Protein AF-A0A8H3E3T9-F1 (afdb_monomer)

pLDDT: mean 75.18, std 22.36, range [21.95, 98.88]

Foldseek 3Di:
DDFDDDPLPDPFDQPQPQVPDDDVVVCVVVVPDPPPPPDDDDDRVLNVLLVLLVVLLVLLLVLLCVLLLLLLQLPDPLQQSLLLNLLSCLLNLLSVLLSVCLVCVSCNLVSVLSNQLSLLSNLLSLVSNLQQLCLVLAPNSGNLRSQLPDAWAAADPPRRVDIDRSQAPLLVLLLNQLSLVSSVLRSVLSVVLVVCVVVSQADCPDCDPSGCNVVSVVSNVVSVVSNVSSVVVSCVSCVVSCPPLLSVLSVCLSVVLVVVLVVLLVVQVVCVVVCVQPADPNGRSVSVSSSVSSSVSSNVSSVSSVSSCVSDPSVVRRDPPDDRDRSVVSVVSSPPCVVSVVSNVVSVVLVVCVVVVPPSNGDGPDDPDPPPVVVPDDDDDDDDDDDDDDDDDDDDDDDDDDDDDDDDDDDDDDDDDDDDDDDDDDDDDDDQDDDPPWHWDDPDPVDIDTHRDDDDDDDDDDDDDDDDDDDDPAAQQVVVVVLVDDWAADEDWPVQCPPPVSVVCCLGHTQEYEYPQCLAACNQPVDQPDGDCVTVCNVLVSNVVSNHAYEYPALAEQPSHHPVLQPDQALVVNLVSSLVSLQVVLLVCAPSHQAYQQYEAQADLQLDGDDGSCCNRPNPCSQLSSQVSNCVNHVRHAYEHEYEPLQDCPRSVSNLVSLLVSLLVCVVVVRRHQEYEYQAAEEAPSLQRRLVSQLSRCNSVHDYYHDNDDYVVRDPVSVVSNSVSVSDDSPPDDDDDDDDDDPPADDDPDQAPAAEEQLDEPAEAEQEEAERYAHHYHAYDDPVRQVRHAARYEYEYYHYEYECYEDPPPDYDHYDYHYDNYHYYNYNDPPDD

Organism: NCBI:txid456999

Solvent-accessible surface area (backbone atoms only — not comparable to full-atom values): 47633 Å² total; per-residue (Å²): 130,76,73,39,87,61,91,71,70,71,93,69,85,56,86,66,61,43,75,72,67,84,50,76,78,57,52,73,71,55,71,84,56,91,71,80,74,82,79,73,79,92,73,43,47,60,58,49,52,50,51,52,20,42,52,31,16,51,50,9,35,52,50,27,51,53,47,44,51,51,40,22,67,40,41,73,52,62,79,44,52,29,25,51,47,46,44,53,44,49,35,34,49,48,12,52,42,24,41,48,29,51,76,42,55,82,45,30,80,68,47,50,49,59,47,51,42,46,53,30,48,30,55,40,26,50,51,51,31,52,46,44,53,39,6,70,73,22,99,82,61,32,44,65,66,51,33,54,77,44,70,77,45,65,42,63,86,91,53,47,90,45,68,52,53,55,34,30,62,58,46,58,42,50,38,52,42,34,34,49,48,31,55,52,49,53,44,49,46,50,52,51,47,54,52,31,46,78,66,30,41,41,37,86,90,42,82,47,89,90,29,57,39,46,58,44,53,50,54,46,55,52,40,53,50,42,18,52,51,27,50,50,56,52,45,71,76,39,54,75,71,44,60,92,66,49,55,67,52,50,49,45,54,57,51,49,51,61,47,52,60,51,52,49,51,55,47,38,53,49,37,31,77,71,60,72,43,65,56,53,102,62,41,53,29,63,64,51,34,53,36,52,49,22,40,48,48,5,54,50,20,37,57,50,28,53,50,44,46,66,43,63,49,55,76,86,45,71,58,92,90,56,85,74,45,58,40,68,57,42,53,55,53,41,70,52,62,62,64,58,54,50,54,53,51,52,30,53,50,47,52,54,42,42,75,70,63,41,69,88,54,72,45,67,69,70,78,83,69,81,58,85,64,73,84,69,74,79,77,86,83,88,81,89,87,88,86,83,90,85,82,90,89,88,88,82,88,86,89,84,90,84,88,89,88,88,86,92,90,88,86,89,80,91,81,92,84,92,87,86,86,85,91,80,85,80,90,80,85,76,80,79,76,50,67,87,82,30,42,66,40,76,79,53,101,88,44,72,45,66,39,74,84,75,85,86,86,82,90,86,86,85,88,82,91,84,79,77,81,78,87,68,95,54,34,59,13,52,58,39,37,75,70,77,43,94,59,29,64,48,74,38,44,59,75,48,59,69,34,66,69,52,38,50,49,47,66,56,30,36,34,29,42,29,43,72,51,38,44,24,43,34,53,28,40,58,43,92,94,48,67,42,55,69,49,37,50,50,45,53,53,51,29,56,77,68,74,24,44,27,40,44,39,33,71,40,50,79,64,66,53,28,68,79,61,61,68,48,77,49,48,70,59,50,51,51,49,52,39,49,55,34,33,56,53,33,47,73,43,47,92,63,38,52,30,32,31,43,39,38,56,60,55,38,69,79,31,45,76,39,92,33,51,56,38,77,46,48,44,79,51,47,56,51,51,45,35,49,28,37,46,74,26,24,77,83,40,40,33,23,42,32,34,65,66,45,40,38,72,78,80,24,34,47,23,40,50,37,52,31,53,48,48,38,55,38,46,75,70,70,30,65,65,46,27,42,30,31,26,51,76,35,59,68,86,51,37,84,35,34,38,67,21,51,31,56,50,31,72,39,77,39,49,72,43,82,70,58,71,47,48,48,88,65,48,68,67,40,54,51,41,42,52,49,34,70,68,48,73,53,73,82,58,87,84,74,80,79,71,93,74,64,93,89,50,60,82,59,97,52,92,14,75,43,70,50,46,86,31,54,58,76,46,75,52,62,66,46,77,48,68,36,31,54,39,41,33,35,37,37,70,54,88,89,42,38,91,54,18,56,80,47,23,34,39,38,39,36,50,26,36,40,35,45,30,41,38,40,82,81,42,73,73,34,54,52,75,48,78,44,78,60,47,79,38,76,48,76,62,90,80,80,134

Radius of gyration: 38.52 Å; Cα contacts (8 Å, |Δi|>4): 1156; chains: 1; bounding box: 95×94×107 Å

Sequence (833 aa):
MAHCESENTENIDQSSFWDEVSIPFIDSCVLADRRLFKNGIHWDAHRVGWAVSGAFALAAIIITVISVGRHARHYYVPGEQRQIIRILYMPLVYAIISWLSYRFFRAYTYYSFVVIIYEAITISAFMLLIIQYVAGTSSGKTAEGALARKDKEKLPIPFCCWRYRPTKAYFMYTIKWSVLQYVIIRPTVSIIGIICEALHILCQSSWSYKHPSVYLTAVDFVSISVALYGLILFYDLTKQELRGKRPLAKFLTIKLIVMCTFYQEFVFDALQNHGIIKATEFWTGSNIADGLNALAITIEMVLFAFFMMWAYPVSEYVRPERPKTPATRAIIDSLNFGDFVAEIWGSLKFFYDYALGKSHTRGVLEQEAPDFGEAFGVHNASGNLRTRGGSVANAADPEAMRPFFVNPPNAPGSFNTSGARHVRTPESEGSTVCDSPFVCTKINDYYYQCLTGTAAPTTTAGNPTTTTPAGSTGGLDALIKAKGKKYFGTCADSNLLNNAQNAAIIKADFGQLTPENSAKWDSIEPSQNNFNFGGFDTLVNWAVSNGKVVRGHTFVWHSQLPSWVSNINNSGTLTSVIQNHISVIGKRYAGKIYAWDVVNEIFNDDGTYRSSVFYNVLGSNFVSIAFKAARAADPNAKLYINDYNLDNLGWAAPKVNAVVNLVKSQVAAGTPIDGIGTQTHLSAGQSSTTQVTLERLATAGVDVAITELDIAGASANDYSTVVKACLADQLSGEYVEPDIIPPGWEVDRFDGLFDCEDGSDNVTFSHNIIKNHHKSLLLGGGTKEADRDLGKMRFTIFGNHFQNSASRNPLMRFGSYDIAANLFESTQYSNTI

Nearest PDB structures (foldseek):
  2bnj-assembly1_A  TM=9.758E-01  e=6.467E-29  Thermoascus aurantiacus
  1tux-assembly1_A  TM=9.759E-01  e=1.492E-28  Thermoascus aurantiacus
  8usf-assembly2_B  TM=9.843E-01  e=4.545E-28  Thermoascus aurantiacus
  4xv0-assembly1_A  TM=9.733E-01  e=2.103E-27  Trichoderma reesei QM6a
  1ta3-assembly1_B  TM=9.780E-01  e=4.631E-27  Aspergillus nidulans

InterPro domains:
  IPR000254 Cellulose-binding domain [PF00734] (430-447)
  IPR000254 Cellulose-binding domain [SM00236] (429-451)
  IPR001000 Glycoside hydrolase family 10 domain [PF00331] (476-729)
  IPR001000 Glycoside hydrolase family 10 domain [PR00134] (550-562)
  IPR001000 Glycoside hydrolase family 10 domain [PR00134] (593-604)
  IPR001000 Glycoside hydrolase family 10 domain [PR00134] (637-648)
  IPR001000 Glycoside hydrolase family 10 domain [PR00134] (669-681)
  IPR001000 Glycoside hydrolase family 10 domain [PS51760] (473-833)
  IPR001000 Glycoside hydrolase family 10 domain [SM00633] (519-744)
  IPR002022 Pectate lyase [PF00544] (749-830)
  IPR005178 Organic solute transporter subunit alpha/Transmembrane protein 184 [PF03619] (50-317)
  IPR005178 Organic solute transporter subunit alpha/Transmembrane protein 184 [PTHR23423] (42-336)
  IPR005178 Organic solute transporter subunit alpha/Transmembrane protein 184 [SM01417] (49-317)
  IPR011050 Pectin lyase fold/virulence factor [SSF51126] (739-827)
  IPR012334 Pectin lyase fold [G3DSA:2.160.20.10] (739-832)
  IPR017853 Glycoside hydrolase superfamily [SSF51445] (480-728)
  IPR031158 Glycosyl hydrolases family 10, active site [PS00591] (701-711)

Mean predicted aligned error: 22.17 Å

Secondary structure (DSSP, 8-state):
-PPPPPGGG-----SSGGGS---HHHHHHHTT-TTS-SSS----HHHHHHHHHHHHHHHHHHHHHHHHHHHHHT---HHHHHHHHHHHTHHHHHHHHHHHHHH-GGGHHHHHHHHHHHHHHHHHHHHHHHHHHHHTTSTTS-HHHHHTT---PBPPTTSTT-B--TTBHHHHHHHHHHHHTHHHHHHHHHHHHHHHHHTT---TT---TTSHHHHHHHHHHHHHHHHHHHHHHHHHHHTTTTTTS-HHHHHHHHHHHHHHHHHHHHHHHHHHHTTSS--BTTB-HHHHHHHHHHHHHHHHHHHHHHHHHHHS-GGGG--TTSPPPPHHHHHHHHH-THHHHHHHHHHHHHHHHHHTT-GGGTSB----PPPTTGGG----------------------------------------------------PPP--PPTTEEEEEEETTEEEEEE---PPPP--------PPP--SS-HHHHHHTTT-S--EEEE-HHHHHSHHHHHHHHHH-SEEEESSTTSHHHH-SBTTB---HHHHHHHHHHHHTT-EEEEE-SS-SSS--HHHHT---HHHHHHHHHHHHHHHHHHTTTTEEEEEEEE--B-TTSSBP--HHHHHHTTHHHHHHHHHHHHH-SSSEEEEEESS-S-TTTSHHHHHHHHHHHHHHHHTT----EEEE--EE-TT-GGGHHHHHHHHHTTSSEEEE-S-EETT--HHHHHHHHHHHHS-TTSS--PPPP-PPTT-B--SSSSSEEE-TT--SEEEES-EEESBSB-EEES--TTTHHHHTTT-EEEEES-EEES--B-TTEESSSEEEEES-EEES-S-----

Structure (mmCIF, N/CA/C/O backbone):
data_AF-A0A8H3E3T9-F1
#
_entry.id   AF-A0A8H3E3T9-F1
#
loop_
_atom_site.group_PDB
_atom_site.id
_atom_site.type_symbol
_atom_site.label_atom_id
_atom_site.label_alt_id
_atom_site.label_comp_id
_atom_site.label_asym_id
_atom_site.label_entity_id
_atom_site.label_seq_id
_atom_site.pdbx_PDB_ins_code
_atom_site.Cartn_x
_atom_site.Cartn_y
_atom_site.Cartn_z
_atom_site.occupancy
_atom_site.B_iso_or_equiv
_atom_site.auth_seq_id
_atom_site.auth_comp_id
_atom_site.auth_asym_id
_atom_site.auth_atom_id
_atom_site.pdbx_PDB_model_num
ATOM 1 N N . MET A 1 1 ? 29.679 12.481 5.667 1.00 47.16 1 MET A N 1
ATOM 2 C CA . MET A 1 1 ? 28.398 12.104 5.024 1.00 47.16 1 MET A CA 1
ATOM 3 C C . MET A 1 1 ? 28.621 12.166 3.523 1.00 47.16 1 MET A C 1
ATOM 5 O O . MET A 1 1 ? 29.496 12.921 3.119 1.00 47.16 1 MET A O 1
ATOM 9 N N . ALA A 1 2 ? 27.931 11.355 2.720 1.00 44.06 2 ALA A N 1
ATOM 10 C CA . ALA A 1 2 ? 28.007 11.510 1.267 1.00 44.06 2 ALA A CA 1
ATOM 11 C C . ALA A 1 2 ? 27.239 12.779 0.876 1.00 44.06 2 ALA A C 1
ATOM 13 O O . ALA A 1 2 ? 26.121 12.965 1.356 1.00 44.06 2 ALA A O 1
ATOM 14 N N . HIS A 1 3 ? 27.848 13.639 0.061 1.00 50.34 3 HIS A N 1
ATOM 15 C CA . HIS A 1 3 ? 27.135 14.755 -0.548 1.00 50.34 3 HIS A CA 1
ATOM 16 C C . HIS A 1 3 ? 26.249 14.228 -1.677 1.00 50.34 3 HIS A C 1
ATOM 18 O O . HIS A 1 3 ? 26.698 13.395 -2.464 1.00 50.34 3 HIS A O 1
ATOM 24 N N . CYS A 1 4 ? 25.015 14.719 -1.745 1.00 57.03 4 CYS A N 1
ATOM 25 C CA . CYS A 1 4 ? 24.179 14.605 -2.935 1.00 57.03 4 CYS A CA 1
ATOM 26 C C . CYS A 1 4 ? 24.171 15.967 -3.624 1.00 57.03 4 CYS A C 1
ATOM 28 O O . CYS A 1 4 ? 23.895 16.981 -2.981 1.00 57.03 4 CYS A O 1
ATOM 30 N N . GLU A 1 5 ? 24.476 15.994 -4.917 1.00 48.78 5 GLU A N 1
ATOM 31 C CA . GLU A 1 5 ? 24.228 17.171 -5.746 1.00 48.78 5 GLU A CA 1
ATOM 32 C C . GLU A 1 5 ? 22.710 17.355 -5.848 1.00 48.78 5 GLU A C 1
ATOM 34 O O . GLU A 1 5 ? 21.991 16.404 -6.159 1.00 48.78 5 GLU A O 1
ATOM 39 N N . SER A 1 6 ? 22.204 18.545 -5.520 1.00 48.19 6 SER A N 1
ATOM 40 C CA . SER A 1 6 ? 20.775 18.824 -5.641 1.00 48.19 6 SER A CA 1
ATOM 41 C C . SER A 1 6 ? 20.457 19.310 -7.054 1.00 48.19 6 SER A C 1
ATOM 43 O O . SER A 1 6 ? 21.080 20.249 -7.557 1.00 48.19 6 SER A O 1
ATOM 45 N N . GLU A 1 7 ? 19.447 18.696 -7.680 1.00 48.78 7 GLU A N 1
ATOM 46 C CA . GLU A 1 7 ? 19.012 18.968 -9.066 1.00 48.78 7 GLU A CA 1
ATOM 47 C C . GLU A 1 7 ? 18.662 20.453 -9.318 1.00 48.78 7 GLU A C 1
ATOM 49 O O . GLU A 1 7 ? 18.651 20.927 -10.451 1.00 48.78 7 GLU A O 1
ATOM 54 N N . ASN A 1 8 ? 18.430 21.221 -8.249 1.00 50.38 8 ASN A N 1
ATOM 55 C CA . ASN A 1 8 ? 18.101 22.646 -8.271 1.00 50.38 8 ASN A CA 1
ATOM 56 C C . ASN A 1 8 ? 19.301 23.603 -8.466 1.00 50.38 8 ASN A C 1
ATOM 58 O O . ASN A 1 8 ? 19.104 24.821 -8.464 1.00 50.38 8 ASN A O 1
ATOM 62 N N . THR A 1 9 ? 20.533 23.099 -8.616 1.00 44.28 9 THR A N 1
ATOM 63 C CA . THR A 1 9 ? 21.760 23.932 -8.609 1.00 44.28 9 THR A CA 1
ATOM 64 C C . THR A 1 9 ? 22.361 24.283 -9.978 1.00 44.28 9 THR A C 1
ATOM 66 O O . THR A 1 9 ? 23.306 25.073 -10.026 1.00 44.28 9 THR A O 1
ATOM 69 N N . GLU A 1 10 ? 21.828 23.790 -11.101 1.00 46.31 10 GLU A N 1
ATOM 70 C CA . GLU A 1 10 ? 22.436 24.064 -12.414 1.00 46.31 10 GLU A CA 1
ATOM 71 C C . GLU A 1 10 ? 22.264 25.518 -12.916 1.00 46.31 10 GLU A C 1
ATOM 73 O O . GLU A 1 10 ? 21.186 26.126 -12.899 1.00 46.31 10 GLU A O 1
ATOM 78 N N . ASN A 1 11 ? 23.363 26.080 -13.434 1.00 44.81 11 ASN A N 1
ATOM 79 C CA . ASN A 1 11 ? 23.471 27.449 -13.960 1.00 44.81 11 ASN A CA 1
ATOM 80 C C . ASN A 1 11 ? 23.001 27.582 -15.425 1.00 44.81 11 ASN A C 1
ATOM 82 O O . ASN A 1 11 ? 23.655 28.236 -16.237 1.00 44.81 11 ASN A O 1
ATOM 86 N N . ILE A 1 12 ? 21.871 26.971 -15.777 1.00 46.25 12 ILE A N 1
ATOM 87 C CA . ILE A 1 12 ? 21.259 27.110 -17.108 1.00 46.25 12 ILE A CA 1
ATOM 88 C C . ILE A 1 12 ? 20.263 28.288 -17.083 1.00 46.25 12 ILE A C 1
ATOM 90 O O . ILE A 1 12 ? 19.585 28.494 -16.073 1.00 46.25 12 ILE A O 1
ATOM 94 N N . ASP A 1 13 ? 20.168 29.075 -18.163 1.00 48.00 13 ASP A N 1
ATOM 95 C CA . ASP A 1 13 ? 19.071 30.038 -18.366 1.00 48.00 13 ASP A CA 1
ATOM 96 C C . ASP A 1 13 ? 17.879 29.292 -18.969 1.00 48.00 13 ASP A C 1
ATOM 98 O O . ASP A 1 13 ? 17.972 28.715 -20.048 1.00 48.00 13 ASP A O 1
ATOM 102 N N . GLN A 1 14 ? 16.774 29.250 -18.230 1.00 51.41 14 GLN A N 1
ATOM 103 C CA . GLN A 1 14 ? 15.656 28.335 -18.479 1.00 51.41 14 GLN A CA 1
ATOM 104 C C . GLN A 1 14 ? 14.387 29.082 -18.929 1.00 51.41 14 GLN A C 1
ATOM 106 O O . GLN A 1 14 ? 13.274 28.558 -18.851 1.00 51.41 14 GLN A O 1
ATOM 111 N N . SER A 1 15 ? 14.552 30.333 -19.374 1.00 48.25 15 SER A N 1
ATOM 112 C CA . SER A 1 15 ? 13.466 31.274 -19.669 1.00 48.25 15 SER A CA 1
ATOM 113 C C . SER A 1 15 ? 12.745 31.058 -21.011 1.00 48.25 15 SER A C 1
ATOM 115 O O . SER A 1 15 ? 11.633 31.559 -21.161 1.00 48.25 15 SER A O 1
ATOM 117 N N . SER A 1 16 ? 13.322 30.294 -21.945 1.00 46.75 16 SER A N 1
ATOM 118 C CA . SER A 1 16 ? 12.884 30.158 -23.352 1.00 46.75 16 SER A CA 1
ATOM 119 C C . SER A 1 16 ? 12.147 28.857 -23.710 1.00 46.75 16 SER A C 1
ATOM 121 O O . SER A 1 16 ? 11.625 28.729 -24.813 1.00 46.75 16 SER A O 1
ATOM 123 N N . PHE A 1 17 ? 12.076 27.877 -22.804 1.00 41.12 17 PHE A N 1
ATOM 124 C CA . PHE A 1 17 ? 11.633 26.506 -23.123 1.00 41.12 17 PHE A CA 1
ATOM 125 C C . PHE A 1 17 ? 10.259 26.403 -23.819 1.00 41.12 17 PHE A C 1
ATOM 127 O O . PHE A 1 17 ? 10.038 25.556 -24.684 1.00 41.12 17 PHE A O 1
ATOM 134 N N . TRP A 1 18 ? 9.317 27.267 -23.454 1.00 43.94 18 TRP A N 1
ATOM 135 C CA . TRP A 1 18 ? 7.926 27.146 -23.884 1.00 43.94 18 TRP A CA 1
ATOM 136 C C . TRP A 1 18 ? 7.628 27.688 -25.289 1.00 43.94 18 TRP A C 1
ATOM 138 O O . TRP A 1 18 ? 6.463 27.697 -25.691 1.00 43.94 18 TRP A O 1
ATOM 148 N N . ASP A 1 19 ? 8.653 28.102 -26.033 1.00 43.38 19 ASP A N 1
ATOM 149 C CA . ASP A 1 19 ? 8.542 28.397 -27.463 1.00 43.38 19 ASP A CA 1
ATOM 150 C C . ASP A 1 19 ? 8.520 27.116 -28.331 1.00 43.38 19 ASP A C 1
ATOM 152 O O . ASP A 1 19 ? 8.063 27.166 -29.474 1.00 43.38 19 ASP A O 1
ATOM 156 N N . GLU A 1 20 ? 8.934 25.955 -27.793 1.00 39.91 20 GLU A N 1
ATOM 157 C CA . GLU A 1 20 ? 9.046 24.690 -28.552 1.00 39.91 20 GLU A CA 1
ATOM 158 C C . GLU A 1 20 ? 8.117 23.546 -28.081 1.00 39.91 20 GLU A C 1
ATOM 160 O O . GLU A 1 20 ? 8.020 22.505 -28.739 1.00 39.91 20 GLU A O 1
ATOM 165 N N . VAL A 1 21 ? 7.372 23.713 -26.979 1.00 38.25 21 VAL A N 1
ATOM 166 C CA . VAL A 1 21 ? 6.508 22.645 -26.429 1.00 38.25 21 VAL A CA 1
ATOM 167 C C . VAL A 1 21 ? 5.128 22.612 -27.095 1.00 38.25 21 VAL A C 1
ATOM 169 O O . VAL A 1 21 ? 4.177 23.249 -26.641 1.00 38.25 21 VAL A O 1
ATOM 172 N N . SER A 1 22 ? 4.983 21.787 -28.131 1.00 36.25 22 SER A N 1
ATOM 173 C CA . SER A 1 22 ? 3.667 21.422 -28.678 1.00 36.25 22 SER A CA 1
ATOM 174 C C . SER A 1 22 ? 2.986 20.350 -27.813 1.00 36.25 22 SER A C 1
ATOM 176 O O . SER A 1 22 ? 3.351 19.174 -27.839 1.00 36.25 22 SER A O 1
ATOM 178 N N . ILE A 1 23 ? 1.978 20.752 -27.028 1.00 40.00 23 ILE A N 1
ATOM 179 C CA . ILE A 1 23 ? 1.103 19.834 -26.278 1.00 40.00 23 ILE A CA 1
ATOM 180 C C . ILE A 1 23 ? -0.195 19.643 -27.085 1.00 40.00 23 ILE A C 1
ATOM 182 O O . ILE A 1 23 ? -1.013 20.569 -27.114 1.00 40.00 23 ILE A O 1
ATOM 186 N N . PRO A 1 24 ? -0.469 18.452 -27.665 1.00 39.41 24 PRO A N 1
ATOM 187 C CA . PRO A 1 24 ? -1.598 18.251 -28.589 1.00 39.41 24 PRO A CA 1
ATOM 188 C C . PRO A 1 24 ? -2.982 18.605 -28.016 1.00 39.41 24 PRO A C 1
ATOM 190 O O . PRO A 1 24 ? -3.904 18.976 -28.748 1.00 39.41 24 PRO A O 1
ATOM 193 N N . PHE A 1 25 ? -3.134 18.508 -26.692 1.00 35.88 25 PHE A N 1
ATOM 194 C CA . PHE A 1 25 ? -4.367 18.855 -25.984 1.00 35.88 25 PHE A CA 1
ATOM 195 C C . PHE A 1 25 ? -4.588 20.375 -25.856 1.00 35.88 25 PHE A C 1
ATOM 197 O O . PHE A 1 25 ? -5.730 20.826 -25.866 1.00 35.88 25 PHE A O 1
ATOM 204 N N . ILE A 1 26 ? -3.517 21.177 -25.786 1.00 39.81 26 ILE A N 1
ATOM 205 C CA . ILE A 1 26 ? -3.606 22.647 -25.714 1.00 39.81 26 ILE A CA 1
ATOM 206 C C . ILE A 1 26 ? -3.787 23.241 -27.115 1.00 39.81 26 ILE A C 1
ATOM 208 O O . ILE A 1 26 ? -4.645 24.107 -27.299 1.00 39.81 26 ILE A O 1
ATOM 212 N N . ASP A 1 27 ? -3.064 22.730 -28.119 1.00 38.69 27 ASP A N 1
ATOM 213 C CA . ASP A 1 27 ? -3.203 23.170 -29.516 1.00 38.69 27 ASP A CA 1
ATOM 214 C C . ASP A 1 27 ? -4.659 23.078 -30.008 1.00 38.69 27 ASP A C 1
ATOM 216 O O . ASP A 1 27 ? -5.163 23.991 -30.666 1.00 38.69 27 ASP A O 1
ATOM 220 N N . SER A 1 28 ? -5.379 22.030 -29.596 1.00 39.44 28 SER A N 1
ATOM 221 C CA . SER A 1 28 ? -6.791 21.811 -29.942 1.00 39.44 28 SER A CA 1
ATOM 222 C C . SER A 1 28 ? -7.738 22.931 -29.470 1.00 39.44 28 SER A C 1
ATOM 224 O O . SER A 1 28 ? -8.763 23.165 -30.109 1.00 39.44 28 SER A O 1
ATOM 226 N N . CYS A 1 29 ? -7.398 23.660 -28.399 1.00 39.09 29 CYS A N 1
ATOM 227 C CA . CYS A 1 29 ? -8.178 24.802 -27.902 1.00 39.09 29 CYS A CA 1
ATOM 228 C C . CYS A 1 29 ? -7.692 26.160 -28.442 1.00 39.09 29 CYS A C 1
ATOM 230 O O . CYS A 1 29 ? -8.460 27.121 -28.456 1.00 39.09 29 CYS A O 1
ATOM 232 N N . VAL A 1 30 ? -6.434 26.262 -28.887 1.00 39.19 30 VAL A N 1
ATOM 233 C CA . VAL A 1 30 ? -5.802 27.530 -29.311 1.00 39.19 30 VAL A CA 1
ATOM 234 C C . VAL A 1 30 ? -5.882 27.757 -30.830 1.00 39.19 30 VAL A C 1
ATOM 236 O O . VAL A 1 30 ? -5.809 28.895 -31.299 1.00 39.19 30 VAL A O 1
ATOM 239 N N . LEU A 1 31 ? -6.122 26.709 -31.626 1.00 35.03 31 LEU A N 1
ATOM 240 C CA . LEU A 1 31 ? -6.228 26.796 -33.093 1.00 35.03 31 LEU A CA 1
ATOM 241 C C . LEU A 1 31 ? -7.424 27.614 -33.627 1.00 35.03 31 LEU A C 1
ATOM 243 O O . LEU A 1 31 ? -7.500 27.847 -34.834 1.00 35.03 31 LEU A O 1
ATOM 247 N N . ALA A 1 32 ? -8.323 28.098 -32.765 1.00 36.84 32 ALA A N 1
ATOM 248 C CA . ALA A 1 32 ? -9.448 28.937 -33.172 1.00 36.84 32 ALA A CA 1
ATOM 249 C C . ALA A 1 32 ? -9.048 30.362 -33.610 1.00 36.84 32 ALA A C 1
ATOM 251 O O . ALA A 1 32 ? -9.758 30.936 -34.436 1.00 36.84 32 ALA A O 1
ATOM 252 N N . ASP A 1 33 ? -7.943 30.945 -33.108 1.00 38.41 33 ASP A N 1
ATOM 253 C CA . ASP A 1 33 ? -7.637 32.358 -33.406 1.00 38.41 33 ASP A CA 1
ATOM 254 C C . ASP A 1 33 ? -6.147 32.762 -33.478 1.00 38.41 33 ASP A C 1
ATOM 256 O O . ASP A 1 33 ? -5.659 33.649 -32.776 1.00 38.41 33 ASP A O 1
ATOM 260 N N . ARG A 1 34 ? -5.418 32.202 -34.454 1.00 36.59 34 ARG A N 1
ATOM 261 C CA . ARG A 1 34 ? -4.144 32.789 -34.933 1.00 36.59 34 ARG A CA 1
ATOM 262 C C . ARG A 1 34 ? -4.334 34.059 -35.798 1.00 36.59 34 ARG A C 1
ATOM 264 O O . ARG A 1 34 ? -3.417 34.429 -36.532 1.00 36.59 34 ARG A O 1
ATOM 271 N N . ARG A 1 35 ? -5.502 34.724 -35.784 1.00 40.41 35 ARG A N 1
ATOM 272 C CA . ARG A 1 35 ? -5.773 35.923 -36.608 1.00 40.41 35 ARG A CA 1
ATOM 273 C C . ARG A 1 35 ? -5.886 37.220 -35.802 1.00 40.41 35 ARG A C 1
ATOM 275 O O . ARG A 1 35 ? -5.583 38.268 -36.373 1.00 40.41 35 ARG A O 1
ATOM 282 N N . LEU A 1 36 ? -6.237 37.173 -34.516 1.00 40.00 36 LEU A N 1
ATOM 283 C CA . LEU A 1 36 ? -6.376 38.370 -33.672 1.00 40.00 36 LEU A CA 1
ATOM 284 C C . LEU A 1 36 ? -5.050 39.024 -33.236 1.00 40.00 36 LEU A C 1
ATOM 286 O O . LEU A 1 36 ? -4.997 40.245 -33.103 1.00 40.00 36 LEU A O 1
ATOM 290 N N . PHE A 1 37 ? -3.961 38.270 -33.068 1.00 42.22 37 PHE A N 1
ATOM 291 C CA . PHE A 1 37 ? -2.692 38.793 -32.527 1.00 42.22 37 PHE A CA 1
ATOM 292 C C . PHE A 1 37 ? -1.668 39.142 -33.614 1.00 42.22 37 PHE A C 1
ATOM 294 O O . PHE A 1 37 ? -0.558 38.617 -33.646 1.00 42.22 37 PHE A O 1
ATOM 301 N N . LYS A 1 38 ? -2.040 40.037 -34.539 1.00 36.09 38 LYS A N 1
ATOM 302 C CA . LYS A 1 38 ? -1.168 40.416 -35.669 1.00 36.09 38 LYS A CA 1
ATOM 303 C C . LYS A 1 38 ? -0.191 41.570 -35.392 1.00 36.09 38 LYS A C 1
ATOM 305 O O . LYS A 1 38 ? 0.547 41.940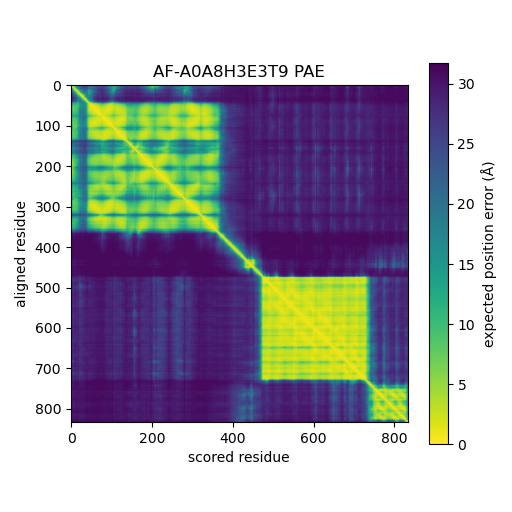 -36.296 1.00 36.09 38 LYS A O 1
ATOM 310 N N . ASN A 1 39 ? -0.194 42.126 -34.177 1.00 45.69 39 ASN A N 1
ATOM 311 C CA . ASN A 1 39 ? 0.780 43.099 -33.663 1.00 45.69 39 ASN A CA 1
ATOM 312 C C . ASN A 1 39 ? 0.762 43.083 -32.120 1.00 45.69 39 ASN A C 1
ATOM 314 O O . ASN A 1 39 ? -0.167 43.628 -31.527 1.00 45.69 39 ASN A O 1
ATOM 318 N N . GLY A 1 40 ? 1.791 42.523 -31.473 1.00 39.16 40 GLY A N 1
ATOM 319 C CA . GLY A 1 40 ? 2.051 42.735 -30.040 1.00 39.16 40 GLY A CA 1
ATOM 320 C C . GLY A 1 40 ? 2.325 41.477 -29.208 1.00 39.16 40 GLY A C 1
ATOM 321 O O . GLY A 1 40 ? 1.540 40.540 -29.230 1.00 39.16 40 GLY A O 1
ATOM 322 N N . ILE A 1 41 ? 3.408 41.552 -28.420 1.00 40.34 41 ILE A N 1
ATOM 323 C CA . ILE A 1 41 ? 3.812 40.679 -27.299 1.00 40.34 41 ILE A CA 1
ATOM 324 C C . ILE A 1 41 ? 3.883 39.175 -27.627 1.00 40.34 41 ILE A C 1
ATOM 326 O O . ILE A 1 41 ? 2.876 38.477 -27.684 1.00 40.34 41 ILE A O 1
ATOM 330 N N . HIS A 1 42 ? 5.109 38.653 -27.725 1.00 44.78 42 HIS A N 1
ATOM 331 C CA . HIS A 1 42 ? 5.356 37.212 -27.684 1.00 44.78 42 HIS A CA 1
ATOM 332 C C . HIS A 1 42 ? 5.032 36.676 -26.276 1.00 44.78 42 HIS A C 1
ATOM 334 O O . HIS A 1 42 ? 5.562 37.175 -25.277 1.00 44.78 42 HIS A O 1
ATOM 340 N N . TRP A 1 43 ? 4.118 35.704 -26.214 1.00 45.00 43 TRP A N 1
ATOM 341 C CA . TRP A 1 43 ? 3.687 35.017 -24.996 1.00 45.00 43 TRP A CA 1
ATOM 342 C C . TRP A 1 43 ? 4.118 33.550 -25.050 1.00 45.00 43 TRP A C 1
ATOM 344 O O . TRP A 1 43 ? 3.337 32.682 -25.434 1.00 45.00 43 TRP A O 1
ATOM 354 N N . ASP A 1 44 ? 5.351 33.282 -24.637 1.00 59.88 44 ASP A N 1
ATOM 355 C CA . ASP A 1 44 ? 5.864 31.939 -24.367 1.00 59.88 44 ASP A CA 1
ATOM 356 C C . ASP A 1 44 ? 4.931 31.236 -23.359 1.00 59.88 44 ASP A C 1
ATOM 358 O O . ASP A 1 44 ? 4.462 31.854 -22.393 1.00 59.88 44 ASP A O 1
ATOM 362 N N . ALA A 1 45 ? 4.636 29.945 -23.547 1.00 61.44 45 ALA A N 1
ATOM 363 C CA . ALA A 1 45 ? 3.599 29.269 -22.758 1.00 61.44 45 ALA A CA 1
ATOM 364 C C . ALA A 1 45 ? 3.898 29.150 -21.240 1.00 61.44 45 ALA A C 1
ATOM 366 O O . ALA A 1 45 ? 2.960 28.965 -20.465 1.00 61.44 45 ALA A O 1
ATOM 367 N N . HIS A 1 46 ? 5.126 29.431 -20.776 1.00 64.75 46 HIS A N 1
ATOM 368 C CA . HIS A 1 46 ? 5.418 29.691 -19.355 1.00 64.75 46 HIS A CA 1
ATOM 369 C C . HIS A 1 46 ? 4.628 30.892 -18.827 1.00 64.75 46 HIS A C 1
ATOM 371 O O . HIS A 1 46 ? 4.031 30.847 -17.754 1.00 64.75 46 HIS A O 1
ATOM 377 N N . ARG A 1 47 ? 4.615 31.987 -19.596 1.00 69.69 47 ARG A N 1
ATOM 378 C CA . ARG A 1 47 ? 3.923 33.236 -19.255 1.00 69.69 47 ARG A CA 1
ATOM 379 C C . ARG A 1 47 ? 2.417 33.046 -19.317 1.00 69.69 47 ARG A C 1
ATOM 381 O O . ARG A 1 47 ? 1.709 33.618 -18.496 1.00 69.69 47 ARG A O 1
ATOM 388 N N . VAL A 1 48 ? 1.943 32.212 -20.245 1.00 75.75 48 VAL A N 1
ATOM 389 C CA . VAL A 1 48 ? 0.537 31.792 -20.317 1.00 75.75 48 VAL A CA 1
ATOM 390 C C . VAL A 1 48 ? 0.165 30.979 -19.074 1.00 75.75 48 VAL A C 1
ATOM 392 O O . VAL A 1 48 ? -0.772 31.354 -18.378 1.00 75.75 48 VAL A O 1
ATOM 395 N N . GLY A 1 49 ? 0.924 29.936 -18.721 1.00 78.50 49 GLY A N 1
ATOM 396 C CA . GLY A 1 49 ? 0.688 29.127 -17.518 1.00 78.50 49 GLY A CA 1
ATOM 397 C C . GLY A 1 49 ? 0.787 29.923 -16.210 1.00 78.50 49 GLY A C 1
ATOM 398 O O . GLY A 1 49 ? -0.038 29.748 -15.310 1.00 78.50 49 GLY A O 1
ATOM 399 N N . TRP A 1 50 ? 1.717 30.876 -16.125 1.00 83.00 50 TRP A N 1
ATOM 400 C CA . TRP A 1 50 ? 1.854 31.794 -14.990 1.00 83.00 50 TRP A CA 1
ATOM 401 C C . TRP A 1 50 ? 0.709 32.819 -14.899 1.00 83.00 50 TRP A C 1
ATOM 403 O O . TRP A 1 50 ? 0.249 33.146 -13.803 1.00 83.00 50 TRP A O 1
ATOM 413 N N . ALA A 1 51 ? 0.205 33.307 -16.037 1.00 84.19 51 ALA A N 1
ATOM 414 C CA . ALA A 1 51 ? -0.965 34.183 -16.080 1.00 84.19 51 ALA A CA 1
ATOM 415 C C . ALA A 1 51 ? -2.260 33.424 -15.736 1.00 84.19 51 ALA A C 1
ATOM 417 O O . ALA A 1 51 ? -3.105 33.951 -15.015 1.00 84.19 51 ALA A O 1
ATOM 418 N N . VAL A 1 52 ? -2.399 32.178 -16.202 1.00 88.50 52 VAL A N 1
ATOM 419 C CA . VAL A 1 52 ? -3.536 31.296 -15.894 1.00 88.50 52 VAL A CA 1
ATOM 420 C C . VAL A 1 52 ? -3.549 30.928 -14.409 1.00 88.50 52 VAL A C 1
ATOM 422 O O . VAL A 1 52 ? -4.550 31.185 -13.739 1.00 88.50 52 VAL A O 1
ATOM 425 N N . SER A 1 53 ? -2.441 30.415 -13.862 1.00 90.75 53 SER A N 1
ATOM 426 C CA . SER A 1 53 ? -2.318 30.143 -12.419 1.00 90.75 53 SER A CA 1
ATOM 427 C C . SER A 1 53 ? -2.534 31.406 -11.582 1.00 90.75 53 SER A C 1
ATOM 429 O O . SER A 1 53 ? -3.249 31.359 -10.585 1.00 90.75 53 SER A O 1
ATOM 431 N N . GLY A 1 54 ? -2.024 32.561 -12.023 1.00 93.19 54 GLY A N 1
ATOM 432 C CA . GLY A 1 54 ? -2.269 33.854 -11.379 1.00 93.19 54 GLY A CA 1
ATOM 433 C C . GLY A 1 54 ? -3.740 34.278 -11.377 1.00 93.19 54 GLY A C 1
ATOM 434 O O . GLY A 1 54 ? -4.227 34.791 -10.369 1.00 93.19 54 GLY A O 1
ATOM 435 N N . ALA A 1 55 ? -4.480 34.025 -12.459 1.00 94.38 55 ALA A N 1
ATOM 436 C CA . ALA A 1 55 ? -5.912 34.310 -12.535 1.00 94.38 55 ALA A CA 1
ATOM 437 C C . ALA A 1 55 ? -6.734 33.411 -11.593 1.00 94.38 55 ALA A C 1
ATOM 439 O O . ALA A 1 55 ? -7.609 33.908 -10.878 1.00 94.38 55 ALA A O 1
ATOM 440 N N . PHE A 1 56 ? -6.429 32.109 -11.538 1.00 95.75 56 PHE A N 1
ATOM 441 C CA . PHE A 1 56 ? -7.075 31.181 -10.604 1.00 95.75 56 PHE A CA 1
ATOM 442 C C . PHE A 1 56 ? -6.697 31.472 -9.144 1.00 95.75 56 PHE A C 1
ATOM 444 O O . PHE A 1 56 ? -7.579 31.538 -8.284 1.00 95.75 56 PHE A O 1
ATOM 451 N N . ALA A 1 57 ? -5.426 31.769 -8.863 1.00 95.62 57 ALA A N 1
ATOM 452 C CA . ALA A 1 57 ? -4.974 32.185 -7.540 1.00 95.62 57 ALA A CA 1
ATOM 453 C C . ALA A 1 57 ? -5.674 33.475 -7.081 1.00 95.62 57 ALA A C 1
ATOM 455 O O . ALA A 1 57 ? -6.187 33.536 -5.963 1.00 95.62 57 ALA A O 1
ATOM 456 N N . LEU A 1 58 ? -5.791 34.481 -7.956 1.00 96.94 58 LEU A N 1
ATOM 457 C CA . LEU A 1 58 ? -6.538 35.709 -7.677 1.00 96.94 58 LEU A CA 1
ATOM 458 C C . LEU A 1 58 ? -8.020 35.424 -7.387 1.00 96.94 58 LEU A C 1
ATOM 460 O O . LEU A 1 58 ? -8.574 35.994 -6.445 1.00 96.94 58 LEU A O 1
ATOM 464 N N . ALA A 1 59 ? -8.660 34.519 -8.133 1.00 96.50 59 ALA A N 1
ATOM 465 C CA . ALA A 1 59 ? -10.035 34.104 -7.860 1.00 96.50 59 ALA A CA 1
ATOM 466 C C . ALA A 1 59 ? -10.171 33.442 -6.474 1.00 96.50 59 ALA A C 1
ATOM 468 O O . ALA A 1 59 ? -11.037 33.843 -5.691 1.00 96.50 59 ALA A O 1
ATOM 469 N N . ALA A 1 60 ? -9.286 32.501 -6.125 1.00 96.56 60 ALA A N 1
ATOM 470 C CA . ALA A 1 60 ? -9.266 31.843 -4.815 1.00 96.56 60 ALA A CA 1
ATOM 471 C C . ALA A 1 60 ? -9.043 32.844 -3.664 1.00 96.56 60 ALA A C 1
ATOM 473 O O . ALA A 1 60 ? -9.745 32.793 -2.646 1.00 96.56 60 ALA A O 1
ATOM 474 N N . ILE A 1 61 ? -8.134 33.811 -3.847 1.00 96.62 61 ILE A N 1
ATOM 475 C CA . ILE A 1 61 ? -7.892 34.920 -2.913 1.00 96.62 61 ILE A CA 1
ATOM 476 C C . ILE A 1 61 ? -9.162 35.761 -2.737 1.00 96.62 61 ILE A C 1
ATOM 478 O O . ILE A 1 61 ? -9.576 35.996 -1.603 1.00 96.62 61 ILE A O 1
ATOM 482 N N . ILE A 1 62 ? -9.826 36.178 -3.822 1.00 97.25 62 ILE A N 1
ATOM 483 C CA . ILE A 1 62 ? -11.053 36.993 -3.765 1.00 97.25 62 ILE A CA 1
ATOM 484 C C . ILE A 1 62 ? -12.173 36.254 -3.016 1.00 97.25 62 ILE A C 1
ATOM 486 O O . ILE A 1 62 ? -12.781 36.824 -2.106 1.00 97.25 62 ILE A O 1
ATOM 490 N N . ILE A 1 63 ? -12.426 34.983 -3.344 1.00 96.50 63 ILE A N 1
ATOM 491 C CA . ILE A 1 63 ? -13.452 34.153 -2.685 1.00 96.50 63 ILE A CA 1
ATOM 492 C C . ILE A 1 63 ? -13.149 34.024 -1.184 1.00 96.50 63 ILE A C 1
ATOM 494 O O . ILE A 1 63 ? -14.036 34.219 -0.344 1.00 96.50 63 ILE A O 1
ATOM 498 N N . THR A 1 64 ? -11.885 33.773 -0.839 1.00 96.19 64 THR A N 1
ATOM 499 C CA . THR A 1 64 ? -11.418 33.648 0.547 1.00 96.19 64 THR A CA 1
ATOM 500 C C . THR A 1 64 ? -11.567 34.958 1.322 1.00 96.19 64 THR A C 1
ATOM 502 O O . THR A 1 64 ? -12.149 34.970 2.408 1.00 96.19 64 THR A O 1
ATOM 505 N N . VAL A 1 65 ? -11.133 36.086 0.751 1.00 95.19 65 VAL A N 1
ATOM 506 C CA . VAL A 1 65 ? -11.257 37.426 1.350 1.00 95.19 65 VAL A CA 1
ATOM 507 C C . VAL A 1 65 ? -12.725 37.818 1.546 1.00 95.19 65 VAL A C 1
ATOM 509 O O . VAL A 1 65 ? -13.067 38.402 2.576 1.00 95.19 65 VAL A O 1
ATOM 512 N N . ILE A 1 66 ? -13.624 37.447 0.628 1.00 94.88 66 ILE A N 1
ATOM 513 C CA . ILE A 1 66 ? -15.074 37.630 0.805 1.00 94.88 66 ILE A CA 1
ATOM 514 C C . ILE A 1 66 ? -15.595 36.777 1.972 1.00 94.88 66 ILE A C 1
ATOM 516 O O . ILE A 1 66 ? -16.372 37.278 2.789 1.00 94.88 66 ILE A O 1
ATOM 520 N N . SER A 1 67 ? -15.169 35.514 2.082 1.00 94.56 67 SER A N 1
ATOM 521 C CA . SER A 1 67 ? -15.576 34.607 3.167 1.00 94.56 67 SER A CA 1
ATOM 522 C C . SER A 1 67 ? -15.117 35.118 4.540 1.00 94.56 67 SER A C 1
ATOM 524 O O . SER A 1 67 ? -15.936 35.358 5.433 1.00 94.56 67 SER A O 1
ATOM 526 N N . VAL A 1 68 ? -13.817 35.399 4.678 1.00 95.00 68 VAL A N 1
ATOM 527 C CA . VAL A 1 68 ? -13.202 35.954 5.893 1.00 95.00 68 VAL A CA 1
ATOM 528 C C . VAL A 1 68 ? -13.797 37.321 6.232 1.00 95.00 68 VAL A C 1
ATOM 530 O O . VAL A 1 68 ? -14.184 37.560 7.374 1.00 95.00 68 VAL A O 1
ATOM 533 N N . GLY A 1 69 ? -13.955 38.208 5.246 1.00 93.06 69 GLY A N 1
ATOM 534 C CA . GLY A 1 69 ? -14.546 39.532 5.434 1.00 93.06 69 GLY A CA 1
ATOM 535 C C . GLY A 1 69 ? -16.001 39.482 5.909 1.00 93.06 69 GLY A C 1
ATOM 536 O O . GLY A 1 69 ? -16.416 40.316 6.717 1.00 93.06 69 GLY A O 1
ATOM 537 N N . ARG A 1 70 ? -16.786 38.487 5.472 1.00 92.31 70 ARG A N 1
ATOM 538 C CA . ARG A 1 70 ? -18.148 38.260 5.980 1.00 92.31 70 ARG A CA 1
ATOM 539 C C . ARG A 1 70 ? -18.152 37.765 7.430 1.00 92.31 70 ARG A C 1
ATOM 541 O O . ARG A 1 70 ? -18.977 38.262 8.198 1.00 92.31 70 ARG A O 1
ATOM 548 N N . HIS A 1 71 ? -17.238 36.869 7.820 1.00 92.56 71 HIS A N 1
ATOM 549 C CA . HIS A 1 71 ? -17.068 36.439 9.221 1.00 92.56 71 HIS A CA 1
ATOM 550 C C . HIS A 1 71 ? -16.597 37.587 10.123 1.00 92.56 71 HIS A C 1
ATOM 552 O O . HIS A 1 71 ? -17.213 37.843 11.153 1.00 92.56 71 HIS A O 1
ATOM 558 N N . ALA A 1 72 ? -15.585 38.350 9.703 1.00 90.75 72 ALA A N 1
ATOM 559 C CA . ALA A 1 72 ? -15.058 39.496 10.448 1.00 90.75 72 ALA A CA 1
ATOM 560 C C . ALA A 1 72 ? -16.099 40.619 10.651 1.00 90.75 72 ALA A C 1
ATOM 562 O O . ALA A 1 72 ? -16.093 41.291 11.680 1.00 90.75 72 ALA A O 1
ATOM 563 N N . ARG A 1 73 ? -17.035 40.808 9.708 1.00 88.88 73 ARG A N 1
ATOM 564 C CA . ARG A 1 73 ? -18.172 41.748 9.846 1.00 88.88 73 ARG A CA 1
ATOM 565 C C . ARG A 1 73 ? -19.275 41.263 10.799 1.00 88.88 73 ARG A C 1
ATOM 567 O O . ARG A 1 73 ? -20.066 42.085 11.259 1.00 88.88 73 ARG A O 1
ATOM 574 N N . HIS A 1 74 ? -19.330 39.965 11.093 1.00 87.81 74 HIS A N 1
ATOM 575 C CA . HIS A 1 74 ? -20.301 39.335 11.996 1.00 87.81 74 HIS A CA 1
ATOM 576 C C . HIS A 1 74 ? -19.582 38.641 13.160 1.00 87.81 74 HIS A C 1
ATOM 578 O O . HIS A 1 74 ? -19.891 37.503 13.501 1.00 87.81 74 HIS A O 1
ATOM 584 N N . TYR A 1 75 ? -18.585 39.310 13.744 1.00 88.56 75 TYR A N 1
ATOM 585 C CA . TYR A 1 75 ? -17.730 38.740 14.783 1.00 88.56 75 TYR A CA 1
ATOM 586 C C . TYR A 1 75 ? -18.361 38.902 16.177 1.00 88.56 75 TYR A C 1
ATOM 588 O O . TYR A 1 75 ? -18.131 39.892 16.881 1.00 88.56 75 TYR A O 1
ATOM 596 N N . TYR A 1 76 ? -19.203 37.931 16.539 1.00 85.56 76 TYR A N 1
ATOM 597 C CA . TYR A 1 76 ? -20.009 37.898 17.767 1.00 85.56 76 TYR A CA 1
ATOM 598 C C . TYR A 1 76 ? -19.597 36.802 18.759 1.00 85.56 76 TYR A C 1
ATOM 600 O O . TYR A 1 76 ? -19.941 36.893 19.940 1.00 85.56 76 TYR A O 1
ATOM 608 N N . VAL A 1 77 ? -18.896 35.762 18.295 1.00 85.50 77 VAL A N 1
ATOM 609 C CA . VAL A 1 77 ? -18.410 34.637 19.110 1.00 85.50 77 VAL A CA 1
ATOM 610 C C . VAL A 1 77 ? -16.911 34.451 18.840 1.00 85.50 77 VAL A C 1
ATOM 612 O O . VAL A 1 77 ? -16.539 33.592 18.040 1.00 85.50 77 VAL A O 1
ATOM 615 N N . PRO A 1 78 ? -16.033 35.255 19.478 1.00 83.75 78 PRO A N 1
ATOM 616 C CA . PRO A 1 78 ? -14.605 35.270 19.158 1.00 83.75 78 PRO A CA 1
ATOM 617 C C . PRO A 1 78 ? -13.930 33.899 19.261 1.00 83.75 78 PRO A C 1
ATOM 619 O O . PRO A 1 78 ? -13.204 33.516 18.354 1.00 83.75 78 PRO A O 1
ATOM 622 N N . GLY A 1 79 ? -14.230 33.112 20.303 1.00 81.94 79 GLY A N 1
ATOM 623 C CA . GLY A 1 79 ? -13.605 31.798 20.517 1.00 81.94 79 GLY A CA 1
ATOM 624 C C . GLY A 1 79 ? -13.786 30.815 19.352 1.00 81.94 79 GLY A C 1
ATOM 625 O O . GLY A 1 79 ? -12.835 30.136 18.979 1.00 81.94 79 GLY A O 1
ATOM 626 N N . GLU A 1 80 ? -14.974 30.780 18.739 1.00 87.75 80 GLU A N 1
ATOM 627 C CA . GLU A 1 80 ? -15.254 29.948 17.559 1.00 87.75 80 GLU A CA 1
ATOM 628 C C . GLU A 1 80 ? -14.756 30.622 16.272 1.00 87.75 80 GLU A C 1
ATOM 630 O O . GLU A 1 80 ? -14.032 30.027 15.472 1.00 87.75 80 GLU A O 1
ATOM 635 N N . GLN A 1 81 ? -15.132 31.888 16.063 1.00 89.88 81 GLN A N 1
ATOM 636 C CA . GLN A 1 81 ? -14.909 32.574 14.791 1.00 89.88 81 GLN A CA 1
ATOM 637 C C . GLN A 1 81 ? -13.430 32.875 14.530 1.00 89.88 81 GLN A C 1
ATOM 639 O O . GLN A 1 81 ? -13.027 32.886 13.369 1.00 89.88 81 GLN A O 1
ATOM 644 N N . ARG A 1 82 ? -12.606 33.032 15.576 1.00 91.38 82 ARG A N 1
ATOM 645 C CA . ARG A 1 82 ? -11.145 33.123 15.457 1.00 91.38 82 ARG A CA 1
ATOM 646 C C . ARG A 1 82 ? -10.564 31.914 14.733 1.00 91.38 82 ARG A C 1
ATOM 648 O O . ARG A 1 82 ? -9.794 32.068 13.789 1.00 91.38 82 ARG A O 1
ATOM 655 N N . GLN A 1 83 ? -10.963 30.714 15.156 1.00 92.81 83 GLN A N 1
ATOM 656 C CA . GLN A 1 83 ? -10.465 29.466 14.579 1.00 92.81 83 GLN A CA 1
ATOM 657 C C . GLN A 1 83 ? -11.023 29.237 13.173 1.00 92.81 83 GLN A C 1
ATOM 659 O O . GLN A 1 83 ? -10.296 28.788 12.294 1.00 92.81 83 GLN A O 1
ATOM 664 N N . ILE A 1 84 ? -12.286 29.605 12.930 1.00 93.00 84 ILE A N 1
ATOM 665 C CA . ILE A 1 84 ? -12.886 29.551 11.589 1.00 93.00 84 ILE A CA 1
ATOM 666 C C . ILE A 1 84 ? -12.125 30.459 10.617 1.00 93.00 84 ILE A C 1
ATOM 668 O O . ILE A 1 84 ? -11.789 30.015 9.525 1.00 93.00 84 ILE A O 1
ATOM 672 N N . ILE A 1 85 ? -11.808 31.699 11.005 1.00 94.12 85 ILE A N 1
ATOM 673 C CA . ILE A 1 85 ? -11.041 32.622 10.156 1.00 94.12 85 ILE A CA 1
ATOM 674 C C . ILE A 1 85 ? -9.642 32.059 9.854 1.00 94.12 85 ILE A C 1
ATOM 676 O O . ILE A 1 85 ? -9.229 32.111 8.700 1.00 94.12 85 ILE A O 1
ATOM 680 N N . ARG A 1 86 ? -8.962 31.448 10.840 1.00 94.19 86 ARG A N 1
ATOM 681 C CA . ARG A 1 86 ? -7.684 30.741 10.620 1.00 94.19 86 ARG A CA 1
ATOM 682 C C . ARG A 1 86 ? -7.814 29.628 9.577 1.00 94.19 86 ARG A C 1
ATOM 684 O O . ARG A 1 86 ? -7.072 29.624 8.606 1.00 94.19 86 ARG A O 1
ATOM 691 N N . ILE A 1 87 ? -8.793 28.733 9.722 1.00 94.00 87 ILE A N 1
ATOM 692 C CA . ILE A 1 87 ? -9.017 27.644 8.754 1.00 94.00 87 ILE A CA 1
ATOM 693 C C . ILE A 1 87 ? -9.317 28.199 7.352 1.00 94.00 87 ILE A C 1
ATOM 695 O O . ILE A 1 87 ? -8.804 27.693 6.358 1.00 94.00 87 ILE A O 1
ATOM 699 N N . LEU A 1 88 ? -10.111 29.271 7.263 1.00 95.06 88 LEU A N 1
ATOM 700 C CA . LEU A 1 88 ? -10.473 29.896 5.990 1.00 95.06 88 LEU A CA 1
ATOM 701 C C . LEU A 1 88 ? -9.298 30.552 5.256 1.00 95.06 88 LEU A C 1
ATOM 703 O O . LEU A 1 88 ? -9.424 30.774 4.058 1.00 95.06 88 LEU A O 1
ATOM 707 N N . TYR A 1 89 ? -8.169 30.851 5.906 1.00 95.00 89 TYR A N 1
ATOM 708 C CA . TYR A 1 89 ? -6.981 31.346 5.203 1.00 95.00 89 TYR A CA 1
ATOM 709 C C . TYR A 1 89 ? -6.263 30.262 4.383 1.00 95.00 89 TYR A C 1
ATOM 711 O O . TYR A 1 89 ? -5.461 30.614 3.520 1.00 95.00 89 TYR A O 1
ATOM 719 N N . MET A 1 90 ? -6.553 28.972 4.601 1.00 92.38 90 MET A N 1
ATOM 720 C CA . MET A 1 90 ? -5.844 27.866 3.948 1.00 92.38 90 MET A CA 1
ATOM 721 C C . MET A 1 90 ? -5.836 27.983 2.406 1.00 92.38 90 MET A C 1
ATOM 723 O O . MET A 1 90 ? -4.739 28.033 1.852 1.00 92.38 90 MET A O 1
ATOM 727 N N . PRO A 1 91 ? -6.968 28.171 1.687 1.00 94.56 91 PRO A N 1
ATOM 728 C CA . PRO A 1 91 ? -6.937 28.279 0.225 1.00 94.56 91 PRO A CA 1
ATOM 729 C C . PRO A 1 91 ? -6.190 29.519 -0.283 1.00 94.56 91 PRO A C 1
ATOM 731 O O . PRO A 1 91 ? -5.625 29.488 -1.370 1.00 94.56 91 PRO A O 1
ATOM 734 N N . LEU A 1 92 ? -6.148 30.603 0.503 1.00 94.50 92 LEU A N 1
ATOM 735 C CA . LEU A 1 92 ? -5.381 31.808 0.176 1.00 94.50 92 LEU A CA 1
ATOM 736 C C . LEU A 1 92 ? -3.871 31.567 0.294 1.00 94.50 92 LEU A C 1
ATOM 738 O O . LEU A 1 92 ? -3.124 32.046 -0.555 1.00 94.50 92 LEU A O 1
ATOM 742 N N . VAL A 1 93 ? -3.420 30.814 1.303 1.00 94.00 93 VAL A N 1
ATOM 743 C CA . VAL A 1 93 ? -1.998 30.472 1.457 1.00 94.00 93 VAL A CA 1
ATOM 744 C C . VAL A 1 93 ? -1.539 29.562 0.320 1.00 94.00 93 VAL A C 1
ATOM 746 O O . VAL A 1 93 ? -0.566 29.904 -0.344 1.00 94.00 93 VAL A O 1
ATOM 749 N N . TYR A 1 94 ? -2.265 28.476 0.030 1.00 92.94 94 TYR A N 1
ATOM 750 C CA . TYR A 1 94 ? -1.932 27.589 -1.094 1.00 92.94 94 TYR A CA 1
ATOM 751 C C . TYR A 1 94 ? -1.973 28.341 -2.434 1.00 92.94 94 TYR A C 1
ATOM 753 O O . TYR A 1 94 ? -1.022 28.258 -3.198 1.00 92.94 94 TYR A O 1
ATOM 761 N N . ALA A 1 95 ? -3.010 29.144 -2.705 1.00 93.50 95 ALA A N 1
ATOM 762 C CA . ALA A 1 95 ? -3.109 29.904 -3.954 1.00 93.50 95 ALA A CA 1
ATOM 763 C C . ALA A 1 95 ? -1.923 30.861 -4.180 1.00 93.50 95 ALA A C 1
ATOM 765 O O . ALA A 1 95 ? -1.380 30.911 -5.283 1.00 93.50 95 ALA A O 1
ATOM 766 N N . ILE A 1 96 ? -1.506 31.608 -3.149 1.00 92.75 96 ILE A N 1
ATOM 767 C CA . ILE A 1 96 ? -0.358 32.524 -3.240 1.00 92.75 96 ILE A CA 1
ATOM 768 C C . ILE A 1 96 ? 0.946 31.740 -3.397 1.00 92.75 96 ILE A C 1
ATOM 770 O O . ILE A 1 96 ? 1.750 32.065 -4.269 1.00 92.75 96 ILE A O 1
ATOM 774 N N . ILE A 1 97 ? 1.158 30.721 -2.560 1.00 92.25 97 ILE A N 1
ATOM 775 C CA . ILE A 1 97 ? 2.402 29.953 -2.551 1.00 92.25 97 ILE A CA 1
ATOM 776 C C . ILE A 1 97 ? 2.571 29.180 -3.854 1.00 92.25 97 ILE A C 1
ATOM 778 O O . ILE A 1 97 ? 3.607 29.332 -4.485 1.00 92.25 97 ILE A O 1
ATOM 782 N N . SER A 1 98 ? 1.560 28.457 -4.333 1.00 90.75 98 SER A N 1
ATOM 783 C CA . SER A 1 98 ? 1.653 27.714 -5.593 1.00 90.75 98 SER A CA 1
ATOM 784 C C . SER A 1 98 ? 1.824 28.629 -6.810 1.00 90.75 98 SER A C 1
ATOM 786 O O . SER A 1 98 ? 2.599 28.304 -7.704 1.00 90.75 98 SER A O 1
ATOM 788 N N . TRP A 1 99 ? 1.205 29.815 -6.837 1.00 91.00 99 TRP A N 1
ATOM 789 C CA . TRP A 1 99 ? 1.448 30.791 -7.909 1.00 91.00 99 TRP A CA 1
ATOM 790 C C . TRP A 1 99 ? 2.886 31.345 -7.909 1.00 91.00 99 TRP A C 1
ATOM 792 O O . TRP A 1 99 ? 3.494 31.499 -8.971 1.00 91.00 99 TRP A O 1
ATOM 802 N N . LEU A 1 100 ? 3.457 31.613 -6.728 1.00 86.94 100 LEU A N 1
ATOM 803 C CA . LEU A 1 100 ? 4.866 31.999 -6.599 1.00 86.94 100 LEU A CA 1
ATOM 804 C C . LEU A 1 100 ? 5.797 30.836 -6.966 1.00 86.94 100 LEU A C 1
ATOM 806 O O . LEU A 1 100 ? 6.732 31.035 -7.737 1.00 86.94 100 LEU A O 1
ATOM 810 N N . SER A 1 101 ? 5.508 29.628 -6.487 1.00 84.19 101 SER A N 1
ATOM 811 C CA . SER A 1 101 ? 6.244 28.399 -6.787 1.00 84.19 101 SER A CA 1
ATOM 812 C C . SER A 1 101 ? 6.281 28.089 -8.284 1.00 84.19 101 SER A C 1
ATOM 814 O O . SER A 1 101 ? 7.349 27.772 -8.796 1.00 84.19 101 SER A O 1
ATOM 816 N N . TYR A 1 102 ? 5.175 28.286 -9.013 1.00 83.00 102 TYR A N 1
ATOM 817 C CA . TYR A 1 102 ? 5.142 28.154 -10.476 1.00 83.00 102 TYR A CA 1
ATOM 818 C C . TYR A 1 102 ? 6.171 29.073 -11.158 1.00 83.00 102 TYR A C 1
ATOM 820 O O . TYR A 1 102 ? 6.819 28.690 -12.126 1.00 83.00 102 TYR A O 1
ATOM 828 N N . ARG A 1 103 ? 6.359 30.297 -10.641 1.00 81.38 103 ARG A N 1
ATOM 829 C CA . ARG A 1 103 ? 7.305 31.277 -11.200 1.00 81.38 103 ARG A CA 1
ATOM 830 C C . ARG A 1 103 ? 8.743 31.102 -10.711 1.00 81.38 103 ARG A C 1
ATOM 832 O O . ARG A 1 103 ? 9.671 31.505 -11.419 1.00 81.38 103 ARG A O 1
ATOM 839 N N . PHE A 1 104 ? 8.921 30.575 -9.505 1.00 78.19 104 PHE A N 1
ATOM 840 C CA . PHE A 1 104 ? 10.182 30.524 -8.762 1.00 78.19 104 PHE A CA 1
ATOM 841 C C . PHE A 1 104 ? 10.509 29.092 -8.293 1.00 78.19 104 PHE A C 1
ATOM 843 O O . PHE A 1 104 ? 10.978 28.890 -7.176 1.00 78.19 104 PHE A O 1
ATOM 850 N N . PHE A 1 105 ? 10.284 28.110 -9.169 1.00 70.56 105 PHE A N 1
ATOM 851 C CA . PHE A 1 105 ? 10.498 26.668 -8.972 1.00 70.56 105 PHE A CA 1
ATOM 852 C C . PHE A 1 105 ? 11.819 26.289 -8.274 1.00 70.56 105 PHE A C 1
ATOM 854 O O . PHE A 1 105 ? 11.800 25.471 -7.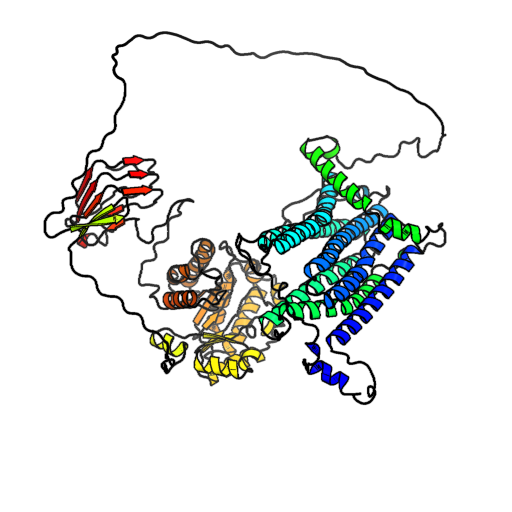365 1.00 70.56 105 PHE A O 1
ATOM 861 N N . ARG A 1 106 ? 12.955 26.941 -8.576 1.00 67.31 106 ARG A N 1
ATOM 862 C CA . ARG A 1 106 ? 14.239 26.669 -7.881 1.00 67.31 106 ARG A CA 1
ATOM 863 C C . ARG A 1 106 ? 14.197 26.903 -6.368 1.00 67.31 106 ARG A C 1
ATOM 865 O O . ARG A 1 106 ? 15.057 26.420 -5.642 1.00 67.31 106 ARG A O 1
ATOM 872 N N . ALA A 1 107 ? 13.224 27.680 -5.897 1.00 70.38 107 ALA A N 1
ATOM 873 C CA . ALA A 1 107 ? 12.970 27.922 -4.486 1.00 70.38 107 ALA A CA 1
ATOM 874 C C . ALA A 1 107 ? 11.670 27.256 -3.983 1.00 70.38 107 ALA A C 1
ATOM 876 O O . ALA A 1 107 ? 11.222 27.570 -2.880 1.00 70.38 107 ALA A O 1
ATOM 877 N N . TYR A 1 108 ? 11.089 26.313 -4.742 1.00 72.12 108 TYR A N 1
ATOM 878 C CA . TYR A 1 108 ? 9.882 25.551 -4.388 1.00 72.12 108 TYR A CA 1
ATOM 879 C C . TYR A 1 108 ? 9.952 25.002 -2.958 1.00 72.12 108 TYR A C 1
ATOM 881 O O . TYR A 1 108 ? 9.075 25.294 -2.147 1.00 72.12 108 TYR A O 1
ATOM 889 N N . THR A 1 109 ? 11.056 24.332 -2.611 1.00 66.62 109 THR A N 1
ATOM 890 C CA . THR A 1 109 ? 11.339 23.759 -1.280 1.00 66.62 109 THR A CA 1
ATOM 891 C C . THR A 1 109 ? 11.303 24.785 -0.138 1.00 66.62 109 THR A C 1
ATOM 893 O O . THR A 1 109 ? 10.985 24.443 0.999 1.00 66.62 109 THR A O 1
ATOM 896 N N . TYR A 1 110 ? 11.601 26.060 -0.414 1.00 73.81 110 TYR A N 1
ATOM 897 C CA . TYR A 1 110 ? 11.524 27.139 0.579 1.00 73.81 110 TYR A CA 1
ATOM 898 C C . TYR A 1 110 ? 10.115 27.741 0.679 1.00 73.81 110 TYR A C 1
ATOM 900 O O . TYR A 1 110 ? 9.724 28.210 1.749 1.00 73.81 110 TYR A O 1
ATOM 908 N N . TYR A 1 111 ? 9.339 27.730 -0.409 1.00 78.50 111 TYR A N 1
ATOM 909 C CA . TYR A 1 111 ? 7.961 28.224 -0.417 1.00 78.50 111 TYR A CA 1
ATOM 910 C C . TYR A 1 111 ? 6.964 27.197 0.142 1.00 78.50 111 TYR A C 1
ATOM 912 O O . TYR A 1 111 ? 6.074 27.576 0.908 1.00 78.50 111 TYR A O 1
ATOM 920 N N . SER A 1 112 ? 7.135 25.905 -0.159 1.00 76.88 112 SER A N 1
ATOM 921 C CA . SER A 1 112 ? 6.286 24.810 0.345 1.00 76.88 112 SER A CA 1
ATOM 922 C C . SER A 1 112 ? 6.271 24.734 1.878 1.00 76.88 112 SER A C 1
ATOM 924 O O . SER A 1 112 ? 5.239 24.438 2.480 1.00 76.88 112 SER A O 1
ATOM 926 N N . PHE A 1 113 ? 7.357 25.143 2.538 1.00 82.06 113 PHE A N 1
ATOM 927 C CA . PHE A 1 113 ? 7.426 25.302 3.993 1.00 82.06 113 PHE A CA 1
ATOM 928 C C . PHE A 1 113 ? 6.314 26.187 4.583 1.00 82.06 113 PHE A C 1
ATOM 930 O O . PHE A 1 113 ? 5.789 25.891 5.659 1.00 82.06 113 PHE A O 1
ATOM 937 N N . VAL A 1 114 ? 5.909 27.253 3.881 1.00 86.62 114 VAL A N 1
ATOM 938 C CA . VAL A 1 114 ? 4.837 28.153 4.341 1.00 86.62 114 VAL A CA 1
ATOM 939 C C . VAL A 1 114 ? 3.489 27.431 4.351 1.00 86.62 114 VAL A C 1
ATOM 941 O O . VAL A 1 114 ? 2.720 27.584 5.302 1.00 86.62 114 VAL A O 1
ATOM 944 N N . VAL A 1 115 ? 3.224 26.607 3.332 1.00 88.06 115 VAL A N 1
ATOM 945 C CA . VAL A 1 115 ? 2.043 25.734 3.269 1.00 88.06 115 VAL A CA 1
ATOM 946 C C . VAL A 1 115 ? 2.069 24.726 4.416 1.00 88.06 115 VAL A C 1
ATOM 948 O O . VAL A 1 115 ? 1.094 24.630 5.158 1.00 88.06 115 VAL A O 1
ATOM 951 N N . ILE A 1 116 ? 3.207 24.065 4.638 1.00 85.44 116 ILE A N 1
ATOM 952 C CA . ILE A 1 116 ? 3.384 23.049 5.683 1.00 85.44 116 ILE A CA 1
ATOM 953 C C . ILE A 1 116 ? 3.147 23.611 7.102 1.00 85.44 116 ILE A C 1
ATOM 955 O O . ILE A 1 116 ? 2.476 22.980 7.926 1.00 85.44 116 ILE A O 1
ATOM 959 N N . ILE A 1 117 ? 3.632 24.823 7.401 1.00 86.19 117 ILE A N 1
ATOM 960 C CA . ILE A 1 117 ? 3.283 25.521 8.653 1.00 86.19 117 ILE A CA 1
ATOM 961 C C . ILE A 1 117 ? 1.766 25.745 8.737 1.00 86.19 117 ILE A C 1
ATOM 963 O O . ILE A 1 117 ? 1.158 25.560 9.797 1.00 86.19 117 ILE A O 1
ATOM 967 N N . TYR A 1 118 ? 1.143 26.147 7.626 1.00 90.62 118 TYR A N 1
ATOM 968 C CA . TYR A 1 118 ? -0.271 26.495 7.598 1.00 90.62 118 TYR A CA 1
ATOM 969 C C . TYR A 1 118 ? -1.209 25.293 7.756 1.00 90.62 118 TYR A C 1
ATOM 971 O O . TYR A 1 118 ? -2.240 25.407 8.426 1.00 90.62 118 TYR A O 1
ATOM 979 N N . GLU A 1 119 ? -0.842 24.127 7.223 1.00 87.88 119 GLU A N 1
ATOM 980 C CA . GLU A 1 119 ? -1.515 22.847 7.481 1.00 87.88 119 GLU A CA 1
ATOM 981 C C . GLU A 1 119 ? -1.602 22.566 8.984 1.00 87.88 119 GLU A C 1
ATOM 983 O O . GLU A 1 119 ? -2.682 22.320 9.531 1.00 87.88 119 GLU A O 1
ATOM 988 N N . ALA A 1 120 ? -0.465 22.666 9.678 1.00 87.31 120 ALA A N 1
ATOM 989 C CA . ALA A 1 120 ? -0.378 22.351 11.096 1.00 87.31 120 ALA A CA 1
ATOM 990 C C . ALA A 1 120 ? -1.134 23.370 11.974 1.00 87.31 120 ALA A C 1
ATOM 992 O O . ALA A 1 120 ? -1.795 22.991 12.951 1.00 87.31 120 ALA A O 1
ATOM 993 N N . ILE A 1 121 ? -1.118 24.654 11.589 1.00 89.38 121 ILE A N 1
ATOM 994 C CA . ILE A 1 121 ? -1.968 25.706 12.175 1.00 89.38 121 ILE A CA 1
ATOM 995 C C . ILE A 1 121 ? -3.453 25.390 11.965 1.00 89.38 121 ILE A C 1
ATOM 997 O O . ILE A 1 121 ? -4.245 25.529 12.897 1.00 89.38 121 ILE A O 1
ATOM 1001 N N . THR A 1 122 ? -3.838 24.943 10.769 1.00 90.38 122 THR A N 1
ATOM 1002 C CA . THR A 1 122 ? -5.236 24.673 10.402 1.00 90.38 122 THR A CA 1
ATOM 1003 C C . THR A 1 122 ? -5.809 23.489 11.181 1.00 90.38 122 THR A C 1
ATOM 1005 O O . THR A 1 122 ? -6.907 23.590 11.732 1.00 90.38 122 THR A O 1
ATOM 1008 N N . ILE A 1 123 ? -5.050 22.396 11.312 1.00 86.38 123 ILE A N 1
ATOM 1009 C CA . ILE A 1 123 ? -5.426 21.230 12.129 1.00 86.38 123 ILE A CA 1
ATOM 1010 C C . ILE A 1 123 ? -5.570 21.627 13.610 1.00 86.38 123 ILE A C 1
ATOM 1012 O O . ILE A 1 123 ? -6.551 21.262 14.264 1.00 86.38 123 ILE A O 1
ATOM 1016 N N . SER A 1 124 ? -4.651 22.447 14.126 1.00 86.62 124 SER A N 1
ATOM 1017 C CA . SER A 1 124 ? -4.693 22.946 15.510 1.00 86.62 124 SER A CA 1
ATOM 1018 C C . SER A 1 124 ? -5.879 23.885 15.764 1.00 86.62 124 SER A C 1
ATOM 1020 O O . SER A 1 124 ? -6.569 23.763 16.779 1.00 86.62 124 SER A O 1
ATOM 1022 N N . ALA A 1 125 ? -6.176 24.785 14.821 1.00 89.69 125 ALA A N 1
ATOM 1023 C CA . ALA A 1 125 ? -7.351 25.653 14.865 1.00 89.69 125 ALA A CA 1
ATOM 1024 C C . ALA A 1 125 ? -8.649 24.832 14.840 1.00 89.69 125 ALA A C 1
ATOM 1026 O O . ALA A 1 125 ? -9.564 25.102 15.617 1.00 89.69 125 ALA A O 1
ATOM 1027 N N . PHE A 1 126 ? -8.722 23.792 14.005 1.00 89.00 126 PHE A N 1
ATOM 1028 C CA . PHE A 1 126 ? -9.873 22.892 13.947 1.00 89.00 126 PHE A CA 1
ATOM 1029 C C . PHE A 1 126 ? -10.090 22.130 15.260 1.00 89.00 126 PHE A C 1
ATOM 1031 O O . PHE A 1 126 ? -11.223 22.042 15.733 1.00 89.00 126 PHE A O 1
ATOM 1038 N N . MET A 1 127 ? -9.017 21.669 15.906 1.00 85.12 127 MET A N 1
ATOM 1039 C CA . MET A 1 127 ? -9.104 21.049 17.229 1.00 85.12 127 MET A CA 1
ATOM 1040 C C . MET A 1 127 ? -9.660 22.018 18.284 1.00 85.12 127 MET A C 1
ATOM 1042 O O . MET A 1 127 ? -10.616 21.683 18.989 1.00 85.12 127 MET A O 1
ATOM 1046 N N . LEU A 1 128 ? -9.130 23.247 18.351 1.00 84.50 128 LEU A N 1
ATOM 1047 C CA . LEU A 1 128 ? -9.666 24.275 19.248 1.00 84.50 128 LEU A CA 1
ATOM 1048 C C . LEU A 1 128 ? -11.124 24.634 18.915 1.00 84.50 128 LEU A C 1
ATOM 1050 O O . LEU A 1 128 ? -11.912 24.856 19.831 1.00 84.50 128 LEU A O 1
ATOM 1054 N N . LEU A 1 129 ? -11.516 24.645 17.637 1.00 87.38 129 LEU A N 1
ATOM 1055 C CA . LEU A 1 129 ? -12.897 24.898 17.221 1.00 87.38 129 LEU A CA 1
ATOM 1056 C C . LEU A 1 129 ? -13.862 23.828 17.751 1.00 87.38 129 LEU A C 1
ATOM 1058 O O . LEU A 1 129 ? -14.918 24.177 18.278 1.00 87.38 129 LEU A O 1
ATOM 1062 N N . ILE A 1 130 ? -13.503 22.541 17.662 1.00 82.31 130 ILE A N 1
ATOM 1063 C CA . ILE A 1 130 ? -14.323 21.461 18.233 1.00 82.31 130 ILE A CA 1
ATOM 1064 C C . ILE A 1 130 ? -14.391 21.601 19.761 1.00 82.31 130 ILE A C 1
ATOM 1066 O O . ILE A 1 130 ? -15.480 21.492 20.322 1.00 82.31 130 ILE A O 1
ATOM 1070 N N . ILE A 1 131 ? -13.276 21.909 20.438 1.00 79.69 131 ILE A N 1
ATOM 1071 C CA . ILE A 1 131 ? -13.268 22.149 21.893 1.00 79.69 131 ILE A CA 1
ATOM 1072 C C . ILE A 1 131 ? -14.242 23.278 22.265 1.00 79.69 131 ILE A C 1
ATOM 1074 O O . ILE A 1 131 ? -15.023 23.115 23.201 1.00 79.69 131 ILE A O 1
ATOM 1078 N N . GLN A 1 132 ? -14.258 24.387 21.517 1.00 82.19 132 GLN A N 1
ATOM 1079 C CA . GLN A 1 132 ? -15.186 25.502 21.749 1.00 82.19 132 GLN A CA 1
ATOM 1080 C C . GLN A 1 132 ? -16.651 25.114 21.478 1.00 82.19 132 GLN A C 1
ATOM 1082 O O . GLN A 1 132 ? -17.522 25.452 22.279 1.00 82.19 132 GLN A O 1
ATOM 1087 N N . TYR A 1 133 ? -16.935 24.350 20.416 1.00 79.94 133 TYR A N 1
ATOM 1088 C CA . TYR A 1 133 ? -18.284 23.825 20.158 1.00 79.94 133 TYR A CA 1
ATOM 1089 C C . TYR A 1 133 ? -18.782 22.920 21.298 1.00 79.94 133 TYR A C 1
ATOM 1091 O O . TYR A 1 133 ? -19.927 23.051 21.725 1.00 79.94 133 TYR A O 1
ATOM 1099 N N . VAL A 1 134 ? -17.926 22.044 21.830 1.00 72.31 134 VAL A N 1
ATOM 1100 C CA . VAL A 1 134 ? -18.263 21.139 22.943 1.00 72.31 134 VAL A CA 1
ATOM 1101 C C . VAL A 1 134 ? -18.422 21.910 24.254 1.00 72.31 134 VAL A C 1
ATOM 1103 O O . VAL A 1 134 ? -19.390 21.690 24.980 1.00 72.31 134 VAL A O 1
ATOM 1106 N N . ALA A 1 135 ? -17.546 22.879 24.528 1.00 70.38 135 ALA A N 1
ATOM 1107 C CA . ALA A 1 135 ? -17.687 23.789 25.661 1.00 70.38 135 ALA A CA 1
ATOM 1108 C C . ALA A 1 135 ? -19.023 24.555 25.618 1.00 70.38 135 ALA A C 1
ATOM 1110 O O . ALA A 1 135 ? -19.696 24.668 26.639 1.00 70.38 135 ALA A O 1
ATOM 1111 N N . GLY A 1 136 ? -19.460 25.002 24.435 1.00 64.88 136 GLY A N 1
ATOM 1112 C CA . GLY A 1 136 ? -20.726 25.715 24.238 1.00 64.88 136 GLY A CA 1
ATOM 1113 C C . GLY A 1 136 ? -22.001 24.918 24.557 1.00 64.88 136 GLY A C 1
ATOM 1114 O O . GLY A 1 136 ? -23.051 25.530 24.746 1.00 64.88 136 GLY A O 1
ATOM 1115 N N . THR A 1 137 ? -21.924 23.585 24.646 1.00 61.19 137 THR A N 1
ATOM 1116 C CA . THR A 1 137 ? -23.061 22.706 25.006 1.00 61.19 137 THR A CA 1
ATOM 1117 C C . THR A 1 137 ? -23.140 22.371 26.500 1.00 61.19 137 THR A C 1
ATOM 1119 O O . THR A 1 137 ? -24.157 21.851 26.963 1.00 61.19 137 THR A O 1
ATOM 1122 N N . SER A 1 138 ? -22.098 22.669 27.286 1.00 53.69 138 SER A N 1
ATOM 1123 C CA . SER A 1 138 ? -22.060 22.333 28.711 1.00 53.69 138 SER A CA 1
ATOM 1124 C C . SER A 1 138 ? -22.585 23.474 29.590 1.00 53.69 138 SER A C 1
ATOM 1126 O O . SER A 1 138 ? -22.349 24.656 29.332 1.00 53.69 138 SER A O 1
ATOM 1128 N N . SER A 1 139 ? -23.267 23.122 30.684 1.00 47.38 139 SER A N 1
ATOM 1129 C CA . SER A 1 139 ? -23.872 24.081 31.622 1.00 47.38 139 SER A CA 1
ATOM 1130 C C . SER A 1 139 ? -22.860 25.037 32.275 1.00 47.38 139 SER A C 1
ATOM 1132 O O . SER A 1 139 ? -23.258 26.084 32.774 1.00 47.38 139 SER A O 1
ATOM 1134 N N . GLY A 1 140 ? -21.567 24.687 32.264 1.00 52.41 140 GLY A N 1
ATOM 1135 C CA . GLY A 1 140 ? -20.462 25.495 32.792 1.00 52.41 140 GLY A CA 1
ATOM 1136 C C . GLY A 1 140 ? -19.586 26.171 31.729 1.00 52.41 140 GLY A C 1
ATOM 1137 O O . GLY A 1 140 ? -18.583 26.777 32.086 1.00 52.41 140 GLY A O 1
ATOM 1138 N N . LYS A 1 141 ? -19.920 26.069 30.431 1.00 56.44 141 LYS A N 1
ATOM 1139 C CA . LYS A 1 141 ? -19.108 26.575 29.300 1.00 56.44 141 LYS A CA 1
ATOM 1140 C C . LYS A 1 141 ? -17.669 26.031 29.227 1.00 56.44 141 LYS A C 1
ATOM 1142 O O . LYS A 1 141 ? -16.797 26.669 28.641 1.00 56.44 141 LYS A O 1
ATOM 1147 N N . THR A 1 142 ? -17.415 24.853 29.791 1.00 58.81 142 THR A N 1
ATOM 1148 C CA . THR A 1 142 ? -16.124 24.144 29.727 1.00 58.81 142 THR A CA 1
ATOM 1149 C C . THR A 1 142 ? -16.292 22.804 29.016 1.00 58.81 142 THR A C 1
ATOM 1151 O O . THR A 1 142 ? -17.319 22.133 29.167 1.00 58.81 142 THR A O 1
ATOM 1154 N N . ALA A 1 143 ? -15.307 22.395 28.214 1.00 55.47 143 ALA A N 1
ATOM 1155 C CA . ALA A 1 143 ? -15.369 21.120 27.492 1.00 55.47 143 ALA A CA 1
ATOM 1156 C C . ALA A 1 143 ? -15.207 19.930 28.458 1.00 55.47 143 ALA A C 1
ATOM 1158 O O . ALA A 1 143 ? -15.809 18.872 28.280 1.00 55.47 143 ALA A O 1
ATOM 1159 N N . GLU A 1 144 ? -14.464 20.142 29.540 1.00 60.47 144 GLU A N 1
ATOM 1160 C CA . GLU A 1 144 ? -14.263 19.236 30.664 1.00 60.47 144 GLU A CA 1
ATOM 1161 C C . GLU A 1 144 ? -15.606 18.842 31.311 1.00 60.47 144 GLU A C 1
ATOM 1163 O O . GLU A 1 144 ? -15.841 17.662 31.570 1.00 60.47 144 GLU A O 1
ATOM 1168 N N . GLY A 1 145 ? -16.537 19.794 31.469 1.00 55.94 145 GLY A N 1
ATOM 1169 C CA . GLY A 1 145 ? -17.880 19.540 32.006 1.00 55.94 145 GLY A CA 1
ATOM 1170 C C . GLY A 1 145 ? -18.790 18.703 31.093 1.00 55.94 145 GLY A C 1
ATOM 1171 O O . GLY A 1 145 ? -19.706 18.041 31.581 1.00 55.94 145 GLY A O 1
ATOM 1172 N N . ALA A 1 146 ? -18.536 18.680 29.779 1.00 56.81 146 ALA A N 1
ATOM 1173 C CA . ALA A 1 146 ? -19.228 17.776 28.855 1.00 56.81 146 ALA A CA 1
ATOM 1174 C C . ALA A 1 146 ? -18.665 16.342 28.929 1.00 56.81 146 ALA A C 1
ATOM 1176 O O . ALA A 1 146 ? -19.422 15.374 28.838 1.00 56.81 146 ALA A O 1
ATOM 1177 N N . LEU A 1 147 ? -17.350 16.197 29.139 1.00 61.09 147 LEU A N 1
ATOM 1178 C CA . LEU A 1 147 ? -16.675 14.895 29.229 1.00 61.09 147 LEU A CA 1
ATOM 1179 C C . LEU A 1 147 ? -16.819 14.213 30.597 1.00 61.09 147 LEU A C 1
ATOM 1181 O O . LEU A 1 147 ? -16.820 12.984 30.659 1.00 61.09 147 LEU A O 1
ATOM 1185 N N . ALA A 1 148 ? -17.006 14.974 31.678 1.00 58.81 148 ALA A N 1
ATOM 1186 C CA . ALA A 1 148 ? -17.218 14.441 33.028 1.00 58.81 148 ALA A CA 1
ATOM 1187 C C . ALA A 1 148 ? -18.449 13.514 33.151 1.00 58.81 148 ALA A C 1
ATOM 1189 O O . ALA A 1 148 ? -18.517 12.707 34.074 1.00 58.81 148 ALA A O 1
ATOM 1190 N N . ARG A 1 149 ? -19.399 13.596 32.207 1.00 57.72 149 ARG A N 1
ATOM 1191 C CA . ARG A 1 149 ? -20.625 12.777 32.156 1.00 57.72 149 ARG A CA 1
ATOM 1192 C C . ARG A 1 149 ? -20.512 11.511 31.290 1.00 57.72 149 ARG A C 1
ATOM 1194 O O . ARG A 1 149 ? -21.525 10.853 31.076 1.00 57.72 149 ARG A O 1
ATOM 1201 N N . LYS A 1 150 ? -19.333 11.192 30.739 1.00 65.88 150 LYS A N 1
ATOM 1202 C CA . LYS A 1 150 ? -19.143 10.070 29.798 1.00 65.88 150 LYS A CA 1
ATOM 1203 C C . LYS A 1 150 ? -18.432 8.878 30.434 1.00 65.88 150 LYS A C 1
ATOM 1205 O O . LYS A 1 150 ? -17.412 9.029 31.103 1.00 65.88 150 LYS A O 1
ATOM 1210 N N . ASP A 1 151 ? -18.968 7.689 30.177 1.00 65.50 151 ASP A N 1
ATOM 1211 C CA . ASP A 1 151 ? -18.485 6.419 30.720 1.00 65.50 151 ASP A CA 1
ATOM 1212 C C . ASP A 1 151 ? -17.148 5.939 30.118 1.00 65.50 151 ASP A C 1
ATOM 1214 O O . ASP A 1 151 ? -16.535 6.563 29.252 1.00 65.50 151 ASP A O 1
ATOM 1218 N N . LYS A 1 152 ? -16.654 4.800 30.620 1.00 70.06 152 LYS A N 1
ATOM 1219 C CA . LYS A 1 152 ? -15.386 4.178 30.205 1.00 70.06 152 LYS A CA 1
ATOM 1220 C C . LYS A 1 152 ? -15.481 3.549 28.803 1.00 70.06 152 LYS A C 1
ATOM 1222 O O . LYS A 1 152 ? -15.812 2.367 28.675 1.00 70.06 152 LYS A O 1
ATOM 1227 N N . GLU A 1 153 ? -15.117 4.305 27.774 1.00 70.19 153 GLU A N 1
ATOM 1228 C CA . GLU A 1 153 ? -15.112 3.852 26.375 1.00 70.19 153 GLU A CA 1
ATOM 1229 C C . GLU A 1 153 ? -13.859 3.021 25.991 1.00 70.19 153 GLU A C 1
ATOM 1231 O O . GLU A 1 153 ? -12.832 3.000 26.684 1.00 70.19 153 GLU A O 1
ATOM 1236 N N . LYS A 1 154 ? -13.968 2.264 24.888 1.00 76.88 154 LYS A N 1
ATOM 1237 C CA . LYS A 1 154 ? -12.838 1.583 24.229 1.00 76.88 154 LYS A CA 1
ATOM 1238 C C . LYS A 1 154 ? -12.152 2.562 23.275 1.00 76.88 154 LYS A C 1
ATOM 1240 O O . LYS A 1 154 ? -12.820 3.405 22.689 1.00 76.88 154 LYS A O 1
ATOM 1245 N N . LEU A 1 155 ? -10.845 2.416 23.084 1.00 76.06 155 LEU A N 1
ATOM 1246 C CA . LEU A 1 155 ? -10.145 3.112 22.005 1.00 76.06 155 LEU A CA 1
ATOM 1247 C C . LEU A 1 155 ? -10.613 2.612 20.611 1.00 76.06 155 LEU A C 1
ATOM 1249 O O . LEU A 1 155 ? -11.037 1.457 20.496 1.00 76.06 155 LEU A O 1
ATOM 1253 N N . PRO A 1 156 ? -10.526 3.432 19.547 1.00 73.94 156 PRO A N 1
ATOM 1254 C CA . PRO A 1 156 ? -10.642 2.975 18.164 1.00 73.94 156 PRO A CA 1
ATOM 1255 C C . PRO A 1 156 ? -9.528 1.993 17.762 1.00 73.94 156 PRO A C 1
ATOM 1257 O O . PRO A 1 156 ? -8.520 1.828 18.452 1.00 73.94 156 PRO A O 1
ATOM 1260 N N . ILE A 1 157 ? -9.709 1.338 16.614 1.00 69.06 157 ILE A N 1
ATOM 1261 C CA . ILE A 1 157 ? -8.678 0.518 15.954 1.00 69.06 157 ILE A CA 1
ATOM 1262 C C . ILE A 1 157 ? -7.472 1.429 15.618 1.00 69.06 157 ILE A C 1
ATOM 1264 O O . ILE A 1 157 ? -7.701 2.558 15.179 1.00 69.06 157 ILE A O 1
ATOM 1268 N N . PRO A 1 158 ? -6.207 1.000 15.827 1.00 69.56 158 PRO A N 1
ATOM 1269 C CA . PRO A 1 158 ? -5.758 -0.354 16.185 1.00 69.56 158 PRO A CA 1
ATOM 1270 C C . PRO A 1 158 ? -5.774 -0.684 17.688 1.00 69.56 158 PRO A C 1
ATOM 1272 O O . PRO A 1 158 ? -5.662 -1.848 18.059 1.00 69.56 158 PRO A O 1
ATOM 1275 N N . PHE A 1 159 ? -5.949 0.293 18.579 1.00 76.75 159 PHE A N 1
ATOM 1276 C CA . PHE A 1 159 ? -5.748 0.107 20.023 1.00 76.75 159 PHE A CA 1
ATOM 1277 C C . PHE A 1 159 ? -7.000 -0.347 20.799 1.00 76.75 159 PHE A C 1
ATOM 1279 O O . PHE A 1 159 ? -7.079 -0.178 22.017 1.00 76.75 159 PHE A O 1
ATOM 1286 N N . CYS A 1 160 ? -7.981 -0.963 20.131 1.00 72.75 160 CYS A N 1
ATOM 1287 C CA . CYS A 1 160 ? -9.315 -1.248 20.679 1.00 72.75 160 CYS A CA 1
ATOM 1288 C C . CYS A 1 160 ? -9.376 -2.228 21.867 1.00 72.75 160 CYS A C 1
ATOM 1290 O O . CYS A 1 160 ? -10.419 -2.361 22.518 1.00 72.75 160 CYS A O 1
ATOM 1292 N N . CYS A 1 161 ? -8.262 -2.892 22.179 1.00 72.88 161 CYS A N 1
ATOM 1293 C CA . CYS A 1 161 ? -8.084 -3.696 23.388 1.00 72.88 161 CYS A CA 1
ATOM 1294 C C . CYS A 1 161 ? -7.921 -2.836 24.657 1.00 72.88 161 CYS A C 1
ATOM 1296 O O . CYS A 1 161 ? -8.233 -3.292 25.759 1.00 72.88 161 CYS A O 1
ATOM 1298 N N . TRP A 1 162 ? -7.478 -1.582 24.526 1.00 68.75 162 TRP A N 1
ATOM 1299 C CA . TRP A 1 162 ? -7.326 -0.652 25.642 1.00 68.75 162 TRP A CA 1
ATOM 1300 C C . TRP A 1 162 ? -8.590 0.199 25.844 1.00 68.75 162 TRP A C 1
ATOM 1302 O O . TRP A 1 162 ? -9.317 0.547 24.911 1.00 68.75 162 TRP A O 1
ATOM 1312 N N . ARG A 1 163 ? -8.870 0.540 27.108 1.00 69.75 163 ARG A N 1
ATOM 1313 C CA . ARG A 1 163 ? -10.017 1.369 27.512 1.00 69.75 163 ARG A CA 1
ATOM 1314 C C . ARG A 1 163 ? -9.545 2.579 28.300 1.00 69.75 163 ARG A C 1
ATOM 1316 O O . ARG A 1 163 ? -8.805 2.413 29.270 1.00 69.75 163 ARG A O 1
ATOM 1323 N N . TYR A 1 164 ? -10.048 3.758 27.959 1.00 70.69 164 TYR A N 1
ATOM 1324 C CA . TYR A 1 164 ? -9.712 5.016 28.626 1.00 70.69 164 TYR A CA 1
ATOM 1325 C C . TYR A 1 164 ? -10.873 5.511 29.502 1.00 70.69 164 TYR A C 1
ATOM 1327 O O . TYR A 1 164 ? -11.972 4.960 29.475 1.00 70.69 164 TYR A O 1
ATOM 1335 N N . ARG A 1 165 ? -10.622 6.525 30.339 1.00 67.94 165 ARG A N 1
ATOM 1336 C CA . ARG A 1 165 ? -11.649 7.186 31.158 1.00 67.94 165 ARG A CA 1
ATOM 1337 C C . ARG A 1 165 ? -11.718 8.673 30.781 1.00 67.94 165 ARG A C 1
ATOM 1339 O O . ARG A 1 165 ? -10.818 9.405 31.189 1.00 67.94 165 ARG A O 1
ATOM 1346 N N . PRO A 1 166 ? -12.767 9.127 30.063 1.00 64.12 166 PRO A N 1
ATOM 1347 C CA . PRO A 1 166 ? -12.990 10.548 29.764 1.00 64.12 166 PRO A CA 1
ATOM 1348 C C . PRO A 1 166 ? -13.030 11.451 31.007 1.00 64.12 166 PRO A C 1
ATOM 1350 O O . PRO A 1 166 ? -12.662 12.617 30.947 1.00 64.12 166 PRO A O 1
ATOM 1353 N N . THR A 1 167 ? -13.451 10.895 32.148 1.00 60.16 167 THR A N 1
ATOM 1354 C CA . THR A 1 167 ? -13.710 11.598 33.418 1.00 60.16 167 THR A CA 1
ATOM 1355 C C . THR A 1 167 ? -12.469 12.022 34.212 1.00 60.16 167 THR A C 1
ATOM 1357 O O . THR A 1 167 ? -12.594 12.580 35.306 1.00 60.16 167 THR A O 1
ATOM 1360 N N . LYS A 1 168 ? -11.259 11.736 33.716 1.00 66.25 168 LYS A N 1
ATOM 1361 C CA . LYS A 1 168 ? -9.995 12.067 34.389 1.00 66.25 168 LYS A CA 1
ATOM 1362 C C . LYS A 1 168 ? -9.276 13.211 33.681 1.00 66.25 168 LYS A C 1
ATOM 1364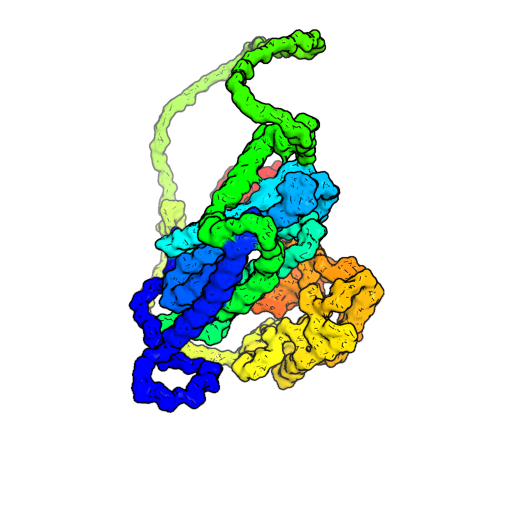 O O . LYS A 1 168 ? -9.096 13.168 32.470 1.00 66.25 168 LYS A O 1
ATOM 1369 N N . ALA A 1 169 ? -8.785 14.181 34.457 1.00 62.94 169 ALA A N 1
ATOM 1370 C CA . ALA A 1 169 ? -8.151 15.400 33.943 1.00 62.94 169 ALA A CA 1
ATOM 1371 C C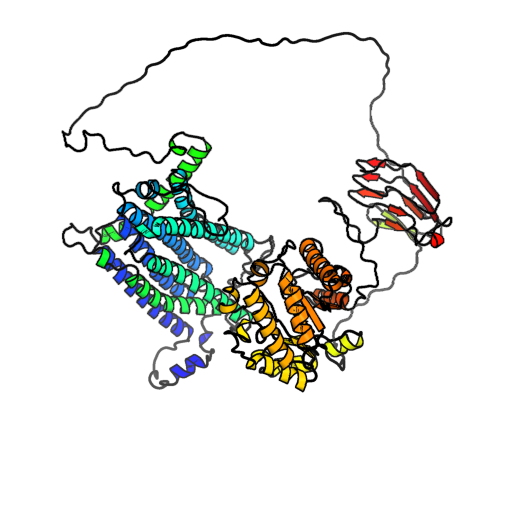 . ALA A 1 169 ? -7.033 15.138 32.913 1.00 62.94 169 ALA A C 1
ATOM 1373 O O . ALA A 1 169 ? -6.965 15.830 31.899 1.00 62.94 169 ALA A O 1
ATOM 1374 N N . TYR A 1 170 ? -6.215 14.092 33.111 1.00 68.88 170 TYR A N 1
ATOM 1375 C CA . TYR A 1 170 ? -5.128 13.744 32.185 1.00 68.88 170 TYR A CA 1
ATOM 1376 C C . TYR A 1 170 ? -5.597 13.493 30.746 1.00 68.88 170 TYR A C 1
ATOM 1378 O O . TYR A 1 170 ? -4.839 13.733 29.807 1.00 68.88 170 TYR A O 1
ATOM 1386 N N . PHE A 1 171 ? -6.832 13.021 30.552 1.00 74.44 171 PHE A N 1
ATOM 1387 C CA . PHE A 1 171 ? -7.347 12.654 29.238 1.00 74.44 171 PHE A CA 1
ATOM 1388 C C . PHE A 1 171 ? -7.477 13.868 28.309 1.00 74.44 171 PHE A C 1
ATOM 1390 O O . PHE A 1 171 ? -7.027 13.807 27.165 1.00 74.44 171 PHE A O 1
ATOM 1397 N N . MET A 1 172 ? -8.008 14.989 28.812 1.00 72.44 172 MET A N 1
ATOM 1398 C CA . MET A 1 172 ? -8.157 16.215 28.021 1.00 72.44 172 MET A CA 1
ATOM 1399 C C . MET A 1 172 ? -6.793 16.786 27.614 1.00 72.44 172 MET A C 1
ATOM 1401 O O . MET A 1 172 ? -6.593 17.106 26.445 1.00 72.44 172 MET A O 1
ATOM 1405 N N . TYR A 1 173 ? -5.830 16.853 28.542 1.00 75.81 173 TYR A N 1
ATOM 1406 C CA . TYR A 1 173 ? -4.468 17.310 28.232 1.00 75.81 173 TYR A CA 1
ATOM 1407 C C . TYR A 1 173 ? -3.742 16.370 27.260 1.00 75.81 173 TYR A C 1
ATOM 1409 O O . TYR A 1 173 ? -3.041 16.843 26.370 1.00 75.81 173 TYR A O 1
ATOM 1417 N N . THR A 1 174 ? -3.965 15.054 27.355 1.00 79.56 174 THR A N 1
ATOM 1418 C CA . THR A 1 174 ? -3.412 14.074 26.402 1.00 79.56 174 THR A CA 1
ATOM 1419 C C . THR A 1 174 ? -3.976 14.264 25.000 1.00 79.56 174 THR A C 1
ATOM 1421 O O . THR A 1 174 ? -3.208 14.321 24.042 1.00 79.56 174 THR A O 1
ATOM 1424 N N . ILE A 1 175 ? -5.293 14.435 24.865 1.00 79.56 175 ILE A N 1
ATOM 1425 C CA . ILE A 1 175 ? -5.920 14.696 23.567 1.00 79.56 175 ILE A CA 1
ATOM 1426 C C . ILE A 1 175 ? -5.470 16.046 22.991 1.00 79.56 175 ILE A C 1
ATOM 1428 O O . ILE A 1 175 ? -5.025 16.089 21.844 1.00 79.56 175 ILE A O 1
ATOM 1432 N N . LYS A 1 176 ? -5.497 17.128 23.781 1.00 80.50 176 LYS A N 1
ATOM 1433 C CA . LYS A 1 176 ? -5.006 18.450 23.357 1.00 80.50 176 LYS A CA 1
ATOM 1434 C C . LYS A 1 176 ? -3.562 18.369 22.858 1.00 80.50 176 LYS A C 1
ATOM 1436 O O . LYS A 1 176 ? -3.283 18.789 21.739 1.00 80.50 176 LYS A O 1
ATOM 1441 N N . TRP A 1 177 ? -2.667 17.772 23.645 1.00 82.81 177 TRP A N 1
ATOM 1442 C CA . TRP A 1 177 ? -1.256 17.634 23.287 1.00 82.81 177 TRP A CA 1
ATOM 1443 C C . TRP A 1 177 ? -1.037 16.759 22.050 1.00 82.81 177 TRP A C 1
ATOM 1445 O O . TRP A 1 177 ? -0.241 17.137 21.198 1.00 82.81 177 TRP A O 1
ATOM 1455 N N . SER A 1 178 ? -1.774 15.650 21.899 1.00 85.50 178 SER A N 1
ATOM 1456 C CA . SER A 1 178 ? -1.625 14.740 20.751 1.00 85.50 178 SER A CA 1
ATOM 1457 C C . SER A 1 178 ? -1.846 15.421 19.397 1.00 85.50 178 SER A C 1
ATOM 1459 O O . SER A 1 178 ? -1.161 15.081 18.436 1.00 85.50 178 SER A O 1
ATOM 1461 N N . VAL A 1 179 ? -2.730 16.425 19.331 1.00 84.12 179 VAL A N 1
ATOM 1462 C CA . VAL A 1 179 ? -2.944 17.236 18.123 1.00 84.12 179 VAL A CA 1
ATOM 1463 C C . VAL A 1 179 ? -2.009 18.448 18.090 1.00 84.12 179 VAL A C 1
ATOM 1465 O O . VAL A 1 179 ? -1.374 18.701 17.071 1.00 84.12 179 VAL A O 1
ATOM 1468 N N . LEU A 1 180 ? -1.874 19.181 19.203 1.00 85.62 180 LEU A N 1
ATOM 1469 C CA . LEU A 1 180 ? -1.077 20.414 19.257 1.00 85.62 180 LEU A CA 1
ATOM 1470 C C . LEU A 1 180 ? 0.431 20.186 19.067 1.00 85.62 180 LEU A C 1
ATOM 1472 O O . LEU A 1 180 ? 1.113 21.099 18.617 1.00 85.62 180 LEU A O 1
ATOM 1476 N N . GLN A 1 181 ? 0.968 18.994 19.344 1.00 89.75 181 GLN A N 1
ATOM 1477 C CA . GLN A 1 181 ? 2.371 18.675 19.036 1.00 89.75 181 GLN A CA 1
ATOM 1478 C C . GLN A 1 181 ? 2.694 18.810 17.537 1.00 89.75 181 GLN A C 1
ATOM 1480 O O . GLN A 1 181 ? 3.799 19.228 17.191 1.00 89.75 181 GLN A O 1
ATOM 1485 N N . TYR A 1 182 ? 1.719 18.572 16.649 1.00 87.75 182 TYR A N 1
ATOM 1486 C CA . TYR A 1 182 ? 1.919 18.652 15.200 1.00 87.75 182 TYR A CA 1
ATOM 1487 C C . TYR A 1 182 ? 2.303 20.071 14.744 1.00 87.75 182 TYR A C 1
ATOM 1489 O O . TYR A 1 182 ? 3.157 20.219 13.876 1.00 87.75 182 TYR A O 1
ATOM 1497 N N . VAL A 1 183 ? 1.781 21.125 15.396 1.00 87.75 183 VAL A N 1
ATOM 1498 C CA . VAL A 1 183 ? 2.143 22.531 15.094 1.00 87.75 183 VAL A CA 1
ATOM 1499 C C . VAL A 1 183 ? 3.589 22.889 15.447 1.00 87.75 183 VAL A C 1
ATOM 1501 O O . VAL A 1 183 ? 4.086 23.916 14.997 1.00 87.75 183 VAL A O 1
ATOM 1504 N N . ILE A 1 184 ? 4.270 22.048 16.230 1.00 88.56 184 ILE A N 1
ATOM 1505 C CA . ILE A 1 184 ? 5.690 22.197 16.566 1.00 88.56 184 ILE A CA 1
ATOM 1506 C C . ILE A 1 184 ? 6.532 21.261 15.701 1.00 88.56 184 ILE A C 1
ATOM 1508 O O . ILE A 1 184 ? 7.504 21.703 15.089 1.00 88.56 184 ILE A O 1
ATOM 1512 N N . ILE A 1 185 ? 6.180 19.971 15.652 1.00 89.44 185 ILE A N 1
ATOM 1513 C CA . ILE A 1 185 ? 7.001 18.955 14.984 1.00 89.44 185 ILE A CA 1
ATOM 1514 C C . ILE A 1 185 ? 7.041 19.191 13.474 1.00 89.44 185 ILE A C 1
ATOM 1516 O O . ILE A 1 185 ? 8.134 19.245 12.921 1.00 89.44 185 ILE A O 1
ATOM 1520 N N . ARG A 1 186 ? 5.898 19.409 12.813 1.00 87.31 186 ARG A N 1
ATOM 1521 C CA . ARG A 1 186 ? 5.826 19.538 11.347 1.00 87.31 186 ARG A CA 1
ATOM 1522 C C . ARG A 1 186 ? 6.671 20.718 10.809 1.00 87.31 186 ARG A C 1
ATOM 1524 O O . ARG A 1 186 ? 7.498 20.486 9.920 1.00 87.31 186 ARG A O 1
ATOM 1531 N N . PRO A 1 187 ? 6.609 21.944 11.379 1.00 88.38 187 PRO A N 1
ATOM 1532 C CA . PRO A 1 187 ? 7.562 23.004 11.038 1.00 88.38 187 PRO A CA 1
ATOM 1533 C C . PRO A 1 187 ? 9.016 22.670 11.384 1.00 88.38 187 PRO A C 1
ATOM 1535 O O . PRO A 1 187 ? 9.908 22.994 10.610 1.00 88.38 187 PRO A O 1
ATOM 1538 N N . THR A 1 188 ? 9.275 22.009 12.517 1.00 89.25 188 THR A N 1
ATOM 1539 C CA . THR A 1 188 ? 10.642 21.682 12.961 1.00 89.25 188 THR A CA 1
ATOM 1540 C C . THR A 1 188 ? 11.314 20.672 12.026 1.00 89.25 188 THR A C 1
ATOM 1542 O O . THR A 1 188 ? 12.446 20.896 11.606 1.00 89.25 188 THR A O 1
ATOM 1545 N N . VAL A 1 189 ? 10.606 19.607 11.638 1.00 88.44 189 VAL A N 1
ATOM 1546 C CA . VAL A 1 189 ? 11.036 18.630 10.621 1.00 88.44 189 VAL A CA 1
ATOM 1547 C C . VAL A 1 189 ? 11.356 19.342 9.306 1.00 88.44 189 VAL A C 1
ATOM 1549 O O . VAL A 1 189 ? 12.407 19.100 8.720 1.00 88.44 189 VAL A O 1
ATOM 1552 N N . SER A 1 190 ? 10.507 20.281 8.887 1.00 84.62 190 SER A N 1
ATOM 1553 C CA . SER A 1 190 ? 10.701 21.029 7.639 1.00 84.62 190 SER A CA 1
ATOM 1554 C C . SER A 1 190 ? 11.900 21.987 7.693 1.00 84.62 190 SER A C 1
ATOM 1556 O O . SER A 1 190 ? 12.670 22.052 6.740 1.00 84.62 190 SER A O 1
ATOM 1558 N N . ILE A 1 191 ? 12.121 22.682 8.818 1.00 87.88 191 ILE A N 1
ATOM 1559 C CA . ILE A 1 191 ? 13.313 23.525 9.035 1.00 87.88 191 ILE A CA 1
ATOM 1560 C C . ILE A 1 191 ? 14.585 22.672 8.993 1.00 87.88 191 ILE A C 1
ATOM 1562 O O . ILE A 1 191 ? 15.555 23.057 8.344 1.00 87.88 191 ILE A O 1
ATOM 1566 N N . ILE A 1 192 ? 14.587 21.509 9.655 1.00 87.75 192 ILE A N 1
ATOM 1567 C CA . ILE A 1 192 ? 15.728 20.586 9.615 1.00 87.75 192 ILE A CA 1
ATOM 1568 C C . ILE A 1 192 ? 15.943 20.082 8.182 1.00 87.75 192 ILE A C 1
ATOM 1570 O O . ILE A 1 192 ? 17.081 20.069 7.726 1.00 87.75 192 ILE A O 1
ATOM 1574 N N . GLY A 1 193 ? 14.875 19.763 7.444 1.00 83.44 193 GLY A N 1
ATOM 1575 C CA . GLY A 1 193 ? 14.930 19.434 6.018 1.00 83.44 193 GLY A CA 1
ATOM 1576 C C . GLY A 1 193 ? 15.618 20.521 5.189 1.00 83.44 193 GLY A C 1
ATOM 1577 O O . GLY A 1 193 ? 16.600 20.231 4.514 1.00 83.44 193 GLY A O 1
ATOM 1578 N N . ILE A 1 194 ? 15.190 21.780 5.315 1.00 83.50 194 ILE A N 1
ATOM 1579 C CA . ILE A 1 194 ? 15.799 22.929 4.619 1.00 83.50 194 ILE A CA 1
ATOM 1580 C C . ILE A 1 194 ? 17.280 23.106 4.991 1.00 83.50 194 ILE A C 1
ATOM 1582 O O . ILE A 1 194 ? 18.100 23.405 4.125 1.00 83.50 194 ILE A O 1
ATOM 1586 N N . ILE A 1 195 ? 17.651 22.904 6.259 1.00 85.62 195 ILE A N 1
ATOM 1587 C CA . ILE A 1 195 ? 19.055 22.960 6.698 1.00 85.62 195 ILE A CA 1
ATOM 1588 C C . ILE A 1 195 ? 19.860 21.803 6.086 1.00 85.62 195 ILE A C 1
ATOM 1590 O O . ILE A 1 195 ? 20.980 22.012 5.629 1.00 85.62 195 ILE A O 1
ATOM 1594 N N . CYS A 1 196 ? 19.306 20.591 6.036 1.00 83.00 196 CYS A N 1
ATOM 1595 C CA . CYS A 1 196 ? 19.947 19.436 5.408 1.00 83.00 196 CYS A CA 1
ATOM 1596 C C . CYS A 1 196 ? 20.084 19.588 3.880 1.00 83.00 196 CYS A C 1
ATOM 1598 O O . CYS A 1 196 ? 21.085 19.141 3.319 1.00 83.00 196 CYS A O 1
ATOM 1600 N N . GLU A 1 197 ? 19.121 20.233 3.219 1.00 77.69 197 GLU A N 1
ATOM 1601 C CA . GLU A 1 197 ? 19.172 20.597 1.796 1.00 77.69 197 GLU A CA 1
ATOM 1602 C C . GLU A 1 197 ? 20.282 21.630 1.546 1.00 77.69 197 GLU A C 1
ATOM 1604 O O . GLU A 1 197 ? 21.170 21.403 0.730 1.00 77.69 197 GLU A O 1
ATOM 1609 N N . ALA A 1 198 ? 20.321 22.710 2.336 1.00 78.56 198 ALA A N 1
ATOM 1610 C CA . ALA A 1 198 ? 21.346 23.757 2.248 1.00 78.56 198 ALA A CA 1
ATOM 1611 C C . ALA A 1 198 ? 22.775 23.276 2.589 1.00 78.56 198 ALA A C 1
ATOM 1613 O O . ALA A 1 198 ? 23.749 23.957 2.274 1.00 78.56 198 ALA A O 1
ATOM 1614 N N . LEU A 1 199 ? 22.909 22.117 3.240 1.00 81.81 199 LEU A N 1
ATOM 1615 C CA . LEU A 1 199 ? 24.182 21.446 3.520 1.00 81.81 199 LEU A CA 1
ATOM 1616 C C . LEU A 1 199 ? 24.514 20.330 2.507 1.00 81.81 199 LEU A C 1
ATOM 1618 O O . LEU A 1 199 ? 25.520 19.638 2.679 1.00 81.81 199 LEU A O 1
ATOM 1622 N N . HIS A 1 200 ? 23.691 20.136 1.468 1.00 75.25 200 HIS A N 1
ATOM 1623 C CA . HIS A 1 200 ? 23.832 19.088 0.446 1.00 75.25 200 HIS A CA 1
ATOM 1624 C C . HIS A 1 200 ? 23.939 17.663 1.032 1.00 75.25 200 HIS A C 1
ATOM 1626 O O . HIS A 1 200 ? 24.709 16.829 0.548 1.00 75.25 200 HIS A O 1
ATOM 1632 N N . ILE A 1 201 ? 23.194 17.395 2.113 1.00 80.12 201 ILE A N 1
ATOM 1633 C CA . ILE A 1 201 ? 23.103 1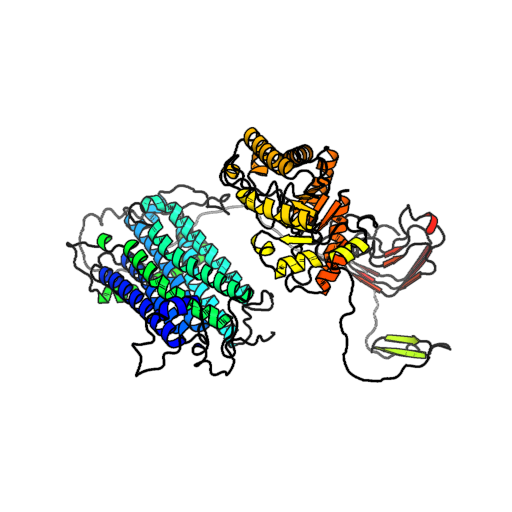6.076 2.773 1.00 80.12 201 ILE A CA 1
ATOM 1634 C C . ILE A 1 201 ? 21.695 15.468 2.725 1.00 80.12 201 ILE A C 1
ATOM 1636 O O . ILE A 1 201 ? 21.543 14.273 2.995 1.00 80.12 201 ILE A O 1
ATOM 1640 N N . LEU A 1 202 ? 20.666 16.264 2.406 1.00 71.75 202 LEU A N 1
ATOM 1641 C CA . LEU A 1 202 ? 19.323 15.759 2.137 1.00 71.75 202 LEU A CA 1
ATOM 1642 C C . LEU A 1 202 ? 19.300 15.126 0.742 1.00 71.75 202 LEU A C 1
ATOM 1644 O O . LEU A 1 202 ? 19.611 15.776 -0.246 1.00 71.75 202 LEU A O 1
ATOM 1648 N N . CYS A 1 203 ? 18.926 13.852 0.669 1.00 69.38 203 CYS A N 1
ATOM 1649 C CA . CYS A 1 203 ? 18.778 13.133 -0.592 1.00 69.38 203 CYS A CA 1
ATOM 1650 C C . CYS A 1 203 ? 17.351 12.584 -0.614 1.00 69.38 203 CYS A C 1
ATOM 1652 O O . CYS A 1 203 ? 17.083 11.529 -0.036 1.00 69.38 203 CYS A O 1
ATOM 1654 N N . GLN A 1 204 ? 16.421 13.354 -1.185 1.00 62.34 204 GLN A N 1
ATOM 1655 C CA . GLN A 1 204 ? 14.976 13.123 -1.044 1.00 62.34 204 GLN A CA 1
ATOM 1656 C C . GLN A 1 204 ? 14.527 11.772 -1.628 1.00 62.34 204 GLN A C 1
ATOM 1658 O O . GLN A 1 204 ? 13.679 11.103 -1.046 1.00 62.34 204 GLN A O 1
ATOM 1663 N N . SER A 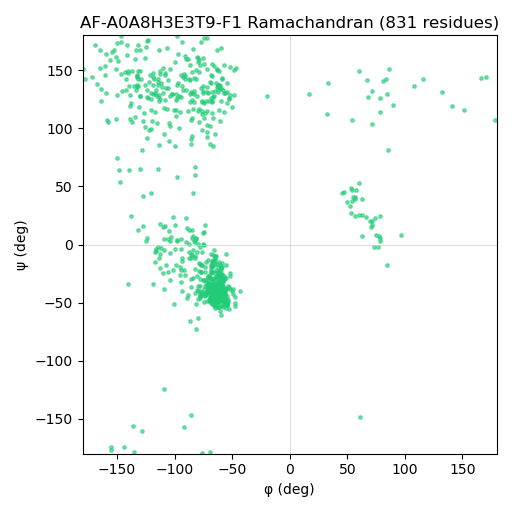1 205 ? 15.175 11.317 -2.704 1.00 56.78 205 SER A N 1
ATOM 1664 C CA . SER A 1 205 ? 14.949 10.016 -3.351 1.00 56.78 205 SER A CA 1
ATOM 1665 C C . SER A 1 205 ? 15.649 8.825 -2.671 1.00 56.78 205 SER A C 1
ATOM 1667 O O . SER A 1 205 ? 15.426 7.677 -3.055 1.00 56.78 205 SER A O 1
ATOM 1669 N N . SER A 1 206 ? 16.499 9.056 -1.661 1.00 64.62 206 SER A N 1
ATOM 1670 C CA . SER A 1 206 ? 17.291 8.003 -1.012 1.00 64.62 206 SER A CA 1
ATOM 1671 C C . SER A 1 206 ? 16.654 7.523 0.293 1.00 64.62 206 SER A C 1
ATOM 1673 O O . SER A 1 206 ? 16.617 8.248 1.290 1.00 64.62 206 SER A O 1
ATOM 1675 N N . TRP A 1 207 ? 16.245 6.252 0.310 1.00 66.50 207 TRP A N 1
ATOM 1676 C CA . TRP A 1 207 ? 15.734 5.539 1.491 1.00 66.50 207 TRP A CA 1
ATOM 1677 C C . TRP A 1 207 ? 16.834 4.917 2.373 1.00 66.50 207 TRP A C 1
ATOM 1679 O O . TRP A 1 207 ? 16.561 4.110 3.261 1.00 66.50 207 TRP A O 1
ATOM 1689 N N . SER A 1 208 ? 18.101 5.275 2.152 1.00 73.88 208 SER A N 1
ATOM 1690 C CA . SER A 1 208 ? 19.212 4.789 2.974 1.00 73.88 208 SER A CA 1
ATOM 1691 C C . SER A 1 208 ? 19.250 5.494 4.335 1.00 73.88 208 SER A C 1
ATOM 1693 O O . SER A 1 208 ? 19.272 6.721 4.420 1.00 73.88 208 SER A O 1
ATOM 1695 N N . TYR A 1 209 ? 19.381 4.704 5.406 1.00 78.06 209 TYR A N 1
ATOM 1696 C CA . TYR A 1 209 ? 19.522 5.148 6.805 1.00 78.06 209 TYR A CA 1
ATOM 1697 C C . TYR A 1 209 ? 20.694 6.120 7.064 1.00 78.06 209 TYR A C 1
ATOM 1699 O O . TYR A 1 209 ? 20.837 6.643 8.169 1.00 78.06 209 TYR A O 1
ATOM 1707 N N . LYS A 1 210 ? 21.570 6.341 6.076 1.00 75.81 210 LYS A N 1
ATOM 1708 C CA . LYS A 1 210 ? 22.676 7.305 6.141 1.00 75.81 210 LYS A CA 1
ATOM 1709 C C . LYS A 1 210 ? 22.241 8.744 5.830 1.00 75.81 210 LYS A C 1
ATOM 1711 O O . LYS A 1 210 ? 23.035 9.651 6.072 1.00 75.81 210 LYS A O 1
ATOM 1716 N N . HIS A 1 211 ? 21.028 8.957 5.312 1.00 77.31 211 HIS A N 1
ATOM 1717 C CA . HIS A 1 211 ? 20.514 10.277 4.937 1.00 77.31 211 HIS A CA 1
ATOM 1718 C C . HIS A 1 211 ? 19.427 10.774 5.906 1.00 77.31 211 HIS A C 1
ATOM 1720 O O . HIS A 1 211 ? 18.652 9.966 6.421 1.00 77.31 211 HIS A O 1
ATOM 1726 N N . PRO A 1 212 ? 19.322 12.098 6.147 1.00 80.94 212 PRO A N 1
ATOM 1727 C CA . PRO A 1 212 ? 18.305 12.670 7.033 1.00 80.94 212 PRO A CA 1
ATOM 1728 C C . PRO A 1 212 ? 16.858 12.413 6.588 1.00 80.94 212 PRO A C 1
ATOM 1730 O O . PRO A 1 212 ? 15.976 12.355 7.441 1.00 80.94 212 PRO A O 1
ATOM 1733 N N . SER A 1 213 ? 16.619 12.233 5.282 1.00 78.19 213 SER A N 1
ATOM 1734 C CA . SER A 1 213 ? 15.299 12.026 4.663 1.00 78.19 213 SER A CA 1
ATOM 1735 C C . SER A 1 213 ? 14.459 10.974 5.393 1.00 78.19 213 SER A C 1
ATOM 1737 O O . SER A 1 213 ? 13.354 11.273 5.838 1.00 78.19 213 SER A O 1
ATOM 1739 N N . VAL A 1 214 ? 15.011 9.776 5.608 1.00 80.12 214 VAL A N 1
ATOM 1740 C CA . VAL A 1 214 ? 14.308 8.655 6.258 1.00 80.12 214 VAL A CA 1
ATOM 1741 C C . VAL A 1 214 ? 13.848 9.011 7.676 1.00 80.12 214 VAL A C 1
ATOM 1743 O O . VAL A 1 214 ? 12.720 8.704 8.057 1.00 80.12 214 VAL A O 1
ATOM 1746 N N . TYR A 1 215 ? 14.691 9.691 8.458 1.00 87.12 215 TYR A N 1
ATOM 1747 C CA . TYR A 1 215 ? 14.361 10.081 9.833 1.00 87.12 215 TYR A CA 1
ATOM 1748 C C . TYR A 1 215 ? 13.318 11.197 9.878 1.00 87.12 215 TYR A C 1
ATOM 1750 O O . TYR A 1 215 ? 12.414 11.149 10.709 1.00 87.12 215 TYR A O 1
ATOM 1758 N N . LEU A 1 216 ? 13.424 12.183 8.983 1.00 85.94 216 LEU A N 1
ATOM 1759 C CA . LEU A 1 216 ? 12.466 13.282 8.877 1.00 85.94 216 LEU A CA 1
ATOM 1760 C C . LEU A 1 216 ? 11.075 12.752 8.501 1.00 85.94 216 LEU A C 1
ATOM 1762 O O . LEU A 1 216 ? 10.108 13.045 9.204 1.00 85.94 216 LEU A O 1
ATOM 1766 N N . THR A 1 217 ? 10.991 11.883 7.490 1.00 82.12 217 THR A N 1
ATOM 1767 C CA . THR A 1 217 ? 9.746 11.211 7.085 1.00 82.12 217 THR A CA 1
ATOM 1768 C C . THR A 1 217 ? 9.187 10.309 8.191 1.00 82.12 217 THR A C 1
ATOM 1770 O O . THR A 1 217 ? 7.983 10.321 8.438 1.00 82.12 217 THR A O 1
ATOM 1773 N N . ALA A 1 218 ? 10.028 9.563 8.918 1.00 84.56 218 ALA A N 1
ATOM 1774 C CA . ALA A 1 218 ? 9.570 8.709 10.017 1.00 84.56 218 ALA A CA 1
ATOM 1775 C C . ALA A 1 218 ? 9.016 9.511 11.212 1.00 84.56 218 ALA A C 1
ATOM 1777 O O . ALA A 1 218 ? 7.968 9.161 11.760 1.00 84.56 218 ALA A O 1
ATOM 1778 N N . VAL A 1 219 ? 9.687 10.600 11.611 1.00 89.12 219 VAL A N 1
ATOM 1779 C CA . VAL A 1 219 ? 9.216 11.496 12.685 1.00 89.12 219 VAL A CA 1
ATOM 1780 C C . VAL A 1 219 ? 7.893 12.157 12.300 1.00 89.12 219 VAL A C 1
ATOM 1782 O O . VAL A 1 219 ? 6.976 12.218 13.122 1.00 89.12 219 VAL A O 1
ATOM 1785 N N . ASP A 1 220 ? 7.774 12.604 11.051 1.00 84.25 220 ASP A N 1
ATOM 1786 C CA . ASP A 1 220 ? 6.551 13.191 10.513 1.00 84.25 220 ASP A CA 1
ATOM 1787 C C . ASP A 1 220 ? 5.388 12.189 10.493 1.00 84.25 220 ASP A C 1
ATOM 1789 O O . ASP A 1 220 ? 4.327 12.471 11.051 1.00 84.25 220 ASP A O 1
ATOM 1793 N N . PHE A 1 221 ? 5.616 10.977 9.973 1.00 83.38 221 PHE A N 1
ATOM 1794 C CA . PHE A 1 221 ? 4.629 9.894 9.935 1.00 83.38 221 PHE A CA 1
ATOM 1795 C C . PHE A 1 221 ? 4.096 9.526 11.330 1.00 83.38 221 PHE A C 1
ATOM 1797 O O . PHE A 1 221 ? 2.890 9.332 11.516 1.00 83.38 221 PHE A O 1
ATOM 1804 N N . VAL A 1 222 ? 4.970 9.470 12.341 1.00 88.06 222 VAL A N 1
ATOM 1805 C CA . VAL A 1 222 ? 4.556 9.243 13.734 1.00 88.06 222 VAL A CA 1
ATOM 1806 C C . VAL A 1 222 ? 3.759 10.440 14.266 1.00 88.06 222 VAL A C 1
ATOM 1808 O O . VAL A 1 222 ? 2.698 10.251 14.867 1.00 88.06 222 VAL A O 1
ATOM 1811 N N . SER A 1 223 ? 4.220 11.669 14.020 1.00 89.44 223 SER A N 1
ATOM 1812 C CA . SER A 1 223 ? 3.567 12.896 14.493 1.00 89.44 223 SER A CA 1
ATOM 1813 C C . SER A 1 223 ? 2.162 13.084 13.904 1.00 89.44 223 SER A C 1
ATOM 1815 O O . SER A 1 223 ? 1.217 13.330 14.662 1.00 89.44 223 SER A O 1
ATOM 1817 N N . ILE A 1 224 ? 1.986 12.903 12.590 1.00 84.19 224 ILE A N 1
ATOM 1818 C CA . ILE A 1 224 ? 0.677 13.008 11.930 1.00 84.19 224 ILE A CA 1
ATOM 1819 C C . ILE A 1 224 ? -0.266 11.881 12.369 1.00 84.19 224 ILE A C 1
ATOM 1821 O O . ILE A 1 224 ? -1.443 12.138 12.630 1.00 84.19 224 ILE A O 1
ATOM 1825 N N . SER A 1 225 ? 0.244 10.658 12.558 1.00 84.06 225 SER A N 1
ATOM 1826 C CA . SER A 1 225 ? -0.547 9.526 13.060 1.00 84.06 225 SER A CA 1
ATOM 1827 C C . SER A 1 225 ? -1.094 9.792 14.465 1.00 84.06 225 SER A C 1
ATOM 1829 O O . SER A 1 225 ? -2.284 9.587 14.713 1.00 84.06 225 SER A O 1
ATOM 1831 N N . VAL A 1 226 ? -0.263 10.313 15.377 1.00 87.62 226 VAL A N 1
ATOM 1832 C CA . VAL A 1 226 ? -0.682 10.687 16.740 1.00 87.62 226 VAL A CA 1
ATOM 1833 C C . VAL A 1 226 ? -1.722 11.814 16.718 1.00 87.62 226 VAL A C 1
ATOM 1835 O O . VAL A 1 226 ? -2.722 11.732 17.437 1.00 87.62 226 VAL A O 1
ATOM 1838 N N . ALA A 1 227 ? -1.542 12.828 15.865 1.00 83.94 227 ALA A N 1
ATOM 1839 C CA . ALA A 1 227 ? -2.475 13.949 15.745 1.00 83.94 227 ALA A CA 1
ATOM 1840 C C . ALA A 1 227 ? -3.837 13.537 15.170 1.00 83.94 227 ALA A C 1
ATOM 1842 O O . ALA A 1 227 ? -4.879 13.869 15.740 1.00 83.94 227 ALA A O 1
ATOM 1843 N N . LEU A 1 228 ? -3.853 12.773 14.075 1.00 80.25 228 LEU A N 1
ATOM 1844 C CA . LEU A 1 228 ? -5.093 12.277 13.477 1.00 80.25 228 LEU A CA 1
ATOM 1845 C C . LEU A 1 228 ? -5.833 11.331 14.427 1.00 80.25 228 LEU A C 1
ATOM 1847 O O . LEU A 1 228 ? -7.052 11.433 14.560 1.00 80.25 228 LEU A O 1
ATOM 1851 N N . TYR A 1 229 ? -5.114 10.462 15.138 1.00 83.19 229 TYR A N 1
ATOM 1852 C CA . TYR A 1 229 ? -5.712 9.550 16.109 1.00 83.19 229 TYR A CA 1
ATOM 1853 C C . TYR A 1 229 ? -6.338 10.291 17.304 1.00 83.19 229 TYR A C 1
ATOM 1855 O O . TYR A 1 229 ? -7.469 9.992 17.692 1.00 83.19 229 TYR A O 1
ATOM 1863 N N . GLY A 1 230 ? -5.656 11.310 17.840 1.00 81.81 230 GLY A N 1
ATOM 1864 C CA . GLY A 1 230 ? -6.193 12.185 18.888 1.00 81.81 230 GLY A CA 1
ATOM 1865 C C . GLY A 1 230 ? -7.444 12.957 18.458 1.00 81.81 230 GLY A C 1
ATOM 1866 O O . GLY A 1 230 ? -8.409 13.063 19.221 1.00 81.81 230 GLY A O 1
ATOM 1867 N N . LEU A 1 231 ? -7.467 13.440 17.213 1.00 78.25 231 LEU A N 1
ATOM 1868 C CA . LEU A 1 231 ? -8.611 14.142 16.633 1.00 78.25 231 LEU A CA 1
ATOM 1869 C C . LEU A 1 231 ? -9.812 13.207 16.396 1.00 78.25 231 LEU A C 1
ATOM 1871 O O . LEU A 1 231 ? -10.943 13.584 16.707 1.00 78.25 231 LEU A O 1
ATOM 1875 N N . ILE A 1 232 ? -9.579 11.983 15.904 1.00 78.94 232 ILE A N 1
ATOM 1876 C CA . ILE A 1 232 ? -10.617 10.949 15.736 1.00 78.94 232 ILE A CA 1
ATOM 1877 C C . ILE A 1 232 ? -11.212 10.566 17.095 1.00 78.94 232 ILE A C 1
ATOM 1879 O O . ILE A 1 232 ? -12.431 10.589 17.247 1.00 78.94 232 ILE A O 1
ATOM 1883 N N . LEU A 1 233 ? -10.367 10.301 18.100 1.00 80.69 233 LEU A N 1
ATOM 1884 C CA . LEU A 1 233 ? -10.793 10.030 19.477 1.00 80.69 233 LEU A CA 1
ATOM 1885 C C . LEU A 1 233 ? -11.701 11.128 20.033 1.00 80.69 233 LEU A C 1
ATOM 1887 O O . LEU A 1 233 ? -12.752 10.847 20.612 1.00 80.69 233 LEU A O 1
ATOM 1891 N N . PHE A 1 234 ? -11.297 12.388 19.861 1.00 77.25 234 PHE A N 1
ATOM 1892 C CA . PHE A 1 234 ? -12.074 13.517 20.348 1.00 77.25 234 PHE A CA 1
ATOM 1893 C C . PHE A 1 234 ? -13.399 13.667 19.595 1.00 77.25 234 PHE A C 1
ATOM 1895 O O . PHE A 1 234 ? -14.434 13.905 20.221 1.00 77.25 234 PHE A O 1
ATOM 1902 N N . TYR A 1 235 ? -13.394 13.476 18.273 1.00 76.31 235 TYR A N 1
ATOM 1903 C CA . TYR A 1 235 ? -14.600 13.513 17.452 1.00 76.31 235 TYR A CA 1
ATOM 1904 C C . TYR A 1 235 ? -15.595 12.411 17.839 1.00 76.31 235 TYR A C 1
ATOM 1906 O O . TYR A 1 235 ? -16.765 12.710 18.078 1.00 76.31 235 TYR A O 1
ATOM 1914 N N . ASP A 1 236 ? -15.153 11.157 17.961 1.00 75.31 236 ASP A N 1
ATOM 1915 C CA . ASP A 1 236 ? -16.035 10.034 18.296 1.00 75.31 236 ASP A CA 1
ATOM 1916 C C . ASP A 1 236 ? -16.711 10.215 19.657 1.00 75.31 236 ASP A C 1
ATOM 1918 O O . ASP A 1 236 ? -17.915 9.977 19.795 1.00 75.31 236 ASP A O 1
ATOM 1922 N N . LEU A 1 237 ? -15.957 10.727 20.631 1.00 72.44 237 LEU A N 1
ATOM 1923 C CA . LEU A 1 237 ? -16.445 11.027 21.971 1.00 72.44 237 LEU A CA 1
ATOM 1924 C C . LEU A 1 237 ? -17.455 12.190 21.985 1.00 72.44 237 LEU A C 1
ATOM 1926 O O . LEU A 1 237 ? -18.354 12.216 22.829 1.00 72.44 237 LEU A O 1
ATOM 1930 N N . THR A 1 238 ? -17.346 13.150 21.058 1.00 71.12 238 THR A N 1
ATOM 1931 C CA . THR A 1 238 ? -18.114 14.415 21.073 1.00 71.12 238 THR A CA 1
ATOM 1932 C C . THR A 1 238 ? -19.153 14.556 19.953 1.00 71.12 238 THR A C 1
ATOM 1934 O O . THR A 1 238 ? -19.950 15.493 19.970 1.00 71.12 238 THR A O 1
ATOM 1937 N N . LYS A 1 239 ? -19.254 13.591 19.028 1.00 76.00 239 LYS A N 1
ATOM 1938 C CA . LYS A 1 239 ? -20.164 13.599 17.859 1.00 76.00 239 LYS A CA 1
ATOM 1939 C C . LYS A 1 239 ? -21.644 13.878 18.150 1.00 76.00 239 LYS A C 1
ATOM 1941 O O . LYS A 1 239 ? -22.359 14.326 17.256 1.00 76.00 239 LYS A O 1
ATOM 1946 N N . GLN A 1 240 ? -22.119 13.604 19.367 1.00 72.94 240 GLN A N 1
ATOM 1947 C CA . GLN A 1 240 ? -23.488 13.924 19.791 1.00 72.94 240 GLN A CA 1
ATOM 1948 C C . GLN A 1 240 ? -23.671 15.425 20.075 1.00 72.94 240 GLN A C 1
ATOM 1950 O O . GLN A 1 240 ? -24.644 16.001 19.593 1.00 72.94 240 GLN A O 1
ATOM 1955 N N . GLU A 1 241 ? -22.711 16.058 20.754 1.00 70.25 241 GLU A N 1
ATOM 1956 C CA . GLU A 1 241 ? -22.698 17.502 21.051 1.00 70.25 241 GLU A CA 1
ATOM 1957 C C . GLU A 1 241 ? -22.502 18.342 19.774 1.00 70.25 241 GLU A C 1
ATOM 1959 O O . GLU A 1 241 ? -23.010 19.451 19.647 1.00 70.25 241 GLU A O 1
ATOM 1964 N N . LEU A 1 242 ? -21.805 17.786 18.776 1.00 73.62 242 LEU A N 1
ATOM 1965 C CA . LEU A 1 242 ? -21.527 18.438 17.488 1.00 73.62 242 LEU A CA 1
ATOM 1966 C C . LEU A 1 242 ? -22.689 18.359 16.473 1.00 73.62 242 LEU A C 1
ATOM 1968 O O . LEU A 1 242 ? -22.538 18.773 15.315 1.00 73.62 242 LEU A O 1
ATOM 1972 N N . ARG A 1 243 ? -23.852 17.815 16.859 1.00 72.88 243 ARG A N 1
ATOM 1973 C CA . ARG A 1 243 ? -25.029 17.721 15.979 1.00 72.88 243 ARG A CA 1
ATOM 1974 C C . ARG A 1 243 ? -25.508 19.115 15.556 1.00 72.88 243 ARG A C 1
ATOM 1976 O O . ARG A 1 243 ? -25.554 20.051 16.341 1.00 72.88 243 ARG A O 1
ATOM 1983 N N . GLY A 1 244 ? -25.840 19.263 14.272 1.00 73.00 244 GLY A N 1
ATOM 1984 C CA . GLY A 1 244 ? -26.251 20.542 13.672 1.00 73.00 244 GLY A CA 1
ATOM 1985 C C . GLY A 1 244 ? -25.103 21.459 13.220 1.00 73.00 244 GLY A C 1
ATOM 1986 O O . GLY A 1 244 ? -25.321 22.301 12.355 1.00 73.00 244 GLY A O 1
ATOM 1987 N N . LYS A 1 245 ? -23.862 21.258 13.690 1.00 77.38 245 LYS A N 1
ATOM 1988 C CA . LYS A 1 245 ? -22.702 22.119 13.366 1.00 77.38 245 LYS A CA 1
ATOM 1989 C C . LYS A 1 245 ? -21.905 21.715 12.114 1.00 77.38 245 LYS A C 1
ATOM 1991 O O . LYS A 1 245 ? -20.796 22.210 11.917 1.00 77.38 245 LYS A O 1
ATOM 1996 N N . ARG A 1 246 ? -22.450 20.832 11.263 1.00 83.50 246 ARG A N 1
ATOM 1997 C CA . ARG A 1 246 ? -21.800 20.260 10.054 1.00 83.50 246 ARG A CA 1
ATOM 1998 C C . ARG A 1 246 ? -20.336 19.790 10.274 1.00 83.50 246 ARG A C 1
ATOM 2000 O O . ARG A 1 246 ? -19.488 20.057 9.421 1.00 83.50 246 ARG A O 1
ATOM 2007 N N . PRO A 1 247 ? -19.999 19.087 11.376 1.00 76.31 247 PRO A N 1
ATOM 2008 C CA . PRO A 1 247 ? -18.603 18.815 11.736 1.00 76.31 247 PRO A CA 1
ATOM 2009 C C . PRO A 1 247 ? -17.865 17.962 10.694 1.00 76.31 247 PRO A C 1
ATOM 2011 O O . PRO A 1 247 ? -16.698 18.220 10.423 1.00 76.31 247 PRO A O 1
ATOM 2014 N N . LEU A 1 248 ? -18.551 17.006 10.052 1.00 77.88 248 LEU A N 1
ATOM 2015 C CA . LEU A 1 248 ? -17.966 16.172 8.996 1.00 77.88 248 LEU A CA 1
ATOM 2016 C C . LEU A 1 248 ? -17.582 16.982 7.754 1.00 77.88 248 LEU A C 1
ATOM 2018 O O . LEU A 1 248 ? -16.514 16.751 7.210 1.00 77.88 248 LEU A O 1
ATOM 2022 N N . ALA A 1 249 ? -18.396 17.957 7.335 1.00 84.31 249 ALA A N 1
ATOM 2023 C CA . ALA A 1 249 ? -18.057 18.821 6.202 1.00 84.31 249 ALA A CA 1
ATOM 2024 C C . ALA A 1 249 ? -16.842 19.706 6.516 1.00 84.31 249 ALA A C 1
ATOM 2026 O O . ALA A 1 249 ? -15.938 19.811 5.696 1.00 84.31 249 ALA A O 1
ATOM 2027 N N . LYS A 1 250 ? -16.803 20.279 7.728 1.00 87.56 250 LYS A N 1
ATOM 2028 C CA . LYS A 1 250 ? -15.694 21.105 8.234 1.00 87.56 250 LYS A CA 1
ATOM 2029 C C . LYS A 1 250 ? -14.385 20.297 8.363 1.00 87.56 250 LYS A C 1
ATOM 2031 O O . LYS A 1 250 ? -13.314 20.787 8.024 1.00 87.56 250 LYS A O 1
ATOM 2036 N N . PHE A 1 251 ? -14.460 19.029 8.775 1.00 82.31 251 PHE A N 1
ATOM 2037 C CA . PHE A 1 251 ? -13.306 18.123 8.752 1.00 82.31 251 PHE A CA 1
ATOM 2038 C C . PHE A 1 251 ? -12.880 17.764 7.319 1.00 82.31 251 PHE A C 1
ATOM 2040 O O . PHE A 1 251 ? -11.700 17.842 6.977 1.00 82.31 251 PHE A O 1
ATOM 2047 N N . LEU A 1 252 ? -13.847 17.411 6.467 1.00 83.12 252 LEU A N 1
ATOM 2048 C CA . LEU A 1 252 ? -13.612 16.982 5.091 1.00 83.12 252 LEU A CA 1
ATOM 2049 C C . LEU A 1 252 ? -12.988 18.095 4.235 1.00 83.12 252 LEU A C 1
ATOM 2051 O O . LEU A 1 252 ? -12.124 17.789 3.425 1.00 83.12 252 LEU A O 1
ATOM 2055 N N . THR A 1 253 ? -13.334 19.371 4.451 1.00 85.81 253 THR A N 1
ATOM 2056 C CA . THR A 1 253 ? -12.666 20.502 3.777 1.00 85.81 253 THR A CA 1
ATOM 2057 C C . THR A 1 253 ? -11.164 20.555 4.033 1.00 85.81 253 THR A C 1
ATOM 2059 O O . THR A 1 253 ? -10.416 20.855 3.114 1.00 85.81 253 THR A O 1
ATOM 2062 N N . ILE A 1 254 ? -10.715 20.260 5.257 1.00 83.56 254 ILE A N 1
ATOM 2063 C CA . ILE A 1 254 ? -9.286 20.287 5.606 1.00 83.56 254 ILE A CA 1
ATOM 2064 C C . ILE A 1 254 ? -8.608 19.025 5.068 1.00 83.56 254 ILE A C 1
ATOM 2066 O O . ILE A 1 254 ? -7.560 19.104 4.433 1.00 83.56 254 ILE A O 1
ATOM 2070 N N . LYS A 1 255 ? -9.230 17.855 5.280 1.00 81.06 255 LYS A N 1
ATOM 2071 C CA . LYS A 1 255 ? -8.659 16.574 4.856 1.00 81.06 255 LYS A CA 1
ATOM 2072 C C . LYS A 1 255 ? -8.548 16.455 3.335 1.00 81.06 255 LYS A C 1
ATOM 2074 O O . LYS A 1 255 ? -7.535 15.955 2.871 1.00 81.06 255 LYS A O 1
ATOM 2079 N N . LEU A 1 256 ? -9.552 16.892 2.566 1.00 83.31 256 LEU A N 1
ATOM 2080 C CA . LEU A 1 256 ? -9.509 16.785 1.104 1.00 83.31 256 LEU A CA 1
ATOM 2081 C C . LEU A 1 256 ? -8.447 17.685 0.475 1.00 83.31 256 LEU A C 1
ATOM 2083 O O . LEU A 1 256 ? -7.850 17.242 -0.492 1.00 83.31 256 LEU A O 1
ATOM 2087 N N . ILE A 1 257 ? -8.168 18.875 1.023 1.00 86.06 257 ILE A N 1
ATOM 2088 C CA . ILE A 1 257 ? -7.070 19.719 0.521 1.00 86.06 257 ILE A CA 1
ATOM 2089 C C . ILE A 1 257 ? -5.749 18.952 0.637 1.00 86.06 257 ILE A C 1
ATOM 2091 O O . ILE A 1 257 ? -5.157 18.623 -0.382 1.00 86.06 257 ILE A O 1
ATOM 2095 N N . VAL A 1 258 ? -5.358 18.567 1.858 1.00 79.88 258 VAL A N 1
ATOM 2096 C CA . VAL A 1 258 ? -4.083 17.866 2.118 1.00 79.88 258 VAL A CA 1
ATOM 2097 C C . VAL A 1 258 ? -3.998 16.527 1.368 1.00 79.88 258 VAL A C 1
ATOM 2099 O O . VAL A 1 258 ? -2.934 16.125 0.908 1.00 79.88 258 VAL A O 1
ATOM 2102 N N . MET A 1 259 ? -5.123 15.820 1.228 1.00 79.06 259 MET A N 1
ATOM 2103 C CA . MET A 1 259 ? -5.182 14.530 0.539 1.00 79.06 259 MET A CA 1
ATOM 2104 C C . MET A 1 259 ? -5.071 14.671 -0.986 1.00 79.06 259 MET A C 1
ATOM 2106 O O . MET A 1 259 ? -4.340 13.897 -1.598 1.00 79.06 259 MET A O 1
ATOM 2110 N N . CYS A 1 260 ? -5.768 15.631 -1.605 1.00 79.00 260 CYS A N 1
ATOM 2111 C CA . CYS A 1 260 ? -5.637 15.892 -3.041 1.00 79.00 260 CYS A CA 1
ATOM 2112 C C . CYS A 1 260 ? -4.224 16.376 -3.377 1.00 79.00 260 CYS A C 1
ATOM 2114 O O . CYS A 1 260 ? -3.627 15.851 -4.315 1.00 79.00 260 CYS A O 1
ATOM 2116 N N . THR A 1 261 ? -3.648 17.274 -2.565 1.00 80.56 261 THR A N 1
ATOM 2117 C CA . THR A 1 261 ? -2.283 17.763 -2.803 1.00 80.56 261 THR A CA 1
ATOM 2118 C C . THR A 1 261 ? -1.221 16.676 -2.650 1.00 80.56 261 THR A C 1
ATOM 2120 O O . THR A 1 261 ? -0.279 16.646 -3.430 1.00 80.56 261 THR A O 1
ATOM 2123 N N . PHE A 1 262 ? -1.409 15.722 -1.735 1.00 77.25 262 PHE A N 1
ATOM 2124 C CA . PHE A 1 262 ? -0.530 14.555 -1.618 1.00 77.25 262 PHE A CA 1
ATOM 2125 C C . PHE A 1 262 ? -0.666 13.574 -2.799 1.00 77.25 262 PHE A C 1
ATOM 2127 O O . PHE A 1 262 ? 0.331 13.099 -3.339 1.00 77.25 262 PHE A O 1
ATOM 2134 N N . TYR A 1 263 ? -1.894 13.246 -3.225 1.00 75.94 263 TYR A N 1
ATOM 2135 C CA . TYR A 1 263 ? -2.078 12.287 -4.321 1.00 75.94 263 TYR A CA 1
ATOM 2136 C C . TYR A 1 263 ? -1.660 12.845 -5.683 1.00 75.94 263 TYR A C 1
ATOM 2138 O O . TYR A 1 263 ? -1.176 12.074 -6.507 1.00 75.94 263 TYR A O 1
ATOM 2146 N N . GLN A 1 264 ? -1.819 14.148 -5.940 1.00 78.81 264 GLN A N 1
ATOM 2147 C CA . GLN A 1 264 ? -1.342 14.732 -7.196 1.00 78.81 264 GLN A CA 1
ATOM 2148 C C . GLN A 1 264 ? 0.194 14.765 -7.266 1.00 78.81 264 GLN A C 1
ATOM 2150 O O . GLN A 1 264 ? 0.724 14.489 -8.334 1.00 78.81 264 GLN A O 1
ATOM 2155 N N . GLU A 1 265 ? 0.897 15.019 -6.150 1.00 75.00 265 GLU A N 1
ATOM 2156 C CA . GLU A 1 265 ? 2.365 14.914 -6.063 1.00 75.00 265 GLU A CA 1
ATOM 2157 C C . GLU A 1 265 ? 2.814 13.514 -6.489 1.00 75.00 265 GLU A C 1
ATOM 2159 O O . GLU A 1 265 ? 3.509 13.364 -7.491 1.00 75.00 265 GLU A O 1
ATOM 2164 N N . PHE A 1 266 ? 2.266 12.476 -5.849 1.00 75.94 266 PHE A N 1
ATOM 2165 C CA . PHE A 1 266 ? 2.526 11.084 -6.224 1.00 75.94 266 PHE A CA 1
ATOM 2166 C C . PHE A 1 266 ? 2.204 10.771 -7.699 1.00 75.94 266 PHE A C 1
ATOM 2168 O O . PHE A 1 266 ? 2.933 10.021 -8.348 1.00 75.94 266 PHE A O 1
ATOM 2175 N N . VAL A 1 267 ? 1.117 11.323 -8.252 1.00 77.38 267 VAL A N 1
ATOM 2176 C CA . VAL A 1 267 ? 0.751 11.114 -9.663 1.00 77.38 267 VAL A CA 1
ATOM 2177 C C . VAL A 1 267 ? 1.744 11.793 -10.607 1.00 77.38 267 VAL A C 1
ATOM 2179 O O . VAL A 1 267 ? 2.152 11.164 -11.581 1.00 77.38 267 VAL A O 1
ATOM 2182 N N . PHE A 1 268 ? 2.155 13.037 -10.353 1.00 78.75 268 PHE A N 1
ATOM 2183 C CA . PHE A 1 268 ? 3.123 13.723 -11.212 1.00 78.75 268 PHE A CA 1
ATOM 2184 C C . PHE A 1 268 ? 4.520 13.085 -11.117 1.00 78.75 268 PHE A C 1
ATOM 2186 O O . PHE A 1 268 ? 5.129 12.845 -12.163 1.00 78.75 268 PHE A O 1
ATOM 2193 N N . ASP A 1 269 ? 4.953 12.670 -9.923 1.00 70.25 269 ASP A N 1
ATOM 2194 C CA . ASP A 1 269 ? 6.174 11.878 -9.717 1.00 70.25 269 ASP A CA 1
ATOM 2195 C C . ASP A 1 269 ? 6.121 10.547 -10.484 1.00 70.25 269 ASP A C 1
ATOM 2197 O O . ASP A 1 269 ? 7.076 10.158 -11.161 1.00 70.25 269 ASP A O 1
ATOM 2201 N N . ALA A 1 270 ? 4.995 9.828 -10.433 1.00 71.44 270 ALA A N 1
ATOM 2202 C CA . ALA A 1 270 ? 4.817 8.589 -11.188 1.00 71.44 270 ALA A CA 1
ATOM 2203 C C . ALA A 1 270 ? 4.851 8.835 -12.709 1.00 71.44 270 ALA A C 1
ATOM 2205 O O . ALA A 1 270 ? 5.502 8.089 -13.443 1.00 71.44 270 ALA A O 1
ATOM 2206 N N . LEU A 1 271 ? 4.207 9.900 -13.201 1.00 73.06 271 LEU A N 1
ATOM 2207 C CA . LEU A 1 271 ? 4.225 10.277 -14.622 1.00 73.06 271 LEU A CA 1
ATOM 2208 C C . LEU A 1 271 ? 5.632 10.673 -15.110 1.00 73.06 271 LEU A C 1
ATOM 2210 O O . LEU A 1 271 ? 5.975 10.396 -16.264 1.00 73.06 271 LEU A O 1
ATOM 2214 N N . GLN A 1 272 ? 6.460 11.275 -14.253 1.00 71.19 272 GLN A N 1
ATOM 2215 C CA . GLN A 1 272 ? 7.884 11.493 -14.515 1.00 71.19 272 GLN A CA 1
ATOM 2216 C C . GLN A 1 272 ? 8.656 10.168 -14.555 1.00 71.19 272 GLN A C 1
ATOM 2218 O O . GLN A 1 272 ? 9.349 9.897 -15.535 1.00 71.19 272 GLN A O 1
ATOM 2223 N N . ASN A 1 273 ? 8.513 9.320 -13.533 1.00 71.69 273 ASN A N 1
ATOM 2224 C CA . ASN A 1 273 ? 9.234 8.046 -13.430 1.00 71.69 273 ASN A CA 1
ATOM 2225 C C . ASN A 1 273 ? 8.887 7.064 -14.568 1.00 71.69 273 ASN A C 1
ATOM 2227 O O . ASN A 1 273 ? 9.740 6.293 -15.004 1.00 71.69 273 ASN A O 1
ATOM 2231 N N . HIS A 1 274 ? 7.670 7.134 -15.115 1.00 73.19 274 HIS A N 1
ATOM 2232 C CA . HIS A 1 274 ? 7.257 6.390 -16.311 1.00 73.19 274 HIS A CA 1
ATOM 2233 C C . HIS A 1 274 ? 7.624 7.074 -17.648 1.00 73.19 274 HIS A C 1
ATOM 2235 O O . HIS A 1 274 ? 7.235 6.590 -18.712 1.00 73.19 274 HIS A O 1
ATOM 2241 N N . GLY A 1 275 ? 8.369 8.187 -17.632 1.00 68.94 275 GLY A N 1
ATOM 2242 C CA . GLY A 1 275 ? 8.872 8.866 -18.835 1.00 68.94 275 GLY A CA 1
ATOM 2243 C C . GLY A 1 275 ? 7.809 9.589 -19.672 1.00 68.94 275 GLY A C 1
ATOM 2244 O O . GLY A 1 275 ? 8.057 9.912 -20.839 1.00 68.94 275 GLY A O 1
ATOM 2245 N N . ILE A 1 276 ? 6.625 9.839 -19.101 1.00 72.75 276 ILE A N 1
ATOM 2246 C CA . ILE A 1 276 ? 5.536 10.588 -19.746 1.00 72.75 276 ILE A CA 1
ATOM 2247 C C . ILE A 1 276 ? 5.840 12.089 -19.672 1.00 72.75 276 ILE A C 1
ATOM 2249 O O . ILE A 1 276 ? 5.732 12.788 -20.682 1.00 72.75 276 ILE A O 1
ATOM 2253 N N . ILE A 1 277 ? 6.290 12.570 -18.508 1.00 70.94 277 ILE A N 1
ATOM 2254 C CA . ILE A 1 277 ? 6.882 13.905 -18.357 1.00 70.94 277 ILE A CA 1
ATOM 2255 C C . ILE A 1 277 ? 8.364 13.795 -18.721 1.00 70.94 277 ILE A C 1
ATOM 2257 O O . ILE A 1 277 ? 9.152 13.183 -18.002 1.00 70.94 277 ILE A O 1
ATOM 2261 N N . LYS A 1 278 ? 8.743 14.361 -19.868 1.00 70.19 278 LYS A N 1
ATOM 2262 C CA . LYS A 1 278 ? 10.118 14.308 -20.379 1.00 70.19 278 LYS A CA 1
ATOM 2263 C C . LYS A 1 278 ? 10.905 15.530 -19.926 1.00 70.19 278 LYS A C 1
ATOM 2265 O O . LYS A 1 278 ? 10.430 16.651 -20.086 1.00 70.19 278 LYS A O 1
ATOM 2270 N N . ALA A 1 279 ? 12.119 15.300 -19.431 1.00 62.53 279 ALA A N 1
ATOM 2271 C CA . ALA A 1 279 ? 13.113 16.357 -19.290 1.00 62.53 279 ALA A CA 1
ATOM 2272 C C . ALA A 1 279 ? 13.451 16.950 -20.668 1.00 62.53 279 ALA A C 1
ATOM 2274 O O . ALA A 1 279 ? 13.389 16.256 -21.688 1.00 62.53 279 ALA A O 1
ATOM 2275 N N . THR A 1 280 ? 13.804 18.228 -20.691 1.00 63.38 280 THR A N 1
ATOM 2276 C CA . THR A 1 280 ? 14.107 18.995 -21.902 1.00 63.38 280 THR A CA 1
ATOM 2277 C C . THR A 1 280 ? 15.418 19.754 -21.733 1.00 63.38 280 THR A C 1
ATOM 2279 O O . THR A 1 280 ? 15.972 19.784 -20.638 1.00 63.38 280 THR A O 1
ATOM 2282 N N . GLU A 1 281 ? 15.928 20.367 -22.806 1.00 51.41 281 GLU A N 1
ATOM 2283 C CA . GLU A 1 281 ? 17.237 21.052 -22.822 1.00 51.41 281 GLU A CA 1
ATOM 2284 C C . GLU A 1 281 ? 17.415 22.075 -21.686 1.00 51.41 281 GLU A C 1
ATOM 2286 O O . GLU A 1 281 ? 18.528 22.312 -21.223 1.00 51.41 281 GLU A O 1
ATOM 2291 N N . PHE A 1 282 ? 16.308 22.634 -21.192 1.00 55.06 282 PHE A N 1
ATOM 2292 C CA . PHE A 1 282 ? 16.304 23.652 -20.150 1.00 55.06 282 PHE A CA 1
ATOM 2293 C C . PHE A 1 282 ? 15.671 23.202 -18.824 1.00 55.06 282 PHE A C 1
ATOM 2295 O O . PHE A 1 282 ? 15.800 23.929 -17.849 1.00 55.06 282 PHE A O 1
ATOM 2302 N N . TRP A 1 283 ? 14.968 22.068 -18.732 1.00 58.50 283 TRP A N 1
ATOM 2303 C CA . TRP A 1 283 ? 14.222 21.698 -17.515 1.00 58.50 283 TRP A CA 1
ATOM 2304 C C . TRP A 1 283 ? 14.294 20.196 -17.217 1.00 58.50 283 TRP A C 1
ATOM 2306 O O . TRP A 1 283 ? 14.038 19.363 -18.086 1.00 58.50 283 TRP A O 1
ATOM 2316 N N . THR A 1 284 ? 14.571 19.836 -15.959 1.00 67.44 284 THR A N 1
ATOM 2317 C CA . THR A 1 284 ? 14.436 18.450 -15.484 1.00 67.44 284 THR A CA 1
ATOM 2318 C C . THR A 1 284 ? 12.962 18.031 -15.472 1.00 67.44 284 THR A C 1
ATOM 2320 O O . THR A 1 284 ? 12.064 18.868 -15.361 1.00 67.44 284 THR A O 1
ATOM 2323 N N . GLY A 1 285 ? 12.695 16.721 -15.556 1.00 67.19 285 GLY A N 1
ATOM 2324 C CA . GLY A 1 285 ? 11.326 16.196 -15.446 1.00 67.19 285 GLY A CA 1
ATOM 2325 C C . GLY A 1 285 ? 10.656 16.581 -14.119 1.00 67.19 285 GLY A C 1
ATOM 2326 O O . GLY A 1 285 ? 9.478 16.925 -14.121 1.00 67.19 285 GLY A O 1
ATOM 2327 N N . SER A 1 286 ? 11.449 16.625 -13.041 1.00 69.19 286 SER A N 1
ATOM 2328 C CA . SER A 1 286 ? 11.060 17.059 -11.691 1.00 69.19 286 SER A CA 1
ATOM 2329 C C . SER A 1 286 ? 10.519 18.489 -11.681 1.00 69.19 286 SER A C 1
ATOM 2331 O O . SER A 1 286 ? 9.363 18.726 -11.341 1.00 69.19 286 SER A O 1
ATOM 2333 N N . ASN A 1 287 ? 11.283 19.446 -12.217 1.00 72.25 287 ASN A N 1
ATOM 2334 C CA . ASN A 1 287 ? 10.869 20.850 -12.235 1.00 72.25 287 ASN A CA 1
ATOM 2335 C C . ASN A 1 287 ? 9.603 21.087 -13.093 1.00 72.25 287 ASN A C 1
ATOM 2337 O O . ASN A 1 287 ? 8.854 22.037 -12.853 1.00 72.25 287 ASN A O 1
ATOM 2341 N N . ILE A 1 288 ? 9.351 20.239 -14.102 1.00 73.56 288 ILE A N 1
ATOM 2342 C CA . ILE A 1 288 ? 8.118 20.272 -14.908 1.00 73.56 288 ILE A CA 1
ATOM 2343 C C . ILE A 1 288 ? 6.938 19.674 -14.122 1.00 73.56 288 ILE A C 1
ATOM 2345 O O . ILE A 1 288 ? 5.846 20.246 -14.152 1.00 73.56 288 ILE A O 1
ATOM 2349 N N . ALA A 1 289 ? 7.147 18.565 -13.405 1.00 76.31 289 ALA A N 1
ATOM 2350 C CA . ALA A 1 289 ? 6.157 17.961 -12.513 1.00 76.31 289 ALA A CA 1
ATOM 2351 C C . ALA A 1 289 ? 5.723 18.941 -11.404 1.00 76.31 289 ALA A C 1
ATOM 2353 O O . ALA A 1 289 ? 4.525 19.200 -11.261 1.00 76.31 289 ALA A O 1
ATOM 2354 N N . ASP A 1 290 ? 6.676 19.590 -10.728 1.00 76.81 290 ASP A N 1
ATOM 2355 C CA . ASP A 1 290 ? 6.433 20.642 -9.728 1.00 76.81 290 ASP A CA 1
ATOM 2356 C C . ASP A 1 290 ? 5.631 21.822 -10.297 1.00 76.81 290 ASP A C 1
ATOM 2358 O O . ASP A 1 290 ? 4.695 22.321 -9.666 1.00 76.81 290 ASP A O 1
ATOM 2362 N N . GLY A 1 291 ? 5.955 22.265 -11.516 1.00 79.50 291 GLY A N 1
ATOM 2363 C CA . GLY A 1 291 ? 5.214 23.325 -12.203 1.00 79.50 291 GLY A CA 1
ATOM 2364 C C . GLY A 1 291 ? 3.764 22.932 -12.515 1.00 79.50 291 GLY A C 1
ATOM 2365 O O . GLY A 1 291 ? 2.842 23.724 -12.306 1.00 79.50 291 GLY A O 1
ATOM 2366 N N . LEU A 1 292 ? 3.531 21.702 -12.983 1.00 82.88 292 LEU A N 1
ATOM 2367 C CA . LEU A 1 292 ? 2.185 21.187 -13.259 1.00 82.88 292 LEU A CA 1
ATOM 2368 C C . LEU A 1 292 ? 1.363 21.005 -11.973 1.00 82.88 292 LEU A C 1
ATOM 2370 O O . LEU A 1 292 ? 0.197 21.404 -11.941 1.00 82.88 292 LEU A O 1
ATOM 2374 N N . ASN A 1 293 ? 1.985 20.497 -10.908 1.00 85.62 293 ASN A N 1
ATOM 2375 C CA . ASN A 1 293 ? 1.418 20.407 -9.563 1.00 85.62 293 ASN A CA 1
ATOM 2376 C C . ASN A 1 293 ? 1.011 21.798 -9.039 1.00 85.62 293 ASN A C 1
ATOM 2378 O O . ASN A 1 293 ? -0.150 22.035 -8.702 1.00 85.62 293 ASN A O 1
ATOM 2382 N N . ALA A 1 294 ? 1.923 22.773 -9.078 1.00 86.25 294 ALA A N 1
ATOM 2383 C CA . ALA A 1 294 ? 1.649 24.145 -8.660 1.00 86.25 294 ALA A CA 1
ATOM 2384 C C . ALA A 1 294 ? 0.483 24.790 -9.441 1.00 86.25 294 ALA A C 1
ATOM 2386 O O . ALA A 1 294 ? -0.364 25.465 -8.847 1.00 86.25 294 ALA A O 1
ATOM 2387 N N . LEU A 1 295 ? 0.387 24.549 -10.755 1.00 88.06 295 LEU A N 1
ATOM 2388 C CA . LEU A 1 295 ? -0.750 24.989 -11.569 1.00 88.06 295 LEU A CA 1
ATOM 2389 C C . LEU A 1 295 ? -2.060 24.317 -11.127 1.00 88.06 295 LEU A C 1
ATOM 2391 O O . LEU A 1 295 ? -3.050 25.023 -10.915 1.00 88.06 295 LEU A O 1
ATOM 2395 N N . ALA A 1 296 ? -2.062 22.993 -10.939 1.00 89.44 296 ALA A N 1
ATOM 2396 C CA . ALA A 1 296 ? -3.228 22.240 -10.475 1.00 89.44 296 ALA A CA 1
ATOM 2397 C C . ALA A 1 296 ? -3.753 22.784 -9.134 1.00 89.44 296 ALA A C 1
ATOM 2399 O O . ALA A 1 296 ? -4.934 23.128 -9.043 1.00 89.44 296 ALA A O 1
ATOM 2400 N N . ILE A 1 297 ? -2.870 23.014 -8.150 1.00 91.19 297 ILE A N 1
ATOM 2401 C CA . ILE A 1 297 ? -3.239 23.602 -6.850 1.00 91.19 297 ILE A CA 1
ATOM 2402 C C . ILE A 1 297 ? -3.977 24.933 -7.028 1.00 91.19 297 ILE A C 1
ATOM 2404 O O . ILE A 1 297 ? -5.021 25.138 -6.409 1.00 91.19 297 ILE A O 1
ATOM 2408 N N . THR A 1 298 ? -3.483 25.848 -7.873 1.00 92.81 298 THR A N 1
ATOM 2409 C CA . THR A 1 298 ? -4.148 27.157 -8.040 1.00 92.81 298 THR A CA 1
ATOM 2410 C C . THR A 1 298 ? -5.581 27.034 -8.565 1.00 92.81 298 THR A C 1
ATOM 2412 O O . THR A 1 298 ? -6.447 27.797 -8.132 1.00 92.81 298 THR A O 1
ATOM 2415 N N . ILE A 1 299 ? -5.854 26.048 -9.427 1.00 92.00 299 ILE A N 1
ATOM 2416 C CA . ILE A 1 299 ? -7.193 25.746 -9.951 1.00 92.00 299 ILE A CA 1
ATOM 2417 C C . ILE A 1 299 ? -8.063 25.115 -8.853 1.00 92.00 299 ILE A C 1
ATOM 2419 O O . ILE A 1 299 ? -9.183 25.572 -8.604 1.00 92.00 299 ILE A O 1
ATOM 2423 N N . GLU A 1 300 ? -7.547 24.104 -8.151 1.00 93.06 300 GLU A N 1
ATOM 2424 C CA . GLU A 1 300 ? -8.269 23.407 -7.082 1.00 93.06 300 GLU A CA 1
ATOM 2425 C C . GLU A 1 300 ? -8.636 24.327 -5.912 1.00 93.06 300 GLU A C 1
ATOM 2427 O O . GLU A 1 300 ? -9.741 24.231 -5.370 1.00 93.06 300 GLU A O 1
ATOM 2432 N N . MET A 1 301 ? -7.767 25.276 -5.549 1.00 94.88 301 MET A N 1
ATOM 2433 C CA . MET A 1 301 ? -8.036 26.216 -4.455 1.00 94.88 301 MET A CA 1
ATOM 2434 C C . MET A 1 301 ? -9.260 27.104 -4.704 1.00 94.88 301 MET A C 1
ATOM 2436 O O . MET A 1 301 ? -9.884 27.546 -3.739 1.00 94.88 301 MET A O 1
ATOM 2440 N N . VAL A 1 302 ? -9.684 27.315 -5.956 1.00 95.94 302 VAL A N 1
ATOM 2441 C CA . VAL A 1 302 ? -10.965 27.981 -6.257 1.00 95.94 302 VAL A CA 1
ATOM 2442 C C . VAL A 1 302 ? -12.148 27.113 -5.819 1.00 95.94 302 VAL A C 1
ATOM 2444 O O . VAL A 1 302 ? -13.063 27.603 -5.150 1.00 95.94 302 VAL A O 1
ATOM 2447 N N . LEU A 1 303 ? -12.118 25.816 -6.141 1.00 94.31 303 LEU A N 1
ATOM 2448 C CA . LEU A 1 303 ? -13.153 24.854 -5.749 1.00 94.31 303 LEU A CA 1
ATOM 2449 C C . LEU A 1 303 ? -13.196 24.693 -4.224 1.00 94.31 303 LEU A C 1
ATOM 2451 O O . LEU A 1 303 ? -14.269 24.768 -3.616 1.00 94.31 303 LEU A O 1
ATOM 2455 N N . PHE A 1 304 ? -12.030 24.557 -3.587 1.00 94.38 304 PHE A N 1
ATOM 2456 C CA . PHE A 1 304 ? -11.926 24.443 -2.135 1.00 94.38 304 PHE A CA 1
ATOM 2457 C C . PHE A 1 304 ? -12.325 25.727 -1.397 1.00 94.38 304 PHE A C 1
ATOM 2459 O O . PHE A 1 304 ? -12.983 25.631 -0.360 1.00 94.38 304 PHE A O 1
ATOM 2466 N N . ALA A 1 305 ? -12.046 26.921 -1.932 1.00 95.19 305 ALA A N 1
ATOM 2467 C CA . ALA A 1 305 ? -12.518 28.179 -1.346 1.00 95.19 305 ALA A CA 1
ATOM 2468 C C . ALA A 1 305 ? -14.058 28.278 -1.343 1.00 95.19 305 ALA A C 1
ATOM 2470 O O . ALA A 1 305 ? -14.650 28.695 -0.341 1.00 95.19 305 ALA A O 1
ATOM 2471 N N . PHE A 1 306 ? -14.731 27.834 -2.414 1.00 95.12 306 PHE A N 1
ATOM 2472 C CA . PHE A 1 306 ? -16.196 27.721 -2.429 1.00 95.12 306 PHE A CA 1
ATOM 2473 C C . PHE A 1 306 ? -16.710 26.646 -1.460 1.00 95.12 306 PHE A C 1
ATOM 2475 O O . PHE A 1 306 ? -17.658 26.900 -0.709 1.00 95.12 306 PHE A O 1
ATOM 2482 N N . PHE A 1 307 ? -16.077 25.470 -1.423 1.00 94.44 307 PHE A N 1
ATOM 2483 C CA . PHE A 1 307 ? -16.474 24.383 -0.524 1.00 94.44 307 PHE A CA 1
ATOM 2484 C C . PHE A 1 307 ? -16.326 24.783 0.954 1.00 94.44 307 PHE A C 1
ATOM 2486 O O . PHE A 1 307 ? -17.246 24.576 1.747 1.00 94.44 307 PHE A O 1
ATOM 2493 N N . MET A 1 308 ? -15.237 25.468 1.315 1.00 93.94 308 MET A N 1
ATOM 2494 C CA . MET A 1 308 ? -15.039 26.054 2.642 1.00 93.94 308 MET A CA 1
ATOM 2495 C C . MET A 1 308 ? -16.055 27.156 2.967 1.00 93.94 308 MET A C 1
ATOM 2497 O O . MET A 1 308 ? -16.572 27.185 4.085 1.00 93.94 308 MET A O 1
ATOM 2501 N N . MET A 1 309 ? -16.420 28.019 2.013 1.00 93.12 309 MET A N 1
ATOM 2502 C CA . MET A 1 309 ? -17.479 29.019 2.226 1.00 93.12 309 MET A CA 1
ATOM 2503 C C . MET A 1 309 ? -18.839 28.368 2.555 1.00 93.12 309 MET A C 1
ATOM 2505 O O . MET A 1 309 ? -19.604 28.910 3.356 1.00 93.12 309 MET A O 1
ATOM 2509 N N . TRP A 1 310 ? -19.133 27.193 1.987 1.00 93.12 310 TRP A N 1
ATOM 2510 C CA . TRP A 1 310 ? -20.334 26.408 2.301 1.00 93.12 310 TRP A CA 1
ATOM 2511 C C . TRP A 1 310 ? -20.223 25.601 3.609 1.00 93.12 310 TRP A C 1
ATOM 2513 O O . TRP A 1 310 ? -21.215 25.459 4.336 1.00 93.12 310 TRP A O 1
ATOM 2523 N N . ALA A 1 311 ? -19.036 25.075 3.926 1.00 90.62 311 ALA A N 1
ATOM 2524 C CA . ALA A 1 311 ? -18.783 24.297 5.139 1.00 90.62 311 ALA A CA 1
ATOM 2525 C C . ALA A 1 311 ? -18.756 25.169 6.407 1.00 90.62 311 ALA A C 1
ATOM 2527 O O . ALA A 1 311 ? -19.220 24.722 7.457 1.00 90.62 311 ALA A O 1
ATOM 2528 N N . TYR A 1 312 ? -18.293 26.421 6.303 1.00 92.12 312 TYR A N 1
ATOM 2529 C CA . TYR A 1 312 ? -18.212 27.402 7.394 1.00 92.12 312 TYR A CA 1
ATOM 2530 C C . TYR A 1 312 ? -19.151 28.606 7.165 1.00 92.12 312 TYR A C 1
ATOM 2532 O O . TYR A 1 312 ? -18.685 29.741 7.003 1.00 92.12 312 TYR A O 1
ATOM 2540 N N . PRO A 1 313 ? -20.482 28.405 7.150 1.00 91.69 313 PRO A N 1
ATOM 2541 C CA . PRO A 1 313 ? -21.426 29.449 6.780 1.00 91.69 313 PRO A CA 1
ATOM 2542 C C . PRO A 1 313 ? -21.529 30.544 7.852 1.00 91.69 313 PRO A C 1
ATOM 2544 O O . PRO A 1 313 ? -21.776 30.294 9.032 1.00 91.69 313 PRO A O 1
ATOM 2547 N N . VAL A 1 314 ? -21.422 31.798 7.413 1.00 89.62 314 VAL A N 1
ATOM 2548 C CA . VAL A 1 314 ? -21.521 33.002 8.264 1.00 89.62 314 VAL A CA 1
ATOM 2549 C C . VAL A 1 314 ? -22.902 33.132 8.923 1.00 89.62 314 VAL A C 1
ATOM 2551 O O . VAL A 1 314 ? -23.026 33.739 9.983 1.00 89.62 314 VAL A O 1
ATOM 2554 N N . SER A 1 315 ? -23.942 32.527 8.338 1.00 86.44 315 SER A N 1
ATOM 2555 C CA . SER A 1 315 ? -25.314 32.537 8.864 1.00 86.44 315 SER A CA 1
ATOM 2556 C C . SER A 1 315 ? -25.445 31.933 10.266 1.00 86.44 315 SER A C 1
ATOM 2558 O O . SER A 1 315 ? -26.342 32.335 10.996 1.00 86.44 315 SER A O 1
ATOM 2560 N N . GLU A 1 316 ? -24.541 31.032 10.681 1.00 85.69 316 GLU A N 1
ATOM 2561 C CA . GLU A 1 316 ? -24.486 30.525 12.065 1.00 85.69 316 GLU A CA 1
ATOM 2562 C C . GLU A 1 316 ? -24.184 31.629 13.105 1.00 85.69 316 GLU A C 1
ATOM 2564 O O . GLU A 1 316 ? -24.451 31.450 14.295 1.00 85.69 316 GLU A O 1
ATOM 2569 N N . TYR A 1 317 ? -23.629 32.764 12.665 1.00 85.69 317 TYR A N 1
ATOM 2570 C CA . TYR A 1 317 ? -23.098 33.828 13.518 1.00 85.69 317 TYR A CA 1
ATOM 2571 C C . TYR A 1 317 ? -23.848 35.160 13.397 1.00 85.69 317 TYR A C 1
ATOM 2573 O O . TYR A 1 317 ? -23.560 36.083 14.154 1.00 85.69 317 TYR A O 1
ATOM 2581 N N . VAL A 1 318 ? -24.834 35.292 12.505 1.00 83.00 318 VAL A N 1
ATOM 2582 C CA . VAL A 1 318 ? -25.598 36.542 12.351 1.00 83.00 318 VAL A CA 1
ATOM 2583 C C . VAL A 1 318 ? -26.523 36.749 13.558 1.00 83.00 318 VAL A C 1
ATOM 2585 O O . VAL A 1 318 ? -27.574 36.122 13.660 1.00 83.00 318 VAL A O 1
ATOM 2588 N N . ARG A 1 319 ? -26.144 37.647 14.480 1.00 78.12 319 ARG A N 1
ATOM 2589 C CA . ARG A 1 319 ? -26.952 38.026 15.654 1.00 78.12 319 ARG A CA 1
ATOM 2590 C C . ARG A 1 319 ? -27.224 39.538 15.671 1.00 78.12 319 ARG A C 1
ATOM 2592 O O . ARG A 1 319 ? -26.357 40.288 16.117 1.00 78.12 319 ARG A O 1
ATOM 2599 N N . PRO A 1 320 ? -28.399 40.014 15.215 1.00 65.81 320 PRO A N 1
ATOM 2600 C CA . PRO A 1 320 ? -28.672 41.452 15.107 1.00 65.81 320 PRO A CA 1
ATOM 2601 C C . PRO A 1 320 ? -28.688 42.196 16.456 1.00 65.81 320 PRO A C 1
ATOM 2603 O O . PRO A 1 320 ? -28.450 43.397 16.480 1.00 65.81 320 PRO A O 1
ATOM 2606 N N . GLU A 1 321 ? -28.910 41.492 17.569 1.00 67.12 321 GLU A N 1
ATOM 2607 C CA . GLU A 1 321 ? -29.154 42.067 18.904 1.00 67.12 321 GLU A CA 1
ATOM 2608 C C . GLU A 1 321 ? -27.893 42.354 19.743 1.00 67.12 321 GLU A C 1
ATOM 2610 O O . GLU A 1 321 ? -27.996 42.915 20.832 1.00 67.12 321 GLU A O 1
ATOM 2615 N N . ARG A 1 322 ? -26.693 41.958 19.294 1.00 70.88 322 ARG A N 1
ATOM 2616 C CA . ARG A 1 322 ? -25.440 42.187 20.044 1.00 70.88 322 ARG A CA 1
ATOM 2617 C C . ARG A 1 322 ? -24.600 43.329 19.455 1.00 70.88 322 ARG A C 1
ATOM 2619 O O . ARG A 1 322 ? -24.630 43.536 18.240 1.00 70.88 322 ARG A O 1
ATOM 2626 N N . PRO A 1 323 ? -23.797 44.038 20.275 1.00 69.50 323 PRO A N 1
ATOM 2627 C CA . PRO A 1 323 ? -22.813 44.989 19.764 1.00 69.50 323 PRO A CA 1
ATOM 2628 C C . PRO A 1 323 ? -21.765 44.260 18.910 1.00 69.50 323 PRO A C 1
ATOM 2630 O O . PRO A 1 323 ? -21.305 43.172 19.260 1.00 69.50 323 PRO A O 1
ATOM 2633 N N . LYS A 1 324 ? -21.401 44.855 17.769 1.00 68.38 324 LYS A N 1
ATOM 2634 C CA . LYS A 1 324 ? -20.456 44.273 16.806 1.00 68.38 324 LYS A CA 1
ATOM 2635 C C . LYS A 1 324 ? -19.015 44.553 17.222 1.00 68.38 324 LYS A C 1
ATOM 2637 O O . LYS A 1 324 ? -18.654 45.704 17.461 1.00 68.38 324 LYS A O 1
ATOM 2642 N N . THR A 1 325 ? -18.167 43.528 17.213 1.00 79.25 325 THR A N 1
ATOM 2643 C CA . THR A 1 325 ? -16.711 43.726 17.258 1.00 79.25 325 THR A CA 1
ATOM 2644 C C . THR A 1 325 ? -16.241 44.373 15.944 1.00 79.25 325 THR A C 1
ATOM 2646 O O . THR A 1 325 ? -16.718 43.968 14.881 1.00 79.25 325 THR A O 1
ATOM 2649 N N . PRO A 1 326 ? -15.305 45.343 15.955 1.00 84.25 326 PRO A N 1
ATOM 2650 C CA . PRO A 1 326 ? -14.730 45.881 14.724 1.00 84.25 326 PRO A CA 1
ATOM 2651 C C . PRO A 1 326 ? -14.042 44.791 13.895 1.00 84.25 326 PRO A C 1
ATOM 2653 O O . PRO A 1 326 ? -13.256 44.008 14.431 1.00 84.25 326 PRO A O 1
ATOM 2656 N N . ALA A 1 327 ? -14.279 44.773 12.581 1.00 85.06 327 ALA A N 1
ATOM 2657 C CA . ALA A 1 327 ? -13.727 43.747 11.690 1.00 85.06 327 ALA A CA 1
ATOM 2658 C C . ALA A 1 327 ? -12.185 43.715 11.691 1.00 85.06 327 ALA A C 1
ATOM 2660 O O . ALA A 1 327 ? -11.593 42.643 11.627 1.00 85.06 327 ALA A O 1
ATOM 2661 N N . THR A 1 328 ? -11.524 44.865 11.850 1.00 85.38 328 THR A N 1
ATOM 2662 C CA . THR A 1 328 ? -10.063 44.952 12.024 1.00 85.38 328 THR A CA 1
ATOM 2663 C C . THR A 1 328 ? -9.584 44.198 13.264 1.00 85.38 328 THR A C 1
ATOM 2665 O O . THR A 1 328 ? -8.605 43.460 13.200 1.00 85.38 328 THR A O 1
ATOM 2668 N N . ARG A 1 329 ? -10.312 44.311 14.382 1.00 87.25 329 ARG A N 1
ATOM 2669 C CA . ARG A 1 329 ? -10.013 43.594 15.628 1.00 87.25 329 ARG A CA 1
ATOM 2670 C C . ARG A 1 329 ? -10.245 42.087 15.490 1.00 87.25 329 ARG A C 1
ATOM 2672 O O . ARG A 1 329 ? -9.485 41.329 16.076 1.00 87.25 329 ARG A O 1
ATOM 2679 N N . ALA A 1 330 ? -11.224 41.660 14.690 1.00 87.25 330 ALA A N 1
ATOM 2680 C CA . ALA A 1 330 ? -11.439 40.246 14.368 1.00 87.25 330 ALA A CA 1
ATOM 2681 C C . ALA A 1 330 ? -10.265 39.637 13.573 1.00 87.25 330 ALA A C 1
ATOM 2683 O O . ALA A 1 330 ? -9.820 38.535 13.884 1.00 87.25 330 ALA A O 1
ATOM 2684 N N . ILE A 1 331 ? -9.717 40.370 12.593 1.00 89.56 331 ILE A N 1
ATOM 2685 C CA . ILE A 1 331 ? -8.521 39.934 11.851 1.00 89.56 331 ILE A CA 1
ATOM 2686 C C . ILE A 1 331 ? -7.295 39.874 12.776 1.00 89.56 331 ILE A C 1
ATOM 2688 O O . ILE A 1 331 ? -6.604 38.859 12.796 1.00 89.56 331 ILE A O 1
ATOM 2692 N N . ILE A 1 332 ? -7.058 40.899 13.602 1.00 88.62 332 ILE A N 1
ATOM 2693 C CA . ILE A 1 332 ? -5.933 40.911 14.557 1.00 88.62 332 ILE A CA 1
ATOM 2694 C C . ILE A 1 332 ? -6.037 39.752 15.569 1.00 88.62 332 ILE A C 1
ATOM 2696 O O . ILE A 1 332 ? -5.039 39.091 15.841 1.00 88.62 332 ILE A O 1
ATOM 2700 N N . ASP A 1 333 ? -7.234 39.459 16.086 1.00 87.50 333 ASP A N 1
ATOM 2701 C CA . ASP A 1 333 ? -7.479 38.309 16.972 1.00 87.50 333 ASP A CA 1
ATOM 2702 C C . ASP A 1 333 ? -7.199 36.976 16.246 1.00 87.50 333 ASP A C 1
ATOM 2704 O O . ASP A 1 333 ? -6.533 36.104 16.798 1.00 87.50 333 ASP A O 1
ATOM 2708 N N . SER A 1 334 ? -7.580 36.836 14.967 1.00 90.50 334 SER A N 1
ATOM 2709 C CA . SER A 1 334 ? -7.253 35.642 14.162 1.00 90.50 334 SER A CA 1
ATOM 2710 C C . SER A 1 334 ? -5.753 35.381 13.994 1.00 90.50 334 SER A C 1
ATOM 2712 O O . SER A 1 334 ? -5.345 34.218 14.003 1.00 90.50 334 SER A O 1
ATOM 2714 N N . LEU A 1 335 ? -4.930 36.433 13.945 1.00 89.75 335 LEU A N 1
ATOM 2715 C CA . LEU A 1 335 ? -3.470 36.345 13.822 1.00 89.75 335 LEU A CA 1
ATOM 2716 C C . LEU A 1 335 ? -2.745 36.162 15.173 1.00 89.75 335 LEU A C 1
ATOM 2718 O O . LEU A 1 335 ? -1.546 35.898 15.196 1.00 89.75 335 LEU A O 1
ATOM 2722 N N . ASN A 1 336 ? -3.442 36.282 16.308 1.00 89.81 336 ASN A N 1
ATOM 2723 C CA . ASN A 1 336 ? -2.844 36.131 17.635 1.00 89.81 336 ASN A CA 1
ATOM 2724 C C . ASN A 1 336 ? -2.806 34.659 18.082 1.00 89.81 336 ASN A C 1
ATOM 2726 O O . ASN A 1 336 ? -3.731 34.181 18.734 1.00 89.81 336 ASN A O 1
ATOM 2730 N N . PHE A 1 337 ? -1.719 33.949 17.776 1.00 87.38 337 PHE A N 1
ATOM 2731 C CA . PHE A 1 337 ? -1.520 32.530 18.121 1.00 87.38 337 PHE A CA 1
ATOM 2732 C C . PHE A 1 337 ? -1.196 32.241 19.604 1.00 87.38 337 PHE A C 1
ATOM 2734 O O . PHE A 1 337 ? -0.834 31.114 19.949 1.00 87.38 337 PHE A O 1
ATOM 2741 N N . GLY A 1 338 ? -1.335 33.221 20.506 1.00 82.44 338 GLY A N 1
ATOM 2742 C CA . GLY A 1 338 ? -1.070 33.035 21.938 1.00 82.44 338 GLY A CA 1
ATOM 2743 C C . GLY A 1 338 ? -1.940 31.960 22.608 1.00 82.44 338 GLY A C 1
ATOM 2744 O O . GLY A 1 338 ? -1.536 31.395 23.622 1.00 82.44 338 GLY A O 1
ATOM 2745 N N . ASP A 1 339 ? -3.097 31.623 22.026 1.00 82.19 339 ASP A N 1
ATOM 2746 C CA . ASP A 1 339 ? -3.953 30.530 22.496 1.00 82.19 339 ASP A CA 1
ATOM 2747 C C . ASP A 1 339 ? -3.347 29.139 22.253 1.00 82.19 339 ASP A C 1
ATOM 2749 O O . ASP A 1 339 ? -3.442 28.284 23.132 1.00 82.19 339 ASP A O 1
ATOM 2753 N N . PHE A 1 340 ? -2.650 28.921 21.132 1.00 83.56 340 PHE A N 1
ATOM 2754 C CA . PHE A 1 340 ? -1.890 27.683 20.921 1.00 83.56 340 PHE A CA 1
ATOM 2755 C C . PHE A 1 340 ? -0.756 27.549 21.943 1.00 83.56 340 PHE A C 1
ATOM 2757 O O . PHE A 1 340 ? -0.621 26.503 22.575 1.00 83.56 340 PHE A O 1
ATOM 2764 N N . VAL A 1 341 ? 0.022 28.617 22.160 1.00 83.75 341 VAL A N 1
ATOM 2765 C CA . VAL A 1 341 ? 1.146 28.618 23.115 1.00 83.75 341 VAL A CA 1
ATOM 2766 C C . VAL A 1 341 ? 0.665 28.326 24.540 1.00 83.75 341 VAL A C 1
ATOM 2768 O O . VAL A 1 341 ? 1.275 27.517 25.239 1.00 83.75 341 VAL A O 1
ATOM 2771 N N . ALA A 1 342 ? -0.451 28.930 24.960 1.00 80.38 342 ALA A N 1
ATOM 2772 C CA . ALA A 1 342 ? -1.043 28.696 26.275 1.00 80.38 342 ALA A CA 1
ATOM 2773 C C . ALA A 1 342 ? -1.499 27.237 26.477 1.00 80.38 342 ALA A C 1
ATOM 2775 O O . ALA A 1 342 ? -1.204 26.649 27.518 1.00 80.38 342 ALA A O 1
ATOM 2776 N N . GLU A 1 343 ? -2.168 26.631 25.492 1.00 82.69 343 GLU A N 1
ATOM 2777 C CA . GLU A 1 343 ? -2.637 25.237 25.571 1.00 82.69 343 GLU A CA 1
ATOM 2778 C C . GLU A 1 343 ? -1.478 24.222 25.500 1.00 82.69 343 GLU A C 1
ATOM 2780 O O . GLU A 1 343 ? -1.472 23.229 26.236 1.00 82.69 343 GLU A O 1
ATOM 2785 N N . ILE A 1 344 ? -0.451 24.494 24.685 1.00 81.25 344 ILE A N 1
ATOM 2786 C CA . ILE A 1 344 ? 0.794 23.709 24.625 1.00 81.25 344 ILE A CA 1
ATOM 2787 C C . ILE A 1 344 ? 1.507 23.746 25.982 1.00 81.25 344 ILE A C 1
ATOM 2789 O O . ILE A 1 344 ? 1.793 22.696 26.560 1.00 81.25 344 ILE A O 1
ATOM 2793 N N . TRP A 1 345 ? 1.758 24.943 26.522 1.00 80.75 345 TRP A N 1
ATOM 2794 C CA . TRP A 1 345 ? 2.456 25.112 27.798 1.00 80.75 345 TRP A CA 1
ATOM 2795 C C . TRP A 1 345 ? 1.661 24.537 28.973 1.00 80.75 345 TRP A C 1
ATOM 2797 O O . TRP A 1 345 ? 2.231 23.871 29.836 1.00 80.75 345 TRP A O 1
ATOM 2807 N N . GLY A 1 346 ? 0.337 24.727 28.985 1.00 77.06 346 GLY A N 1
ATOM 2808 C CA . GLY A 1 346 ? -0.560 24.124 29.970 1.00 77.06 346 GLY A CA 1
ATOM 2809 C C . GLY A 1 346 ? -0.493 22.596 29.959 1.00 77.06 346 GLY A C 1
ATOM 2810 O O . GLY A 1 346 ? -0.390 21.982 31.020 1.00 77.06 346 GLY A O 1
ATOM 2811 N N . SER A 1 347 ? -0.461 21.986 28.771 1.00 80.19 347 SER A N 1
ATOM 2812 C CA . SER A 1 347 ? -0.336 20.532 28.615 1.00 80.19 347 SER A CA 1
ATOM 2813 C C . SER A 1 347 ? 1.038 20.014 29.058 1.00 80.19 347 SER A C 1
ATOM 2815 O O . SER A 1 347 ? 1.111 19.058 29.827 1.00 80.19 347 SER A O 1
ATOM 2817 N N . LEU A 1 348 ? 2.132 20.671 28.652 1.00 82.19 348 LEU A N 1
ATOM 2818 C CA . LEU A 1 348 ? 3.493 20.313 29.081 1.00 82.19 348 LEU A CA 1
ATOM 2819 C C . LEU A 1 348 ? 3.663 20.430 30.604 1.00 82.19 348 LEU A C 1
ATOM 2821 O O . LEU A 1 348 ? 4.185 19.514 31.244 1.00 82.19 348 LEU A O 1
ATOM 2825 N N . LYS A 1 349 ? 3.163 21.519 31.201 1.00 82.44 349 LYS A N 1
ATOM 2826 C CA . LYS A 1 349 ? 3.158 21.717 32.655 1.00 82.44 349 LYS A CA 1
ATOM 2827 C C . LYS A 1 349 ? 2.341 20.637 33.369 1.00 82.44 349 LYS A C 1
ATOM 2829 O O . LYS A 1 349 ? 2.795 20.130 34.390 1.00 82.44 349 LYS A O 1
ATOM 2834 N N . PHE A 1 350 ? 1.180 20.254 32.831 1.00 80.50 350 PHE A N 1
ATOM 2835 C CA . PHE A 1 350 ? 0.375 19.168 33.390 1.00 80.50 350 PHE A CA 1
ATOM 2836 C C . PHE A 1 350 ? 1.144 17.837 33.401 1.00 80.50 350 PHE A C 1
ATOM 2838 O O . PHE A 1 350 ? 1.159 17.156 34.424 1.00 80.50 350 PHE A O 1
ATOM 2845 N N . PHE A 1 351 ? 1.826 17.474 32.309 1.00 81.31 351 PHE A N 1
ATOM 2846 C CA . PHE A 1 351 ? 2.626 16.243 32.267 1.00 81.31 351 PHE A CA 1
ATOM 2847 C C . PHE A 1 351 ? 3.808 16.266 33.237 1.00 81.31 351 PHE A C 1
ATOM 2849 O O . PHE A 1 351 ? 4.064 15.264 33.905 1.00 81.31 351 PHE A O 1
ATOM 2856 N N . TYR A 1 352 ? 4.484 17.408 33.370 1.00 84.81 352 TYR A N 1
ATOM 2857 C CA . TYR A 1 352 ? 5.537 17.603 34.366 1.00 84.81 352 TYR A CA 1
ATOM 2858 C C . TYR A 1 352 ? 4.999 17.439 35.800 1.00 84.81 352 TYR A C 1
ATOM 2860 O O . TYR A 1 352 ? 5.547 16.677 36.597 1.00 84.81 352 TYR A O 1
ATOM 2868 N N . ASP A 1 353 ? 3.869 18.074 36.115 1.00 81.38 353 ASP A N 1
ATOM 2869 C CA . ASP A 1 353 ? 3.211 17.972 37.420 1.00 81.38 353 ASP A CA 1
ATOM 2870 C C . ASP A 1 353 ? 2.676 16.551 37.709 1.00 81.38 353 ASP A C 1
ATOM 2872 O O . ASP A 1 353 ? 2.686 16.112 38.864 1.00 81.38 353 ASP A O 1
ATOM 2876 N N . TYR A 1 354 ? 2.270 15.807 36.673 1.00 77.38 354 TYR A N 1
ATOM 2877 C CA . TYR A 1 354 ? 1.821 14.412 36.756 1.00 77.38 354 TYR A CA 1
ATOM 2878 C C . TYR A 1 354 ? 2.985 13.438 36.990 1.00 77.38 354 TYR A C 1
ATOM 2880 O O . TYR A 1 354 ? 2.870 12.536 37.828 1.00 77.38 354 TYR A O 1
ATOM 2888 N N . ALA A 1 355 ? 4.120 13.649 36.312 1.00 83.81 355 ALA A N 1
ATOM 2889 C CA . ALA A 1 355 ? 5.362 12.908 36.535 1.00 83.81 355 ALA A CA 1
ATOM 2890 C C . ALA A 1 355 ? 5.910 13.134 37.956 1.00 83.81 355 ALA A C 1
ATOM 2892 O O . ALA A 1 355 ? 6.334 12.185 38.612 1.00 83.81 355 ALA A O 1
ATOM 2893 N N . LEU A 1 356 ? 5.794 14.361 38.479 1.00 85.19 356 LEU A N 1
ATOM 2894 C CA . LEU A 1 356 ? 6.075 14.698 39.881 1.00 85.19 356 LEU A CA 1
ATOM 2895 C C . LEU A 1 356 ? 4.993 14.226 40.876 1.00 85.19 356 LEU A C 1
ATOM 2897 O O . LEU A 1 356 ? 5.117 14.458 42.077 1.00 85.19 356 LEU A O 1
ATOM 2901 N N . GLY A 1 357 ? 3.919 13.584 40.407 1.00 75.88 357 GLY A N 1
ATOM 2902 C CA . GLY A 1 357 ? 2.887 12.982 41.252 1.00 75.88 357 GLY A CA 1
ATOM 2903 C C . GLY A 1 357 ? 1.987 13.960 42.013 1.00 75.88 357 GLY A C 1
ATOM 2904 O O . GLY A 1 357 ? 1.362 13.553 42.994 1.00 75.88 357 GLY A O 1
ATOM 2905 N N . LYS A 1 358 ? 1.885 15.227 41.587 1.00 76.62 358 LYS A N 1
ATOM 2906 C CA . LYS A 1 358 ? 1.096 16.254 42.290 1.00 76.62 358 LYS A CA 1
ATOM 2907 C C . LYS A 1 358 ? -0.401 15.916 42.310 1.00 76.62 358 LYS A C 1
ATOM 2909 O O . LYS A 1 358 ? -0.972 15.496 41.302 1.00 76.62 358 LYS A O 1
ATOM 2914 N N . SER A 1 359 ? -1.054 16.158 43.449 1.00 62.28 359 SER A N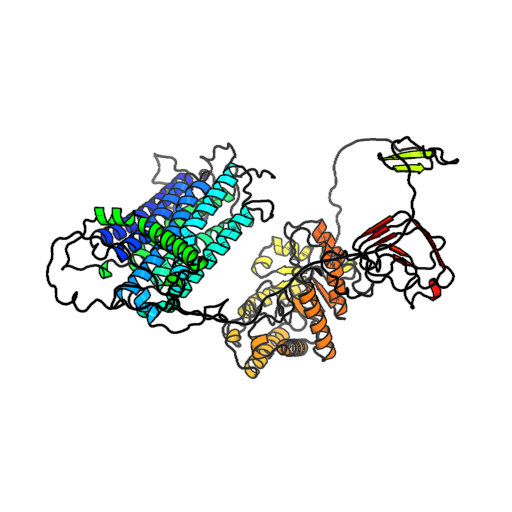 1
ATOM 2915 C CA . SER A 1 359 ? -2.432 15.725 43.754 1.00 62.28 359 SER A CA 1
ATOM 2916 C C . SER A 1 359 ? -3.483 16.150 42.720 1.00 62.28 359 SER A C 1
ATOM 2918 O O . SER A 1 359 ? -4.284 15.319 42.287 1.00 62.28 359 SER A O 1
ATOM 2920 N N . HIS A 1 360 ? -3.434 17.402 42.255 1.00 70.44 360 HIS A N 1
ATOM 2921 C CA . HIS A 1 360 ? -4.375 17.956 41.272 1.00 70.44 360 HIS A CA 1
ATOM 2922 C C . HIS A 1 360 ? -4.382 17.217 39.917 1.00 70.44 360 HIS A C 1
ATOM 2924 O O . HIS A 1 360 ? -5.344 17.320 39.162 1.00 70.44 360 HIS A O 1
ATOM 2930 N N . THR A 1 361 ? -3.350 16.424 39.608 1.00 65.38 361 THR A N 1
ATOM 2931 C CA . THR A 1 361 ? -3.254 15.671 38.343 1.00 65.38 361 THR A CA 1
ATOM 2932 C C . THR A 1 361 ? -3.926 14.291 38.383 1.00 65.38 361 THR A C 1
ATOM 2934 O O . THR A 1 361 ? -4.119 13.665 37.339 1.00 65.38 361 THR A O 1
ATOM 2937 N N . ARG A 1 362 ? -4.305 13.801 39.577 1.00 62.69 362 ARG A N 1
ATOM 2938 C CA . ARG A 1 362 ? -4.848 12.441 39.799 1.00 62.69 362 ARG A CA 1
ATOM 2939 C C . ARG A 1 362 ? -6.325 12.418 40.232 1.00 62.69 362 ARG A C 1
ATOM 2941 O O . ARG A 1 362 ? -6.939 11.343 40.246 1.00 62.69 362 ARG A O 1
ATOM 2948 N N . GLY A 1 363 ? -6.909 13.582 40.528 1.00 54.12 363 GLY A N 1
ATOM 2949 C CA . GLY A 1 363 ? -8.313 13.765 40.920 1.00 54.12 363 GLY A CA 1
ATOM 2950 C C . GLY A 1 363 ? -9.341 13.302 39.877 1.00 54.12 363 GLY A C 1
ATOM 2951 O O . GLY A 1 363 ? -9.008 12.922 38.752 1.00 54.12 363 GLY A O 1
ATOM 2952 N N . VAL A 1 364 ? -10.612 13.235 40.272 1.00 50.75 364 VAL A N 1
ATOM 2953 C CA . VAL A 1 364 ? -11.745 13.259 39.322 1.00 50.75 364 VAL A CA 1
ATOM 2954 C C . VAL A 1 364 ? -11.962 14.723 38.905 1.00 50.75 364 VAL A C 1
ATOM 2956 O O . VAL A 1 364 ? -11.497 15.616 39.607 1.00 50.75 364 VAL A O 1
ATOM 2959 N N . LEU A 1 365 ? -12.608 14.980 37.764 1.00 51.84 365 LEU A N 1
ATOM 2960 C CA . LEU A 1 365 ? -13.088 16.325 37.417 1.00 51.84 365 LEU A CA 1
ATOM 2961 C C . LEU A 1 365 ? -14.200 16.735 38.400 1.00 51.84 365 LEU A C 1
ATOM 2963 O O . LEU A 1 365 ? -15.379 16.496 38.150 1.00 51.84 365 LEU A O 1
ATOM 2967 N N . GLU A 1 366 ? -13.805 17.268 39.552 1.00 38.34 366 GLU A N 1
ATOM 2968 C CA . GLU A 1 366 ? -14.706 17.708 40.615 1.00 38.34 366 GLU A CA 1
ATOM 2969 C C . GLU A 1 366 ? -15.330 19.059 40.242 1.00 38.34 366 GLU A C 1
ATOM 2971 O O . GLU A 1 366 ? -14.651 19.951 39.729 1.00 38.34 366 GLU A O 1
ATOM 2976 N N . GLN A 1 367 ? -16.643 19.198 40.444 1.00 37.72 367 GLN A N 1
ATOM 2977 C CA . GLN A 1 367 ? -17.314 20.481 40.264 1.00 37.72 367 GLN A CA 1
ATOM 2978 C C . GLN A 1 367 ? -16.907 21.415 41.403 1.00 37.72 367 GLN A C 1
ATOM 2980 O O . GLN A 1 367 ? -17.336 21.215 42.538 1.00 37.72 367 GLN A O 1
ATOM 2985 N N . GLU A 1 368 ? -16.209 22.503 41.083 1.00 33.12 368 GLU A N 1
ATOM 2986 C CA . GLU A 1 368 ? -16.423 23.741 41.830 1.00 33.12 368 GLU A CA 1
ATOM 2987 C C . GLU A 1 368 ? -17.866 24.183 41.551 1.00 33.12 368 GLU A C 1
ATOM 2989 O O . GLU A 1 368 ? -18.185 24.771 40.515 1.00 33.12 368 GLU A O 1
ATOM 2994 N N . ALA A 1 369 ? -18.775 23.801 42.449 1.00 30.06 369 ALA A N 1
ATOM 2995 C CA . ALA A 1 369 ? -20.080 24.429 42.528 1.00 30.06 369 ALA A CA 1
ATOM 2996 C C . ALA A 1 369 ? -19.861 25.895 42.944 1.00 30.06 369 ALA A C 1
ATOM 2998 O O . ALA A 1 369 ? -19.108 26.127 43.893 1.00 30.06 369 ALA A O 1
ATOM 2999 N N . PRO A 1 370 ? -20.478 26.882 42.267 1.00 32.66 370 PRO A N 1
ATOM 3000 C CA . PRO A 1 370 ? -20.368 28.269 42.695 1.00 32.66 370 PRO A CA 1
ATOM 3001 C C . PRO A 1 370 ? -20.939 28.408 44.108 1.00 32.66 370 PRO A C 1
ATOM 3003 O O . PRO A 1 370 ? -22.016 27.880 44.404 1.00 32.66 370 PRO A O 1
ATOM 3006 N N . ASP A 1 371 ? -20.201 29.104 44.970 1.00 32.44 371 ASP A N 1
ATOM 3007 C CA . ASP A 1 371 ? -20.608 29.352 46.349 1.00 32.44 371 ASP A CA 1
ATOM 3008 C C . ASP A 1 371 ? -21.952 30.101 46.385 1.00 32.44 371 ASP A C 1
ATOM 3010 O O . ASP A 1 371 ? -22.229 30.985 45.567 1.00 32.44 371 ASP A O 1
ATOM 3014 N N . PHE A 1 372 ? -22.799 29.752 47.354 1.00 31.27 372 PHE A N 1
ATOM 3015 C CA . PHE A 1 372 ? -24.183 30.223 47.465 1.00 31.27 372 PHE A CA 1
ATOM 3016 C C . PHE A 1 372 ? -24.298 31.753 47.627 1.00 31.27 372 PHE A C 1
ATOM 3018 O O . PHE A 1 372 ? -25.381 32.307 47.431 1.00 31.27 372 PHE A O 1
ATOM 3025 N N . GLY A 1 373 ? -23.196 32.444 47.949 1.00 36.84 373 GLY A N 1
ATOM 3026 C CA . GLY A 1 373 ? -23.110 33.905 47.989 1.00 36.84 373 GLY A CA 1
ATOM 3027 C C . GLY A 1 373 ? -22.971 34.596 46.623 1.00 36.84 373 GLY A C 1
ATOM 3028 O O . GLY A 1 373 ? -23.458 35.716 46.463 1.00 36.84 373 GLY A O 1
ATOM 3029 N N . GLU A 1 374 ? -22.365 33.959 45.613 1.00 39.88 374 GLU A N 1
ATOM 3030 C CA . GLU A 1 374 ? -22.088 34.625 44.324 1.00 39.88 374 GLU A CA 1
ATOM 3031 C C . GLU A 1 374 ? -23.347 34.736 43.440 1.00 39.88 374 GLU A C 1
ATOM 3033 O O . GLU A 1 374 ? -23.486 35.663 42.641 1.00 39.88 374 GLU A O 1
ATOM 3038 N N . ALA A 1 375 ? -24.334 33.859 43.657 1.00 35.22 375 ALA A N 1
ATOM 3039 C CA . ALA A 1 375 ? -25.618 33.872 42.953 1.00 35.22 375 ALA A CA 1
ATOM 3040 C C . ALA A 1 375 ? -26.556 35.042 43.336 1.00 35.22 375 ALA A C 1
ATOM 3042 O O . ALA A 1 375 ? -27.533 35.281 42.625 1.00 35.22 375 ALA A O 1
ATOM 3043 N N . PHE A 1 376 ? -26.281 35.770 44.431 1.00 30.95 376 PHE A N 1
ATOM 3044 C CA . PHE A 1 376 ? -27.176 36.810 44.974 1.00 30.95 376 PHE A CA 1
ATOM 3045 C C . PHE A 1 376 ? -26.527 38.190 45.217 1.00 30.95 376 PHE A C 1
ATOM 3047 O O . PHE A 1 376 ? -27.129 39.050 45.855 1.00 30.95 376 PHE A O 1
ATOM 3054 N N . GLY A 1 377 ? -25.351 38.452 44.635 1.00 38.16 377 GLY A N 1
ATOM 3055 C CA . GLY A 1 377 ? -24.927 39.810 44.258 1.00 38.16 377 GLY A CA 1
ATOM 3056 C C . GLY A 1 377 ? -24.811 40.863 45.372 1.00 38.16 377 GLY A C 1
ATOM 3057 O O . GLY A 1 377 ? -25.351 41.960 45.224 1.00 38.16 377 GLY A O 1
ATOM 3058 N N . VAL A 1 378 ? -24.065 40.586 46.450 1.00 29.55 378 VAL A N 1
ATOM 3059 C CA . VAL A 1 378 ? -23.809 41.563 47.530 1.00 29.55 378 VAL A CA 1
ATOM 3060 C C . VAL A 1 378 ? -22.386 42.148 47.457 1.00 29.55 378 VAL A C 1
ATOM 3062 O O . VAL A 1 378 ? -21.414 41.520 47.850 1.00 29.55 378 VAL A O 1
ATOM 3065 N N . HIS A 1 379 ? -22.312 43.380 46.941 1.00 32.44 379 HIS A N 1
ATOM 3066 C CA . HIS A 1 379 ? -21.264 44.417 47.042 1.00 32.44 379 HIS A CA 1
ATOM 3067 C C . HIS A 1 379 ? -19.753 44.083 47.156 1.00 32.44 379 HIS A C 1
ATOM 3069 O O . HIS A 1 379 ? -19.225 43.750 48.206 1.00 32.44 379 HIS A O 1
ATOM 3075 N N . ASN A 1 380 ? -19.035 44.432 46.081 1.00 29.28 380 ASN A N 1
ATOM 3076 C CA . ASN A 1 380 ? -18.102 45.575 45.964 1.00 29.28 380 ASN A CA 1
ATOM 3077 C C . ASN A 1 380 ? -17.255 46.070 47.176 1.00 29.28 380 ASN A C 1
ATOM 3079 O O . ASN A 1 380 ? -17.788 46.414 48.225 1.00 29.28 380 ASN A O 1
ATOM 3083 N N . ALA A 1 381 ? -15.990 46.394 46.849 1.00 26.28 381 ALA A N 1
ATOM 3084 C CA . ALA A 1 381 ? -15.051 47.338 47.492 1.00 26.28 381 ALA A CA 1
ATOM 3085 C C . ALA A 1 381 ? -14.093 46.865 48.622 1.00 26.28 381 ALA A C 1
ATOM 3087 O O . ALA A 1 381 ? -14.495 46.579 49.740 1.00 26.28 381 ALA A O 1
ATOM 3088 N N . SER A 1 382 ? -12.790 47.029 48.325 1.00 26.92 382 SER A N 1
ATOM 3089 C CA . SER A 1 382 ? -11.676 47.363 49.243 1.00 26.92 382 SER A CA 1
ATOM 3090 C C . SER A 1 382 ? -11.205 46.351 50.304 1.00 26.92 382 SER A C 1
ATOM 3092 O O . SER A 1 382 ? -11.939 45.997 51.215 1.00 26.92 382 SER A O 1
ATOM 3094 N N . GLY A 1 383 ? -9.892 46.062 50.321 1.00 23.52 383 GLY A N 1
ATOM 3095 C CA . GLY A 1 383 ? -9.204 45.608 51.544 1.00 23.52 383 GLY A CA 1
ATOM 3096 C C . GLY A 1 383 ? -7.991 44.692 51.347 1.00 23.52 383 GLY A C 1
ATOM 3097 O O . GLY A 1 383 ? -8.126 43.550 50.926 1.00 23.52 383 GLY A O 1
ATOM 3098 N N . ASN A 1 384 ? -6.802 45.161 51.743 1.00 33.69 384 ASN A N 1
ATOM 3099 C CA . ASN A 1 384 ? -5.675 44.280 52.087 1.00 33.69 384 ASN A CA 1
ATOM 3100 C C . ASN A 1 384 ? -6.034 43.404 53.298 1.00 33.69 384 ASN A C 1
ATOM 3102 O O . ASN A 1 384 ? -6.653 43.932 54.218 1.00 33.69 384 ASN A O 1
ATOM 3106 N N . LEU A 1 385 ? -5.471 42.190 53.408 1.00 24.23 385 LEU A N 1
ATOM 3107 C CA . LEU A 1 385 ? -4.897 41.699 54.677 1.00 24.23 385 LEU A CA 1
ATOM 3108 C C . LEU A 1 385 ? -3.986 40.466 54.506 1.00 24.23 385 LEU A C 1
ATOM 3110 O O . LEU A 1 385 ? -4.115 39.683 53.571 1.00 24.23 385 LEU A O 1
ATOM 3114 N N . ARG A 1 386 ? -3.023 40.339 55.429 1.00 30.73 386 ARG A N 1
ATOM 3115 C CA . ARG A 1 386 ? -2.011 39.271 55.539 1.00 30.73 386 ARG A CA 1
ATOM 3116 C C . ARG A 1 386 ? -2.321 38.364 56.737 1.00 30.73 386 ARG A C 1
ATOM 3118 O O . ARG A 1 386 ? -2.587 38.912 57.799 1.00 30.73 386 ARG A O 1
ATOM 3125 N N . THR A 1 387 ? -2.030 37.067 56.627 1.00 25.31 387 THR A N 1
ATOM 3126 C CA . THR A 1 387 ? -1.550 36.129 57.685 1.00 25.31 387 THR A CA 1
ATOM 3127 C C . THR A 1 387 ? -1.069 34.857 56.954 1.00 25.31 387 THR A C 1
ATOM 3129 O O . THR A 1 387 ? -1.654 34.503 55.939 1.00 25.31 387 THR A O 1
ATOM 3132 N N . ARG A 1 388 ? 0.038 34.144 57.223 1.00 25.80 388 ARG A N 1
ATOM 3133 C CA . ARG A 1 388 ? 1.035 33.989 58.312 1.00 25.80 388 ARG A CA 1
ATOM 3134 C C . ARG A 1 388 ? 0.697 33.019 59.464 1.00 25.80 388 ARG A C 1
ATOM 3136 O O . ARG A 1 388 ? 0.454 33.470 60.571 1.00 25.80 388 ARG A O 1
ATOM 3143 N N . GLY A 1 389 ? 0.924 31.722 59.207 1.00 25.69 389 GLY A N 1
ATOM 3144 C CA . GLY A 1 389 ? 1.629 30.783 60.108 1.00 25.69 389 GLY A CA 1
ATOM 3145 C C . GLY A 1 389 ? 0.850 30.097 61.246 1.00 25.69 389 GLY A C 1
ATOM 3146 O O . GLY A 1 389 ? 0.041 30.718 61.919 1.00 25.69 389 GLY A O 1
ATOM 3147 N N . GLY A 1 390 ? 1.172 28.822 61.503 1.00 23.22 390 GLY A N 1
ATOM 3148 C CA . GLY A 1 390 ? 0.692 28.019 62.643 1.00 23.22 390 GLY A CA 1
ATOM 3149 C C . GLY A 1 390 ? 1.073 26.537 62.486 1.00 23.22 390 GLY A C 1
ATOM 3150 O O . GLY A 1 390 ? 1.140 26.056 61.356 1.00 23.22 390 GLY A O 1
ATOM 3151 N N . SER A 1 391 ? 1.398 25.827 63.574 1.00 23.61 391 SER A N 1
ATOM 3152 C CA . SER A 1 391 ? 2.091 24.524 63.524 1.00 23.61 391 SER A CA 1
ATOM 3153 C C . SER A 1 391 ? 1.797 23.587 64.716 1.00 23.61 391 SER A C 1
ATOM 3155 O O . SER A 1 391 ? 1.332 24.039 65.755 1.00 23.61 391 SER A O 1
ATOM 3157 N N . VAL A 1 392 ? 2.205 22.312 64.562 1.00 25.73 392 VAL A N 1
ATOM 3158 C CA . VAL A 1 392 ? 2.443 21.263 65.595 1.00 25.73 392 VAL A CA 1
ATOM 3159 C C . VAL A 1 392 ? 1.234 20.526 66.206 1.00 25.73 392 VAL A C 1
ATOM 3161 O O . VAL A 1 392 ? 0.390 21.133 66.850 1.00 25.73 392 VAL A O 1
ATOM 3164 N N . ALA A 1 393 ? 1.269 19.182 66.138 1.00 25.97 393 ALA A N 1
ATOM 3165 C CA . ALA A 1 393 ? 0.984 18.258 67.256 1.00 25.97 393 ALA A CA 1
ATOM 3166 C C . ALA A 1 393 ? 1.497 16.827 66.942 1.00 25.97 393 ALA A C 1
ATOM 3168 O O . ALA A 1 393 ? 1.263 16.320 65.849 1.00 25.97 393 ALA A O 1
ATOM 3169 N N . ASN A 1 394 ? 2.181 16.185 67.902 1.00 24.92 394 ASN A N 1
ATOM 3170 C CA . ASN A 1 394 ? 2.690 14.799 67.849 1.00 24.92 394 ASN A CA 1
ATOM 3171 C C . ASN A 1 394 ? 1.949 13.902 68.861 1.00 24.92 394 ASN A C 1
ATOM 3173 O O . ASN A 1 394 ? 1.643 14.385 69.949 1.00 24.92 394 ASN A O 1
ATOM 3177 N N . ALA A 1 395 ? 1.802 12.604 68.558 1.00 25.69 395 ALA A N 1
ATOM 3178 C CA . ALA A 1 395 ? 1.709 11.454 69.487 1.00 25.69 395 ALA A CA 1
ATOM 3179 C C . ALA A 1 395 ? 1.560 10.148 68.664 1.00 25.69 395 ALA A C 1
ATOM 3181 O O . ALA A 1 395 ? 0.956 10.207 67.598 1.00 25.69 395 ALA A O 1
ATOM 3182 N N . ALA A 1 396 ? 1.993 8.946 69.065 1.00 25.97 396 ALA A N 1
ATOM 3183 C CA . ALA A 1 396 ? 3.070 8.488 69.956 1.00 25.97 396 ALA A CA 1
ATOM 3184 C C . ALA A 1 396 ? 3.371 6.995 69.609 1.00 25.97 396 ALA A C 1
ATOM 3186 O O . ALA A 1 396 ? 2.493 6.311 69.090 1.00 25.97 396 ALA A O 1
ATOM 3187 N N . ASP A 1 397 ? 4.598 6.527 69.863 1.00 26.41 397 ASP A N 1
ATOM 3188 C CA . ASP A 1 397 ? 5.128 5.150 69.627 1.00 26.41 397 ASP A CA 1
ATOM 3189 C C . ASP A 1 397 ? 4.606 4.141 70.718 1.00 26.41 397 ASP A C 1
ATOM 3191 O O . ASP A 1 397 ? 3.876 4.632 71.589 1.00 26.41 397 ASP A O 1
ATOM 3195 N N . PRO A 1 398 ? 4.927 2.807 70.789 1.00 38.22 398 PRO A N 1
ATOM 3196 C CA . PRO A 1 398 ? 6.197 2.173 70.374 1.00 38.22 398 PRO A CA 1
ATOM 3197 C C . PRO A 1 398 ? 6.232 0.699 69.846 1.00 38.22 398 PRO A C 1
ATOM 3199 O O . PRO A 1 398 ? 5.303 -0.091 69.984 1.00 38.22 398 PRO A O 1
ATOM 3202 N N . GLU A 1 399 ? 7.442 0.340 69.384 1.00 26.08 399 GLU A N 1
ATOM 3203 C CA . GLU A 1 399 ? 8.172 -0.946 69.552 1.00 26.08 399 GLU A CA 1
ATOM 3204 C C . GLU A 1 399 ? 7.859 -2.220 68.728 1.00 26.08 399 GLU A C 1
ATOM 3206 O O . GLU A 1 399 ? 6.912 -2.955 68.988 1.00 26.08 399 GLU A O 1
ATOM 3211 N N . ALA A 1 400 ? 8.848 -2.614 67.898 1.00 24.36 400 ALA A N 1
ATOM 3212 C CA . ALA A 1 400 ? 9.626 -3.850 68.125 1.00 24.36 400 ALA A CA 1
ATOM 3213 C C . ALA A 1 400 ? 11.014 -3.859 67.414 1.00 24.36 400 ALA A C 1
ATOM 3215 O O . ALA A 1 400 ? 11.110 -4.102 66.217 1.00 24.36 400 ALA A O 1
ATOM 3216 N N . MET A 1 401 ? 12.079 -3.673 68.211 1.00 23.36 401 MET A N 1
ATOM 3217 C CA . MET A 1 401 ? 13.489 -4.119 68.048 1.00 23.36 401 MET A CA 1
ATOM 3218 C C . MET A 1 401 ? 14.383 -3.702 66.845 1.00 23.36 401 MET A C 1
ATOM 3220 O O . MET A 1 401 ? 13.964 -3.436 65.724 1.00 23.36 401 MET A O 1
ATOM 3224 N N . ARG A 1 402 ? 15.693 -3.619 67.145 1.00 23.95 402 ARG A N 1
ATOM 3225 C CA . ARG A 1 402 ? 16.803 -3.068 66.332 1.00 23.95 402 ARG A CA 1
ATOM 3226 C C . ARG A 1 402 ? 18.096 -3.927 66.484 1.00 23.95 402 ARG A C 1
ATOM 3228 O O . ARG A 1 402 ? 18.090 -4.843 67.302 1.00 23.95 402 ARG A O 1
ATOM 3235 N N . PRO A 1 403 ? 19.171 -3.690 65.692 1.00 35.91 403 PRO A N 1
ATOM 3236 C CA . PRO A 1 403 ? 20.233 -4.677 65.405 1.00 35.91 403 PRO A CA 1
ATOM 3237 C C . PRO A 1 403 ? 21.510 -4.538 66.264 1.00 35.91 403 PRO A C 1
ATOM 3239 O O . PRO A 1 403 ? 21.634 -3.580 67.023 1.00 35.91 403 PRO A O 1
ATOM 3242 N N . PHE A 1 404 ? 22.504 -5.421 66.056 1.00 22.05 404 PHE A N 1
ATOM 3243 C CA . PHE A 1 404 ? 23.891 -5.254 66.538 1.00 22.05 404 PHE A CA 1
ATOM 3244 C C . PHE A 1 404 ? 24.974 -5.731 65.536 1.00 22.05 404 PHE A C 1
ATOM 3246 O O . PHE A 1 404 ? 24.679 -6.438 64.576 1.00 22.05 404 PHE A O 1
ATOM 3253 N N . PHE A 1 405 ? 26.218 -5.283 65.758 1.00 23.03 405 PHE A N 1
ATOM 3254 C CA . PHE A 1 405 ? 27.395 -5.308 64.861 1.00 23.03 405 PHE A CA 1
ATOM 3255 C C . PHE A 1 405 ? 28.620 -6.034 65.501 1.00 23.03 405 PHE A C 1
ATOM 3257 O O . PHE A 1 405 ? 28.621 -6.261 66.708 1.00 23.03 405 PHE A O 1
ATOM 3264 N N . VAL A 1 406 ? 29.708 -6.186 64.711 1.00 23.95 406 VAL A N 1
ATOM 3265 C CA . VAL A 1 406 ? 31.166 -6.263 65.073 1.00 23.95 406 VAL A CA 1
ATOM 3266 C C . VAL A 1 406 ? 31.898 -7.641 64.969 1.00 23.95 406 VAL A C 1
ATOM 3268 O O . VAL A 1 406 ? 31.385 -8.677 65.371 1.00 23.95 406 VAL A O 1
ATOM 3271 N N . ASN A 1 407 ? 33.125 -7.602 64.399 1.00 22.94 407 ASN A N 1
ATOM 3272 C CA . ASN A 1 407 ? 34.143 -8.666 64.141 1.00 22.94 407 ASN A CA 1
ATOM 3273 C C . ASN A 1 407 ? 35.174 -8.813 65.318 1.00 22.94 407 ASN A C 1
ATOM 3275 O O . ASN A 1 407 ? 34.973 -8.160 66.337 1.00 22.94 407 ASN A O 1
ATOM 3279 N N . PRO A 1 408 ? 36.414 -9.356 65.148 1.00 38.75 408 PRO A N 1
ATOM 3280 C CA . PRO A 1 408 ? 36.945 -10.664 64.681 1.00 38.75 408 PRO A CA 1
ATOM 3281 C C . PRO A 1 408 ? 37.554 -11.420 65.922 1.00 38.75 408 PRO A C 1
ATOM 3283 O O . PRO A 1 408 ? 36.832 -11.462 66.915 1.00 38.75 408 PRO A O 1
ATOM 3286 N N . PRO A 1 409 ? 38.827 -11.911 66.043 1.00 35.03 409 PRO A N 1
ATOM 3287 C CA . PRO A 1 409 ? 39.812 -12.551 65.129 1.00 35.03 409 PRO A CA 1
ATOM 3288 C C . PRO A 1 409 ? 40.462 -13.881 65.641 1.00 35.03 409 PRO A C 1
ATOM 3290 O O . PRO A 1 409 ? 40.436 -14.162 66.835 1.00 35.03 409 PRO A O 1
ATOM 3293 N N . ASN A 1 410 ? 41.150 -14.640 64.759 1.00 25.42 410 ASN A N 1
ATOM 3294 C CA . ASN A 1 410 ? 42.561 -15.112 64.904 1.00 25.42 410 ASN A CA 1
ATOM 3295 C C . ASN A 1 410 ? 42.964 -16.239 63.915 1.00 25.42 410 ASN A C 1
ATOM 3297 O O . ASN A 1 410 ? 42.195 -17.157 63.652 1.00 25.42 410 ASN A O 1
ATOM 3301 N N . ALA A 1 411 ? 44.215 -16.185 63.437 1.00 26.69 411 ALA A N 1
ATOM 3302 C CA . ALA A 1 411 ? 44.949 -17.257 62.736 1.00 26.69 411 ALA A CA 1
ATOM 3303 C C . ALA A 1 411 ? 46.145 -17.728 63.602 1.00 26.69 411 ALA A C 1
ATOM 3305 O O . ALA A 1 411 ? 46.450 -17.063 64.596 1.00 26.69 411 ALA A O 1
ATOM 3306 N N . PRO A 1 412 ? 46.811 -18.859 63.285 1.00 31.89 412 PRO A N 1
ATOM 3307 C CA . PRO A 1 412 ? 48.066 -18.821 62.489 1.00 31.89 412 PRO A CA 1
ATOM 3308 C C . PRO A 1 412 ? 48.232 -20.058 61.560 1.00 31.89 412 PRO A C 1
ATOM 3310 O O . PRO A 1 412 ? 47.433 -20.981 61.644 1.00 31.89 412 PRO A O 1
ATOM 3313 N N . GLY A 1 413 ? 49.220 -20.215 60.663 1.00 24.88 413 GLY A N 1
ATOM 3314 C CA . GLY A 1 413 ? 50.362 -19.418 60.161 1.00 24.88 413 GLY A CA 1
ATOM 3315 C C . GLY A 1 413 ? 50.975 -20.171 58.940 1.00 24.88 413 GLY A C 1
ATOM 3316 O O . GLY A 1 413 ? 50.780 -21.377 58.846 1.00 24.88 413 GLY A O 1
ATOM 3317 N N . SER A 1 414 ? 51.472 -19.509 57.878 1.00 25.00 414 SER A N 1
ATOM 3318 C CA . SER A 1 414 ? 52.861 -18.994 57.675 1.00 25.00 414 SER A CA 1
ATOM 3319 C C . SER A 1 414 ? 53.827 -20.060 57.072 1.00 25.00 414 SER A C 1
ATOM 3321 O O . SER A 1 414 ? 53.561 -21.241 57.236 1.00 25.00 414 SER A O 1
ATOM 3323 N N . PHE A 1 415 ? 54.906 -19.818 56.296 1.00 23.12 415 PHE A N 1
ATOM 3324 C CA . PHE A 1 415 ? 55.712 -18.659 55.813 1.00 23.12 415 PHE A CA 1
ATOM 3325 C C . PHE A 1 415 ? 55.953 -18.801 54.265 1.00 23.12 415 PHE A C 1
ATOM 3327 O O . PHE A 1 415 ? 55.920 -19.922 53.775 1.00 23.12 415 PHE A O 1
ATOM 3334 N N . ASN A 1 416 ? 56.000 -17.743 53.422 1.00 24.86 416 ASN A N 1
ATOM 3335 C CA . ASN A 1 416 ? 57.146 -16.852 53.043 1.00 24.86 416 ASN A CA 1
ATOM 3336 C C . ASN A 1 416 ? 58.256 -17.581 52.214 1.00 24.86 416 ASN A C 1
ATOM 3338 O O . ASN A 1 416 ? 58.497 -18.744 52.492 1.00 24.86 416 ASN A O 1
ATOM 3342 N N . THR A 1 417 ? 58.962 -17.071 51.182 1.00 23.86 417 THR A N 1
ATOM 3343 C CA . THR A 1 417 ? 59.561 -15.748 50.820 1.00 23.86 417 THR A CA 1
ATOM 3344 C C . THR A 1 417 ? 59.807 -15.667 49.283 1.00 23.86 417 THR A C 1
ATOM 3346 O O . THR A 1 417 ? 60.276 -16.646 48.720 1.00 23.86 417 THR A O 1
ATOM 3349 N N . SER A 1 418 ? 59.412 -14.632 48.519 1.00 23.30 418 SER A N 1
ATOM 3350 C CA . SER A 1 418 ? 60.055 -13.311 48.245 1.00 23.30 418 SER A CA 1
ATOM 3351 C C . SER A 1 418 ? 61.119 -13.235 47.114 1.00 23.30 418 SER A C 1
ATOM 3353 O O . SER A 1 418 ? 62.129 -13.927 47.185 1.00 23.30 418 SER A O 1
ATOM 3355 N N . GLY A 1 419 ? 60.973 -12.268 46.186 1.00 22.62 419 GLY A N 1
ATOM 3356 C CA . GLY A 1 419 ? 61.994 -11.817 45.204 1.00 22.62 419 GLY A CA 1
ATOM 3357 C C . GLY A 1 419 ? 61.615 -12.066 43.726 1.00 22.62 419 GLY A C 1
ATOM 3358 O O . GLY A 1 419 ? 61.018 -13.089 43.433 1.00 22.62 419 GLY A O 1
ATOM 3359 N N . ALA A 1 420 ? 61.907 -11.202 42.740 1.00 24.58 420 ALA A N 1
ATOM 3360 C CA . ALA A 1 420 ? 62.497 -9.856 42.764 1.00 24.58 420 ALA A CA 1
ATOM 3361 C C . ALA A 1 420 ? 62.099 -9.023 41.507 1.00 24.58 420 ALA A C 1
ATOM 3363 O O . ALA A 1 420 ? 61.249 -9.414 40.715 1.00 24.58 420 ALA A O 1
ATOM 3364 N N . ARG A 1 421 ? 62.680 -7.824 41.374 1.00 22.64 421 ARG A N 1
ATOM 3365 C CA . ARG A 1 421 ? 62.242 -6.679 40.549 1.00 22.64 421 ARG A CA 1
ATOM 3366 C C . ARG A 1 421 ? 62.844 -6.656 39.114 1.00 22.64 421 ARG A C 1
ATOM 3368 O O . ARG A 1 421 ? 64.036 -6.876 38.973 1.00 22.64 421 ARG A O 1
ATOM 3375 N N . HIS A 1 422 ? 62.054 -6.185 38.135 1.00 22.25 422 HIS A N 1
ATOM 3376 C CA . HIS A 1 422 ? 62.431 -5.404 36.921 1.00 22.25 422 HIS A CA 1
ATOM 3377 C C . HIS A 1 422 ? 63.204 -5.982 35.692 1.00 22.25 422 HIS A C 1
ATOM 3379 O O . HIS A 1 422 ? 64.336 -6.432 35.786 1.00 22.25 422 HIS A O 1
ATOM 3385 N N . VAL A 1 423 ? 62.634 -5.654 34.511 1.00 23.39 423 VAL A N 1
ATOM 3386 C CA . VAL A 1 423 ? 63.267 -5.170 33.248 1.00 23.39 423 VAL A CA 1
ATOM 3387 C C . VAL A 1 423 ? 64.113 -6.135 32.388 1.00 23.39 423 VAL A C 1
ATOM 3389 O O . VAL A 1 423 ? 65.316 -6.272 32.609 1.00 23.39 423 VAL A O 1
ATOM 3392 N N . ARG A 1 424 ? 63.524 -6.599 31.263 1.00 21.95 424 ARG A N 1
ATOM 3393 C CA . ARG A 1 424 ? 64.012 -6.351 29.876 1.00 21.95 424 ARG A CA 1
ATOM 3394 C C . ARG A 1 424 ? 63.117 -6.964 28.780 1.00 21.95 424 ARG A C 1
ATOM 3396 O O . ARG A 1 424 ? 62.666 -8.091 28.926 1.00 21.95 424 ARG A O 1
ATOM 3403 N N . THR A 1 425 ? 62.961 -6.258 27.657 1.00 32.66 425 THR A N 1
ATOM 3404 C CA . THR A 1 425 ? 63.017 -6.874 26.313 1.00 32.66 425 THR A CA 1
ATOM 3405 C C . THR A 1 425 ? 64.497 -7.090 25.958 1.00 32.66 425 THR A C 1
ATOM 3407 O O . THR A 1 425 ? 65.348 -6.339 26.448 1.00 32.66 425 THR A O 1
ATOM 3410 N N . PRO A 1 426 ? 64.849 -8.124 25.181 1.00 29.94 426 PRO A N 1
ATOM 3411 C CA . PRO A 1 426 ? 65.035 -7.880 23.747 1.00 29.94 426 PRO A CA 1
ATOM 3412 C C . PRO A 1 426 ? 64.583 -9.057 22.864 1.00 29.94 426 PRO A C 1
ATOM 3414 O O . PRO A 1 426 ? 63.985 -10.018 23.344 1.00 29.94 426 PRO A O 1
ATOM 3417 N N . GLU A 1 427 ? 64.852 -8.928 21.567 1.00 32.66 427 GLU A N 1
ATOM 3418 C CA . GLU A 1 427 ? 64.552 -9.893 20.514 1.00 32.66 427 GLU A CA 1
ATOM 3419 C C . GLU A 1 427 ? 64.976 -11.342 20.817 1.00 32.66 427 GLU A C 1
ATOM 3421 O O . GLU A 1 427 ? 66.016 -11.607 21.420 1.00 32.66 427 GLU A O 1
ATOM 3426 N N . SER A 1 428 ? 64.226 -12.291 20.252 1.00 29.56 428 SER A N 1
ATOM 3427 C CA . SER A 1 428 ? 64.832 -13.507 19.706 1.00 29.56 428 SER A CA 1
ATOM 3428 C C . SER A 1 428 ? 64.274 -13.726 18.304 1.00 29.56 428 SER A C 1
ATOM 3430 O O . SER A 1 428 ? 63.062 -13.823 18.112 1.00 29.56 428 SER A O 1
ATOM 3432 N N . GLU A 1 429 ? 65.168 -13.708 17.321 1.00 36.78 429 GLU A N 1
ATOM 3433 C CA . GLU A 1 429 ? 64.851 -13.898 15.911 1.00 36.78 429 GLU A CA 1
ATOM 3434 C C . GLU A 1 429 ? 64.441 -15.357 15.669 1.00 36.78 429 GLU A C 1
ATOM 3436 O O . GLU A 1 429 ? 65.207 -16.285 15.934 1.00 36.78 429 GLU A O 1
ATOM 3441 N N . GLY A 1 430 ? 63.243 -15.572 15.122 1.00 32.56 430 GLY A N 1
ATOM 3442 C CA . GLY A 1 430 ? 62.930 -16.826 14.444 1.00 32.56 430 GLY A CA 1
ATOM 3443 C C . GLY A 1 430 ? 63.662 -16.854 13.102 1.00 32.56 430 GLY A C 1
ATOM 3444 O O . GLY A 1 430 ? 63.491 -15.936 12.302 1.00 32.56 430 GLY A O 1
ATOM 3445 N N . SER A 1 431 ? 64.484 -17.882 12.870 1.00 41.22 431 SER A N 1
ATOM 3446 C CA . SER A 1 431 ? 65.297 -18.035 11.653 1.00 41.22 431 SER A CA 1
ATOM 3447 C C . SER A 1 431 ? 64.491 -17.809 10.367 1.00 41.22 431 SER A C 1
ATOM 3449 O O . SER A 1 431 ? 63.466 -18.449 10.147 1.00 41.22 431 SER A O 1
ATOM 3451 N N . THR A 1 432 ? 64.992 -16.946 9.481 1.00 46.22 432 THR A N 1
ATOM 3452 C CA . THR A 1 432 ? 64.404 -16.649 8.160 1.00 46.22 432 THR A CA 1
ATOM 3453 C C . THR A 1 432 ? 64.885 -17.592 7.049 1.00 46.22 432 THR A C 1
ATOM 3455 O O . THR A 1 432 ? 64.663 -17.326 5.865 1.00 46.22 432 THR A O 1
ATOM 3458 N N . VAL A 1 433 ? 65.552 -18.693 7.409 1.00 48.03 433 VAL A N 1
ATOM 3459 C CA . VAL A 1 433 ? 66.124 -19.661 6.466 1.00 48.03 433 VAL A CA 1
ATOM 3460 C C . VAL A 1 433 ? 65.090 -20.729 6.104 1.00 48.03 433 VAL A C 1
ATOM 3462 O O . VAL A 1 433 ? 64.688 -21.524 6.949 1.00 48.03 433 VAL A O 1
ATOM 3465 N N . CYS A 1 434 ? 64.691 -20.758 4.833 1.00 62.38 434 CYS A N 1
ATOM 3466 C CA . CYS A 1 434 ? 63.933 -21.859 4.239 1.00 62.38 434 CYS A CA 1
ATOM 3467 C C . CYS A 1 434 ? 64.893 -22.930 3.705 1.00 62.38 434 CYS A C 1
ATOM 3469 O O . CYS A 1 434 ? 65.919 -22.591 3.110 1.00 62.38 434 CYS A O 1
ATOM 3471 N N . ASP A 1 435 ? 64.534 -24.206 3.841 1.00 50.06 435 ASP A N 1
ATOM 3472 C CA . ASP A 1 435 ? 65.260 -25.289 3.177 1.00 50.06 435 ASP A CA 1
ATOM 3473 C C . ASP A 1 435 ? 65.067 -25.242 1.651 1.00 50.06 435 ASP A C 1
ATOM 3475 O O . ASP A 1 435 ? 64.008 -24.879 1.131 1.00 50.06 435 ASP A O 1
ATOM 3479 N N . SER A 1 436 ? 66.105 -25.631 0.908 1.00 41.97 436 SER A N 1
ATOM 3480 C CA . SER A 1 436 ? 66.058 -25.715 -0.558 1.00 41.97 436 SER A CA 1
ATOM 3481 C C . SER A 1 436 ? 65.011 -26.752 -1.005 1.00 41.97 436 SER A C 1
ATOM 3483 O O . SER A 1 436 ? 65.005 -27.853 -0.451 1.00 41.97 436 SER A O 1
ATOM 3485 N N . PRO A 1 437 ? 64.143 -26.468 -2.002 1.00 45.44 437 PRO A N 1
ATOM 3486 C CA . PRO A 1 437 ? 64.230 -25.392 -3.000 1.00 45.44 437 PRO A CA 1
ATOM 3487 C C . PRO A 1 437 ? 63.346 -24.154 -2.722 1.00 45.44 437 PRO A C 1
ATOM 3489 O O . PRO A 1 437 ? 62.970 -23.448 -3.661 1.00 45.44 437 PRO A O 1
ATOM 3492 N N . PHE A 1 438 ? 62.960 -23.890 -1.471 1.00 60.38 438 PHE A N 1
ATOM 3493 C CA . PHE A 1 438 ? 62.014 -22.818 -1.144 1.00 60.38 438 PHE A CA 1
ATOM 3494 C C . PHE A 1 438 ? 62.715 -21.500 -0.767 1.00 60.38 438 PHE A C 1
ATOM 3496 O O . PHE A 1 438 ? 63.771 -21.492 -0.141 1.00 60.38 438 PHE A O 1
ATOM 3503 N N . VAL A 1 439 ? 62.106 -20.364 -1.120 1.00 65.81 439 VAL A N 1
ATOM 3504 C CA . VAL A 1 439 ? 62.618 -19.007 -0.860 1.00 65.81 439 VAL A CA 1
ATOM 3505 C C . VAL A 1 439 ? 61.655 -18.250 0.054 1.00 65.81 439 VAL A C 1
ATOM 3507 O O . VAL A 1 439 ? 60.452 -18.191 -0.211 1.00 65.81 439 VAL A O 1
ATOM 3510 N N . CYS A 1 440 ? 62.181 -17.647 1.123 1.00 58.38 440 CYS A N 1
ATOM 3511 C CA . CYS A 1 440 ? 61.388 -16.877 2.081 1.00 58.38 440 CYS A CA 1
ATOM 3512 C C . CYS A 1 440 ? 60.836 -15.602 1.427 1.00 58.38 440 CYS A C 1
ATOM 3514 O O . CYS A 1 440 ? 61.588 -14.698 1.064 1.00 58.38 440 CYS A O 1
ATOM 3516 N N . THR A 1 441 ? 59.515 -15.532 1.277 1.00 59.44 441 THR A N 1
ATOM 3517 C CA . THR A 1 441 ? 58.797 -14.417 0.656 1.00 59.44 441 THR A CA 1
ATOM 3518 C C . THR A 1 441 ? 57.941 -13.721 1.709 1.00 59.44 441 THR A C 1
ATOM 3520 O O . THR A 1 441 ? 57.100 -14.349 2.355 1.00 59.44 441 THR A O 1
ATOM 3523 N N . LYS A 1 442 ? 58.142 -12.412 1.896 1.00 57.84 442 LYS A N 1
ATOM 3524 C CA . LYS A 1 442 ? 57.303 -11.589 2.777 1.00 57.84 442 LYS A CA 1
ATOM 3525 C C . LYS A 1 442 ? 55.957 -11.330 2.097 1.00 57.84 442 LYS A C 1
ATOM 3527 O O . LYS A 1 442 ? 55.934 -10.758 1.011 1.00 57.84 442 LYS A O 1
ATOM 3532 N N . ILE A 1 443 ? 54.857 -11.717 2.740 1.00 50.34 443 ILE A N 1
ATOM 3533 C CA . ILE A 1 443 ? 53.494 -11.493 2.228 1.00 50.34 443 ILE A CA 1
ATOM 3534 C C . ILE A 1 443 ? 52.915 -10.190 2.791 1.00 50.34 443 ILE A C 1
ATOM 3536 O O . ILE A 1 443 ? 52.269 -9.433 2.072 1.00 50.34 443 ILE A O 1
ATOM 3540 N N . ASN A 1 444 ? 53.163 -9.905 4.072 1.00 47.53 444 ASN A N 1
ATOM 3541 C CA . ASN A 1 444 ? 52.819 -8.640 4.725 1.00 47.53 444 ASN A CA 1
ATOM 3542 C C . ASN A 1 444 ? 53.736 -8.400 5.941 1.00 47.53 444 ASN A C 1
ATOM 3544 O O . ASN A 1 444 ? 54.661 -9.172 6.189 1.00 47.53 444 ASN A O 1
ATOM 3548 N N . ASP A 1 445 ? 53.514 -7.320 6.693 1.00 42.81 445 ASP A N 1
ATOM 3549 C CA . ASP A 1 445 ? 54.365 -6.925 7.828 1.00 42.81 445 ASP A CA 1
ATOM 3550 C C . ASP A 1 445 ? 54.373 -7.899 9.019 1.00 42.81 445 ASP A C 1
ATOM 3552 O O . ASP A 1 445 ? 55.231 -7.773 9.889 1.00 42.81 445 ASP A O 1
ATOM 3556 N N . TYR A 1 446 ? 53.485 -8.897 9.027 1.00 33.22 446 TYR A N 1
ATOM 3557 C CA . TYR A 1 446 ? 53.352 -9.890 10.094 1.00 33.22 446 TYR A CA 1
ATOM 3558 C C . TYR A 1 446 ? 53.446 -11.347 9.597 1.00 33.22 446 TYR A C 1
ATOM 3560 O O . TYR A 1 446 ? 53.280 -12.265 10.398 1.00 33.22 446 TYR A O 1
ATOM 3568 N N . TYR A 1 447 ? 53.703 -11.589 8.301 1.00 35.38 447 TYR A N 1
ATOM 3569 C CA . TYR A 1 447 ? 53.700 -12.940 7.721 1.00 35.38 447 TYR A CA 1
ATOM 3570 C C . TYR A 1 447 ? 54.728 -13.141 6.595 1.00 35.38 447 TYR A C 1
ATOM 3572 O O . TYR A 1 447 ? 54.802 -12.370 5.630 1.00 35.38 447 TYR A O 1
ATOM 3580 N N . TYR A 1 448 ? 55.471 -14.245 6.700 1.00 55.84 448 TYR A N 1
ATOM 3581 C CA . TYR A 1 448 ? 56.497 -14.705 5.763 1.00 55.84 448 TYR A CA 1
ATOM 3582 C C . TYR A 1 448 ? 56.228 -16.169 5.398 1.00 55.84 448 TYR A C 1
ATOM 3584 O O . TYR A 1 448 ? 55.836 -16.952 6.261 1.00 55.84 448 TYR A O 1
ATOM 3592 N N . GLN A 1 449 ? 56.460 -16.551 4.140 1.00 58.81 449 GLN A N 1
ATOM 3593 C CA . GLN A 1 449 ? 56.218 -17.912 3.655 1.00 58.81 449 GLN A CA 1
ATOM 3594 C C . GLN A 1 449 ? 57.327 -18.384 2.708 1.00 58.81 449 GLN A C 1
ATOM 3596 O O . GLN A 1 449 ? 57.754 -17.654 1.816 1.00 58.81 449 GLN A O 1
ATOM 3601 N N . CYS A 1 450 ? 57.772 -19.627 2.879 1.00 59.56 450 CYS A N 1
ATOM 3602 C CA . CYS A 1 450 ? 58.710 -20.292 1.978 1.00 59.56 450 CYS A CA 1
ATOM 3603 C C . CYS A 1 450 ? 57.985 -20.741 0.693 1.00 59.56 450 CYS A C 1
ATOM 3605 O O . CYS A 1 450 ? 57.135 -21.627 0.749 1.00 59.56 450 CYS A O 1
ATOM 3607 N N . LEU A 1 451 ? 58.306 -20.143 -0.460 1.00 58.16 451 LEU A N 1
ATOM 3608 C CA . LEU A 1 451 ? 57.668 -20.427 -1.757 1.00 58.16 451 LEU A CA 1
ATOM 3609 C C . LEU A 1 451 ? 58.678 -20.954 -2.788 1.00 58.16 451 LEU A C 1
ATOM 3611 O O . LEU A 1 451 ? 59.843 -20.562 -2.790 1.00 58.16 451 LEU A O 1
ATOM 3615 N N . THR A 1 452 ? 58.241 -21.827 -3.698 1.00 49.31 452 THR A N 1
ATOM 3616 C CA . THR A 1 452 ? 59.066 -22.309 -4.821 1.00 49.31 452 THR A CA 1
ATOM 3617 C C . THR A 1 452 ? 59.219 -21.215 -5.878 1.00 49.31 452 THR A C 1
ATOM 3619 O O . THR A 1 452 ? 58.243 -20.841 -6.529 1.00 49.31 452 THR A O 1
ATOM 3622 N N . GLY A 1 453 ? 60.429 -20.695 -6.077 1.00 43.84 453 GLY A N 1
ATOM 3623 C CA . GLY A 1 453 ? 60.651 -19.575 -6.995 1.00 43.84 453 GLY A CA 1
ATOM 3624 C C . GLY A 1 453 ? 60.638 -19.974 -8.474 1.00 43.84 453 GLY A C 1
ATOM 3625 O O . GLY A 1 453 ? 61.557 -20.647 -8.929 1.00 43.84 453 GLY A O 1
ATOM 3626 N N . THR A 1 454 ? 59.662 -19.497 -9.258 1.00 37.31 454 THR A N 1
ATOM 3627 C CA . THR A 1 454 ? 59.777 -19.391 -10.730 1.00 37.31 454 THR A CA 1
ATOM 3628 C C . THR A 1 454 ? 58.959 -18.225 -11.314 1.00 37.31 454 THR A C 1
ATOM 3630 O O . THR A 1 454 ? 57.778 -18.079 -11.034 1.00 37.31 454 THR A O 1
ATOM 3633 N N . ALA A 1 455 ? 59.654 -17.411 -12.120 1.00 30.64 455 ALA A N 1
ATOM 3634 C CA . ALA A 1 455 ? 59.242 -16.426 -13.138 1.00 30.64 455 ALA A CA 1
ATOM 3635 C C . ALA A 1 455 ? 57.794 -15.864 -13.210 1.00 30.64 455 ALA A C 1
ATOM 3637 O O . ALA A 1 455 ? 56.812 -16.577 -13.395 1.00 30.64 455 ALA A O 1
ATOM 3638 N N . ALA A 1 456 ? 57.714 -14.528 -13.264 1.00 35.25 456 ALA A N 1
ATOM 3639 C CA . ALA A 1 456 ? 56.515 -13.746 -13.584 1.00 35.25 456 ALA A CA 1
ATOM 3640 C C . ALA A 1 456 ? 56.205 -13.665 -15.100 1.00 35.25 456 ALA A C 1
ATOM 3642 O O . ALA A 1 456 ? 57.124 -13.789 -15.915 1.00 35.25 456 ALA A O 1
ATOM 3643 N N . PRO A 1 457 ? 54.959 -13.329 -15.494 1.00 34.41 457 PRO A N 1
ATOM 3644 C CA . PRO A 1 457 ? 54.631 -12.816 -16.823 1.00 34.41 457 PRO A CA 1
ATOM 3645 C C . PRO A 1 457 ? 54.481 -11.280 -16.862 1.00 34.41 457 PRO A C 1
ATOM 3647 O O . PRO A 1 457 ? 54.246 -10.611 -15.857 1.00 34.41 457 PRO A O 1
ATOM 3650 N N . THR A 1 458 ? 54.661 -10.728 -18.061 1.00 28.42 458 THR A N 1
ATOM 3651 C CA . THR A 1 458 ? 54.910 -9.305 -18.347 1.00 28.42 458 THR A CA 1
ATOM 3652 C C . THR A 1 458 ? 53.635 -8.485 -18.592 1.00 28.42 458 THR A C 1
ATOM 3654 O O . THR A 1 458 ? 52.579 -9.018 -18.922 1.00 28.42 458 THR A O 1
ATOM 3657 N N . THR A 1 459 ? 53.749 -7.160 -18.488 1.00 28.52 459 THR A N 1
ATOM 3658 C CA . THR A 1 459 ? 52.707 -6.187 -18.848 1.00 28.52 459 THR A CA 1
ATOM 3659 C C . THR A 1 459 ? 52.488 -6.065 -20.362 1.00 28.52 459 THR A C 1
ATOM 3661 O O . THR A 1 459 ? 53.420 -6.179 -21.156 1.00 28.52 459 THR A O 1
ATOM 3664 N N . THR A 1 460 ? 51.265 -5.723 -20.777 1.00 27.88 460 THR A N 1
ATOM 3665 C CA . THR A 1 460 ? 50.997 -4.957 -22.013 1.00 27.88 460 THR A CA 1
ATOM 3666 C C . THR A 1 460 ? 49.605 -4.322 -21.949 1.00 27.88 460 THR A C 1
ATOM 3668 O O . THR A 1 460 ? 48.689 -4.890 -21.363 1.00 27.88 460 THR A O 1
ATOM 3671 N N . ALA A 1 461 ? 49.449 -3.130 -22.530 1.00 31.11 461 ALA A N 1
ATOM 3672 C CA . ALA A 1 461 ? 48.192 -2.379 -22.574 1.00 31.11 461 ALA A CA 1
ATOM 3673 C C . ALA A 1 461 ? 47.778 -2.107 -24.031 1.00 31.11 461 ALA A C 1
ATOM 3675 O O . ALA A 1 461 ? 48.644 -1.873 -24.873 1.00 31.11 461 ALA A O 1
ATOM 3676 N N . GLY A 1 462 ? 46.471 -2.102 -24.323 1.00 29.09 462 GLY A N 1
ATOM 3677 C CA . GLY A 1 462 ? 45.945 -1.822 -25.667 1.00 29.09 462 GLY A CA 1
ATOM 3678 C C . GLY A 1 462 ? 44.415 -1.919 -25.771 1.00 29.09 462 GLY A C 1
ATOM 3679 O O . GLY A 1 462 ? 43.855 -3.007 -25.744 1.00 29.09 462 GLY A O 1
ATOM 3680 N N . ASN A 1 463 ? 43.760 -0.762 -25.896 1.00 27.64 463 ASN A N 1
ATOM 3681 C CA . ASN A 1 463 ? 42.326 -0.552 -26.183 1.00 27.64 463 ASN A CA 1
ATOM 3682 C C . ASN A 1 463 ? 41.972 -0.841 -27.672 1.00 27.64 463 ASN A C 1
ATOM 3684 O O . ASN A 1 463 ? 42.905 -0.950 -28.470 1.00 27.64 463 ASN A O 1
ATOM 3688 N N . PRO A 1 464 ? 40.695 -0.760 -28.130 1.00 40.75 464 PRO A N 1
ATOM 3689 C CA . PRO A 1 464 ? 39.404 -0.900 -27.432 1.00 40.75 464 PRO A CA 1
ATOM 3690 C C . PRO A 1 464 ? 38.360 -1.790 -28.183 1.00 40.75 464 PRO A C 1
ATOM 3692 O O . PRO A 1 464 ? 38.586 -2.307 -29.273 1.00 40.75 464 PRO A O 1
ATOM 3695 N N . THR A 1 465 ? 37.174 -1.910 -27.578 1.00 31.61 465 THR A N 1
ATOM 3696 C CA . THR A 1 465 ? 35.881 -2.444 -28.070 1.00 31.61 465 THR A CA 1
ATOM 3697 C C . THR A 1 465 ? 35.610 -2.566 -29.585 1.00 31.61 465 THR A C 1
ATOM 3699 O O . THR A 1 465 ? 35.530 -1.575 -30.303 1.00 31.61 465 THR A O 1
ATOM 3702 N N . THR A 1 466 ? 35.202 -3.772 -30.008 1.00 32.44 466 THR A N 1
ATOM 3703 C CA . THR A 1 466 ? 34.159 -4.010 -31.041 1.00 32.44 466 THR A CA 1
ATOM 3704 C C . THR A 1 466 ? 33.428 -5.338 -30.770 1.00 32.44 466 THR A C 1
ATOM 3706 O O . THR A 1 466 ? 33.630 -6.340 -31.448 1.00 32.44 466 THR A O 1
ATOM 3709 N N . THR A 1 467 ? 32.556 -5.370 -29.757 1.00 30.38 467 THR A N 1
ATOM 3710 C CA . THR A 1 467 ? 31.656 -6.513 -29.507 1.00 30.38 467 THR A CA 1
ATOM 3711 C C . THR A 1 467 ? 30.256 -6.232 -30.036 1.00 30.38 467 THR A C 1
ATOM 3713 O O . THR A 1 467 ? 29.357 -5.834 -29.296 1.00 30.38 467 THR A O 1
ATOM 3716 N N . THR A 1 468 ? 30.063 -6.498 -31.328 1.00 31.44 468 THR A N 1
ATOM 3717 C CA . THR A 1 468 ? 28.743 -6.843 -31.870 1.00 31.44 468 THR A CA 1
ATOM 3718 C C . THR A 1 468 ? 28.175 -7.996 -31.032 1.00 31.44 468 THR A C 1
ATOM 3720 O O . THR A 1 468 ? 28.871 -9.007 -30.892 1.00 31.44 468 THR A O 1
ATOM 3723 N N . PRO A 1 469 ? 26.959 -7.903 -30.460 1.00 40.31 469 PRO A N 1
ATOM 3724 C CA . PRO A 1 469 ? 26.380 -9.020 -29.726 1.00 40.31 469 PRO A CA 1
ATOM 3725 C C . PRO A 1 469 ? 26.229 -10.233 -30.646 1.00 40.31 469 PRO A C 1
ATOM 3727 O O . PRO A 1 469 ? 25.604 -10.148 -31.705 1.00 40.31 469 PRO A O 1
ATOM 3730 N N . ALA A 1 470 ? 26.822 -11.360 -30.252 1.00 34.62 470 ALA A N 1
ATOM 3731 C CA . ALA A 1 470 ? 26.648 -12.616 -30.963 1.00 34.62 470 ALA A CA 1
ATOM 3732 C C . ALA A 1 470 ? 25.167 -13.023 -30.924 1.00 34.62 470 ALA A C 1
ATOM 3734 O O . ALA A 1 470 ? 24.546 -13.022 -29.862 1.00 34.62 470 ALA A O 1
ATOM 3735 N N . GLY A 1 471 ? 24.601 -13.378 -32.078 1.00 40.19 471 GLY A N 1
ATOM 3736 C CA . GLY A 1 471 ? 23.207 -13.803 -32.158 1.00 40.19 471 GLY A CA 1
ATOM 3737 C C . GLY A 1 471 ? 22.981 -15.132 -31.436 1.00 40.19 471 GLY A C 1
ATOM 3738 O O . GLY A 1 471 ? 23.372 -16.180 -31.944 1.00 40.19 471 GLY A O 1
ATOM 3739 N N . SER A 1 472 ? 22.301 -15.106 -30.289 1.00 38.41 472 SER A N 1
ATOM 3740 C CA . SER A 1 472 ? 21.697 -16.300 -29.696 1.00 38.41 472 SER A CA 1
ATOM 3741 C C . SER A 1 472 ? 20.307 -16.510 -30.296 1.00 38.41 472 SER A C 1
ATOM 3743 O O . SER A 1 472 ? 19.365 -15.775 -30.000 1.00 38.41 472 SER A O 1
ATOM 3745 N N . THR A 1 473 ? 20.164 -17.518 -31.153 1.00 47.78 473 THR A N 1
ATOM 3746 C CA . THR A 1 473 ? 18.874 -17.934 -31.722 1.00 47.78 473 THR A CA 1
ATOM 3747 C C . THR A 1 473 ? 17.984 -18.573 -30.651 1.00 47.78 473 THR A C 1
ATOM 3749 O O . THR A 1 473 ? 17.986 -19.791 -30.479 1.00 47.78 473 THR A O 1
ATOM 3752 N N . GLY A 1 474 ? 17.229 -17.736 -29.937 1.00 60.06 474 GLY A N 1
ATOM 3753 C CA . GLY A 1 474 ? 16.247 -18.116 -28.918 1.00 60.06 474 GLY A CA 1
ATOM 3754 C C . GLY A 1 474 ? 16.273 -17.148 -27.735 1.00 60.06 474 GLY A C 1
ATOM 3755 O O . GLY A 1 474 ? 17.308 -17.017 -27.087 1.00 60.06 474 GLY A O 1
ATOM 3756 N N . GLY A 1 475 ? 15.147 -16.479 -27.466 1.00 85.38 475 GLY A N 1
ATOM 3757 C CA . GLY A 1 475 ? 14.994 -15.578 -26.317 1.00 85.38 475 GLY A CA 1
ATOM 3758 C C . GLY A 1 475 ? 14.981 -16.307 -24.966 1.00 85.38 475 GLY A C 1
ATOM 3759 O O . GLY A 1 475 ? 15.121 -17.533 -24.907 1.00 85.38 475 GLY A O 1
ATOM 3760 N N . LEU A 1 476 ? 14.809 -15.557 -23.872 1.00 93.69 476 LEU A N 1
ATOM 3761 C CA . LEU A 1 476 ? 15.024 -16.034 -22.488 1.00 93.69 476 LEU A CA 1
ATOM 3762 C C . LEU A 1 476 ? 14.361 -17.391 -22.163 1.00 93.69 476 LEU A C 1
ATOM 3764 O O . LEU A 1 476 ? 15.000 -18.285 -21.603 1.00 93.69 476 LEU A O 1
ATOM 3768 N N . ASP A 1 477 ? 13.107 -17.587 -22.563 1.00 95.19 477 ASP A N 1
ATOM 3769 C CA . ASP A 1 477 ? 12.348 -18.828 -22.375 1.00 95.19 477 ASP A CA 1
ATOM 3770 C C . ASP A 1 477 ? 12.963 -20.044 -23.083 1.00 95.19 477 ASP A C 1
ATOM 3772 O O . ASP A 1 477 ? 12.989 -21.138 -22.516 1.00 95.19 477 ASP A O 1
ATOM 3776 N N . ALA A 1 478 ? 13.512 -19.868 -24.288 1.00 93.75 478 ALA A N 1
ATOM 3777 C CA . ALA A 1 478 ? 14.178 -20.949 -25.011 1.00 93.75 478 ALA A CA 1
ATOM 3778 C C . ALA A 1 478 ? 15.464 -21.389 -24.290 1.00 93.75 478 ALA A C 1
ATOM 3780 O O . ALA A 1 478 ? 15.730 -22.587 -24.172 1.00 93.75 478 ALA A O 1
ATOM 3781 N N . LEU A 1 479 ? 16.224 -20.431 -23.747 1.00 93.94 479 LEU A N 1
ATOM 3782 C CA . LEU A 1 479 ? 17.442 -20.696 -22.973 1.00 93.94 479 LEU A CA 1
ATOM 3783 C C . LEU A 1 479 ? 17.136 -21.440 -21.663 1.00 93.94 479 LEU A C 1
ATOM 3785 O O . LEU A 1 479 ? 17.839 -22.387 -21.310 1.00 93.94 479 LEU A O 1
ATOM 3789 N N . ILE A 1 480 ? 16.064 -21.056 -20.968 1.00 93.19 480 ILE A N 1
ATOM 3790 C CA . ILE A 1 480 ? 15.624 -21.687 -19.714 1.00 93.19 480 ILE A CA 1
ATOM 3791 C C . ILE A 1 480 ? 15.044 -23.091 -19.957 1.00 93.19 480 ILE A C 1
ATOM 3793 O O . ILE A 1 480 ? 15.367 -24.028 -19.221 1.00 93.19 480 ILE A O 1
ATOM 3797 N N . LYS A 1 481 ? 14.285 -23.290 -21.043 1.00 93.12 481 LYS A N 1
ATOM 3798 C CA . LYS A 1 481 ? 13.816 -24.620 -21.476 1.00 93.12 481 LYS A CA 1
ATOM 3799 C C . LYS A 1 481 ? 14.958 -25.549 -21.884 1.00 93.12 481 LYS A C 1
ATOM 3801 O O . LYS A 1 481 ? 14.929 -26.728 -21.540 1.00 93.12 481 LYS A O 1
ATOM 3806 N N . ALA A 1 482 ? 16.009 -25.029 -22.521 1.00 93.12 482 ALA A N 1
ATOM 3807 C CA . ALA A 1 482 ? 17.224 -25.793 -22.822 1.00 93.12 482 ALA A CA 1
ATOM 3808 C C . ALA A 1 482 ? 17.997 -26.248 -21.562 1.00 93.12 482 ALA A C 1
ATOM 3810 O O . ALA A 1 482 ? 18.864 -27.117 -21.652 1.00 93.12 482 ALA A O 1
ATOM 3811 N N . LYS A 1 483 ? 17.674 -25.702 -20.380 1.00 91.31 483 LYS A N 1
ATOM 3812 C CA . LYS A 1 483 ? 18.155 -26.159 -19.063 1.00 91.31 483 LYS A CA 1
ATOM 3813 C C . LYS A 1 483 ? 17.141 -27.037 -18.310 1.00 91.31 483 LYS A C 1
ATOM 3815 O O . LYS A 1 483 ? 17.274 -27.229 -17.106 1.00 91.31 483 LYS A O 1
ATOM 3820 N N . GLY A 1 484 ? 16.129 -27.568 -19.000 1.00 90.31 484 GLY A N 1
ATOM 3821 C CA . GLY A 1 484 ? 15.156 -28.514 -18.442 1.00 90.31 484 GLY A CA 1
ATOM 3822 C C . GLY A 1 484 ? 14.051 -27.893 -17.579 1.00 90.31 484 GLY A C 1
ATOM 3823 O O . GLY A 1 484 ? 13.257 -28.629 -16.999 1.00 90.31 484 GLY A O 1
ATOM 3824 N N . LYS A 1 485 ? 13.964 -26.560 -17.485 1.00 92.00 485 LYS A N 1
ATOM 3825 C CA . LYS A 1 485 ? 12.893 -25.868 -16.746 1.00 92.00 485 LYS A CA 1
ATOM 3826 C C . LYS A 1 485 ? 11.677 -25.619 -17.653 1.00 92.00 485 LYS A C 1
ATOM 3828 O O . LYS A 1 485 ? 11.777 -25.652 -18.877 1.00 92.00 485 LYS A O 1
ATOM 3833 N N . LYS A 1 486 ? 10.497 -25.394 -17.061 1.00 94.00 486 LYS A N 1
ATOM 3834 C CA . LYS A 1 486 ? 9.219 -25.402 -17.801 1.00 94.00 486 LYS A CA 1
ATOM 3835 C C . LYS A 1 486 ? 8.991 -24.172 -18.691 1.00 94.00 486 LYS A C 1
ATOM 3837 O O . LYS A 1 486 ? 8.486 -24.331 -19.805 1.00 94.00 486 LYS A O 1
ATOM 3842 N N . TYR A 1 487 ? 9.301 -22.976 -18.195 1.00 95.88 487 TYR A N 1
ATOM 3843 C CA . TYR A 1 487 ? 9.145 -21.700 -18.900 1.00 95.88 487 TYR A CA 1
ATOM 3844 C C . TYR A 1 487 ? 10.033 -20.612 -18.280 1.00 95.88 487 TYR A C 1
ATOM 3846 O O . TYR A 1 487 ? 10.446 -20.735 -17.128 1.00 95.88 487 TYR A O 1
ATOM 3854 N N . PHE A 1 488 ? 10.244 -19.520 -19.016 1.00 96.25 488 PHE A N 1
ATOM 3855 C CA . PHE A 1 488 ? 10.506 -18.192 -18.447 1.00 96.25 488 PHE A CA 1
ATOM 3856 C C . PHE A 1 488 ? 9.317 -17.281 -18.790 1.00 96.25 488 PHE A C 1
ATOM 3858 O O . PHE A 1 488 ? 8.866 -17.262 -19.938 1.00 96.25 488 PHE A O 1
ATOM 3865 N N . GLY A 1 489 ? 8.737 -16.610 -17.795 1.00 96.62 489 GLY A N 1
ATOM 3866 C CA . GLY A 1 489 ? 7.414 -15.981 -17.893 1.00 96.62 489 GLY A CA 1
ATOM 3867 C C . GLY A 1 489 ? 7.409 -14.495 -17.554 1.00 96.62 489 GLY A C 1
ATOM 3868 O O . GLY A 1 489 ? 8.406 -13.961 -17.079 1.00 96.62 489 GLY A O 1
ATOM 3869 N N . THR A 1 490 ? 6.286 -13.832 -17.821 1.00 97.19 490 THR A N 1
ATOM 3870 C CA . THR A 1 490 ? 6.061 -12.425 -17.461 1.00 97.19 490 THR A CA 1
ATOM 3871 C C . THR A 1 490 ? 4.579 -12.165 -17.173 1.00 97.19 490 THR A C 1
ATOM 3873 O O . THR A 1 490 ? 3.710 -12.934 -17.602 1.00 97.19 490 THR A O 1
ATOM 3876 N N . CYS A 1 491 ? 4.273 -11.104 -16.428 1.00 96.25 491 CYS A N 1
ATOM 3877 C CA . CYS A 1 491 ? 2.903 -10.641 -16.240 1.00 96.25 491 CYS A CA 1
ATOM 3878 C C . CYS A 1 491 ? 2.456 -9.785 -17.436 1.00 96.25 491 CYS A C 1
ATOM 3880 O O . CYS A 1 491 ? 3.256 -9.133 -18.110 1.00 96.25 491 CYS A O 1
ATOM 3882 N N . ALA A 1 492 ? 1.162 -9.809 -17.733 1.00 93.12 492 ALA A N 1
ATOM 3883 C CA . ALA A 1 492 ? 0.564 -8.929 -18.722 1.00 93.12 492 ALA A CA 1
ATOM 3884 C C . ALA A 1 492 ? -0.919 -8.715 -18.421 1.00 93.12 492 ALA A C 1
ATOM 3886 O O . ALA A 1 492 ? -1.555 -9.484 -17.705 1.00 93.12 492 ALA A O 1
ATOM 3887 N N . ASP A 1 493 ? -1.497 -7.710 -19.062 1.00 92.88 493 ASP A N 1
ATOM 3888 C CA . ASP A 1 493 ? -2.940 -7.598 -19.209 1.00 92.88 493 ASP A CA 1
ATOM 3889 C C . ASP A 1 493 ? -3.267 -6.934 -20.554 1.00 92.88 493 ASP A C 1
ATOM 3891 O O . ASP A 1 493 ? -2.360 -6.582 -21.318 1.00 92.88 493 ASP A O 1
ATOM 3895 N N . SER A 1 494 ? -4.552 -6.766 -20.870 1.00 88.69 494 SER A N 1
ATOM 3896 C CA . SER A 1 494 ? -5.006 -6.281 -22.191 1.00 88.69 494 SER A CA 1
ATOM 3897 C C . SER A 1 494 ? -4.277 -5.011 -22.675 1.00 88.69 494 SER A C 1
ATOM 3899 O O . SER A 1 494 ? -3.915 -4.915 -23.845 1.00 88.69 494 SER A O 1
ATOM 3901 N N . ASN A 1 495 ? -3.982 -4.065 -21.777 1.00 85.62 495 ASN A N 1
ATOM 3902 C CA . ASN A 1 495 ? -3.268 -2.823 -22.105 1.00 85.62 495 ASN A CA 1
ATOM 3903 C C . ASN A 1 495 ? -1.823 -3.067 -22.576 1.00 85.62 495 ASN A C 1
ATOM 3905 O O . ASN A 1 495 ? -1.367 -2.434 -23.528 1.00 85.62 495 ASN A O 1
ATOM 3909 N N . LEU A 1 496 ? -1.116 -4.010 -21.945 1.00 84.69 496 LEU A N 1
ATOM 3910 C CA . LEU A 1 496 ? 0.255 -4.376 -22.306 1.00 84.69 496 LEU A CA 1
ATOM 3911 C C . LEU A 1 496 ? 0.287 -5.200 -23.599 1.00 84.69 496 LEU A C 1
ATOM 3913 O O . LEU A 1 496 ? 1.155 -4.975 -24.436 1.00 84.69 496 LEU A O 1
ATOM 3917 N N . LEU A 1 497 ? -0.684 -6.098 -23.803 1.00 89.38 497 LEU A N 1
ATOM 3918 C CA . LEU A 1 497 ? -0.787 -6.923 -25.015 1.00 89.38 497 LEU A CA 1
ATOM 3919 C C . LEU A 1 497 ? -1.205 -6.125 -26.263 1.00 89.38 497 LEU A C 1
ATOM 3921 O O . LEU A 1 497 ? -0.841 -6.501 -27.377 1.00 89.38 497 LEU A O 1
ATOM 3925 N N . ASN A 1 498 ? -1.933 -5.018 -26.082 1.00 87.50 498 ASN A N 1
ATOM 3926 C CA . ASN A 1 498 ? -2.305 -4.095 -27.158 1.00 87.50 498 ASN A CA 1
ATOM 3927 C C . ASN A 1 498 ? -1.150 -3.168 -27.586 1.00 87.50 498 ASN A C 1
ATOM 3929 O O . ASN A 1 498 ? -1.193 -2.602 -28.679 1.00 87.50 498 ASN A O 1
ATOM 3933 N N . ASN A 1 499 ? -0.105 -3.015 -26.765 1.00 91.62 499 ASN A N 1
ATOM 3934 C CA . ASN A 1 499 ? 1.105 -2.303 -27.164 1.00 91.62 499 ASN A CA 1
ATOM 3935 C C . ASN A 1 499 ? 1.976 -3.214 -28.049 1.00 91.62 499 ASN A C 1
ATOM 3937 O O . ASN A 1 499 ? 2.489 -4.238 -27.600 1.00 91.62 499 ASN A O 1
ATOM 3941 N N . ALA A 1 500 ? 2.175 -2.820 -29.310 1.00 88.38 500 ALA A N 1
ATOM 3942 C CA . ALA A 1 500 ? 2.900 -3.619 -30.299 1.00 88.38 500 ALA A CA 1
ATOM 3943 C C . ALA A 1 500 ? 4.361 -3.930 -29.912 1.00 88.38 500 ALA A C 1
ATOM 3945 O O . ALA A 1 500 ? 4.854 -5.009 -30.240 1.00 88.38 500 ALA A O 1
ATOM 3946 N N . GLN A 1 501 ? 5.044 -3.027 -29.198 1.00 89.88 501 GLN A N 1
ATOM 3947 C CA . GLN A 1 501 ? 6.420 -3.235 -28.737 1.00 89.88 501 GLN A CA 1
ATOM 3948 C C . GLN A 1 501 ? 6.470 -4.294 -27.629 1.00 89.88 501 GLN A C 1
ATOM 3950 O O . GLN A 1 501 ? 7.244 -5.246 -27.720 1.00 89.88 501 GLN A O 1
ATOM 3955 N N . ASN A 1 502 ? 5.588 -4.185 -26.633 1.00 86.75 502 ASN A N 1
ATOM 3956 C CA . ASN A 1 502 ? 5.481 -5.169 -25.554 1.00 86.75 502 ASN A CA 1
ATOM 3957 C C . ASN A 1 502 ? 5.071 -6.540 -26.108 1.00 86.75 502 ASN A C 1
ATOM 3959 O O . ASN A 1 502 ? 5.700 -7.549 -25.801 1.00 86.75 502 ASN A O 1
ATOM 3963 N N . ALA A 1 503 ? 4.077 -6.580 -26.999 1.00 87.75 503 ALA A N 1
ATOM 3964 C CA . ALA A 1 503 ? 3.650 -7.801 -27.673 1.00 87.75 503 ALA A CA 1
ATOM 3965 C C . ALA A 1 503 ? 4.783 -8.466 -28.479 1.00 87.75 503 ALA A C 1
ATOM 3967 O O . ALA A 1 503 ? 4.840 -9.695 -28.535 1.00 87.75 503 ALA A O 1
ATOM 3968 N N . ALA A 1 504 ? 5.691 -7.695 -29.088 1.00 90.12 504 ALA A N 1
ATOM 3969 C CA . ALA A 1 504 ? 6.862 -8.234 -29.779 1.00 90.12 504 ALA A CA 1
ATOM 3970 C C . ALA A 1 504 ? 7.878 -8.854 -28.801 1.00 90.12 504 ALA A C 1
ATOM 3972 O O . ALA A 1 504 ? 8.304 -9.989 -29.018 1.00 90.12 504 ALA A O 1
ATOM 3973 N N . ILE A 1 505 ? 8.196 -8.164 -27.699 1.00 92.00 505 ILE A N 1
ATOM 3974 C CA . ILE A 1 505 ? 9.105 -8.656 -26.646 1.00 92.00 505 ILE A CA 1
ATOM 3975 C C . ILE A 1 505 ? 8.550 -9.938 -26.004 1.00 92.00 505 ILE A C 1
ATOM 3977 O O . ILE A 1 505 ? 9.242 -10.951 -25.933 1.00 92.00 505 ILE A O 1
ATOM 3981 N N . ILE A 1 506 ? 7.266 -9.953 -25.627 1.00 92.75 506 ILE A N 1
ATOM 3982 C CA . ILE A 1 506 ? 6.595 -11.134 -25.052 1.00 92.75 506 ILE A CA 1
ATOM 3983 C C . ILE A 1 506 ? 6.645 -12.329 -26.018 1.00 92.75 506 ILE A C 1
ATOM 3985 O O . ILE A 1 506 ? 6.829 -13.472 -25.594 1.00 92.75 506 ILE A O 1
ATOM 3989 N N . LYS A 1 507 ? 6.508 -12.100 -27.331 1.00 93.12 507 LYS A N 1
ATOM 3990 C CA . LYS A 1 507 ? 6.631 -13.176 -28.327 1.00 93.12 507 LYS A CA 1
ATOM 3991 C C . LYS A 1 507 ? 8.055 -13.714 -28.434 1.00 93.12 507 LYS A C 1
ATOM 3993 O O . LYS A 1 507 ? 8.185 -14.933 -28.561 1.00 93.12 507 LYS A O 1
ATOM 3998 N N . ALA A 1 508 ? 9.064 -12.846 -28.383 1.00 91.12 508 ALA A N 1
ATOM 3999 C CA . ALA A 1 508 ? 10.471 -13.201 -28.541 1.00 91.12 508 ALA A CA 1
ATOM 4000 C C . ALA A 1 508 ? 11.060 -13.915 -27.312 1.00 91.12 508 ALA A C 1
ATOM 4002 O O . ALA A 1 508 ? 11.669 -14.975 -27.462 1.00 91.12 508 ALA A O 1
ATOM 4003 N N . ASP A 1 509 ? 10.851 -13.363 -26.114 1.00 92.69 509 ASP A N 1
ATOM 4004 C CA . ASP A 1 509 ? 11.621 -13.737 -24.921 1.00 92.69 509 ASP A CA 1
ATOM 4005 C C . ASP A 1 509 ? 10.876 -14.600 -23.905 1.00 92.69 509 ASP A C 1
ATOM 4007 O O . ASP A 1 509 ? 11.516 -15.342 -23.165 1.00 92.69 509 ASP A O 1
ATOM 4011 N N . PHE A 1 510 ? 9.545 -14.562 -23.871 1.00 96.44 510 PHE A N 1
ATOM 4012 C CA . PHE A 1 510 ? 8.764 -15.188 -22.801 1.00 96.44 510 PHE A CA 1
ATOM 4013 C C . PHE A 1 510 ? 7.905 -16.347 -23.311 1.00 96.44 510 PHE A C 1
ATOM 4015 O O . PHE A 1 510 ? 7.353 -16.293 -24.407 1.00 96.44 510 PHE A O 1
ATOM 4022 N N . GLY A 1 511 ? 7.773 -17.416 -22.526 1.00 95.69 511 GLY A N 1
ATOM 4023 C CA . GLY A 1 511 ? 6.988 -18.614 -22.856 1.00 95.69 511 GLY A CA 1
ATOM 4024 C C . GLY A 1 511 ? 5.706 -18.778 -22.049 1.00 95.69 511 GLY A C 1
ATOM 4025 O O . GLY A 1 511 ? 4.945 -19.713 -22.309 1.00 95.69 511 GLY A O 1
ATOM 4026 N N . GLN A 1 512 ? 5.474 -17.901 -21.072 1.00 98.12 512 GLN A N 1
ATOM 4027 C CA . GLN A 1 512 ? 4.358 -17.972 -20.137 1.00 98.12 512 GLN A CA 1
ATOM 4028 C C . GLN A 1 512 ? 3.816 -16.574 -19.816 1.00 98.12 512 GLN A C 1
ATOM 4030 O O . GLN A 1 512 ? 4.598 -15.631 -19.703 1.00 98.12 512 GLN A O 1
ATOM 4035 N N . LEU A 1 513 ? 2.491 -16.460 -19.666 1.00 97.94 513 LEU A N 1
ATOM 4036 C CA . LEU A 1 513 ? 1.804 -15.232 -19.245 1.00 97.94 513 LEU A CA 1
ATOM 4037 C C . LEU A 1 513 ? 0.961 -15.428 -17.981 1.00 97.94 513 LEU A C 1
ATOM 4039 O O . LEU A 1 513 ? 0.299 -16.460 -17.826 1.00 97.94 513 LEU A O 1
ATOM 4043 N N . THR A 1 514 ? 1.000 -14.436 -17.092 1.00 98.44 514 THR A N 1
ATOM 4044 C CA . THR A 1 514 ? 0.153 -14.315 -15.891 1.00 98.44 514 THR A CA 1
ATOM 4045 C C . THR A 1 514 ? -0.718 -13.058 -16.039 1.00 98.44 514 THR A C 1
ATOM 4047 O O . THR A 1 514 ? -0.165 -12.023 -16.415 1.00 98.44 514 THR A O 1
ATOM 4050 N N . PRO A 1 515 ? -2.039 -13.096 -15.776 1.00 97.00 515 PRO A N 1
ATOM 4051 C CA . PRO A 1 515 ? -2.866 -11.893 -15.734 1.00 97.00 515 PRO A CA 1
ATOM 4052 C C . PRO A 1 515 ? -2.493 -11.032 -14.526 1.00 97.00 515 PRO A C 1
ATOM 4054 O O . PRO A 1 515 ? -2.510 -11.511 -13.396 1.00 97.00 515 PRO A O 1
ATOM 4057 N N . GLU A 1 516 ? -2.177 -9.763 -14.765 1.00 92.88 516 GLU A N 1
ATOM 4058 C CA . GLU A 1 516 ? -1.828 -8.810 -13.705 1.00 92.88 516 GLU A CA 1
ATOM 4059 C C . GLU A 1 516 ? -3.037 -8.493 -12.805 1.00 92.88 516 GLU A C 1
ATOM 4061 O O . GLU A 1 516 ? -2.918 -8.413 -11.581 1.00 92.88 516 GLU A O 1
ATOM 4066 N N . ASN A 1 517 ? -4.223 -8.322 -13.402 1.00 95.38 517 ASN A N 1
ATOM 4067 C CA . ASN A 1 517 ? -5.440 -7.964 -12.674 1.00 95.38 517 ASN A CA 1
ATOM 4068 C C . ASN A 1 517 ? -6.706 -8.675 -13.166 1.00 95.38 517 ASN A C 1
ATOM 4070 O O . ASN A 1 517 ? -7.573 -8.998 -12.356 1.00 95.38 517 ASN A O 1
ATOM 4074 N N . SER A 1 518 ? -6.834 -8.957 -14.465 1.00 96.12 518 SER A N 1
ATOM 4075 C CA . SER A 1 518 ? -8.116 -9.353 -15.072 1.00 96.12 518 SER A CA 1
ATOM 4076 C C . SER A 1 518 ? -8.706 -10.701 -14.630 1.00 96.12 518 SER A C 1
ATOM 4078 O O . SER A 1 518 ? -9.860 -10.981 -14.959 1.00 96.12 518 SER A O 1
ATOM 4080 N N . ALA A 1 519 ? -7.966 -11.517 -13.872 1.00 96.38 519 ALA A N 1
ATOM 4081 C CA . ALA A 1 519 ? -8.446 -12.770 -13.282 1.00 96.38 519 ALA A CA 1
ATOM 4082 C C . ALA A 1 519 ? -8.617 -12.731 -11.747 1.00 96.38 519 ALA A C 1
ATOM 4084 O O . ALA A 1 519 ? -8.948 -13.757 -11.155 1.00 96.38 519 ALA A O 1
ATOM 4085 N N . LYS A 1 520 ? -8.427 -11.571 -11.101 1.00 98.19 520 LYS A N 1
ATOM 4086 C CA . LYS A 1 520 ? -8.708 -11.368 -9.668 1.00 98.19 520 LYS A CA 1
ATOM 4087 C C . LYS A 1 520 ? -10.219 -11.273 -9.413 1.00 98.19 520 LYS A C 1
ATOM 4089 O O . LYS A 1 520 ? -10.984 -10.917 -10.314 1.00 98.19 520 LYS A O 1
ATOM 4094 N N . TRP A 1 521 ? -10.660 -11.594 -8.191 1.00 98.38 521 TRP A N 1
ATOM 4095 C CA . TRP A 1 521 ? -12.082 -11.823 -7.880 1.00 98.38 521 TRP A CA 1
ATOM 4096 C C . TRP A 1 521 ? -12.971 -10.611 -8.208 1.00 98.38 521 TRP A C 1
ATOM 4098 O O . TRP A 1 521 ? -14.001 -10.781 -8.860 1.00 98.38 521 TRP A O 1
ATOM 4108 N N . ASP A 1 522 ? -12.582 -9.388 -7.830 1.00 96.50 522 ASP A N 1
ATOM 4109 C CA . ASP A 1 522 ? -13.354 -8.169 -8.132 1.00 96.50 522 ASP A CA 1
ATOM 4110 C C . ASP A 1 522 ? -13.550 -7.902 -9.628 1.00 96.50 522 ASP A C 1
ATOM 4112 O O . ASP A 1 522 ? -14.588 -7.383 -10.041 1.00 96.50 522 ASP A O 1
ATOM 4116 N N . SER A 1 523 ? -12.581 -8.312 -10.435 1.00 96.88 523 SER A N 1
ATOM 4117 C CA . SER A 1 523 ? -12.525 -8.064 -11.867 1.00 96.88 523 SER A CA 1
ATOM 4118 C C . SER A 1 523 ? -13.301 -9.125 -12.647 1.00 96.88 523 SER A C 1
ATOM 4120 O O . SER A 1 523 ? -13.971 -8.789 -13.628 1.00 96.88 523 SER A O 1
ATOM 4122 N N . ILE A 1 524 ? -13.261 -10.383 -12.187 1.00 97.62 524 ILE A N 1
ATOM 4123 C CA . ILE A 1 524 ? -13.894 -11.530 -12.852 1.00 97.62 524 ILE A CA 1
ATOM 4124 C C . ILE A 1 524 ? -15.298 -11.867 -12.325 1.00 97.62 524 ILE A C 1
ATOM 4126 O O . ILE A 1 524 ? -16.097 -12.395 -13.091 1.00 97.62 524 ILE A O 1
ATOM 4130 N N . GLU A 1 525 ? -15.642 -11.545 -11.071 1.00 98.31 525 GLU A N 1
ATOM 4131 C CA . GLU A 1 525 ? -16.989 -11.706 -10.482 1.00 98.31 525 GLU A CA 1
ATOM 4132 C C . GLU A 1 525 ? -17.372 -10.494 -9.585 1.00 98.31 525 GLU A C 1
ATOM 4134 O O . GLU A 1 525 ? -17.568 -10.626 -8.368 1.00 98.31 525 GLU A O 1
ATOM 4139 N N . PRO A 1 526 ? -17.509 -9.280 -10.162 1.00 96.94 526 PRO A N 1
ATOM 4140 C CA . PRO A 1 526 ? -17.794 -8.043 -9.416 1.00 96.94 526 PRO A CA 1
ATOM 4141 C C . PRO A 1 526 ? -19.103 -8.080 -8.610 1.00 96.94 526 PRO A C 1
ATOM 4143 O O . PRO A 1 526 ? -19.254 -7.375 -7.612 1.00 96.94 526 PRO A O 1
ATOM 4146 N N . SER A 1 527 ? -20.064 -8.908 -9.026 1.00 96.69 527 SER A N 1
ATOM 4147 C CA . SER A 1 527 ? -21.314 -9.180 -8.306 1.00 96.69 527 SER A CA 1
ATOM 4148 C C . SER A 1 527 ? -21.661 -10.665 -8.425 1.00 96.69 527 SER A C 1
ATOM 4150 O O . SER A 1 527 ? -21.331 -11.288 -9.430 1.00 96.69 527 SER A O 1
ATOM 4152 N N . GLN A 1 528 ? -22.297 -11.235 -7.399 1.00 97.31 528 GLN A N 1
ATOM 4153 C CA . GLN A 1 528 ? -22.506 -12.682 -7.280 1.00 97.31 528 GLN A CA 1
ATOM 4154 C C . GLN A 1 528 ? -23.161 -13.297 -8.532 1.00 97.31 528 GLN A C 1
ATOM 4156 O O . GLN A 1 528 ? -24.247 -12.882 -8.937 1.00 97.31 528 GLN A O 1
ATOM 4161 N N . ASN A 1 529 ? -22.516 -14.315 -9.109 1.00 97.38 529 ASN A N 1
ATOM 4162 C CA . ASN A 1 529 ? -22.872 -14.996 -10.363 1.00 97.38 529 ASN A CA 1
ATOM 4163 C C . ASN A 1 529 ? -22.847 -14.136 -11.646 1.00 97.38 529 ASN A C 1
ATOM 4165 O O . ASN A 1 529 ? -23.236 -14.623 -12.709 1.00 97.38 529 ASN A O 1
ATOM 4169 N N . ASN A 1 530 ? -22.381 -12.889 -11.589 1.00 97.25 530 ASN A N 1
ATOM 4170 C CA . ASN A 1 530 ? -22.242 -12.006 -12.744 1.00 97.25 530 ASN A CA 1
ATOM 4171 C C . ASN A 1 530 ? -20.761 -11.899 -13.129 1.00 97.25 530 ASN A C 1
ATOM 4173 O O . ASN A 1 530 ? -20.027 -11.049 -12.619 1.00 97.25 530 ASN A O 1
ATOM 4177 N N . PHE A 1 531 ? -20.327 -12.811 -14.001 1.00 98.19 531 PHE A N 1
ATOM 4178 C CA . PHE A 1 531 ? -18.923 -12.963 -14.365 1.00 98.19 531 PHE A CA 1
ATOM 4179 C C . PHE A 1 531 ? -18.518 -12.097 -15.564 1.00 98.19 531 PHE A C 1
ATOM 4181 O O . PHE A 1 531 ? -19.161 -12.128 -16.615 1.00 98.19 531 PHE A O 1
ATOM 4188 N N . ASN A 1 532 ? -17.393 -11.395 -15.439 1.00 97.38 532 ASN A N 1
ATOM 4189 C CA . ASN A 1 532 ? -16.776 -10.608 -16.501 1.00 97.38 532 ASN A CA 1
ATOM 4190 C C . ASN A 1 532 ? -15.481 -11.279 -16.982 1.00 97.38 532 ASN A C 1
ATOM 4192 O O . ASN A 1 532 ? -14.407 -11.081 -16.423 1.00 97.38 532 ASN A O 1
ATOM 4196 N N . PHE A 1 533 ? -15.574 -12.065 -18.053 1.00 97.75 533 PHE A N 1
ATOM 4197 C CA . PHE A 1 533 ? -14.421 -12.787 -18.597 1.00 97.75 533 PHE A CA 1
ATOM 4198 C C . PHE A 1 533 ? -13.571 -11.980 -19.588 1.00 97.75 533 PHE A C 1
ATOM 4200 O O . PHE A 1 533 ? -12.508 -12.456 -19.969 1.00 97.75 533 PHE A O 1
ATOM 4207 N N . GLY A 1 534 ? -13.991 -10.781 -20.012 1.00 95.31 534 GLY A N 1
ATOM 4208 C CA . GLY A 1 534 ? -13.428 -10.115 -21.198 1.00 95.31 534 GLY A CA 1
ATOM 4209 C C . GLY A 1 534 ? -11.914 -9.866 -21.151 1.00 95.31 534 GLY A C 1
ATOM 4210 O O . GLY A 1 534 ? -11.214 -10.134 -22.129 1.00 95.31 534 GLY A O 1
ATOM 4211 N N . GLY A 1 535 ? -11.392 -9.401 -20.011 1.00 94.38 535 GLY A N 1
ATOM 4212 C CA . GLY A 1 535 ? -9.953 -9.159 -19.843 1.00 94.38 535 GLY A CA 1
ATOM 4213 C C . GLY A 1 535 ? -9.136 -10.455 -19.839 1.00 94.38 535 GLY A C 1
ATOM 4214 O O . GLY A 1 535 ? -8.179 -10.590 -20.602 1.00 94.38 535 GLY A O 1
ATOM 4215 N N . PHE A 1 536 ? -9.558 -11.446 -19.050 1.00 97.44 536 PHE A N 1
ATOM 4216 C CA . PHE A 1 536 ? -8.817 -12.701 -18.925 1.00 97.44 536 PHE A CA 1
ATOM 4217 C C . PHE A 1 536 ? -8.949 -13.595 -20.172 1.00 97.44 536 PHE A C 1
ATOM 4219 O O . PHE A 1 536 ? -7.958 -14.184 -20.600 1.00 97.44 536 PHE A O 1
ATOM 4226 N N . ASP A 1 537 ? -10.110 -13.614 -20.839 1.00 97.88 537 ASP A N 1
ATOM 4227 C CA . ASP A 1 537 ? -10.279 -14.224 -22.165 1.00 97.88 537 ASP A CA 1
ATOM 4228 C C . ASP A 1 537 ? -9.295 -13.614 -23.178 1.00 97.88 537 ASP A C 1
ATOM 4230 O O . ASP A 1 537 ? -8.703 -14.346 -23.972 1.00 97.88 537 ASP A O 1
ATOM 4234 N N . THR A 1 538 ? -9.096 -12.289 -23.156 1.00 96.88 538 THR A N 1
ATOM 4235 C CA . THR A 1 538 ? -8.157 -11.601 -24.059 1.00 96.88 538 THR A CA 1
ATOM 4236 C C . THR A 1 538 ? -6.732 -12.114 -23.852 1.00 96.88 538 THR A C 1
ATOM 4238 O O . THR A 1 538 ? -6.081 -12.513 -24.821 1.00 96.88 538 THR A O 1
ATOM 4241 N N . LEU A 1 539 ? -6.270 -12.202 -22.599 1.00 97.88 539 LEU A N 1
ATOM 4242 C CA . LEU A 1 539 ? -4.946 -12.737 -22.277 1.00 97.88 539 LEU A CA 1
ATOM 4243 C C . LEU A 1 539 ? -4.811 -14.225 -22.622 1.00 97.88 539 LEU A C 1
ATOM 4245 O O . LEU A 1 539 ? -3.832 -14.609 -23.260 1.00 97.88 539 LEU A O 1
ATOM 4249 N N . VAL A 1 540 ? -5.781 -15.065 -22.251 1.00 98.06 540 VAL A N 1
ATOM 4250 C CA . VAL A 1 540 ? -5.723 -16.516 -22.505 1.00 98.06 540 VAL A CA 1
ATOM 4251 C C . VAL A 1 540 ? -5.737 -16.812 -24.004 1.00 98.06 540 VAL A C 1
ATOM 4253 O O . VAL A 1 540 ? -4.941 -17.622 -24.479 1.00 98.06 540 VAL A O 1
ATOM 4256 N N . ASN A 1 541 ? -6.592 -16.139 -24.778 1.00 97.62 541 ASN A N 1
ATOM 4257 C CA . ASN A 1 541 ? -6.648 -16.327 -26.228 1.00 97.62 541 ASN A CA 1
ATOM 4258 C C . ASN A 1 541 ? -5.370 -15.811 -26.914 1.00 97.62 541 ASN A C 1
ATOM 4260 O O . ASN A 1 541 ? -4.865 -16.461 -27.833 1.00 97.62 541 ASN A O 1
ATOM 4264 N N . TRP A 1 542 ? -4.797 -14.692 -26.452 1.00 97.62 542 TRP A N 1
ATOM 4265 C CA . TRP A 1 542 ? -3.501 -14.210 -26.942 1.00 97.62 542 TRP A CA 1
ATOM 4266 C C . TRP A 1 542 ? -2.376 -15.202 -26.616 1.00 97.62 542 TRP A C 1
ATOM 4268 O O . TRP A 1 542 ? -1.601 -15.559 -27.502 1.00 97.62 542 TRP A O 1
ATOM 4278 N N . ALA A 1 543 ? -2.308 -15.708 -25.382 1.00 97.50 543 ALA A N 1
ATOM 4279 C CA . ALA A 1 543 ? -1.292 -16.667 -24.957 1.00 97.50 543 ALA A CA 1
ATOM 4280 C C . ALA A 1 543 ? -1.348 -17.954 -25.793 1.00 97.50 543 ALA A C 1
ATOM 4282 O O . ALA A 1 543 ? -0.357 -18.319 -26.429 1.00 97.50 543 ALA A O 1
ATOM 4283 N N . VAL A 1 544 ? -2.529 -18.578 -25.887 1.00 96.31 544 VAL A N 1
ATOM 4284 C CA . VAL A 1 544 ? -2.745 -19.809 -26.663 1.00 96.31 544 VAL A CA 1
ATOM 4285 C C . VAL A 1 544 ? -2.418 -19.603 -28.146 1.00 96.31 544 VAL A C 1
ATOM 4287 O O . VAL A 1 544 ? -1.704 -20.418 -28.727 1.00 96.31 544 VAL A O 1
ATOM 4290 N N . SER A 1 545 ? -2.860 -18.498 -28.760 1.00 96.88 545 SER A N 1
ATOM 4291 C CA . SER A 1 545 ? -2.573 -18.211 -30.180 1.00 96.88 545 SER A CA 1
ATOM 4292 C C . SER A 1 545 ? -1.096 -17.929 -30.482 1.00 96.88 545 SER A C 1
ATOM 4294 O O . SER A 1 545 ? -0.680 -18.064 -31.630 1.00 96.88 545 SER A O 1
ATOM 4296 N N . ASN A 1 546 ? -0.288 -17.587 -29.472 1.00 95.62 546 ASN A N 1
ATOM 4297 C CA . ASN A 1 546 ? 1.158 -17.370 -29.598 1.00 95.62 546 ASN A CA 1
ATOM 4298 C C . ASN A 1 546 ? 1.993 -18.494 -28.946 1.00 95.62 546 ASN A C 1
ATOM 4300 O O . ASN A 1 546 ? 3.188 -18.309 -28.708 1.00 95.62 546 ASN A O 1
ATOM 4304 N N . GLY A 1 547 ? 1.386 -19.653 -28.653 1.00 95.38 547 GLY A N 1
ATOM 4305 C CA . GLY A 1 547 ? 2.080 -20.829 -28.113 1.00 95.38 547 GLY A CA 1
ATOM 4306 C C . GLY A 1 547 ? 2.644 -20.645 -26.698 1.00 95.38 547 GLY A C 1
ATOM 4307 O O . GLY A 1 547 ? 3.609 -21.315 -26.330 1.00 95.38 547 GLY A O 1
ATOM 4308 N N . LYS A 1 548 ? 2.079 -19.719 -25.916 1.00 95.44 548 LYS A N 1
ATOM 4309 C CA . LYS A 1 548 ? 2.488 -19.409 -24.541 1.00 95.44 548 LYS A CA 1
ATOM 4310 C C . LYS A 1 548 ? 1.581 -20.146 -23.555 1.00 95.44 548 LYS A C 1
ATOM 4312 O O . LYS A 1 548 ? 0.369 -20.205 -23.757 1.00 95.44 548 LYS A O 1
ATOM 4317 N N . VAL A 1 549 ? 2.147 -20.692 -22.479 1.00 97.44 549 VAL A N 1
ATOM 4318 C CA . VAL A 1 549 ? 1.342 -21.279 -21.390 1.00 97.44 549 VAL A CA 1
ATOM 4319 C C . VAL A 1 549 ? 0.805 -20.180 -20.467 1.00 97.44 549 VAL A C 1
ATOM 4321 O O . VAL A 1 549 ? 1.368 -19.090 -20.404 1.00 97.44 549 VAL A O 1
ATOM 4324 N N . VAL A 1 550 ? -0.280 -20.444 -19.740 1.00 98.56 550 VAL A N 1
ATOM 4325 C CA . VAL A 1 550 ? -0.884 -19.458 -18.826 1.00 98.56 550 VAL A CA 1
ATOM 4326 C C . VAL A 1 550 ? -0.771 -19.927 -17.380 1.00 98.56 550 VAL A C 1
ATOM 4328 O O . VAL A 1 550 ? -1.035 -21.097 -17.092 1.00 98.56 550 VAL A O 1
ATOM 4331 N N . ARG A 1 551 ? -0.420 -19.010 -16.473 1.00 98.62 551 ARG A N 1
ATOM 4332 C CA . ARG A 1 551 ? -0.699 -19.153 -15.039 1.00 98.62 551 ARG A CA 1
ATOM 4333 C C . ARG A 1 551 ? -1.945 -18.334 -14.721 1.00 98.62 551 ARG A C 1
ATOM 4335 O O . ARG A 1 551 ? -1.985 -17.154 -15.048 1.00 98.62 551 ARG A O 1
ATOM 4342 N N . GLY A 1 552 ? -2.968 -18.950 -14.145 1.00 98.31 552 GLY A N 1
ATOM 4343 C CA . GLY A 1 552 ? -4.153 -18.246 -13.672 1.00 98.31 552 GLY A CA 1
ATOM 4344 C C . GLY A 1 552 ? -3.903 -17.677 -12.277 1.00 98.31 552 GLY A C 1
ATOM 4345 O O . GLY A 1 552 ? -3.584 -18.430 -11.358 1.00 98.31 552 GLY A O 1
ATOM 4346 N N . HIS A 1 553 ? -4.050 -16.363 -12.128 1.00 98.44 553 HIS A N 1
ATOM 4347 C CA . HIS A 1 553 ? -3.786 -15.635 -10.889 1.00 98.44 553 HIS A CA 1
ATOM 4348 C C . HIS A 1 553 ? -4.947 -14.659 -10.616 1.00 98.44 553 HIS A C 1
ATOM 4350 O O . HIS A 1 553 ? -5.136 -13.703 -11.360 1.00 98.44 553 HIS A O 1
ATOM 4356 N N . THR A 1 554 ? -5.795 -14.867 -9.609 1.00 98.50 554 THR A N 1
ATOM 4357 C CA . THR A 1 554 ? -5.815 -15.947 -8.605 1.00 98.50 554 THR A CA 1
ATOM 4358 C C . THR A 1 554 ? -7.257 -16.198 -8.149 1.00 98.50 554 THR A C 1
ATOM 4360 O O . THR A 1 554 ? -8.083 -15.287 -8.174 1.00 98.50 554 THR A O 1
ATOM 4363 N N . PHE A 1 555 ? -7.577 -17.433 -7.744 1.00 98.62 555 PHE A N 1
ATOM 4364 C CA . PHE A 1 555 ? -8.937 -17.808 -7.337 1.00 98.62 555 PHE A CA 1
ATOM 4365 C C . PHE A 1 555 ? -9.376 -17.229 -5.983 1.00 98.62 555 PHE A C 1
ATOM 4367 O O . PHE A 1 555 ? -10.539 -16.867 -5.826 1.00 98.62 555 PHE A O 1
ATOM 4374 N N . VAL A 1 556 ? -8.496 -17.206 -4.977 1.00 98.69 556 VAL A N 1
ATOM 4375 C CA . VAL A 1 556 ? -8.851 -16.805 -3.605 1.00 98.69 556 VAL A CA 1
ATOM 4376 C C . VAL A 1 556 ? -7.758 -15.910 -3.035 1.00 98.69 556 VAL A C 1
ATOM 4378 O O . VAL A 1 556 ? -6.695 -16.381 -2.632 1.00 98.69 556 VAL A O 1
ATOM 4381 N N . TRP A 1 557 ? -8.048 -14.614 -2.951 1.00 98.69 557 TRP A N 1
ATOM 4382 C CA . TRP A 1 557 ? -7.155 -13.611 -2.379 1.00 98.69 557 TRP A CA 1
ATOM 4383 C C . TRP A 1 557 ? -7.925 -12.641 -1.486 1.00 98.69 557 TRP A C 1
ATOM 4385 O O . TRP A 1 557 ? -9.113 -12.392 -1.689 1.00 98.69 557 TRP A O 1
ATOM 4395 N N . HIS A 1 558 ? -7.255 -12.124 -0.457 1.00 97.56 558 HIS A N 1
ATOM 4396 C CA . HIS A 1 558 ? -7.858 -11.212 0.516 1.00 97.56 558 HIS A CA 1
ATOM 4397 C C . HIS A 1 558 ? -7.969 -9.766 -0.002 1.00 97.56 558 HIS A C 1
ATOM 4399 O O . HIS A 1 558 ? -8.794 -9.006 0.505 1.00 97.56 558 HIS A O 1
ATOM 4405 N N . SER A 1 559 ? -7.143 -9.400 -0.987 1.00 95.81 559 SER A N 1
ATOM 4406 C CA . SER A 1 559 ? -7.177 -8.120 -1.700 1.00 95.81 559 SER A CA 1
ATOM 4407 C C . SER A 1 559 ? -7.942 -8.255 -3.023 1.00 95.81 559 SER A C 1
ATOM 4409 O O . SER A 1 559 ? -8.194 -9.369 -3.479 1.00 95.81 559 SER A O 1
ATOM 4411 N N . GLN A 1 560 ? -8.343 -7.123 -3.616 1.00 95.25 560 GLN A N 1
ATOM 4412 C CA . GLN A 1 560 ? -9.151 -7.063 -4.850 1.00 95.25 560 GLN A CA 1
ATOM 4413 C C . GLN A 1 560 ? -10.360 -8.025 -4.809 1.00 95.25 560 GLN A C 1
ATOM 4415 O O . GLN A 1 560 ? -10.646 -8.790 -5.733 1.00 95.25 560 GLN A O 1
ATOM 4420 N N . LEU A 1 561 ? -11.054 -8.002 -3.665 1.00 97.19 561 LEU A N 1
ATOM 4421 C CA . LEU A 1 561 ? -12.167 -8.882 -3.327 1.00 97.19 561 LEU A CA 1
ATOM 4422 C C . LEU A 1 561 ? -13.487 -8.088 -3.303 1.00 97.19 561 LEU A C 1
ATOM 4424 O O . LEU A 1 561 ? -13.553 -7.057 -2.623 1.00 97.19 561 LEU A O 1
ATOM 4428 N N . PRO A 1 562 ? -14.567 -8.552 -3.967 1.00 95.88 562 PRO A N 1
ATOM 4429 C CA . PRO A 1 562 ? -15.841 -7.850 -3.947 1.00 95.88 562 PRO A CA 1
ATOM 4430 C C . PRO A 1 562 ? -16.405 -7.683 -2.533 1.00 95.88 562 PRO A C 1
ATOM 4432 O O . PRO A 1 562 ? -16.393 -8.609 -1.716 1.00 95.88 562 PRO A O 1
ATOM 4435 N N . SER A 1 563 ? -17.034 -6.534 -2.278 1.00 95.19 563 SER A N 1
ATOM 4436 C CA . SER A 1 563 ? -17.711 -6.264 -1.004 1.00 95.19 563 SER A CA 1
ATOM 4437 C C . SER A 1 563 ? -18.844 -7.252 -0.700 1.00 95.19 563 SER A C 1
ATOM 4439 O O . SER A 1 563 ? -19.148 -7.505 0.463 1.00 95.19 563 SER A O 1
ATOM 4441 N N . TRP A 1 564 ? -19.465 -7.857 -1.718 1.00 97.31 564 TRP A N 1
ATOM 4442 C CA . TRP A 1 564 ? -20.492 -8.881 -1.509 1.00 97.31 564 TRP A CA 1
ATOM 4443 C C . TRP A 1 564 ? -19.919 -10.188 -0.936 1.00 97.31 564 TRP A C 1
ATOM 4445 O O . TRP A 1 564 ? -20.635 -10.864 -0.205 1.00 97.31 564 TRP A O 1
ATOM 4455 N N . VAL A 1 565 ? -18.643 -10.512 -1.195 1.00 97.62 565 VAL A N 1
ATOM 4456 C CA . VAL A 1 565 ? -17.958 -11.679 -0.606 1.00 97.62 565 VAL A CA 1
ATOM 4457 C C . VAL A 1 565 ? -17.496 -11.363 0.814 1.00 97.62 565 VAL A C 1
ATOM 4459 O O . VAL A 1 565 ? -17.744 -12.145 1.729 1.00 97.62 565 VAL A O 1
ATOM 4462 N N . SER A 1 566 ? -16.868 -10.200 1.030 1.00 95.81 566 SER A N 1
ATOM 4463 C CA . SER A 1 566 ? -16.311 -9.828 2.342 1.00 95.81 566 SER A CA 1
ATOM 4464 C C . SER A 1 566 ? -17.364 -9.590 3.432 1.00 95.81 566 SER A C 1
ATOM 4466 O O . SER A 1 566 ? -17.043 -9.676 4.616 1.00 95.81 566 SER A O 1
ATOM 4468 N N . ASN A 1 567 ? -18.626 -9.366 3.050 1.00 95.06 567 ASN A N 1
ATOM 4469 C CA . ASN A 1 567 ? -19.766 -9.276 3.967 1.00 95.06 567 ASN A CA 1
ATOM 4470 C C . ASN A 1 567 ? -20.389 -10.640 4.350 1.00 95.06 567 ASN A C 1
ATOM 4472 O O . ASN A 1 567 ? -21.301 -10.676 5.181 1.00 95.06 567 ASN A O 1
ATOM 4476 N N . ILE A 1 568 ? -19.944 -11.767 3.776 1.00 95.69 568 ILE A N 1
ATOM 4477 C CA . ILE A 1 568 ? -20.486 -13.095 4.112 1.00 95.69 568 ILE A CA 1
ATOM 4478 C C . ILE A 1 568 ? -19.935 -13.552 5.465 1.00 95.69 568 ILE A C 1
ATOM 4480 O O . ILE A 1 568 ? -18.731 -13.687 5.643 1.00 95.69 568 ILE A O 1
ATOM 4484 N N . ASN A 1 569 ? -20.828 -13.866 6.405 1.00 96.31 569 ASN A N 1
ATOM 4485 C CA . ASN A 1 569 ? -20.490 -14.378 7.740 1.00 96.31 569 ASN A CA 1
ATOM 4486 C C . ASN A 1 569 ? -20.965 -15.825 7.994 1.00 96.31 569 ASN A C 1
ATOM 4488 O O . ASN A 1 569 ? -20.708 -16.381 9.059 1.00 96.31 569 ASN A O 1
ATOM 4492 N N . ASN A 1 570 ? -21.650 -16.446 7.028 1.00 97.62 570 ASN A N 1
ATOM 4493 C CA . ASN A 1 570 ? -22.112 -17.830 7.111 1.00 97.62 570 ASN A CA 1
ATOM 4494 C C . ASN A 1 570 ? -21.141 -18.773 6.382 1.00 97.62 570 ASN A C 1
ATOM 4496 O O . ASN A 1 570 ? -20.864 -18.591 5.195 1.00 97.62 570 ASN A O 1
ATOM 4500 N N . SER A 1 571 ? -20.669 -19.808 7.077 1.00 97.44 571 SER A N 1
ATOM 4501 C CA . SER A 1 571 ? -19.691 -20.770 6.555 1.00 97.44 571 SER A CA 1
ATOM 4502 C C . SER A 1 571 ? -20.214 -21.625 5.399 1.00 97.44 571 SER A C 1
ATOM 4504 O O . SER A 1 571 ? -19.483 -21.847 4.434 1.00 97.44 571 SER A O 1
ATOM 4506 N N . GLY A 1 572 ? -21.479 -22.054 5.433 1.00 97.69 572 GLY A N 1
ATOM 4507 C CA . GLY A 1 572 ? -22.108 -22.787 4.329 1.00 97.69 572 GLY A CA 1
ATOM 4508 C C . GLY A 1 572 ? -22.233 -21.930 3.066 1.00 97.69 572 GLY A C 1
ATOM 4509 O O . GLY A 1 572 ? -21.874 -22.375 1.972 1.00 97.69 572 GLY A O 1
ATOM 4510 N N . THR A 1 573 ? -22.656 -20.672 3.222 1.00 98.00 573 THR A N 1
ATOM 4511 C CA . THR A 1 573 ? -22.732 -19.704 2.119 1.00 98.00 573 THR A CA 1
ATOM 4512 C C . THR A 1 573 ? -21.351 -19.416 1.533 1.00 98.00 573 THR A C 1
ATOM 4514 O O . THR A 1 573 ? -21.185 -19.522 0.321 1.00 98.00 573 THR A O 1
ATOM 4517 N N . LEU A 1 574 ? -20.345 -19.108 2.363 1.00 98.50 574 LEU A N 1
ATOM 4518 C CA . LEU A 1 574 ? -19.002 -18.784 1.870 1.00 98.50 574 LEU A CA 1
ATOM 4519 C C . LEU A 1 574 ? -18.334 -19.985 1.185 1.00 98.50 574 LEU A C 1
ATOM 4521 O O . LEU A 1 574 ? -17.730 -19.825 0.129 1.00 98.50 574 LEU A O 1
ATOM 4525 N N . THR A 1 575 ? -18.509 -21.194 1.730 1.00 98.69 575 THR A N 1
ATOM 4526 C CA . THR A 1 575 ? -18.054 -22.445 1.095 1.00 98.69 575 THR A CA 1
ATOM 4527 C C . THR A 1 575 ? -18.660 -22.604 -0.300 1.00 98.69 575 THR A C 1
ATOM 4529 O O . THR A 1 575 ? -17.932 -22.838 -1.263 1.00 98.69 575 THR A O 1
ATOM 4532 N N . SER A 1 576 ? -19.978 -22.411 -0.420 1.00 98.50 576 SER A N 1
ATOM 4533 C CA . SER A 1 576 ? -20.697 -22.521 -1.696 1.00 98.50 576 SER A CA 1
ATOM 4534 C C . SER A 1 576 ? -20.249 -21.455 -2.703 1.00 98.50 576 SER A C 1
ATOM 4536 O O . SER A 1 576 ? -20.116 -21.745 -3.889 1.00 98.50 576 SER A O 1
ATOM 4538 N N . VAL A 1 577 ? -19.973 -20.233 -2.235 1.00 98.69 577 VAL A N 1
ATOM 4539 C CA . VAL A 1 577 ? -19.467 -19.120 -3.055 1.00 98.69 577 VAL A CA 1
ATOM 4540 C C . VAL A 1 577 ? -18.066 -19.412 -3.600 1.00 98.69 577 VAL A C 1
ATOM 4542 O O . VAL A 1 577 ? -17.873 -19.313 -4.808 1.00 98.69 577 VAL A O 1
ATOM 4545 N N . ILE A 1 578 ? -17.125 -19.857 -2.756 1.00 98.81 578 ILE A N 1
ATOM 4546 C CA . ILE A 1 578 ? -15.773 -20.266 -3.187 1.00 98.81 578 ILE A CA 1
ATOM 4547 C C . ILE A 1 578 ? -15.860 -21.395 -4.223 1.00 98.81 578 ILE A C 1
ATOM 4549 O O . ILE A 1 578 ? -15.243 -21.323 -5.285 1.00 98.81 578 ILE A O 1
ATOM 4553 N N . GLN A 1 579 ? -16.657 -22.431 -3.942 1.00 98.75 579 GLN A N 1
ATOM 4554 C CA . GLN A 1 579 ? -16.824 -23.571 -4.846 1.00 98.75 579 GLN A CA 1
ATOM 4555 C C . GLN A 1 579 ? -17.432 -23.163 -6.192 1.00 98.75 579 GLN A C 1
ATOM 4557 O O . GLN A 1 579 ? -16.974 -23.639 -7.229 1.00 98.75 579 GLN A O 1
ATOM 4562 N N . ASN A 1 580 ? -18.431 -22.276 -6.196 1.00 98.75 580 ASN A N 1
ATOM 4563 C CA . ASN A 1 580 ? -19.058 -21.771 -7.414 1.00 98.75 580 ASN A CA 1
ATOM 4564 C C . ASN A 1 580 ? -18.082 -20.939 -8.256 1.00 98.75 580 ASN A C 1
ATOM 4566 O O . ASN A 1 580 ? -17.901 -21.242 -9.434 1.00 98.75 580 ASN A O 1
ATOM 4570 N N . HIS A 1 581 ? -17.414 -19.958 -7.640 1.00 98.75 581 HIS A N 1
ATOM 4571 C CA . HIS A 1 581 ? -16.425 -19.092 -8.286 1.00 98.75 581 HIS A CA 1
ATOM 4572 C C . HIS A 1 581 ? -15.347 -19.914 -9.010 1.00 98.75 581 HIS A C 1
ATOM 4574 O O . HIS A 1 581 ? -15.179 -19.819 -10.230 1.00 98.75 581 HIS A O 1
ATOM 4580 N N . ILE A 1 582 ? -14.698 -20.819 -8.270 1.00 98.81 582 ILE A N 1
ATOM 4581 C CA . ILE A 1 582 ? -13.638 -21.693 -8.784 1.00 98.81 582 ILE A CA 1
ATOM 4582 C C . ILE A 1 582 ? -14.170 -22.655 -9.852 1.00 98.81 582 ILE A C 1
ATOM 4584 O O . ILE A 1 582 ? -13.526 -22.852 -10.879 1.00 98.81 582 ILE A O 1
ATOM 4588 N N . SER A 1 583 ? -15.354 -23.241 -9.652 1.00 98.50 583 SER A N 1
ATOM 4589 C CA . SER A 1 583 ? -15.956 -24.177 -10.610 1.00 98.50 583 SER A CA 1
ATOM 4590 C C . SER A 1 583 ? -16.287 -23.501 -11.943 1.00 98.50 583 SER A C 1
ATOM 4592 O O . SER A 1 583 ? -15.995 -24.071 -12.992 1.00 98.50 583 SER A O 1
ATOM 4594 N N . VAL A 1 584 ? -16.865 -22.295 -11.930 1.00 98.56 584 VAL A N 1
ATOM 4595 C CA . VAL A 1 584 ? -17.236 -21.565 -13.154 1.00 98.56 584 VAL A CA 1
ATOM 4596 C C . VAL A 1 584 ? -15.993 -21.138 -13.939 1.00 98.56 584 VAL A C 1
ATOM 4598 O O . VAL A 1 584 ? -15.893 -21.423 -15.134 1.00 98.56 584 VAL A O 1
ATOM 4601 N N . ILE A 1 585 ? -15.029 -20.498 -13.274 1.00 98.56 585 ILE A N 1
ATOM 4602 C CA . ILE A 1 585 ? -13.805 -19.998 -13.914 1.00 98.56 585 ILE A CA 1
ATOM 4603 C C . ILE A 1 585 ? -12.910 -21.170 -14.342 1.00 98.56 585 ILE A C 1
ATOM 4605 O O . ILE A 1 585 ? -12.504 -21.244 -15.501 1.00 98.56 585 ILE A O 1
ATOM 4609 N N . GLY A 1 586 ? -12.654 -22.130 -13.450 1.00 98.06 586 GLY A N 1
ATOM 4610 C CA . GLY A 1 586 ? -11.808 -23.291 -13.730 1.00 98.06 586 GLY A CA 1
ATOM 4611 C C . GLY A 1 586 ? -12.318 -24.123 -14.909 1.00 98.06 586 GLY A C 1
ATOM 4612 O O . GLY A 1 586 ? -11.541 -24.432 -15.807 1.00 98.06 586 GLY A O 1
ATOM 4613 N N . LYS A 1 587 ? -13.632 -24.391 -14.988 1.00 98.00 587 LYS A N 1
ATOM 4614 C CA . LYS A 1 587 ? -14.224 -25.108 -16.134 1.00 98.00 587 LYS A CA 1
ATOM 4615 C C . LYS A 1 587 ? -14.164 -24.312 -17.436 1.00 98.00 587 LYS A C 1
ATOM 4617 O O . LYS A 1 587 ? -13.987 -24.914 -18.490 1.00 98.00 587 LYS A O 1
ATOM 4622 N N . ARG A 1 588 ? -14.297 -22.977 -17.394 1.00 98.25 588 ARG A N 1
ATOM 4623 C CA . ARG A 1 588 ? -14.195 -22.122 -18.594 1.00 98.25 588 ARG A CA 1
ATOM 4624 C C . ARG A 1 588 ? -12.821 -22.230 -19.258 1.00 98.25 588 ARG A C 1
ATOM 4626 O O . ARG A 1 588 ? -12.735 -22.244 -20.486 1.00 98.25 588 ARG A O 1
ATOM 4633 N N . TYR A 1 589 ? -11.763 -22.284 -18.452 1.00 98.19 589 TYR A N 1
ATOM 4634 C CA . TYR A 1 589 ? -10.379 -22.281 -18.928 1.00 98.19 589 TYR A CA 1
ATOM 4635 C C . TYR A 1 589 ? -9.690 -23.652 -18.845 1.00 98.19 589 TYR A C 1
ATOM 4637 O O . TYR A 1 589 ? -8.477 -23.734 -19.053 1.00 98.19 589 TYR A O 1
ATOM 4645 N N . ALA A 1 590 ? -10.448 -24.722 -18.587 1.00 97.50 590 ALA A N 1
ATOM 4646 C CA . ALA A 1 590 ? -9.920 -26.075 -18.462 1.00 97.50 590 ALA A CA 1
ATOM 4647 C C . ALA A 1 590 ? -9.097 -26.480 -19.701 1.00 97.50 590 ALA A C 1
ATOM 4649 O O . ALA A 1 590 ? -9.515 -26.271 -20.843 1.00 97.50 590 ALA A O 1
ATOM 4650 N N . GLY A 1 591 ? -7.897 -27.016 -19.476 1.00 94.94 591 GLY A N 1
ATOM 4651 C CA . GLY A 1 591 ? -6.945 -27.388 -20.527 1.00 94.94 591 GLY A CA 1
ATOM 4652 C C . GLY A 1 591 ? -6.236 -26.220 -21.234 1.00 94.94 591 GLY A C 1
ATOM 4653 O O . GLY A 1 591 ? -5.387 -26.472 -22.088 1.00 94.94 591 GLY A O 1
ATOM 4654 N N . LYS A 1 592 ? -6.537 -24.955 -20.897 1.00 97.38 592 LYS A N 1
ATOM 4655 C CA . LYS A 1 592 ? -5.810 -23.763 -21.392 1.00 97.38 592 LYS A CA 1
ATOM 4656 C C . LYS A 1 592 ? -4.827 -23.187 -20.369 1.00 97.38 592 LYS A C 1
ATOM 4658 O O . LYS A 1 592 ? -3.902 -22.470 -20.746 1.00 97.38 592 LYS A O 1
ATOM 4663 N N . ILE A 1 593 ? -5.031 -23.480 -19.086 1.00 98.06 593 ILE A N 1
ATOM 4664 C CA . ILE A 1 593 ? -4.195 -23.002 -17.980 1.00 98.06 593 ILE A CA 1
ATOM 4665 C C . ILE A 1 593 ? -3.212 -24.104 -17.582 1.00 98.06 593 ILE A C 1
ATOM 4667 O O . ILE A 1 593 ? -3.609 -25.243 -17.361 1.00 98.06 593 ILE A O 1
ATOM 4671 N N . TYR A 1 594 ? -1.924 -23.770 -17.482 1.00 98.00 594 TYR A N 1
ATOM 4672 C CA . TYR A 1 594 ? -0.902 -24.702 -17.001 1.00 98.00 594 TYR A CA 1
ATOM 4673 C C . TYR A 1 594 ? -0.933 -24.827 -15.476 1.00 98.00 594 TYR A C 1
ATOM 4675 O O . TYR A 1 594 ? -0.861 -25.936 -14.950 1.00 98.00 594 TYR A O 1
ATOM 4683 N N . ALA A 1 595 ? -1.045 -23.698 -14.774 1.00 98.31 595 ALA A N 1
ATOM 4684 C CA . ALA A 1 595 ? -1.064 -23.649 -13.318 1.00 98.31 595 ALA A CA 1
ATOM 4685 C C . ALA A 1 595 ? -2.028 -22.580 -12.791 1.00 98.31 595 ALA A C 1
ATOM 4687 O O . ALA A 1 595 ? -2.188 -21.539 -13.421 1.00 98.31 595 ALA A O 1
ATOM 4688 N N . TRP A 1 596 ? -2.633 -22.813 -11.633 1.00 98.81 596 TRP A N 1
ATOM 4689 C CA . TRP A 1 596 ? -3.492 -21.869 -10.922 1.00 98.81 596 TRP A CA 1
ATOM 4690 C C . TRP A 1 596 ? -2.908 -21.542 -9.553 1.00 98.81 596 TRP A C 1
ATOM 4692 O O . TRP A 1 596 ? -2.660 -22.455 -8.766 1.00 98.81 596 TRP A O 1
ATOM 4702 N N . ASP A 1 597 ? -2.788 -20.254 -9.239 1.00 98.81 597 ASP A N 1
ATOM 4703 C CA . ASP A 1 597 ? -2.635 -19.788 -7.862 1.00 98.81 597 ASP A CA 1
ATOM 4704 C C . ASP A 1 597 ? -4.012 -19.874 -7.196 1.00 98.81 597 ASP A C 1
ATOM 4706 O O . ASP A 1 597 ? -4.895 -19.039 -7.425 1.00 98.81 597 ASP A O 1
ATOM 4710 N N . VAL A 1 598 ? -4.237 -20.948 -6.437 1.00 98.88 598 VAL A N 1
ATOM 4711 C CA . VAL A 1 598 ? -5.551 -21.280 -5.866 1.00 98.88 598 VAL A CA 1
ATOM 4712 C C . VAL A 1 598 ? -5.856 -20.433 -4.640 1.00 98.88 598 VAL A C 1
ATOM 4714 O O . VAL A 1 598 ? -6.988 -19.984 -4.472 1.00 98.88 598 VAL A O 1
ATOM 4717 N N . VAL A 1 599 ? -4.850 -20.206 -3.798 1.00 98.75 599 VAL A N 1
ATOM 4718 C CA . VAL A 1 599 ? -4.917 -19.268 -2.676 1.00 98.75 599 VAL A CA 1
ATOM 4719 C C . VAL A 1 599 ? -3.664 -18.396 -2.686 1.00 98.75 599 VAL A C 1
ATOM 4721 O O . VAL A 1 599 ? -2.561 -18.913 -2.877 1.00 98.75 599 VAL A O 1
ATOM 4724 N N . ASN A 1 600 ? -3.845 -17.093 -2.480 1.00 98.81 600 ASN A N 1
ATOM 4725 C CA . ASN A 1 600 ? -2.772 -16.103 -2.478 1.00 98.81 600 ASN A CA 1
ATOM 4726 C C . ASN A 1 600 ? -2.678 -15.409 -1.106 1.00 98.81 600 ASN A C 1
ATOM 4728 O O . ASN A 1 600 ? -3.703 -15.035 -0.527 1.00 98.81 600 ASN A O 1
ATOM 4732 N N . GLU A 1 601 ? -1.459 -15.218 -0.599 1.00 98.25 601 GLU A N 1
ATOM 4733 C CA . GLU A 1 601 ? -1.129 -14.354 0.554 1.00 98.25 601 GLU A CA 1
ATOM 4734 C C . GLU A 1 601 ? -1.914 -14.634 1.841 1.00 98.25 601 GLU A C 1
ATOM 4736 O O . GLU A 1 601 ? -2.462 -13.736 2.497 1.00 98.25 601 GLU A O 1
ATOM 4741 N N . ILE A 1 602 ? -2.007 -15.910 2.204 1.00 97.88 602 ILE A N 1
ATOM 4742 C CA . ILE A 1 602 ? -2.832 -16.351 3.332 1.00 97.88 602 ILE A CA 1
ATOM 4743 C C . ILE A 1 602 ? -2.139 -16.190 4.691 1.00 97.88 602 ILE A C 1
ATOM 4745 O O . ILE A 1 602 ? -2.808 -16.317 5.720 1.00 97.88 602 ILE A O 1
ATOM 4749 N N . PHE A 1 603 ? -0.837 -15.885 4.711 1.00 98.06 603 PHE A N 1
ATOM 4750 C CA . PHE A 1 603 ? -0.057 -15.670 5.930 1.00 98.06 603 PHE A CA 1
ATOM 4751 C C . PHE A 1 603 ? 0.361 -14.205 6.128 1.00 98.06 603 PHE A C 1
ATOM 4753 O O . PHE A 1 603 ? 0.536 -13.434 5.179 1.00 98.06 603 PHE A O 1
ATOM 4760 N N . ASN A 1 604 ? 0.534 -13.831 7.394 1.00 96.06 604 ASN A N 1
ATOM 4761 C CA . ASN A 1 604 ? 1.285 -12.654 7.824 1.00 96.06 604 ASN A CA 1
ATOM 4762 C C . ASN A 1 604 ? 2.787 -13.002 7.903 1.00 96.06 604 ASN A C 1
ATOM 4764 O O . ASN A 1 604 ? 3.165 -14.175 7.878 1.00 96.06 604 ASN A O 1
ATOM 4768 N N . ASP A 1 605 ? 3.653 -11.999 8.051 1.00 90.75 605 ASP A N 1
ATOM 4769 C CA . ASP A 1 605 ? 5.112 -12.204 8.089 1.00 90.75 605 ASP A CA 1
ATOM 4770 C C . ASP A 1 605 ? 5.610 -12.942 9.351 1.00 90.75 605 ASP A C 1
ATOM 4772 O O . ASP A 1 605 ? 6.688 -13.533 9.342 1.00 90.75 605 ASP A O 1
ATOM 4776 N N . ASP A 1 606 ? 4.795 -12.999 10.410 1.00 90.75 606 ASP A N 1
ATOM 4777 C CA . ASP A 1 606 ? 5.038 -13.810 11.613 1.00 90.75 606 ASP A CA 1
ATOM 4778 C C . ASP A 1 606 ? 4.621 -15.292 11.465 1.00 90.75 606 ASP A C 1
ATOM 4780 O O . ASP A 1 606 ? 4.732 -16.067 12.416 1.00 90.75 606 ASP A O 1
ATOM 4784 N N . GLY A 1 607 ? 4.139 -15.702 10.286 1.00 93.19 607 GLY A N 1
ATOM 4785 C CA . GLY A 1 607 ? 3.653 -17.058 10.011 1.00 93.19 607 GLY A CA 1
ATOM 4786 C C . GLY A 1 607 ? 2.246 -17.361 10.539 1.00 93.19 607 GLY A C 1
ATOM 4787 O O . GLY A 1 607 ? 1.758 -18.480 10.371 1.00 93.19 607 GLY A O 1
ATOM 4788 N N . THR A 1 608 ? 1.549 -16.394 11.145 1.00 95.19 608 THR A N 1
ATOM 4789 C CA . THR A 1 608 ? 0.129 -16.549 11.498 1.00 95.19 608 THR A CA 1
ATOM 4790 C C . THR A 1 608 ? -0.772 -16.366 10.276 1.00 95.19 608 THR A C 1
ATOM 4792 O O . THR A 1 608 ? -0.418 -15.684 9.313 1.00 95.19 608 THR A O 1
ATOM 4795 N N . TYR A 1 609 ? -1.967 -16.962 10.294 1.00 96.06 609 TYR A N 1
ATOM 4796 C CA . TYR A 1 609 ? -2.958 -16.732 9.240 1.00 96.06 609 TYR A CA 1
ATOM 4797 C C . TYR A 1 609 ? -3.411 -15.270 9.201 1.00 96.06 609 TYR A C 1
ATOM 4799 O O . TYR A 1 609 ? -3.763 -14.672 10.223 1.00 96.06 609 TYR A O 1
ATOM 4807 N N . ARG A 1 610 ? -3.485 -14.718 7.991 1.00 96.69 610 ARG A N 1
ATOM 4808 C C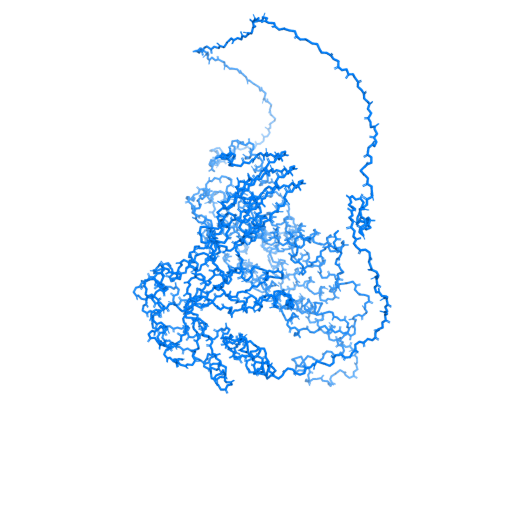A . ARG A 1 610 ? -3.995 -13.374 7.735 1.00 96.69 610 ARG A CA 1
ATOM 4809 C C . ARG A 1 610 ? -5.493 -13.290 8.025 1.00 96.69 610 ARG A C 1
ATOM 4811 O O . ARG A 1 610 ? -6.290 -14.084 7.516 1.00 96.69 610 ARG A O 1
ATOM 4818 N N . SER A 1 611 ? -5.892 -12.269 8.786 1.00 96.88 611 SER A N 1
ATOM 4819 C CA . SER A 1 611 ? -7.309 -11.950 8.992 1.00 96.88 611 SER A CA 1
ATOM 4820 C C . SER A 1 611 ? -7.959 -11.596 7.654 1.00 96.88 611 SER A C 1
ATOM 4822 O O . SER A 1 611 ? -7.602 -10.616 7.004 1.00 96.88 611 SER A O 1
ATOM 4824 N N . SER A 1 612 ? -8.908 -12.424 7.234 1.00 97.56 612 SER A N 1
ATOM 4825 C CA . SER A 1 612 ? -9.638 -12.321 5.970 1.00 97.56 612 SER A CA 1
ATOM 4826 C C . SER A 1 612 ? -11.025 -12.930 6.157 1.00 97.56 612 SER A C 1
ATOM 4828 O O . SER A 1 612 ? -11.225 -13.718 7.082 1.00 97.56 612 SER A O 1
ATOM 4830 N N . VAL A 1 613 ? -11.993 -12.616 5.288 1.00 97.69 613 VAL A N 1
ATOM 4831 C CA . VAL A 1 613 ? -13.331 -13.238 5.375 1.00 97.69 613 VAL A CA 1
ATOM 4832 C C . VAL A 1 613 ? -13.243 -14.770 5.321 1.00 97.69 613 VAL A C 1
ATOM 4834 O O . VAL A 1 613 ? -13.920 -15.454 6.081 1.00 97.69 613 VAL A O 1
ATOM 4837 N N . PHE A 1 614 ? -12.326 -15.307 4.511 1.00 98.44 614 PHE A N 1
ATOM 4838 C CA . PHE A 1 614 ? -12.088 -16.743 4.379 1.00 98.44 614 PHE A CA 1
ATOM 4839 C C . PHE A 1 614 ? -11.614 -17.371 5.691 1.00 98.44 614 PHE A C 1
ATOM 4841 O O . PHE A 1 614 ? -12.251 -18.301 6.183 1.00 98.44 614 PHE A O 1
ATOM 4848 N N . TYR A 1 615 ? -10.552 -16.834 6.300 1.00 98.12 615 TYR A N 1
ATOM 4849 C CA . TYR A 1 615 ? -10.028 -17.370 7.556 1.00 98.12 615 TYR A CA 1
ATOM 4850 C C . TYR A 1 615 ? -10.985 -17.140 8.736 1.00 98.12 615 TYR A C 1
ATOM 4852 O O . TYR A 1 615 ? -11.221 -18.048 9.529 1.00 98.12 615 TYR A O 1
ATOM 4860 N N . ASN A 1 616 ? -11.605 -15.961 8.823 1.00 97.81 616 ASN A N 1
ATOM 4861 C CA . ASN A 1 616 ? -12.479 -15.595 9.940 1.00 97.81 616 ASN A CA 1
ATOM 4862 C C . ASN A 1 616 ? -13.793 -16.401 9.968 1.00 97.81 616 ASN A C 1
ATOM 4864 O O . ASN A 1 616 ? -14.388 -16.548 11.034 1.00 97.81 616 ASN A O 1
ATOM 4868 N N . VAL A 1 617 ? -14.249 -16.920 8.820 1.00 98.19 617 VAL A N 1
ATOM 4869 C CA . VAL A 1 617 ? -15.506 -17.684 8.694 1.00 98.19 617 VAL A CA 1
ATOM 4870 C C . VAL A 1 617 ? -15.278 -19.198 8.564 1.00 98.19 617 VAL A C 1
ATOM 4872 O O . VAL A 1 617 ? -16.127 -19.974 9.003 1.00 98.19 617 VAL A O 1
ATOM 4875 N N . LEU A 1 618 ? -14.159 -19.642 7.974 1.00 97.94 618 LEU A N 1
ATOM 4876 C CA . LEU A 1 618 ? -13.888 -21.063 7.685 1.00 97.94 618 LEU A CA 1
ATOM 4877 C C . LEU A 1 618 ? -12.664 -21.636 8.425 1.00 97.94 618 LEU A C 1
ATOM 4879 O O . LEU A 1 618 ? -12.417 -22.844 8.343 1.00 97.94 618 LEU A O 1
ATOM 4883 N N . GLY A 1 619 ? -11.890 -20.813 9.139 1.00 97.38 619 GLY A N 1
ATOM 4884 C CA . GLY A 1 619 ? -10.572 -21.197 9.652 1.00 97.38 619 GLY A CA 1
ATOM 4885 C C . GLY A 1 619 ? -9.620 -21.549 8.507 1.00 97.38 619 GLY A C 1
ATOM 4886 O O . GLY A 1 619 ? -9.765 -21.051 7.396 1.00 97.38 619 GLY A O 1
ATOM 4887 N N . SER A 1 620 ? -8.678 -22.466 8.720 1.00 93.94 620 SER A N 1
ATOM 4888 C CA . SER A 1 620 ? -7.788 -22.965 7.656 1.00 93.94 620 SER A CA 1
ATOM 4889 C C . SER A 1 620 ? -8.493 -23.823 6.587 1.00 93.94 620 SER A C 1
ATOM 4891 O O . SER A 1 620 ? -7.896 -24.144 5.558 1.00 93.94 620 SER A O 1
ATOM 4893 N N . ASN A 1 621 ? -9.768 -24.191 6.779 1.00 95.81 621 ASN A N 1
ATOM 4894 C CA . ASN A 1 621 ? -10.463 -25.125 5.887 1.00 95.81 621 ASN A CA 1
ATOM 4895 C C . ASN A 1 621 ? -10.705 -24.570 4.477 1.00 95.81 621 ASN A C 1
ATOM 4897 O O . ASN A 1 621 ? -10.823 -25.373 3.547 1.00 95.81 621 ASN A O 1
ATOM 4901 N N . PHE A 1 622 ? -10.743 -23.238 4.292 1.00 98.25 622 PHE A N 1
ATOM 4902 C CA . PHE A 1 622 ? -10.947 -22.631 2.967 1.00 98.25 622 PHE A CA 1
ATOM 4903 C C . PHE A 1 622 ? -9.885 -23.079 1.955 1.00 98.25 622 PHE A C 1
ATOM 4905 O O . PHE A 1 622 ? -10.211 -23.232 0.782 1.00 98.25 622 PHE A O 1
ATOM 4912 N N . VAL A 1 623 ? -8.658 -23.367 2.410 1.00 98.38 623 VAL A N 1
ATOM 4913 C CA . VAL A 1 623 ? -7.579 -23.908 1.571 1.00 98.38 623 VAL A CA 1
ATOM 4914 C C . VAL A 1 623 ? -8.013 -25.254 0.986 1.00 98.38 623 VAL A C 1
ATOM 4916 O O . VAL A 1 623 ? -8.121 -25.401 -0.229 1.00 98.38 623 VAL A O 1
ATOM 4919 N N . SER A 1 624 ? -8.374 -26.223 1.832 1.00 98.31 624 SER A N 1
ATOM 4920 C CA . SER A 1 624 ? -8.804 -27.548 1.358 1.00 98.31 624 SER A CA 1
ATOM 4921 C C . SER A 1 624 ? -10.060 -27.497 0.475 1.00 98.31 624 SER A C 1
ATOM 4923 O O . SER A 1 624 ? -10.162 -28.256 -0.489 1.00 98.31 624 SER A O 1
ATOM 4925 N N . ILE A 1 625 ? -10.988 -26.574 0.762 1.00 98.69 625 ILE A N 1
ATOM 4926 C CA . ILE A 1 625 ? -12.199 -26.328 -0.034 1.00 98.69 625 ILE A CA 1
ATOM 4927 C C . ILE A 1 625 ? -11.825 -25.816 -1.431 1.00 98.69 625 ILE A C 1
ATOM 4929 O O . ILE A 1 625 ? -12.294 -26.372 -2.426 1.00 98.69 625 ILE A O 1
ATOM 4933 N N . ALA A 1 626 ? -10.965 -24.797 -1.512 1.00 98.81 626 ALA A N 1
ATOM 4934 C CA . ALA A 1 626 ? -10.561 -24.168 -2.764 1.00 98.81 626 ALA A CA 1
ATOM 4935 C C . ALA A 1 626 ? -9.770 -25.129 -3.664 1.00 98.81 626 ALA A C 1
ATOM 4937 O O . ALA A 1 626 ? -10.116 -25.302 -4.831 1.00 98.81 626 ALA A O 1
ATOM 4938 N N . PHE A 1 627 ? -8.775 -25.836 -3.119 1.00 98.88 627 PHE A N 1
ATOM 4939 C CA . PHE A 1 627 ? -7.972 -26.801 -3.883 1.00 98.88 627 PHE A CA 1
ATOM 4940 C C . PHE A 1 627 ? -8.795 -27.993 -4.388 1.00 98.88 627 PHE A C 1
ATOM 4942 O O . PHE A 1 627 ? -8.634 -28.409 -5.536 1.00 98.88 627 PHE A O 1
ATOM 4949 N N . LYS A 1 628 ? -9.726 -28.524 -3.580 1.00 98.69 628 LYS A N 1
ATOM 4950 C CA . LYS A 1 628 ? -10.626 -29.604 -4.026 1.00 98.69 628 LYS A CA 1
ATOM 4951 C C . LYS A 1 628 ? -11.600 -29.122 -5.107 1.00 98.69 628 LYS A C 1
ATOM 4953 O O . LYS A 1 628 ? -11.835 -29.856 -6.064 1.00 98.69 628 LYS A O 1
ATOM 4958 N N . ALA A 1 629 ? -12.106 -27.889 -5.009 1.00 98.75 629 ALA A N 1
ATOM 4959 C CA . ALA A 1 629 ? -12.923 -27.280 -6.061 1.00 98.75 629 ALA A CA 1
ATOM 4960 C C . ALA A 1 629 ? -12.129 -27.060 -7.362 1.00 98.75 629 ALA A C 1
ATOM 4962 O O . ALA A 1 629 ? -12.634 -27.375 -8.437 1.00 98.75 629 ALA A O 1
ATOM 4963 N N . ALA A 1 630 ? -10.880 -26.590 -7.270 1.00 98.75 630 ALA A N 1
ATOM 4964 C CA . ALA A 1 630 ? -10.021 -26.339 -8.426 1.00 98.75 630 ALA A CA 1
ATOM 4965 C C . ALA A 1 630 ? -9.671 -27.639 -9.167 1.00 98.75 630 ALA A C 1
ATOM 4967 O O . ALA A 1 630 ? -9.875 -27.723 -10.377 1.00 98.75 630 ALA A O 1
ATOM 4968 N N . ARG A 1 631 ? -9.268 -28.696 -8.443 1.00 98.62 631 ARG A N 1
ATOM 4969 C CA . ARG A 1 631 ? -8.997 -30.023 -9.033 1.00 98.62 631 ARG A CA 1
ATOM 4970 C C . ARG A 1 631 ? -10.232 -30.637 -9.697 1.00 98.62 631 ARG A C 1
ATOM 4972 O O . ARG A 1 631 ? -10.105 -31.330 -10.701 1.00 98.62 631 ARG A O 1
ATOM 4979 N N . ALA A 1 632 ? -11.421 -30.394 -9.144 1.00 98.38 632 ALA A N 1
ATOM 4980 C CA . ALA A 1 632 ? -12.684 -30.845 -9.727 1.00 98.38 632 ALA A CA 1
ATOM 4981 C C . ALA A 1 632 ? -13.134 -30.007 -10.943 1.00 98.38 632 ALA A C 1
ATOM 4983 O O . ALA A 1 632 ? -13.996 -30.453 -11.703 1.00 98.38 632 ALA A O 1
ATOM 4984 N N . ALA A 1 633 ? -12.587 -28.800 -11.124 1.00 98.25 633 ALA A N 1
ATOM 4985 C CA . ALA A 1 633 ? -12.879 -27.919 -12.252 1.00 98.25 633 ALA A CA 1
ATOM 4986 C C . ALA A 1 633 ? -11.952 -28.181 -13.453 1.00 98.25 633 ALA A C 1
ATOM 4988 O O . ALA A 1 633 ? -12.444 -28.272 -14.576 1.00 98.25 633 ALA A O 1
ATOM 4989 N N . ASP A 1 634 ? -10.648 -28.363 -13.211 1.00 97.94 634 ASP A N 1
ATOM 4990 C CA . ASP A 1 634 ? -9.679 -28.863 -14.194 1.00 97.94 634 ASP A CA 1
ATOM 4991 C C . ASP A 1 634 ? -8.700 -29.857 -13.532 1.00 97.94 634 ASP A C 1
ATOM 4993 O O . ASP A 1 634 ? -7.820 -29.446 -12.770 1.00 97.94 634 ASP A O 1
ATOM 4997 N N . PRO A 1 635 ? -8.808 -31.166 -13.828 1.00 97.50 635 PRO A N 1
ATOM 4998 C CA . PRO A 1 635 ? -7.881 -32.166 -13.311 1.00 97.50 635 PRO A CA 1
ATOM 4999 C C . PRO A 1 635 ? -6.425 -31.977 -13.756 1.00 97.50 635 PRO A C 1
ATOM 5001 O O . PRO A 1 635 ? -5.533 -32.436 -13.044 1.00 97.50 635 PRO A O 1
ATOM 5004 N N . ASN A 1 636 ? -6.175 -31.326 -14.900 1.00 95.62 636 ASN A N 1
ATOM 5005 C CA . ASN A 1 636 ? -4.854 -31.252 -15.538 1.00 95.62 636 ASN A CA 1
ATOM 5006 C C . ASN A 1 636 ? -4.024 -30.036 -15.110 1.00 95.62 636 ASN A C 1
ATOM 5008 O O . ASN A 1 636 ? -2.801 -30.052 -15.262 1.00 95.62 636 ASN A O 1
ATOM 5012 N N . ALA A 1 637 ? -4.666 -28.980 -14.608 1.00 97.81 637 ALA A N 1
ATOM 5013 C CA . ALA A 1 637 ? -3.969 -27.783 -14.159 1.00 97.81 637 ALA A CA 1
ATOM 5014 C C . ALA A 1 637 ? -3.163 -28.062 -12.880 1.00 97.81 637 ALA A C 1
ATOM 5016 O O . ALA A 1 637 ? -3.631 -28.747 -11.966 1.00 97.81 637 ALA A O 1
ATOM 5017 N N . LYS A 1 638 ? -1.957 -27.497 -12.795 1.00 98.50 638 LYS A N 1
ATOM 5018 C CA . LYS A 1 638 ? -1.137 -27.531 -11.580 1.00 98.50 638 LYS A CA 1
ATOM 5019 C C . LYS A 1 638 ? -1.682 -26.554 -10.535 1.00 98.50 638 LYS A C 1
ATOM 5021 O O . LYS A 1 638 ? -1.928 -25.396 -10.853 1.00 98.50 638 LYS A O 1
ATOM 5026 N N . LEU A 1 639 ? -1.871 -26.986 -9.295 1.00 98.81 639 LEU A N 1
ATOM 5027 C CA . LEU A 1 639 ? -2.508 -26.187 -8.245 1.00 98.81 639 LEU A CA 1
ATOM 5028 C C . LEU A 1 639 ? -1.478 -25.689 -7.226 1.00 98.81 639 LEU A C 1
ATOM 5030 O O . LEU A 1 639 ? -0.863 -26.488 -6.520 1.00 98.81 639 LEU A O 1
ATOM 5034 N N . TYR A 1 640 ? -1.323 -24.368 -7.136 1.00 98.81 640 TYR A N 1
ATOM 5035 C CA . TYR A 1 640 ? -0.326 -23.691 -6.308 1.00 98.81 640 TYR A CA 1
ATOM 5036 C C . TYR A 1 640 ? -0.952 -22.909 -5.147 1.00 98.81 640 TYR A C 1
ATOM 5038 O O . TYR A 1 640 ? -2.037 -22.334 -5.267 1.00 98.81 640 TYR A O 1
ATOM 5046 N N . ILE A 1 641 ? -0.229 -22.854 -4.028 1.00 98.69 641 ILE A N 1
ATOM 5047 C CA . ILE A 1 641 ? -0.327 -21.772 -3.036 1.00 98.69 641 ILE A CA 1
ATOM 5048 C C . ILE A 1 641 ? 0.738 -20.728 -3.380 1.00 98.69 641 ILE A C 1
ATOM 5050 O O . ILE A 1 641 ? 1.859 -21.120 -3.684 1.00 98.69 641 ILE A O 1
ATOM 5054 N N . ASN A 1 642 ? 0.413 -19.437 -3.341 1.00 98.81 642 ASN A N 1
ATOM 5055 C CA . ASN A 1 642 ? 1.336 -18.351 -3.694 1.00 98.81 642 ASN A CA 1
ATOM 5056 C C . ASN A 1 642 ? 1.433 -17.329 -2.547 1.00 98.81 642 ASN A C 1
ATOM 5058 O O . ASN A 1 642 ? 0.417 -17.004 -1.928 1.00 98.81 642 ASN A O 1
ATOM 5062 N N . ASP A 1 643 ? 2.638 -16.859 -2.217 1.00 98.50 643 ASP A N 1
ATOM 5063 C CA . ASP A 1 643 ? 2.847 -15.848 -1.167 1.00 98.50 643 ASP A CA 1
ATOM 5064 C C . ASP A 1 643 ? 4.161 -15.063 -1.377 1.00 98.50 643 ASP A C 1
ATOM 5066 O O . ASP A 1 643 ? 5.088 -15.534 -2.042 1.00 98.50 643 ASP A O 1
ATOM 5070 N N . TYR A 1 644 ? 4.245 -13.868 -0.788 1.00 97.00 644 TYR A N 1
ATOM 5071 C CA . TYR A 1 644 ? 5.450 -13.023 -0.766 1.00 97.00 644 TYR A CA 1
ATOM 5072 C C . TYR A 1 644 ? 6.285 -13.247 0.497 1.00 97.00 644 TYR A C 1
ATOM 5074 O O . TYR A 1 644 ? 5.847 -13.927 1.428 1.00 97.00 644 TYR A O 1
ATOM 5082 N N . ASN A 1 645 ? 7.465 -12.624 0.580 1.00 94.81 645 ASN A N 1
ATOM 5083 C CA . ASN A 1 645 ? 8.378 -12.752 1.722 1.00 94.81 645 ASN A CA 1
ATOM 5084 C C . ASN A 1 645 ? 8.723 -14.221 2.035 1.00 94.81 645 ASN A C 1
ATOM 5086 O O . ASN A 1 645 ? 8.776 -14.612 3.199 1.00 94.81 645 ASN A O 1
ATOM 5090 N N . LEU A 1 646 ? 8.946 -15.049 1.009 1.00 94.38 646 LEU A N 1
ATOM 5091 C CA . LEU A 1 646 ? 9.402 -16.433 1.198 1.00 94.38 646 LEU A CA 1
ATOM 5092 C C . LEU A 1 646 ? 10.898 -16.603 0.887 1.00 94.38 646 LEU A C 1
ATOM 5094 O O . LEU A 1 646 ? 11.408 -17.716 0.913 1.00 94.38 646 LEU A O 1
ATOM 5098 N N . ASP A 1 647 ? 11.600 -15.497 0.632 1.00 87.56 647 ASP A N 1
ATOM 5099 C CA . ASP A 1 647 ? 12.910 -15.453 -0.031 1.00 87.56 647 ASP A CA 1
ATOM 5100 C C . ASP A 1 647 ? 14.089 -15.199 0.935 1.00 87.56 647 ASP A C 1
ATOM 5102 O O . ASP A 1 647 ? 15.247 -15.103 0.517 1.00 87.56 647 ASP A O 1
ATOM 5106 N N . ASN A 1 648 ? 13.818 -15.117 2.248 1.00 85.50 648 ASN A N 1
ATOM 5107 C CA . ASN A 1 648 ? 14.830 -14.958 3.297 1.00 85.50 648 ASN A CA 1
ATOM 5108 C C . ASN A 1 648 ? 14.571 -15.828 4.552 1.00 85.50 648 ASN A C 1
ATOM 5110 O O . ASN A 1 648 ? 13.563 -15.660 5.232 1.00 85.50 648 ASN A O 1
ATOM 5114 N N . LEU A 1 649 ? 15.520 -16.700 4.930 1.00 79.38 649 LEU A N 1
ATOM 5115 C CA . LEU A 1 649 ? 15.433 -17.519 6.160 1.00 79.38 649 LEU A CA 1
ATOM 5116 C C . LEU A 1 649 ? 15.886 -16.812 7.453 1.00 79.38 649 LEU A C 1
ATOM 5118 O O . LEU A 1 649 ? 15.901 -17.436 8.508 1.00 79.38 649 LEU A O 1
ATOM 5122 N N . GLY A 1 650 ? 16.265 -15.535 7.410 1.00 80.06 650 GLY A N 1
ATOM 5123 C CA . GLY A 1 650 ? 16.584 -14.769 8.616 1.00 80.06 650 GLY A CA 1
ATOM 5124 C C . GLY A 1 650 ? 15.316 -14.242 9.281 1.00 80.06 650 GLY A C 1
ATOM 5125 O O . GLY A 1 650 ? 14.888 -14.727 10.323 1.00 80.06 650 GLY A O 1
ATOM 5126 N N . TRP A 1 651 ? 14.695 -13.241 8.657 1.00 82.56 651 TRP A N 1
ATOM 5127 C CA . TRP A 1 651 ? 13.519 -12.563 9.214 1.00 82.56 651 TRP A CA 1
ATOM 5128 C C . TRP A 1 651 ? 12.186 -13.185 8.774 1.00 82.56 651 TRP A C 1
ATOM 5130 O O . TRP A 1 651 ? 11.215 -13.094 9.520 1.00 82.56 651 TRP A O 1
ATOM 5140 N N . ALA A 1 652 ? 12.133 -13.848 7.612 1.00 85.25 652 ALA A N 1
ATOM 5141 C CA . ALA A 1 652 ? 10.901 -14.435 7.074 1.00 85.25 652 ALA A CA 1
ATOM 5142 C C . ALA A 1 652 ? 10.743 -15.943 7.362 1.00 85.25 652 ALA A C 1
ATOM 5144 O O . ALA A 1 652 ? 9.752 -16.557 6.959 1.00 85.25 652 ALA A O 1
ATOM 5145 N N . ALA A 1 653 ? 11.676 -16.549 8.111 1.00 87.88 653 ALA A N 1
ATOM 5146 C CA . ALA A 1 653 ? 11.607 -17.956 8.514 1.00 87.88 653 ALA A CA 1
ATOM 5147 C C . ALA A 1 653 ? 10.262 -18.383 9.141 1.00 87.88 653 ALA A C 1
ATOM 5149 O O . ALA A 1 653 ? 9.797 -19.470 8.790 1.00 87.88 653 ALA A O 1
ATOM 5150 N N . PRO A 1 654 ? 9.585 -17.585 9.999 1.00 92.69 654 PRO A N 1
ATOM 5151 C CA . PRO A 1 654 ? 8.265 -17.949 10.517 1.00 92.69 654 PRO A CA 1
ATOM 5152 C C . PRO A 1 654 ? 7.235 -18.185 9.403 1.00 92.69 654 PRO A C 1
ATOM 5154 O O . PRO A 1 654 ? 6.539 -19.201 9.416 1.00 92.69 654 PRO A O 1
ATOM 5157 N N . LYS A 1 655 ? 7.193 -17.301 8.395 1.00 96.38 655 LYS A N 1
ATOM 5158 C CA . LYS A 1 655 ? 6.288 -17.400 7.242 1.00 96.38 655 LYS A CA 1
ATOM 5159 C C . LYS A 1 655 ? 6.652 -18.559 6.315 1.00 96.38 655 LYS A C 1
ATOM 5161 O O . LYS A 1 655 ? 5.784 -19.365 5.985 1.00 96.38 655 LYS A O 1
ATOM 5166 N N . VAL A 1 656 ? 7.934 -18.707 5.970 1.00 94.00 656 VAL A N 1
ATOM 5167 C CA . VAL A 1 656 ? 8.437 -19.830 5.154 1.00 94.00 656 VAL A CA 1
ATOM 5168 C C . VAL A 1 656 ? 8.079 -21.174 5.796 1.00 94.00 656 VAL A C 1
ATOM 5170 O O . VAL A 1 656 ? 7.536 -22.064 5.138 1.00 94.00 656 VAL A O 1
ATOM 5173 N N . ASN A 1 657 ? 8.310 -21.311 7.103 1.00 92.94 657 ASN A N 1
ATOM 5174 C CA . ASN A 1 657 ? 7.992 -22.529 7.844 1.00 92.94 657 ASN A CA 1
ATOM 5175 C C . ASN A 1 657 ? 6.477 -22.772 7.934 1.00 92.94 657 ASN A C 1
ATOM 5177 O O . ASN A 1 657 ? 6.043 -23.918 7.814 1.00 92.94 657 ASN A O 1
ATOM 5181 N N . ALA A 1 658 ? 5.662 -21.724 8.093 1.00 94.94 658 ALA A N 1
ATOM 5182 C CA . ALA A 1 658 ? 4.205 -21.838 8.088 1.00 94.94 658 ALA A CA 1
ATOM 5183 C C . ALA A 1 658 ? 3.663 -22.355 6.741 1.00 94.94 658 ALA A C 1
ATOM 5185 O O . ALA A 1 658 ? 2.834 -23.269 6.735 1.00 94.94 658 ALA A O 1
ATOM 5186 N N . VAL A 1 659 ? 4.180 -21.853 5.611 1.00 97.88 659 VAL A N 1
ATOM 5187 C CA . VAL A 1 659 ? 3.818 -22.332 4.263 1.00 97.88 659 VAL A CA 1
ATOM 5188 C C . VAL A 1 659 ? 4.216 -23.798 4.071 1.00 97.88 659 VAL A C 1
ATOM 5190 O O . VAL A 1 659 ? 3.365 -24.614 3.712 1.00 97.88 659 VAL A O 1
ATOM 5193 N N . VAL A 1 660 ? 5.467 -24.168 4.371 1.00 96.25 660 VAL A N 1
ATOM 5194 C CA . VAL A 1 660 ? 5.956 -25.557 4.239 1.00 96.25 660 VAL A CA 1
ATOM 5195 C C . VAL A 1 660 ? 5.134 -26.525 5.098 1.00 96.25 660 VAL A C 1
ATOM 5197 O O . VAL A 1 660 ? 4.705 -27.575 4.615 1.00 96.25 660 VAL A O 1
ATOM 5200 N N . ASN A 1 661 ? 4.860 -26.170 6.356 1.00 95.31 661 ASN A N 1
ATOM 5201 C CA . ASN A 1 661 ? 4.090 -27.011 7.276 1.00 95.31 661 ASN A CA 1
ATOM 5202 C C . ASN A 1 661 ? 2.613 -27.125 6.869 1.00 95.31 661 ASN A C 1
ATOM 5204 O O . ASN A 1 661 ? 2.019 -28.205 6.981 1.00 95.31 661 ASN A O 1
ATOM 5208 N N . LEU A 1 662 ? 2.016 -26.048 6.348 1.00 96.81 662 LEU A N 1
ATOM 5209 C CA . LEU A 1 662 ? 0.665 -26.102 5.797 1.00 96.81 662 LEU A CA 1
ATOM 5210 C C . LEU A 1 662 ? 0.597 -27.043 4.594 1.00 96.81 662 LEU A C 1
ATOM 5212 O O . LEU A 1 662 ? -0.278 -27.902 4.555 1.00 96.81 662 LEU A O 1
ATOM 5216 N N . VAL A 1 663 ? 1.516 -26.918 3.635 1.00 97.81 663 VAL A N 1
ATOM 5217 C CA . VAL A 1 663 ? 1.505 -27.767 2.437 1.00 97.81 663 VAL A CA 1
ATOM 5218 C C . VAL A 1 663 ? 1.704 -29.234 2.806 1.00 97.81 663 VAL A C 1
ATOM 5220 O O . VAL A 1 663 ? 0.877 -30.056 2.415 1.00 97.81 663 VAL A O 1
ATOM 5223 N N . LYS A 1 664 ? 2.697 -29.563 3.646 1.00 95.75 664 LYS A N 1
ATOM 5224 C CA . LYS A 1 664 ? 2.908 -30.936 4.145 1.00 95.75 664 LYS A CA 1
ATOM 5225 C C . LYS A 1 664 ? 1.647 -31.517 4.789 1.00 95.75 664 LYS A C 1
ATOM 5227 O O . LYS A 1 664 ? 1.233 -32.622 4.445 1.00 95.75 664 LYS A O 1
ATOM 5232 N N . SER A 1 665 ? 1.009 -30.773 5.697 1.00 95.69 665 SER A N 1
ATOM 5233 C CA . SER A 1 665 ? -0.196 -31.245 6.397 1.00 95.69 665 SER A CA 1
ATOM 5234 C C . SER A 1 665 ? -1.417 -31.378 5.479 1.00 95.69 665 SER A C 1
ATOM 5236 O O . SER A 1 665 ? -2.178 -32.334 5.614 1.00 95.69 665 SER A O 1
ATOM 5238 N N . GLN A 1 666 ? -1.594 -30.475 4.512 1.00 97.12 666 GLN A N 1
ATOM 5239 C CA . GLN A 1 666 ? -2.698 -30.520 3.549 1.00 97.12 666 GLN A CA 1
ATOM 5240 C C . GLN A 1 666 ? -2.530 -31.646 2.522 1.00 97.12 666 GLN A C 1
ATOM 5242 O O . GLN A 1 666 ? -3.495 -32.364 2.259 1.00 97.12 666 GLN A O 1
ATOM 5247 N N . VAL A 1 667 ? -1.321 -31.853 1.992 1.00 96.00 667 VAL A N 1
ATOM 5248 C CA . VAL A 1 667 ? -1.010 -32.972 1.086 1.00 96.00 667 VAL A CA 1
ATOM 5249 C C . VAL A 1 667 ? -1.202 -34.309 1.807 1.00 96.00 667 VAL A C 1
ATOM 5251 O O . VAL A 1 667 ? -1.892 -35.186 1.288 1.00 96.00 667 VAL A O 1
ATOM 5254 N N . ALA A 1 668 ? -0.715 -34.441 3.048 1.00 95.00 668 ALA A N 1
ATOM 5255 C CA . ALA A 1 668 ? -0.956 -35.625 3.880 1.00 95.00 668 ALA A CA 1
ATOM 5256 C C . ALA A 1 668 ? -2.454 -35.864 4.182 1.00 95.00 668 ALA A C 1
ATOM 5258 O O . ALA A 1 668 ? -2.883 -37.008 4.312 1.00 95.00 668 ALA A O 1
ATOM 5259 N N . ALA A 1 669 ? -3.266 -34.802 4.241 1.00 94.75 669 ALA A N 1
ATOM 5260 C CA . ALA A 1 669 ? -4.724 -34.867 4.389 1.00 94.75 669 ALA A CA 1
ATOM 5261 C C . ALA A 1 669 ? -5.492 -35.063 3.057 1.00 94.75 669 ALA A C 1
ATOM 5263 O O . ALA A 1 669 ? -6.726 -34.980 3.033 1.00 94.75 669 ALA A O 1
ATOM 5264 N N . GLY A 1 670 ? -4.797 -35.304 1.939 1.00 95.69 670 GLY A N 1
ATOM 5265 C CA . GLY A 1 670 ? -5.406 -35.534 0.625 1.00 95.69 670 GLY A CA 1
ATOM 5266 C C . GLY A 1 670 ? -5.972 -34.276 -0.048 1.00 95.69 670 GLY A C 1
ATOM 5267 O O . GLY A 1 670 ? -6.867 -34.372 -0.892 1.00 95.69 670 GLY A O 1
ATOM 5268 N N . THR A 1 671 ? -5.502 -33.084 0.324 1.00 98.19 671 THR A N 1
ATOM 5269 C CA . THR A 1 671 ? -5.764 -31.849 -0.428 1.00 98.19 671 THR A CA 1
ATOM 5270 C C . THR A 1 671 ? -4.800 -31.778 -1.623 1.00 98.19 671 THR A C 1
ATOM 5272 O O . THR A 1 671 ? -3.594 -31.917 -1.427 1.00 98.19 671 THR A O 1
ATOM 5275 N N . PRO A 1 672 ? -5.289 -31.563 -2.861 1.00 97.88 672 PRO A N 1
ATOM 5276 C CA . PRO A 1 672 ? -4.486 -31.720 -4.076 1.00 97.88 672 PRO A CA 1
ATOM 5277 C C . PRO A 1 672 ? -3.619 -30.484 -4.385 1.00 97.88 672 PRO A C 1
ATOM 5279 O O . PRO A 1 672 ? -3.869 -29.791 -5.369 1.00 97.88 672 PRO A O 1
ATOM 5282 N N . ILE A 1 673 ? -2.627 -30.197 -3.540 1.00 98.62 673 ILE A N 1
ATOM 5283 C CA . ILE A 1 673 ? -1.622 -29.144 -3.762 1.00 98.62 673 ILE A CA 1
ATOM 5284 C C . ILE A 1 673 ? -0.469 -29.731 -4.586 1.00 98.62 673 ILE A C 1
ATOM 5286 O O . ILE A 1 673 ? 0.140 -30.706 -4.155 1.00 98.62 673 ILE A O 1
ATOM 5290 N N . ASP A 1 674 ? -0.160 -29.137 -5.741 1.00 98.31 674 ASP A N 1
ATOM 5291 C CA . ASP A 1 674 ? 0.961 -29.569 -6.590 1.00 98.31 674 ASP A CA 1
ATOM 5292 C C . ASP A 1 674 ? 2.225 -28.728 -6.401 1.00 98.31 674 ASP A C 1
ATOM 5294 O O . ASP A 1 674 ? 3.294 -29.169 -6.821 1.00 98.31 674 ASP A O 1
ATOM 5298 N N . GLY A 1 675 ? 2.122 -27.527 -5.815 1.00 97.69 675 GLY A N 1
ATOM 5299 C CA . GLY A 1 675 ? 3.278 -26.652 -5.658 1.00 97.69 675 GLY A CA 1
ATOM 5300 C C . GLY A 1 675 ? 3.124 -25.419 -4.764 1.00 97.69 675 GLY A C 1
ATOM 5301 O O . GLY A 1 675 ? 2.028 -25.064 -4.323 1.00 97.69 675 GLY A O 1
ATOM 5302 N N . ILE A 1 676 ? 4.261 -24.759 -4.530 1.00 98.62 676 ILE A N 1
ATOM 5303 C CA . ILE A 1 676 ? 4.410 -23.470 -3.844 1.00 98.62 676 ILE A CA 1
ATOM 5304 C C . ILE A 1 676 ? 4.972 -22.438 -4.831 1.00 98.62 676 ILE A C 1
ATOM 5306 O O . ILE A 1 676 ? 5.979 -22.679 -5.498 1.00 98.62 676 ILE A O 1
ATOM 5310 N N . GLY A 1 677 ? 4.307 -21.293 -4.927 1.00 98.19 677 GLY A N 1
ATOM 5311 C CA . GLY A 1 677 ? 4.789 -20.090 -5.587 1.00 98.19 677 GLY A CA 1
ATOM 5312 C C . GLY A 1 677 ? 5.410 -19.149 -4.560 1.00 98.19 677 GLY A C 1
ATOM 5313 O O . GLY A 1 677 ? 4.768 -18.833 -3.557 1.00 98.19 677 GLY A O 1
ATOM 5314 N N . THR A 1 678 ? 6.642 -18.709 -4.805 1.00 97.69 678 THR A N 1
ATOM 5315 C CA . THR A 1 678 ? 7.199 -17.520 -4.151 1.00 97.69 678 THR A CA 1
ATOM 5316 C C . THR A 1 678 ? 7.150 -16.350 -5.125 1.00 97.69 678 THR A C 1
ATOM 5318 O O . THR A 1 678 ? 7.589 -16.474 -6.271 1.00 97.69 678 THR A O 1
ATOM 5321 N N . GLN A 1 679 ? 6.599 -15.221 -4.678 1.00 97.62 679 GLN A N 1
ATOM 5322 C CA . GLN A 1 679 ? 6.532 -14.012 -5.498 1.00 97.62 679 GLN A CA 1
ATOM 5323 C C . GLN A 1 679 ? 7.936 -13.473 -5.816 1.00 97.62 679 GLN A C 1
ATOM 5325 O O . GLN A 1 679 ? 8.206 -13.124 -6.961 1.00 97.62 679 GLN A O 1
ATOM 5330 N N . THR A 1 680 ? 8.852 -13.492 -4.838 1.00 96.12 680 THR A N 1
ATOM 5331 C CA . THR A 1 680 ? 10.231 -12.984 -4.964 1.00 96.12 680 THR A CA 1
ATOM 5332 C C . THR A 1 680 ? 10.301 -11.503 -5.375 1.00 96.12 680 THR A C 1
ATOM 5334 O O . THR A 1 680 ? 11.091 -11.123 -6.233 1.00 96.12 680 THR A O 1
ATOM 5337 N N . HIS A 1 681 ? 9.506 -10.646 -4.726 1.00 94.06 681 HIS A N 1
ATOM 5338 C CA . HIS A 1 681 ? 9.692 -9.189 -4.760 1.00 94.06 681 HIS A CA 1
ATOM 5339 C C . HIS A 1 681 ? 10.886 -8.796 -3.876 1.00 94.06 681 HIS A C 1
ATOM 5341 O O . HIS A 1 681 ? 10.809 -8.897 -2.649 1.00 94.06 681 HIS A O 1
ATOM 5347 N N . LEU A 1 682 ? 12.007 -8.380 -4.474 1.00 89.94 682 LEU A N 1
ATOM 5348 C CA . LEU A 1 682 ? 13.270 -8.168 -3.754 1.00 89.94 682 LEU A CA 1
ATOM 5349 C C . LEU A 1 682 ? 13.715 -6.701 -3.726 1.00 89.94 682 LEU A C 1
ATOM 5351 O O . LEU A 1 682 ? 13.712 -5.995 -4.736 1.00 89.94 682 LEU A O 1
ATOM 5355 N N . SER A 1 683 ? 14.238 -6.254 -2.580 1.00 89.69 683 SER A N 1
ATOM 5356 C CA . SER A 1 683 ? 15.038 -5.022 -2.543 1.00 89.69 683 SER A CA 1
ATOM 5357 C C . SER A 1 683 ? 16.436 -5.262 -3.130 1.00 89.69 683 SER A C 1
ATOM 5359 O O . SER A 1 683 ? 16.923 -6.394 -3.185 1.00 89.69 683 SER A O 1
ATOM 5361 N N . ALA A 1 684 ? 17.115 -4.186 -3.532 1.00 86.75 684 ALA A N 1
ATOM 5362 C CA . ALA A 1 684 ? 18.468 -4.248 -4.086 1.00 86.75 684 ALA A CA 1
ATOM 5363 C C . ALA A 1 684 ? 19.433 -5.027 -3.165 1.00 86.75 684 ALA A C 1
ATOM 5365 O O . ALA A 1 684 ? 19.528 -4.735 -1.970 1.00 86.75 684 ALA A O 1
ATOM 5366 N N . GLY A 1 685 ? 20.157 -6.007 -3.718 1.00 81.25 685 GLY A N 1
ATOM 5367 C CA . GLY A 1 685 ? 21.117 -6.834 -2.978 1.00 81.25 685 GLY A CA 1
ATOM 5368 C C . GLY A 1 685 ? 20.528 -7.954 -2.105 1.00 81.25 685 GLY A C 1
ATOM 5369 O O . GLY A 1 685 ? 21.282 -8.583 -1.363 1.00 81.25 685 GLY A O 1
ATOM 5370 N N . GLN A 1 686 ? 19.217 -8.232 -2.162 1.00 84.38 686 GLN A N 1
ATOM 5371 C CA . GLN A 1 686 ? 18.577 -9.300 -1.369 1.00 84.38 686 GLN A CA 1
ATOM 5372 C C . GLN A 1 686 ? 18.525 -10.682 -2.058 1.00 84.38 686 GLN A C 1
ATOM 5374 O O . GLN A 1 686 ? 18.022 -11.634 -1.467 1.00 84.38 686 GLN A O 1
ATOM 5379 N N . SER A 1 687 ? 19.074 -10.838 -3.268 1.00 87.25 687 SER A N 1
ATOM 5380 C CA . SER A 1 687 ? 19.023 -12.105 -4.033 1.00 87.25 687 SER A CA 1
ATOM 5381 C C . SER A 1 687 ? 19.822 -13.273 -3.438 1.00 87.25 687 SER A C 1
ATOM 5383 O O . SER A 1 687 ? 19.636 -14.426 -3.828 1.00 87.25 687 SER A O 1
ATOM 5385 N N . SER A 1 688 ? 20.738 -13.002 -2.504 1.00 85.38 688 SER A N 1
ATOM 5386 C CA . SER A 1 688 ? 21.702 -13.991 -2.007 1.00 85.38 688 SER A CA 1
ATOM 5387 C C . SER A 1 688 ? 21.071 -15.124 -1.191 1.00 85.38 688 SER A C 1
ATOM 5389 O O . SER A 1 688 ? 21.661 -16.200 -1.096 1.00 85.38 688 SER A O 1
ATOM 5391 N N . THR A 1 689 ? 19.873 -14.918 -0.631 1.00 84.75 689 THR A N 1
ATOM 5392 C CA . THR A 1 689 ? 19.145 -15.929 0.157 1.00 84.75 689 THR A CA 1
ATOM 5393 C C . THR A 1 689 ? 18.125 -16.742 -0.641 1.00 84.75 689 THR A C 1
ATOM 5395 O O . THR A 1 689 ? 17.555 -17.689 -0.094 1.00 84.75 689 THR A O 1
ATOM 5398 N N . THR A 1 690 ? 17.919 -16.433 -1.926 1.00 87.06 690 THR A N 1
ATOM 5399 C CA . THR A 1 690 ? 16.895 -17.081 -2.762 1.00 87.06 690 THR A CA 1
ATOM 5400 C C . THR A 1 690 ? 17.140 -18.580 -2.969 1.00 87.06 690 THR A C 1
ATOM 5402 O O . THR A 1 690 ? 16.188 -19.349 -2.968 1.00 87.06 690 THR A O 1
ATOM 5405 N N . GLN A 1 691 ? 18.389 -19.046 -3.095 1.00 87.31 691 GLN A N 1
ATOM 5406 C CA . GLN A 1 691 ? 18.647 -20.486 -3.275 1.00 87.31 691 GLN A CA 1
ATOM 5407 C C . GLN A 1 691 ? 18.232 -21.299 -2.039 1.00 87.31 691 GLN A C 1
ATOM 5409 O O . GLN A 1 691 ? 17.393 -22.187 -2.138 1.00 87.31 691 GLN A O 1
ATOM 5414 N N . VAL A 1 692 ? 18.747 -20.931 -0.864 1.00 84.88 692 VAL A N 1
ATOM 5415 C CA . VAL A 1 692 ? 18.480 -21.635 0.405 1.00 84.88 692 VAL A CA 1
ATOM 5416 C C . VAL A 1 692 ? 16.991 -21.598 0.786 1.00 84.88 692 VAL A C 1
ATOM 5418 O O . VAL A 1 692 ? 16.483 -22.497 1.460 1.00 84.88 692 VAL A O 1
ATOM 5421 N N . THR A 1 693 ? 16.254 -20.575 0.345 1.00 88.81 693 THR A N 1
ATOM 5422 C CA . THR A 1 693 ? 14.800 -20.527 0.540 1.00 88.81 693 THR A CA 1
ATOM 5423 C C . THR A 1 693 ? 14.026 -21.405 -0.427 1.00 88.81 693 THR A C 1
ATOM 5425 O O . THR A 1 693 ? 13.134 -22.118 0.028 1.00 88.81 693 THR A O 1
ATOM 5428 N N . LEU A 1 694 ? 14.376 -21.432 -1.715 1.00 90.06 694 LEU A N 1
ATOM 5429 C CA . LEU A 1 694 ? 13.779 -22.376 -2.666 1.00 90.06 694 LEU A CA 1
ATOM 5430 C C . LEU A 1 694 ? 14.029 -23.836 -2.237 1.00 90.06 694 LEU A C 1
ATOM 5432 O O . LEU A 1 694 ? 13.094 -24.636 -2.268 1.00 90.06 694 LEU A O 1
ATOM 5436 N N . GLU A 1 695 ? 15.224 -24.151 -1.725 1.00 88.12 695 GLU A N 1
ATOM 5437 C CA . GLU A 1 695 ? 15.565 -25.450 -1.123 1.00 88.12 695 GLU A CA 1
ATOM 5438 C C . GLU A 1 695 ? 14.654 -25.765 0.082 1.00 88.12 695 GLU A C 1
ATOM 5440 O O . GLU A 1 695 ? 14.042 -26.835 0.141 1.00 88.12 695 GLU A O 1
ATOM 5445 N N . ARG A 1 696 ? 14.455 -24.815 1.014 1.00 88.62 696 ARG A N 1
ATOM 5446 C CA . ARG A 1 696 ? 13.514 -24.985 2.142 1.00 88.62 696 ARG A CA 1
ATOM 5447 C C . ARG A 1 696 ? 12.074 -25.202 1.669 1.00 88.62 696 ARG A C 1
ATOM 5449 O O . ARG A 1 696 ? 11.400 -26.090 2.198 1.00 88.62 696 ARG A O 1
ATOM 5456 N N . LEU A 1 697 ? 11.595 -24.437 0.689 1.00 93.31 697 LEU A N 1
ATOM 5457 C CA . LEU A 1 697 ? 10.255 -24.614 0.118 1.00 93.31 697 LEU A CA 1
ATOM 5458 C C . LEU A 1 697 ? 10.109 -25.995 -0.541 1.00 93.31 697 LEU A C 1
ATOM 5460 O O . LEU A 1 697 ? 9.096 -26.662 -0.330 1.00 93.31 697 LEU A O 1
ATOM 5464 N N . ALA A 1 698 ? 11.140 -26.477 -1.244 1.00 90.38 698 ALA A N 1
ATOM 5465 C CA . ALA A 1 698 ? 11.147 -27.791 -1.885 1.00 90.38 698 ALA A CA 1
ATOM 5466 C C . ALA A 1 698 ? 11.037 -28.951 -0.879 1.00 90.38 698 ALA A C 1
ATOM 5468 O O . ALA A 1 698 ? 10.458 -29.990 -1.205 1.00 90.38 698 ALA A O 1
ATOM 5469 N N . THR A 1 699 ? 11.457 -28.761 0.383 1.00 89.94 699 THR A N 1
ATOM 5470 C CA . THR A 1 699 ? 11.237 -29.765 1.447 1.00 89.94 699 THR A CA 1
ATOM 5471 C C . THR A 1 699 ? 9.763 -30.097 1.692 1.00 89.94 699 THR A C 1
ATOM 5473 O O . THR A 1 699 ? 9.481 -31.101 2.346 1.00 89.94 699 THR A O 1
ATOM 5476 N N . ALA A 1 700 ? 8.815 -29.284 1.205 1.00 90.38 700 ALA A N 1
ATOM 5477 C CA . ALA A 1 700 ? 7.385 -29.585 1.232 1.00 90.38 700 ALA A CA 1
ATOM 5478 C C . ALA A 1 700 ? 6.988 -30.796 0.362 1.00 90.38 700 ALA A C 1
ATOM 5480 O O . ALA A 1 700 ? 5.894 -31.325 0.551 1.00 90.38 700 ALA A O 1
ATOM 5481 N N . GLY A 1 701 ? 7.864 -31.256 -0.542 1.00 89.56 701 GLY A N 1
ATOM 5482 C CA . GLY A 1 701 ? 7.619 -32.411 -1.412 1.00 89.56 701 GLY A CA 1
ATOM 5483 C C . GLY A 1 701 ? 6.712 -32.107 -2.608 1.00 89.56 701 GLY A C 1
ATOM 5484 O O . GLY A 1 701 ? 6.045 -33.007 -3.113 1.00 89.56 701 GLY A O 1
ATOM 5485 N N . VAL A 1 702 ? 6.662 -30.842 -3.034 1.00 93.88 702 VAL A N 1
ATOM 5486 C CA . VAL A 1 702 ? 5.828 -30.332 -4.135 1.00 93.88 702 VAL A CA 1
ATOM 5487 C C . VAL A 1 702 ? 6.653 -29.429 -5.066 1.00 93.88 702 VAL A C 1
ATOM 5489 O O . VAL A 1 702 ? 7.756 -29.019 -4.704 1.00 93.88 702 VAL A O 1
ATOM 5492 N N . ASP A 1 703 ? 6.132 -29.097 -6.252 1.00 94.62 703 ASP A N 1
ATOM 5493 C CA . ASP A 1 703 ? 6.822 -28.223 -7.211 1.00 94.62 703 ASP A CA 1
ATOM 5494 C C . ASP A 1 703 ? 7.038 -26.814 -6.618 1.00 94.62 703 ASP A C 1
ATOM 5496 O O . ASP A 1 703 ? 6.113 -26.228 -6.061 1.00 94.62 703 ASP A O 1
ATOM 5500 N N . VAL A 1 704 ? 8.212 -26.203 -6.801 1.00 95.81 704 VAL A N 1
ATOM 5501 C CA . VAL A 1 704 ? 8.452 -24.797 -6.412 1.00 95.81 704 VAL A CA 1
ATOM 5502 C C . VAL A 1 704 ? 8.614 -23.928 -7.656 1.00 95.81 704 VAL A C 1
ATOM 5504 O O . VAL A 1 704 ? 9.309 -24.307 -8.600 1.00 95.81 704 VAL A O 1
ATOM 5507 N N . ALA A 1 705 ? 7.966 -22.763 -7.670 1.00 96.12 705 ALA A N 1
ATOM 5508 C CA . ALA A 1 705 ? 8.058 -21.788 -8.752 1.00 96.12 705 ALA A CA 1
ATOM 5509 C C . ALA A 1 705 ? 8.286 -20.372 -8.211 1.00 96.12 705 ALA A C 1
ATOM 5511 O O . ALA A 1 705 ? 7.708 -19.989 -7.198 1.00 96.12 705 ALA A O 1
ATOM 5512 N N . ILE A 1 706 ? 9.079 -19.582 -8.935 1.00 97.81 706 ILE A N 1
ATOM 5513 C CA . ILE A 1 706 ? 9.109 -18.124 -8.784 1.00 97.81 706 ILE A CA 1
ATOM 5514 C C . ILE A 1 706 ? 8.003 -17.553 -9.677 1.00 97.81 706 ILE A C 1
ATOM 5516 O O . ILE A 1 706 ? 7.885 -17.974 -10.835 1.00 97.81 706 ILE A O 1
ATOM 5520 N N . THR A 1 707 ? 7.170 -16.655 -9.151 1.00 97.81 707 THR A N 1
ATOM 5521 C CA . THR A 1 707 ? 5.893 -16.285 -9.786 1.00 97.81 707 THR A CA 1
ATOM 5522 C C . THR A 1 707 ? 5.766 -14.818 -10.189 1.00 97.81 707 THR A C 1
ATOM 5524 O O . THR A 1 707 ? 5.147 -14.560 -11.223 1.00 97.81 707 THR A O 1
ATOM 5527 N N . GLU A 1 708 ? 6.354 -13.879 -9.439 1.00 96.81 708 GLU A N 1
ATOM 5528 C CA . GLU A 1 708 ? 6.103 -12.428 -9.578 1.00 96.81 708 GLU A CA 1
ATOM 5529 C C . GLU A 1 708 ? 7.400 -11.583 -9.492 1.00 96.81 708 GLU A C 1
ATOM 5531 O O . GLU A 1 708 ? 7.365 -10.402 -9.171 1.00 96.81 708 GLU A O 1
ATOM 5536 N N . LEU A 1 709 ? 8.553 -12.190 -9.817 1.00 97.38 709 LEU A N 1
ATOM 5537 C CA . LEU A 1 709 ? 9.898 -11.627 -9.621 1.00 97.38 709 LEU A CA 1
ATOM 5538 C C . LEU A 1 709 ? 10.085 -10.204 -10.168 1.00 97.38 709 LEU A C 1
ATOM 5540 O O . LEU A 1 709 ? 10.141 -9.994 -11.384 1.00 97.38 709 LEU A O 1
ATOM 5544 N N . ASP A 1 710 ? 10.395 -9.288 -9.257 1.00 91.56 710 ASP A N 1
ATOM 5545 C CA . ASP A 1 710 ? 11.079 -8.032 -9.531 1.00 91.56 710 ASP A CA 1
ATOM 5546 C C . ASP A 1 710 ? 12.201 -7.781 -8.509 1.00 91.56 710 ASP A C 1
ATOM 5548 O O . ASP A 1 710 ? 12.281 -8.398 -7.444 1.00 91.56 710 ASP A O 1
ATOM 5552 N N . ILE A 1 711 ? 13.145 -6.913 -8.879 1.00 91.50 711 ILE A N 1
ATOM 5553 C CA . ILE A 1 711 ? 14.280 -6.548 -8.028 1.00 91.50 711 ILE A CA 1
ATOM 5554 C C . ILE A 1 711 ? 14.510 -5.044 -8.138 1.00 91.50 711 ILE A C 1
ATOM 5556 O O . ILE A 1 711 ? 14.810 -4.534 -9.223 1.00 91.50 711 ILE A O 1
ATOM 5560 N N . ALA A 1 712 ? 14.408 -4.328 -7.017 1.00 85.94 712 ALA A N 1
ATOM 5561 C CA . ALA A 1 712 ? 14.631 -2.886 -6.975 1.00 85.94 712 ALA A CA 1
ATOM 5562 C C . ALA A 1 712 ? 16.034 -2.522 -7.505 1.00 85.94 712 ALA A C 1
ATOM 5564 O O . ALA A 1 712 ? 17.042 -3.113 -7.114 1.00 85.94 712 ALA A O 1
ATOM 5565 N N . GLY A 1 713 ? 16.101 -1.553 -8.424 1.00 90.56 713 GLY A N 1
ATOM 5566 C CA . GLY A 1 713 ? 17.339 -1.164 -9.116 1.00 90.56 713 GLY A CA 1
ATOM 5567 C C . GLY A 1 713 ? 17.792 -2.111 -10.241 1.00 90.56 713 GLY A C 1
ATOM 5568 O O . GLY A 1 713 ? 18.782 -1.816 -10.902 1.00 90.56 713 GLY A O 1
ATOM 5569 N N . ALA A 1 714 ? 17.082 -3.220 -10.477 1.00 84.62 714 ALA A N 1
ATOM 5570 C CA . ALA A 1 714 ? 17.266 -4.145 -11.601 1.00 84.62 714 ALA A CA 1
ATOM 5571 C C . ALA A 1 714 ? 18.713 -4.635 -11.849 1.00 84.62 714 ALA A C 1
ATOM 5573 O O . ALA A 1 714 ? 19.142 -4.842 -12.986 1.00 84.62 714 ALA A O 1
ATOM 5574 N N . SER A 1 715 ? 19.469 -4.845 -10.771 1.00 90.88 715 SER A N 1
ATOM 5575 C CA . SER A 1 715 ? 20.852 -5.335 -10.797 1.00 90.88 715 SER A CA 1
ATOM 5576 C C . SER A 1 715 ? 20.986 -6.654 -11.572 1.00 90.88 715 SER A C 1
ATOM 5578 O O . SER A 1 715 ? 20.390 -7.676 -11.223 1.00 90.88 715 SER A O 1
ATOM 5580 N N . ALA A 1 716 ? 21.830 -6.654 -12.609 1.00 86.31 716 ALA A N 1
ATOM 5581 C CA . ALA A 1 716 ? 22.100 -7.841 -13.424 1.00 86.31 716 ALA A CA 1
ATOM 5582 C C . ALA A 1 716 ? 22.694 -9.003 -12.602 1.00 86.31 716 ALA A C 1
ATOM 5584 O O . ALA A 1 716 ? 22.430 -10.171 -12.893 1.00 86.31 716 ALA A O 1
ATOM 5585 N N . ASN A 1 717 ? 23.460 -8.691 -11.549 1.00 88.31 717 ASN A N 1
ATOM 5586 C CA . ASN A 1 717 ? 24.002 -9.691 -10.630 1.00 88.31 717 ASN A CA 1
ATOM 5587 C C . ASN A 1 717 ? 22.905 -10.324 -9.767 1.00 88.31 717 ASN A C 1
ATOM 5589 O O . ASN A 1 717 ? 22.930 -11.538 -9.563 1.00 88.31 717 ASN A O 1
ATOM 5593 N N . ASP A 1 718 ? 21.928 -9.538 -9.305 1.00 88.56 718 ASP A N 1
ATOM 5594 C CA . ASP A 1 718 ? 20.815 -10.055 -8.505 1.00 88.56 718 ASP A CA 1
ATOM 5595 C C . ASP A 1 718 ? 19.901 -10.954 -9.352 1.00 88.56 718 ASP A C 1
ATOM 5597 O O . ASP A 1 718 ? 19.655 -12.101 -8.976 1.00 88.56 718 ASP A O 1
ATOM 5601 N N . TYR A 1 719 ? 19.509 -10.516 -10.556 1.00 89.50 719 TYR A N 1
ATOM 5602 C CA . TYR A 1 719 ? 18.756 -11.365 -11.491 1.00 89.50 719 TYR A CA 1
ATOM 5603 C C . TYR A 1 719 ? 19.526 -12.637 -11.873 1.00 89.50 719 TYR A C 1
ATOM 5605 O O . TYR A 1 719 ? 18.952 -13.726 -11.892 1.00 89.50 719 TYR A O 1
ATOM 5613 N N . SER A 1 720 ? 20.839 -12.541 -12.128 1.00 92.00 720 SER A N 1
ATOM 5614 C CA . SER A 1 720 ? 21.671 -13.723 -12.390 1.00 92.00 720 SER A CA 1
ATOM 5615 C C . SER A 1 720 ? 21.680 -14.693 -11.206 1.00 92.00 720 SER A C 1
ATOM 5617 O O . SER A 1 720 ? 21.683 -15.904 -11.419 1.00 92.00 720 SER A O 1
ATOM 5619 N N . THR A 1 721 ? 21.671 -14.179 -9.975 1.00 89.12 721 THR A N 1
ATOM 5620 C CA . THR A 1 721 ? 21.670 -14.984 -8.746 1.00 89.12 721 THR A CA 1
ATOM 5621 C C . THR A 1 721 ? 20.338 -15.706 -8.567 1.00 89.12 721 THR A C 1
ATOM 5623 O O . THR A 1 721 ? 20.343 -16.923 -8.405 1.00 89.12 721 THR A O 1
ATOM 5626 N N . VAL A 1 722 ? 19.204 -15.013 -8.721 1.00 92.25 722 VAL A N 1
ATOM 5627 C CA . VAL A 1 722 ? 17.862 -15.623 -8.654 1.00 92.25 722 VAL A CA 1
ATOM 5628 C C . VAL A 1 722 ? 17.661 -16.687 -9.744 1.00 92.25 722 VAL A C 1
ATOM 5630 O O . VAL A 1 722 ? 17.170 -17.784 -9.471 1.00 92.25 722 VAL A O 1
ATOM 5633 N N . VAL A 1 723 ? 18.096 -16.421 -10.980 1.00 93.38 723 VAL A N 1
ATOM 5634 C CA . VAL A 1 723 ? 17.995 -17.403 -12.073 1.00 93.38 723 VAL A CA 1
ATOM 5635 C C . VAL A 1 723 ? 18.902 -18.613 -11.824 1.00 93.38 723 VAL A C 1
ATOM 5637 O O . VAL A 1 723 ? 18.468 -19.743 -12.036 1.00 93.38 723 VAL A O 1
ATOM 5640 N N . LYS A 1 724 ? 20.133 -18.421 -11.326 1.00 91.50 724 LYS A N 1
ATOM 5641 C CA . LYS A 1 724 ? 21.020 -19.532 -10.925 1.00 91.50 724 LYS A CA 1
ATOM 5642 C C . LYS A 1 724 ? 20.433 -20.349 -9.775 1.00 91.50 724 LYS A C 1
ATOM 5644 O O . LYS A 1 724 ? 20.482 -21.572 -9.846 1.00 91.50 724 LYS A O 1
ATOM 5649 N N . ALA A 1 725 ? 19.835 -19.693 -8.781 1.00 90.38 725 ALA A N 1
ATOM 5650 C CA . ALA A 1 725 ? 19.146 -20.340 -7.670 1.00 90.38 725 ALA A CA 1
ATOM 5651 C C . ALA A 1 725 ? 18.018 -21.255 -8.169 1.00 90.38 725 ALA A C 1
ATOM 5653 O O . ALA A 1 725 ? 17.988 -22.424 -7.812 1.00 90.38 725 ALA A O 1
ATOM 5654 N N . CYS A 1 726 ? 17.159 -20.774 -9.076 1.00 90.00 726 CYS A N 1
ATOM 5655 C CA . CYS A 1 726 ? 16.115 -21.593 -9.706 1.00 90.00 726 CYS A CA 1
ATOM 5656 C C . CYS A 1 726 ? 16.682 -22.709 -10.611 1.00 90.00 726 CYS A C 1
ATOM 5658 O O . CYS A 1 726 ? 16.068 -23.769 -10.760 1.00 90.00 726 CYS A O 1
ATOM 5660 N N . LEU A 1 727 ? 17.854 -22.499 -11.225 1.00 89.44 727 LEU A N 1
ATOM 5661 C CA . LEU A 1 727 ? 18.539 -23.510 -12.036 1.00 89.44 727 LEU A CA 1
ATOM 5662 C C . LEU A 1 727 ? 19.169 -24.638 -11.212 1.00 89.44 727 LEU A C 1
ATOM 5664 O O . LEU A 1 727 ? 19.195 -25.762 -11.716 1.00 89.44 727 LEU A O 1
ATOM 5668 N N . ALA A 1 728 ? 19.607 -24.369 -9.979 1.00 82.19 728 ALA A N 1
ATOM 5669 C CA . ALA A 1 728 ? 20.115 -25.380 -9.056 1.00 82.19 728 ALA A CA 1
ATOM 5670 C C . ALA A 1 728 ? 19.084 -26.498 -8.802 1.00 82.19 728 ALA A C 1
ATOM 5672 O O . ALA A 1 728 ? 17.868 -26.310 -8.960 1.00 82.19 728 ALA A O 1
ATOM 5673 N N . ASP A 1 729 ? 19.579 -27.679 -8.435 1.00 66.88 729 ASP A N 1
ATOM 5674 C CA . ASP A 1 729 ? 18.733 -28.788 -8.008 1.00 66.88 729 ASP A CA 1
ATOM 5675 C C . ASP A 1 729 ? 18.316 -28.566 -6.549 1.00 66.88 729 ASP A C 1
ATOM 5677 O O . ASP A 1 729 ? 19.147 -28.541 -5.647 1.00 66.88 729 ASP A O 1
ATOM 5681 N N . GLN A 1 730 ? 17.017 -28.368 -6.328 1.00 59.91 730 GLN A N 1
ATOM 5682 C CA . GLN A 1 730 ? 16.462 -28.004 -5.020 1.00 59.91 730 GLN A CA 1
ATOM 5683 C C . GLN A 1 730 ? 16.401 -29.185 -4.041 1.00 59.91 730 GLN A C 1
ATOM 5685 O O . GLN A 1 730 ? 16.022 -29.000 -2.888 1.00 59.91 730 GLN A O 1
ATOM 5690 N N . LEU A 1 731 ? 16.711 -30.401 -4.507 1.00 53.78 731 LEU A N 1
ATOM 5691 C CA . LEU A 1 731 ? 16.635 -31.639 -3.727 1.00 53.78 731 LEU A CA 1
ATOM 5692 C C . LEU A 1 731 ? 17.966 -32.411 -3.688 1.00 53.78 731 LEU A C 1
ATOM 5694 O O . LEU A 1 731 ? 18.013 -33.503 -3.124 1.00 53.78 731 LEU A O 1
ATOM 5698 N N . SER A 1 732 ? 19.060 -31.863 -4.236 1.00 44.34 732 SER A N 1
ATOM 5699 C CA . SER A 1 732 ? 20.379 -32.522 -4.214 1.00 44.34 732 SER A CA 1
ATOM 5700 C C . SER A 1 732 ? 21.117 -32.427 -2.869 1.00 44.34 732 SER A C 1
ATOM 5702 O O . SER A 1 732 ? 22.216 -32.962 -2.746 1.00 44.34 732 SER A O 1
ATOM 5704 N N . GLY A 1 733 ? 20.543 -31.746 -1.871 1.00 42.88 733 GLY A N 1
ATOM 5705 C CA . GLY A 1 733 ? 21.060 -31.658 -0.504 1.00 42.88 733 GLY A CA 1
ATOM 5706 C C . GLY A 1 733 ? 19.956 -31.907 0.526 1.00 42.88 733 GLY A C 1
ATOM 5707 O O . GLY A 1 733 ? 18.838 -31.412 0.382 1.00 42.88 733 GLY A O 1
ATOM 5708 N N . GLU A 1 734 ? 20.261 -32.678 1.572 1.00 38.06 734 GLU A N 1
ATOM 5709 C CA . GLU A 1 734 ? 19.358 -32.905 2.707 1.00 38.06 734 GLU A CA 1
ATOM 5710 C C . GLU A 1 734 ? 19.253 -31.584 3.498 1.00 38.06 734 GLU A C 1
ATOM 5712 O O . GLU A 1 734 ? 20.183 -31.219 4.214 1.00 38.06 734 GLU A O 1
ATOM 5717 N N . TYR A 1 735 ? 18.157 -30.825 3.337 1.00 40.19 735 TYR A N 1
ATOM 5718 C CA . TYR A 1 735 ? 17.927 -29.608 4.129 1.00 40.19 735 TYR A CA 1
ATOM 5719 C C . TYR A 1 735 ? 17.860 -29.986 5.614 1.00 40.19 735 TYR A C 1
ATOM 5721 O O . TYR A 1 735 ? 16.866 -30.552 6.081 1.00 40.19 735 TYR A O 1
ATOM 5729 N N . VAL A 1 736 ? 18.915 -29.656 6.355 1.00 43.00 736 VAL A N 1
ATOM 5730 C CA . VAL A 1 736 ? 18.949 -29.765 7.812 1.00 43.00 736 VAL A CA 1
ATOM 5731 C C . VAL A 1 736 ? 18.331 -28.497 8.389 1.00 43.00 736 VAL A C 1
ATOM 5733 O O . VAL A 1 736 ? 18.740 -27.382 8.067 1.00 43.00 736 VAL A O 1
ATOM 5736 N N . GLU A 1 737 ? 17.312 -28.662 9.227 1.00 35.28 737 GLU A N 1
ATOM 5737 C CA . GLU A 1 737 ? 16.653 -27.544 9.897 1.00 35.28 737 GLU A CA 1
ATOM 5738 C C . GLU A 1 737 ? 17.629 -26.865 10.873 1.00 35.28 737 GLU A C 1
ATOM 5740 O O . GLU A 1 737 ? 18.244 -27.562 11.683 1.00 35.28 737 GLU A O 1
ATOM 5745 N N . PRO A 1 738 ? 17.822 -25.533 10.803 1.00 39.84 738 PRO A N 1
ATOM 5746 C CA . PRO A 1 738 ? 18.719 -24.853 11.723 1.00 39.84 738 PRO A CA 1
ATOM 5747 C C . PRO A 1 738 ? 18.142 -24.901 13.140 1.00 39.84 738 PRO A C 1
ATOM 5749 O O . PRO A 1 738 ? 17.027 -24.431 13.384 1.00 39.84 738 PRO A O 1
ATOM 5752 N N . ASP A 1 739 ? 18.926 -25.443 14.076 1.00 37.84 739 ASP A N 1
ATOM 5753 C CA . ASP A 1 739 ? 18.655 -25.352 15.512 1.00 37.84 739 ASP A CA 1
ATOM 5754 C C . ASP A 1 739 ? 18.412 -23.884 15.922 1.00 37.84 739 ASP A C 1
ATOM 5756 O O . ASP A 1 739 ? 18.931 -22.949 15.306 1.00 37.84 739 ASP A O 1
ATOM 5760 N N . ILE A 1 740 ? 17.634 -23.652 16.984 1.00 41.22 740 ILE A N 1
ATOM 5761 C CA . ILE A 1 740 ? 17.304 -22.291 17.440 1.00 41.22 740 ILE A CA 1
ATOM 5762 C C . ILE A 1 740 ? 18.547 -21.643 18.077 1.00 41.22 740 ILE A C 1
ATOM 5764 O O . ILE A 1 740 ? 18.842 -21.858 19.253 1.00 41.22 740 ILE A O 1
ATOM 5768 N N . ILE A 1 741 ? 19.272 -20.838 17.298 1.00 49.53 741 ILE A N 1
ATOM 5769 C CA . ILE A 1 741 ? 20.535 -20.211 17.711 1.00 49.53 741 ILE A CA 1
ATOM 5770 C C . ILE A 1 741 ? 20.282 -18.890 18.478 1.00 49.53 741 ILE A C 1
ATOM 5772 O O . ILE A 1 741 ? 19.534 -18.033 17.998 1.00 49.53 741 ILE A O 1
ATOM 5776 N N . PRO A 1 742 ? 20.895 -18.683 19.666 1.00 45.06 742 PRO A N 1
ATOM 5777 C CA . PRO A 1 742 ? 20.785 -17.429 20.415 1.00 45.06 742 PRO A CA 1
ATOM 5778 C C . PRO A 1 742 ? 21.374 -16.211 19.673 1.00 45.06 742 PRO A C 1
ATOM 5780 O O . PRO A 1 742 ? 22.351 -16.353 18.936 1.00 45.06 742 PRO A O 1
ATOM 5783 N N . PRO A 1 743 ? 20.862 -14.983 19.903 1.00 42.19 743 PRO A N 1
ATOM 5784 C CA . PRO A 1 743 ? 21.373 -13.783 19.238 1.00 42.19 743 PRO A CA 1
ATOM 5785 C C . PRO A 1 743 ? 22.872 -13.544 19.481 1.00 42.19 743 PRO A C 1
ATOM 5787 O O . PRO A 1 743 ? 23.329 -13.562 20.624 1.00 42.19 743 PRO A O 1
ATOM 5790 N N . GLY A 1 744 ? 23.621 -13.257 18.410 1.00 49.28 744 GLY A N 1
ATOM 5791 C CA . GLY A 1 744 ? 25.055 -12.930 18.462 1.00 49.28 744 GLY A CA 1
ATOM 5792 C C . GLY A 1 744 ? 26.016 -14.095 18.188 1.00 49.28 744 GLY A C 1
ATOM 5793 O O . GLY A 1 744 ? 27.220 -13.921 18.357 1.00 49.28 744 GLY A O 1
ATOM 5794 N N . TRP A 1 745 ? 25.499 -15.252 17.773 1.00 44.44 745 TRP A N 1
ATOM 5795 C CA . TRP A 1 745 ? 26.274 -16.420 17.348 1.00 44.44 745 TRP A CA 1
ATOM 5796 C C . TRP A 1 745 ? 26.220 -16.556 15.824 1.00 44.44 745 TRP A C 1
ATOM 5798 O O . TRP A 1 745 ? 25.174 -16.300 15.221 1.00 44.44 745 TRP A O 1
ATOM 5808 N N . GLU A 1 746 ? 27.329 -16.949 15.199 1.00 49.03 746 GLU A N 1
ATOM 5809 C CA . GLU A 1 746 ? 27.382 -17.150 13.746 1.00 49.03 746 GLU A CA 1
ATOM 5810 C C . GLU A 1 746 ? 26.849 -18.540 13.359 1.00 49.03 746 GLU A C 1
ATOM 5812 O O . GLU A 1 746 ? 27.023 -19.522 14.088 1.00 49.03 746 GLU A O 1
ATOM 5817 N N . VAL A 1 747 ? 26.149 -18.603 12.221 1.00 51.50 747 VAL A N 1
ATOM 5818 C CA . VAL A 1 747 ? 25.592 -19.840 11.657 1.00 51.50 747 VAL A CA 1
ATOM 5819 C C . VAL A 1 747 ? 26.463 -20.251 10.481 1.00 51.50 747 VAL A C 1
ATOM 5821 O O . VAL A 1 747 ? 26.407 -19.636 9.414 1.00 51.50 747 VAL A O 1
ATOM 5824 N N . ASP A 1 748 ? 27.289 -21.270 10.689 1.00 50.59 748 ASP A N 1
ATOM 5825 C CA . ASP A 1 748 ? 28.199 -21.769 9.665 1.00 50.59 748 ASP A CA 1
ATOM 5826 C C . ASP A 1 748 ? 27.427 -22.433 8.505 1.00 50.59 748 ASP A C 1
ATOM 5828 O O . ASP A 1 748 ? 26.374 -23.045 8.690 1.00 50.59 748 ASP A O 1
ATOM 5832 N N . ARG A 1 749 ? 27.941 -22.286 7.274 1.00 48.00 749 ARG A N 1
ATOM 5833 C CA . ARG A 1 749 ? 27.322 -22.832 6.042 1.00 48.00 749 ARG A CA 1
ATOM 5834 C C . ARG A 1 749 ? 27.357 -24.370 5.984 1.00 48.00 749 ARG A C 1
ATOM 5836 O O . ARG A 1 749 ? 26.608 -24.965 5.214 1.00 48.00 749 ARG A O 1
ATOM 5843 N N . PHE A 1 750 ? 28.239 -24.982 6.766 1.00 56.69 750 PHE A N 1
ATOM 5844 C CA . PHE A 1 750 ? 28.486 -26.421 6.860 1.00 56.69 750 PHE A CA 1
ATOM 5845 C C . PHE A 1 750 ? 28.283 -26.873 8.319 1.00 56.69 750 PHE A C 1
ATOM 5847 O O . PHE A 1 750 ? 28.025 -26.037 9.187 1.00 56.69 750 PHE A O 1
ATOM 5854 N N . ASP A 1 751 ? 28.378 -28.170 8.635 1.00 59.75 751 ASP A N 1
ATOM 5855 C CA . ASP A 1 751 ? 28.044 -28.674 9.985 1.00 59.75 751 ASP A CA 1
ATOM 5856 C C . ASP A 1 751 ? 29.132 -28.360 11.050 1.00 59.75 751 ASP A C 1
ATOM 5858 O O . ASP A 1 751 ? 29.060 -28.799 12.201 1.00 59.75 751 ASP A O 1
ATOM 5862 N N . GLY A 1 752 ? 30.117 -27.527 10.705 1.00 65.62 752 GLY A N 1
ATOM 5863 C CA . GLY A 1 752 ? 31.007 -26.816 11.621 1.00 65.62 752 GLY A CA 1
ATOM 5864 C C . GLY A 1 752 ? 31.764 -25.680 10.921 1.00 65.62 752 GLY A C 1
ATOM 5865 O O . GLY A 1 752 ? 31.789 -25.614 9.692 1.00 65.62 752 GLY A O 1
ATOM 5866 N N . LEU A 1 753 ? 32.408 -24.801 11.699 1.00 71.31 753 LEU A N 1
ATOM 5867 C CA . LEU A 1 753 ? 33.323 -23.768 11.179 1.00 71.31 753 LEU A CA 1
ATOM 5868 C C . LEU A 1 753 ? 34.500 -24.387 10.403 1.00 71.31 753 LEU A C 1
ATOM 5870 O O . LEU A 1 753 ? 34.931 -23.858 9.378 1.00 71.31 753 LEU A O 1
ATOM 5874 N N . PHE A 1 754 ? 35.024 -25.508 10.897 1.00 76.69 754 PHE A N 1
ATOM 5875 C CA . PHE A 1 754 ? 35.949 -26.371 10.170 1.00 76.69 754 PHE A CA 1
ATOM 5876 C C . PHE A 1 754 ? 35.368 -27.781 10.133 1.00 76.69 754 PHE A C 1
ATOM 5878 O O . PHE A 1 754 ? 35.016 -28.340 11.175 1.00 76.69 754 PHE A O 1
ATOM 5885 N N . ASP A 1 755 ? 35.274 -28.327 8.928 1.00 78.94 755 ASP A N 1
ATOM 5886 C CA . ASP A 1 755 ? 34.600 -29.582 8.621 1.00 78.94 755 ASP A CA 1
ATOM 5887 C C . ASP A 1 755 ? 35.550 -30.461 7.796 1.00 78.94 755 ASP A C 1
ATOM 5889 O O . ASP A 1 755 ? 36.162 -29.987 6.832 1.00 78.94 755 ASP A O 1
ATOM 5893 N N . CYS A 1 756 ? 35.765 -31.703 8.227 1.00 80.25 756 CYS A N 1
ATOM 5894 C CA . CYS A 1 756 ? 36.759 -32.594 7.641 1.00 80.25 756 CYS A CA 1
ATOM 5895 C C . CYS A 1 756 ? 36.334 -34.062 7.789 1.00 80.25 756 CYS A C 1
ATOM 5897 O O . CYS A 1 756 ? 36.388 -34.622 8.885 1.00 80.25 756 CYS A O 1
ATOM 5899 N N . GLU A 1 757 ? 35.938 -34.675 6.672 1.00 82.19 757 GLU A N 1
ATOM 5900 C CA . GLU A 1 757 ? 35.376 -36.032 6.567 1.00 82.19 757 GLU A CA 1
ATOM 5901 C C . GLU A 1 757 ? 36.133 -36.873 5.503 1.00 82.19 757 GLU A C 1
ATOM 5903 O O . GLU A 1 757 ? 37.272 -36.560 5.136 1.00 82.19 757 GLU A O 1
ATOM 5908 N N . ASP A 1 758 ? 35.509 -37.949 5.015 1.00 81.31 758 ASP A N 1
ATOM 5909 C CA . ASP A 1 758 ? 35.926 -38.793 3.883 1.00 81.31 758 ASP A CA 1
ATOM 5910 C C . ASP A 1 758 ? 37.336 -39.408 3.998 1.00 81.31 758 ASP A C 1
ATOM 5912 O O . ASP A 1 758 ? 38.094 -39.515 3.031 1.00 81.31 758 ASP A O 1
ATOM 5916 N N . GLY A 1 759 ? 37.688 -39.872 5.199 1.00 77.38 759 GLY A N 1
ATOM 5917 C CA . GLY A 1 759 ? 38.954 -40.561 5.463 1.00 77.38 759 GLY A CA 1
ATOM 5918 C C . GLY A 1 759 ? 40.189 -39.653 5.422 1.00 77.38 759 GLY A C 1
ATOM 5919 O O . GLY A 1 759 ? 41.300 -40.152 5.249 1.00 77.38 759 GLY A O 1
ATOM 5920 N N . SER A 1 760 ? 40.004 -38.337 5.580 1.00 81.00 760 SER A N 1
ATOM 5921 C CA . SER A 1 760 ? 41.087 -37.347 5.656 1.00 81.00 760 SER A CA 1
ATOM 5922 C C . SER A 1 760 ? 42.094 -37.667 6.773 1.00 81.00 760 SER A C 1
ATOM 5924 O O . SER A 1 760 ? 41.712 -37.912 7.919 1.00 81.00 760 SER A O 1
ATOM 5926 N N . ASP A 1 761 ? 43.391 -37.650 6.448 1.00 82.88 761 ASP A N 1
ATOM 5927 C CA . ASP A 1 761 ? 44.459 -38.213 7.285 1.00 82.88 761 ASP A CA 1
ATOM 5928 C C . ASP A 1 761 ? 45.664 -37.261 7.454 1.00 82.88 761 ASP A C 1
ATOM 5930 O O . ASP A 1 761 ? 46.047 -36.546 6.529 1.00 82.88 761 ASP A O 1
ATOM 5934 N N . ASN A 1 762 ? 46.296 -37.288 8.633 1.00 84.31 762 ASN A N 1
ATOM 5935 C CA . ASN A 1 762 ? 47.395 -36.414 9.087 1.00 84.31 762 ASN A CA 1
ATOM 5936 C C . ASN A 1 762 ? 47.090 -34.899 9.043 1.00 84.31 762 ASN A C 1
ATOM 5938 O O . ASN A 1 762 ? 47.952 -34.083 8.709 1.00 84.31 762 ASN A O 1
ATOM 5942 N N . VAL A 1 763 ? 45.869 -34.501 9.404 1.00 82.62 763 VAL A N 1
ATOM 5943 C CA . VAL A 1 763 ? 45.438 -33.091 9.410 1.00 82.62 763 VAL A CA 1
ATOM 5944 C C . VAL A 1 763 ? 45.873 -32.396 10.706 1.00 82.62 763 VAL A C 1
ATOM 5946 O O . VAL A 1 763 ? 45.599 -32.881 11.800 1.00 82.62 763 VAL A O 1
ATOM 5949 N N . THR A 1 764 ? 46.527 -31.232 10.612 1.00 86.19 764 THR A N 1
ATOM 5950 C CA . THR A 1 764 ? 46.950 -30.445 11.789 1.00 86.19 764 THR A CA 1
ATOM 5951 C C . THR A 1 764 ? 46.181 -29.128 11.896 1.00 86.19 764 THR A C 1
ATOM 5953 O O . THR A 1 764 ? 46.210 -28.316 10.975 1.00 86.19 764 THR A O 1
ATOM 5956 N N . PHE A 1 765 ? 45.549 -28.883 13.045 1.00 84.56 765 PHE A N 1
ATOM 5957 C CA . PHE A 1 765 ? 44.827 -27.654 13.372 1.00 84.56 765 PHE A CA 1
ATOM 5958 C C . PHE A 1 765 ? 45.521 -26.931 14.537 1.00 84.56 765 PHE A C 1
ATOM 5960 O O . PHE A 1 765 ? 45.433 -27.372 15.687 1.00 84.56 765 PHE A O 1
ATOM 5967 N N . SER A 1 766 ? 46.251 -25.839 14.273 1.00 87.75 766 SER A N 1
ATOM 5968 C CA . SER A 1 766 ? 47.065 -25.196 15.319 1.00 87.75 766 SER A CA 1
ATOM 5969 C C . SER A 1 766 ? 47.088 -23.669 15.325 1.00 87.75 766 SER A C 1
ATOM 5971 O O . SER A 1 766 ? 47.031 -23.047 14.268 1.00 87.75 766 SER A O 1
ATOM 5973 N N . HIS A 1 767 ? 47.242 -23.096 16.525 1.00 84.69 767 HIS A N 1
ATOM 5974 C CA . HIS A 1 767 ? 47.415 -21.660 16.802 1.00 84.69 767 HIS A CA 1
ATOM 5975 C C . HIS A 1 767 ? 46.268 -20.727 16.354 1.00 84.69 767 HIS A C 1
ATOM 5977 O O . HIS A 1 767 ? 46.475 -19.532 16.148 1.00 84.69 767 HIS A O 1
ATOM 5983 N N . ASN A 1 768 ? 45.044 -21.247 16.241 1.00 84.06 768 ASN A N 1
ATOM 5984 C CA . ASN A 1 768 ? 43.854 -20.475 15.869 1.00 84.06 768 ASN A CA 1
ATOM 5985 C C . ASN A 1 768 ? 43.133 -19.882 17.086 1.00 84.06 768 ASN A C 1
ATOM 5987 O O . ASN A 1 768 ? 43.250 -20.393 18.199 1.00 84.06 768 ASN A O 1
ATOM 5991 N N . ILE A 1 769 ? 42.312 -18.852 16.863 1.00 83.44 769 ILE A N 1
ATOM 5992 C CA . ILE A 1 769 ? 41.378 -18.323 17.866 1.00 83.44 769 ILE A CA 1
ATOM 5993 C C . ILE A 1 769 ? 39.949 -18.439 17.317 1.00 83.44 769 ILE A C 1
ATOM 5995 O O . ILE A 1 769 ? 39.620 -17.791 16.328 1.00 83.44 769 ILE A O 1
ATOM 5999 N N . ILE A 1 770 ? 39.103 -19.245 17.961 1.00 78.44 770 ILE A N 1
ATOM 6000 C CA . ILE A 1 770 ? 37.705 -19.502 17.574 1.00 78.44 770 ILE A CA 1
ATOM 6001 C C . ILE A 1 770 ? 36.794 -18.810 18.587 1.00 78.44 770 ILE A C 1
ATOM 6003 O O . ILE A 1 770 ? 36.911 -19.081 19.784 1.00 78.44 770 ILE A O 1
ATOM 6007 N N . LYS A 1 771 ? 35.885 -17.930 18.137 1.00 77.81 771 LYS A N 1
ATOM 6008 C CA . LYS A 1 771 ? 35.004 -17.155 19.030 1.00 77.81 771 LYS A CA 1
ATOM 6009 C C . LYS A 1 771 ? 33.537 -17.192 18.609 1.00 77.81 771 LYS A C 1
ATOM 6011 O O . LYS A 1 771 ? 33.257 -16.969 17.444 1.00 77.81 771 LYS A O 1
ATOM 6016 N N . ASN A 1 772 ? 32.612 -17.375 19.555 1.00 72.56 772 ASN A N 1
ATOM 6017 C CA . ASN A 1 772 ? 31.153 -17.264 19.339 1.00 72.56 772 ASN A CA 1
ATOM 6018 C C . ASN A 1 772 ? 30.524 -18.285 18.349 1.00 72.56 772 ASN A C 1
ATOM 6020 O O . ASN A 1 772 ? 29.468 -18.006 17.780 1.00 72.56 772 ASN A O 1
ATOM 6024 N N . HIS A 1 773 ? 31.136 -19.463 18.150 1.00 66.25 773 HIS A N 1
ATOM 6025 C CA . HIS A 1 773 ? 30.629 -20.504 17.234 1.00 66.25 773 HIS A CA 1
ATOM 6026 C C . HIS A 1 773 ? 29.832 -21.605 17.940 1.00 66.25 773 HIS A C 1
ATOM 6028 O O . HIS A 1 773 ? 30.236 -22.132 18.979 1.00 66.25 773 HIS A O 1
ATOM 6034 N N . HIS A 1 774 ? 28.711 -22.012 17.335 1.00 62.22 774 HIS A N 1
ATOM 6035 C CA . HIS A 1 774 ? 27.857 -23.072 17.877 1.00 62.22 774 HIS A CA 1
ATOM 6036 C C . HIS A 1 774 ? 28.444 -24.481 17.652 1.00 62.22 774 HIS A C 1
ATOM 6038 O O . HIS A 1 774 ? 28.417 -25.310 18.567 1.00 62.22 774 HIS A O 1
ATOM 6044 N N . LYS A 1 775 ? 29.018 -24.742 16.469 1.00 70.44 775 LYS A N 1
ATOM 6045 C CA . LYS A 1 775 ? 29.688 -26.000 16.089 1.00 70.44 775 LYS A CA 1
ATOM 6046 C C . LYS A 1 775 ? 31.100 -25.666 15.594 1.00 70.44 775 LYS A C 1
ATOM 6048 O O . LYS A 1 775 ? 31.256 -25.190 14.477 1.00 70.44 775 LYS A O 1
ATOM 6053 N N . SER A 1 776 ? 32.125 -25.856 16.425 1.00 75.50 776 SER A N 1
ATOM 6054 C CA . SER A 1 776 ? 33.479 -25.385 16.089 1.00 75.50 776 SER A CA 1
ATOM 6055 C C . SER A 1 776 ? 34.224 -26.308 15.117 1.00 75.50 776 SER A C 1
ATOM 6057 O O . SER A 1 776 ? 34.532 -25.877 14.010 1.00 75.50 776 SER A O 1
ATOM 6059 N N . LEU A 1 777 ? 34.509 -27.560 15.492 1.00 78.19 777 LEU A N 1
ATOM 6060 C CA . LEU A 1 777 ? 35.289 -28.496 14.666 1.00 78.19 777 LEU A CA 1
ATOM 6061 C C . LEU A 1 777 ? 34.535 -29.823 14.466 1.00 78.19 777 LEU A C 1
ATOM 6063 O O . LEU A 1 777 ? 34.370 -30.575 15.425 1.00 78.19 777 LEU A O 1
ATOM 6067 N N . LEU A 1 778 ? 34.107 -30.142 13.240 1.00 75.62 778 LEU A N 1
ATOM 6068 C CA . LEU A 1 778 ? 33.601 -31.476 12.884 1.00 75.62 778 LEU A CA 1
ATOM 6069 C C . LEU A 1 778 ? 34.732 -32.309 12.266 1.00 75.62 778 LEU A C 1
ATOM 6071 O O . LEU A 1 778 ? 35.236 -31.973 11.198 1.00 75.62 778 LEU A O 1
ATOM 6075 N N . LEU A 1 779 ? 35.142 -33.380 12.955 1.00 76.88 779 LEU A N 1
ATOM 6076 C CA . LEU A 1 779 ? 36.232 -34.263 12.531 1.00 76.88 779 LEU A CA 1
ATOM 6077 C C . LEU A 1 779 ? 35.712 -35.706 12.369 1.00 76.88 779 LEU A C 1
ATOM 6079 O O . LEU A 1 779 ? 35.568 -36.454 13.345 1.00 76.88 779 LEU A O 1
ATOM 6083 N N . GLY A 1 780 ? 35.432 -36.096 11.127 1.00 70.56 780 GLY A N 1
ATOM 6084 C CA . GLY A 1 780 ? 34.745 -37.340 10.772 1.00 70.56 780 GLY A CA 1
ATOM 6085 C C . GLY A 1 780 ? 33.224 -37.237 10.913 1.00 70.56 780 GLY A C 1
ATOM 6086 O O . GLY A 1 780 ? 32.711 -36.635 11.861 1.00 70.56 780 GLY A O 1
ATOM 6087 N N . GLY A 1 781 ? 32.509 -37.838 9.966 1.00 70.69 781 GLY A N 1
ATOM 6088 C CA . GLY A 1 781 ? 31.118 -37.500 9.689 1.00 70.69 781 GLY A CA 1
ATOM 6089 C C . GLY A 1 781 ? 30.055 -38.208 10.525 1.00 70.69 781 GLY A C 1
ATOM 6090 O O . GLY A 1 781 ? 30.192 -38.469 11.727 1.00 70.69 781 GLY A O 1
ATOM 6091 N N . GLY A 1 782 ? 28.901 -38.460 9.912 1.00 68.56 782 GLY A N 1
ATOM 6092 C CA . GLY A 1 782 ? 27.779 -39.166 10.526 1.00 68.56 782 GLY A CA 1
ATOM 6093 C C . GLY A 1 782 ? 27.964 -40.684 10.588 1.00 68.56 782 GLY A C 1
ATOM 6094 O O . GLY A 1 782 ? 28.892 -41.273 10.044 1.00 68.56 782 GLY A O 1
ATOM 6095 N N . THR A 1 783 ? 27.029 -41.374 11.240 1.00 67.94 783 THR A N 1
ATOM 6096 C CA . THR A 1 783 ? 27.003 -42.848 11.234 1.00 67.94 783 THR A CA 1
ATOM 6097 C C . THR A 1 783 ? 26.697 -43.444 9.854 1.00 67.94 783 THR A C 1
ATOM 6099 O O . THR A 1 783 ? 26.919 -44.637 9.671 1.00 67.94 783 THR A O 1
ATOM 6102 N N . LYS A 1 784 ? 26.226 -42.639 8.884 1.00 64.62 784 LYS A N 1
ATOM 6103 C CA . LYS A 1 784 ? 26.098 -43.024 7.466 1.00 64.62 784 LYS A CA 1
ATOM 6104 C C . LYS A 1 784 ? 27.472 -42.996 6.753 1.00 64.62 784 LYS A C 1
ATOM 6106 O O . LYS A 1 784 ? 27.673 -43.692 5.763 1.00 64.62 784 LYS A O 1
ATOM 6111 N N . GLU A 1 785 ? 28.425 -42.224 7.278 1.00 67.56 785 GLU A N 1
ATOM 6112 C CA . GLU A 1 785 ? 29.771 -41.976 6.740 1.00 67.56 785 GLU A CA 1
ATOM 6113 C C . GLU A 1 785 ? 30.813 -42.946 7.326 1.00 67.56 785 GLU A C 1
ATOM 6115 O O . GLU A 1 785 ? 31.904 -43.079 6.780 1.00 67.56 785 GLU A O 1
ATOM 6120 N N . ALA A 1 786 ? 30.475 -43.659 8.407 1.00 71.81 786 ALA A N 1
ATOM 6121 C CA . ALA A 1 786 ? 31.406 -44.442 9.222 1.00 71.81 786 ALA A CA 1
ATOM 6122 C C . ALA A 1 786 ? 32.339 -45.378 8.423 1.00 71.81 786 ALA A C 1
ATOM 6124 O O . ALA A 1 786 ? 33.536 -45.397 8.689 1.00 71.81 786 ALA A O 1
ATOM 6125 N N . ASP A 1 787 ? 31.852 -46.099 7.406 1.00 76.44 787 ASP A N 1
ATOM 6126 C CA . ASP A 1 787 ? 32.686 -47.002 6.585 1.00 76.44 787 ASP A CA 1
ATOM 6127 C C . ASP A 1 787 ? 33.792 -46.267 5.789 1.00 76.44 787 ASP A C 1
ATOM 6129 O O . ASP A 1 787 ? 34.825 -46.849 5.420 1.00 76.44 787 ASP A O 1
ATOM 6133 N N . ARG A 1 788 ? 33.599 -44.968 5.521 1.00 77.69 788 ARG A N 1
ATOM 6134 C CA . ARG A 1 788 ? 34.573 -44.091 4.855 1.00 77.69 788 ARG A CA 1
ATOM 6135 C C . ARG A 1 788 ? 35.646 -43.617 5.832 1.00 77.69 788 ARG A C 1
ATOM 6137 O O . ARG A 1 788 ? 36.821 -43.697 5.480 1.00 77.69 788 ARG A O 1
ATOM 6144 N N . ASP A 1 789 ? 35.278 -43.288 7.064 1.00 79.38 789 ASP A N 1
ATOM 6145 C CA . ASP A 1 789 ? 36.178 -42.662 8.041 1.00 79.38 789 ASP A CA 1
ATOM 6146 C C . ASP A 1 789 ? 36.882 -43.643 8.998 1.00 79.38 789 ASP A C 1
ATOM 6148 O O . ASP A 1 789 ? 38.023 -43.403 9.408 1.00 79.38 789 ASP A O 1
ATOM 6152 N N . LEU A 1 790 ? 36.228 -44.759 9.347 1.00 80.69 790 LEU A N 1
ATOM 6153 C CA . LEU A 1 790 ? 36.624 -45.637 10.453 1.00 80.69 790 LEU A CA 1
ATOM 6154 C C . LEU A 1 790 ? 38.061 -46.160 10.319 1.00 80.69 790 LEU A C 1
ATOM 6156 O O . LEU A 1 790 ? 38.386 -46.947 9.429 1.00 80.69 790 LEU A O 1
ATOM 6160 N N . GLY A 1 791 ? 38.913 -45.736 11.255 1.00 76.94 791 GLY A N 1
ATOM 6161 C CA . GLY A 1 791 ? 40.308 -46.166 11.368 1.00 76.94 791 GLY A CA 1
ATOM 6162 C C . GLY A 1 791 ? 41.266 -45.557 10.339 1.00 76.94 791 GLY A C 1
ATOM 6163 O O . GLY A 1 791 ? 42.416 -45.986 10.281 1.00 76.94 791 GLY A O 1
ATOM 6164 N N . LYS A 1 792 ? 40.823 -44.580 9.534 1.00 79.81 792 LYS A N 1
ATOM 6165 C CA . LYS A 1 792 ? 41.643 -43.933 8.487 1.00 79.81 792 LYS A CA 1
ATOM 6166 C C . LYS A 1 792 ? 42.065 -42.506 8.837 1.00 79.81 792 LYS A C 1
ATOM 6168 O O . LYS A 1 792 ? 42.999 -41.987 8.243 1.00 79.81 792 LYS A O 1
ATOM 6173 N N . MET A 1 793 ? 41.390 -41.888 9.804 1.00 83.94 793 MET A N 1
ATOM 6174 C CA . MET A 1 793 ? 41.555 -40.478 10.148 1.00 83.94 793 MET A CA 1
ATOM 6175 C C . MET A 1 793 ? 42.549 -40.257 11.296 1.00 83.94 793 MET A C 1
ATOM 6177 O O . MET A 1 793 ? 42.372 -40.816 12.383 1.00 83.94 793 MET A O 1
ATOM 6181 N N . ARG A 1 794 ? 43.551 -39.388 11.094 1.00 85.00 794 ARG A N 1
ATOM 6182 C CA . ARG A 1 794 ? 44.501 -38.941 12.135 1.00 85.00 794 ARG A CA 1
ATOM 6183 C C . ARG A 1 794 ? 44.617 -37.419 12.172 1.00 85.00 794 ARG A C 1
ATOM 6185 O O . ARG A 1 794 ? 44.862 -36.801 11.138 1.00 85.00 794 ARG A O 1
ATOM 6192 N N . PHE A 1 795 ? 44.438 -36.826 13.352 1.00 84.31 795 PHE A N 1
ATOM 6193 C CA . PHE A 1 795 ? 44.379 -35.369 13.532 1.00 84.31 795 PHE A CA 1
ATOM 6194 C C . PHE A 1 795 ? 45.271 -34.888 14.683 1.00 84.31 795 PHE A C 1
ATOM 6196 O O . PHE A 1 795 ? 45.307 -35.512 15.737 1.00 84.31 795 PHE A O 1
ATOM 6203 N N . THR A 1 796 ? 45.912 -33.730 14.529 1.00 85.31 796 THR A N 1
ATOM 6204 C CA . THR A 1 796 ? 46.715 -33.089 15.586 1.00 85.31 796 THR A CA 1
ATOM 6205 C C . THR A 1 796 ? 46.190 -31.686 15.862 1.00 85.31 796 THR A C 1
ATOM 6207 O O . THR A 1 796 ? 46.071 -30.876 14.946 1.00 85.31 796 THR A O 1
ATOM 6210 N N . ILE A 1 797 ? 45.878 -31.365 17.118 1.00 85.00 797 ILE A N 1
ATOM 6211 C CA . ILE A 1 797 ? 45.195 -30.123 17.505 1.00 85.00 797 ILE A CA 1
ATOM 6212 C C . ILE A 1 797 ? 46.005 -29.416 18.594 1.00 85.00 797 ILE A C 1
ATOM 6214 O O . ILE A 1 797 ? 46.016 -29.849 19.750 1.00 85.00 797 ILE A O 1
ATOM 6218 N N . PHE A 1 798 ? 46.690 -28.324 18.244 1.00 84.56 798 PHE A N 1
ATOM 6219 C CA . PHE A 1 798 ? 47.710 -27.716 19.111 1.00 84.56 798 PHE A CA 1
ATOM 6220 C C . PHE A 1 798 ? 47.613 -26.191 19.269 1.00 84.56 798 PHE A C 1
ATOM 6222 O O . PHE A 1 798 ? 47.554 -25.463 18.286 1.00 84.56 798 PHE A O 1
ATOM 6229 N N . GLY A 1 799 ? 47.688 -25.670 20.496 1.00 81.25 799 GLY A N 1
ATOM 6230 C CA . GLY A 1 799 ? 47.915 -24.231 20.718 1.00 81.25 799 GLY A CA 1
ATOM 6231 C C . GLY A 1 799 ? 46.755 -23.287 20.356 1.00 81.25 799 GLY A C 1
ATOM 6232 O O . GLY A 1 799 ? 46.980 -22.088 20.225 1.00 81.25 799 GLY A O 1
ATOM 6233 N N . ASN A 1 800 ? 45.533 -23.791 20.152 1.00 87.50 800 ASN A N 1
ATOM 6234 C CA . ASN A 1 800 ? 44.364 -22.984 19.773 1.00 87.50 800 ASN A CA 1
ATOM 6235 C C . ASN A 1 800 ? 43.637 -22.395 21.003 1.00 87.50 800 ASN A C 1
ATOM 6237 O O . ASN A 1 800 ? 43.667 -22.986 22.081 1.00 87.50 800 ASN A O 1
ATOM 6241 N N . HIS A 1 801 ? 42.918 -21.280 20.838 1.00 84.12 801 HIS A N 1
ATOM 6242 C CA . HIS A 1 801 ? 42.066 -20.652 21.863 1.00 84.12 801 HIS A CA 1
ATOM 6243 C C . HIS A 1 801 ? 40.594 -20.651 21.431 1.00 84.12 801 HIS A C 1
ATOM 6245 O O . HIS A 1 801 ? 40.213 -19.970 20.483 1.00 84.12 801 HIS A O 1
ATOM 6251 N N . PHE A 1 802 ? 39.751 -21.392 22.145 1.00 81.94 802 PHE A N 1
ATOM 6252 C CA . PHE A 1 802 ? 38.303 -21.442 21.947 1.00 81.94 802 PHE A CA 1
ATOM 6253 C C . PHE A 1 802 ? 37.623 -20.558 23.000 1.00 81.94 802 PHE A C 1
ATOM 6255 O O . PHE A 1 802 ? 37.695 -20.867 24.189 1.00 81.94 802 PHE A O 1
ATOM 6262 N N . GLN A 1 803 ? 36.949 -19.481 22.591 1.00 78.38 803 GLN A N 1
ATOM 6263 C CA . GLN A 1 803 ? 36.273 -18.540 23.491 1.00 78.38 803 GLN A CA 1
ATOM 6264 C C . GLN A 1 803 ? 34.770 -18.466 23.176 1.00 78.38 803 GLN A C 1
ATOM 6266 O O . GLN A 1 803 ? 34.388 -18.178 22.048 1.00 78.38 803 GLN A O 1
ATOM 6271 N N . ASN A 1 804 ? 33.897 -18.693 24.161 1.00 73.50 804 ASN A N 1
ATOM 6272 C CA . ASN A 1 804 ? 32.437 -18.651 23.980 1.00 73.50 804 ASN A CA 1
ATOM 6273 C C . ASN A 1 804 ? 31.941 -19.557 22.825 1.00 73.50 804 ASN A C 1
ATOM 6275 O O . ASN A 1 804 ? 31.205 -19.122 21.948 1.00 73.50 804 ASN A O 1
ATOM 6279 N N . SER A 1 805 ? 32.396 -20.814 22.794 1.00 68.44 805 SER A N 1
ATOM 6280 C CA . SER A 1 805 ? 31.999 -21.820 21.793 1.00 68.44 805 SER A CA 1
ATOM 6281 C C . SER A 1 805 ? 31.162 -22.930 22.437 1.00 68.44 805 SER A C 1
ATOM 6283 O O . SER A 1 805 ? 31.481 -23.385 23.538 1.00 68.44 805 SER A O 1
ATOM 6285 N N . ALA A 1 806 ? 30.099 -23.395 21.779 1.00 66.38 806 ALA A N 1
ATOM 6286 C CA . ALA A 1 806 ? 29.145 -24.318 22.401 1.00 66.38 806 ALA A CA 1
ATOM 6287 C C . ALA A 1 806 ? 29.562 -25.789 22.275 1.00 66.38 806 ALA A C 1
ATOM 6289 O O . ALA A 1 806 ? 29.858 -26.425 23.288 1.00 66.38 806 ALA A O 1
ATOM 6290 N N . SER A 1 807 ? 29.591 -26.326 21.053 1.00 62.84 807 SER A N 1
ATOM 6291 C CA . SER A 1 807 ? 29.724 -27.763 20.786 1.00 62.84 807 SER A CA 1
ATOM 6292 C C . SER A 1 807 ? 30.888 -28.098 19.847 1.00 62.84 807 SER A C 1
ATOM 6294 O O . SER A 1 807 ? 31.368 -27.250 19.096 1.00 62.84 807 SER A O 1
ATOM 6296 N N . ARG A 1 808 ? 31.314 -29.370 19.887 1.00 70.62 808 ARG A N 1
ATOM 6297 C CA . ARG A 1 808 ? 32.379 -29.954 19.047 1.00 70.62 808 ARG A CA 1
ATOM 6298 C C . ARG A 1 808 ? 33.772 -29.331 19.257 1.00 70.62 808 ARG A C 1
ATOM 6300 O O . ARG A 1 808 ? 34.533 -29.140 18.318 1.00 70.62 808 ARG A O 1
ATOM 6307 N N . ASN A 1 809 ? 34.102 -29.035 20.516 1.00 68.88 809 ASN A N 1
ATOM 6308 C CA . ASN A 1 809 ? 35.340 -28.371 20.935 1.00 68.88 809 ASN A CA 1
ATOM 6309 C C . ASN A 1 809 ? 36.446 -29.351 21.390 1.00 68.88 809 ASN A C 1
ATOM 6311 O O . ASN A 1 809 ? 36.487 -29.677 22.576 1.00 68.88 809 ASN A O 1
ATOM 6315 N N . PRO A 1 810 ? 37.434 -29.662 20.530 1.00 70.25 810 PRO A N 1
ATOM 6316 C CA . PRO A 1 810 ? 37.248 -30.528 19.355 1.00 70.25 810 PRO A CA 1
ATOM 6317 C C . PRO A 1 810 ? 36.475 -31.821 19.679 1.00 70.25 810 PRO A C 1
ATOM 6319 O O . PRO A 1 810 ? 36.561 -32.339 20.788 1.00 70.25 810 PRO A O 1
ATOM 6322 N N . LEU A 1 811 ? 35.759 -32.384 18.703 1.00 70.06 811 LEU A N 1
ATOM 6323 C CA . LEU A 1 811 ? 35.134 -33.707 18.823 1.00 70.06 811 LEU A CA 1
ATOM 6324 C C . LEU A 1 811 ? 35.389 -34.522 17.552 1.00 70.06 811 LEU A C 1
ATOM 6326 O O . LEU A 1 811 ? 35.231 -34.005 16.449 1.00 70.06 811 LEU A O 1
ATOM 6330 N N . MET A 1 812 ? 35.736 -35.799 17.712 1.00 72.00 812 MET A N 1
ATOM 6331 C CA . MET A 1 812 ? 35.961 -36.730 16.606 1.00 72.00 812 MET A CA 1
ATOM 6332 C C 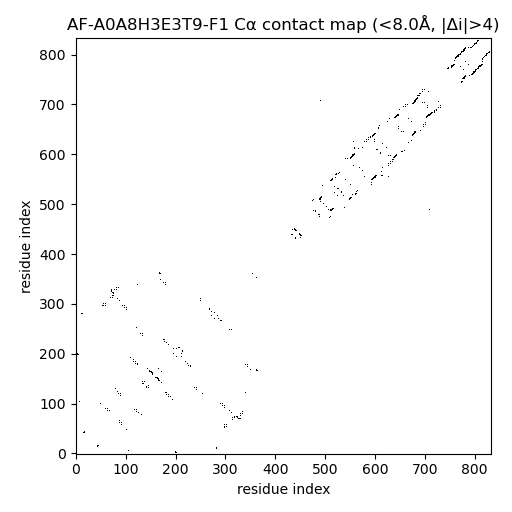. MET A 1 812 ? 35.176 -38.024 16.822 1.00 72.00 812 MET A C 1
ATOM 6334 O O . MET A 1 812 ? 34.970 -38.433 17.965 1.00 72.00 812 MET A O 1
ATOM 6338 N N . ARG A 1 813 ? 34.745 -38.678 15.736 1.00 68.62 813 ARG A N 1
ATOM 6339 C CA . ARG A 1 813 ? 33.932 -39.907 15.810 1.00 68.62 813 ARG A CA 1
ATOM 6340 C C . ARG A 1 813 ? 34.639 -41.198 15.401 1.00 68.62 813 ARG A C 1
ATOM 6342 O O . ARG A 1 813 ? 34.382 -42.226 16.019 1.00 68.62 813 ARG A O 1
ATOM 6349 N N . PHE A 1 814 ? 35.489 -41.168 14.371 1.00 74.06 814 PHE A N 1
ATOM 6350 C CA . PHE A 1 814 ? 35.895 -42.392 13.656 1.00 74.06 814 PHE A CA 1
ATOM 6351 C C . PHE A 1 814 ? 37.411 -42.555 13.419 1.00 74.06 814 PHE A C 1
ATOM 6353 O O . PHE A 1 814 ? 37.826 -43.452 12.687 1.00 74.06 814 PHE A O 1
ATOM 6360 N N . GLY A 1 815 ? 38.254 -41.747 14.066 1.00 76.31 815 GLY A N 1
ATOM 6361 C CA . GLY A 1 815 ? 39.717 -41.816 13.944 1.00 76.31 815 GLY A CA 1
ATOM 6362 C C . GLY A 1 815 ? 40.458 -41.705 15.277 1.00 76.31 815 GLY A C 1
ATOM 6363 O O . GLY A 1 815 ? 39.899 -41.969 16.339 1.00 76.31 815 GLY A O 1
ATOM 6364 N N . SER A 1 816 ? 41.719 -41.275 15.211 1.00 78.75 816 SER A N 1
ATOM 6365 C CA . SER A 1 816 ? 42.542 -40.914 16.373 1.00 78.75 816 SER A CA 1
ATOM 6366 C C . SER A 1 816 ? 42.970 -39.448 16.323 1.00 78.75 816 SER A C 1
ATOM 6368 O O . SER A 1 816 ? 43.311 -38.946 15.249 1.00 78.75 816 SER A O 1
ATOM 6370 N N . TYR A 1 817 ? 43.039 -38.780 17.476 1.00 81.94 817 TYR A N 1
ATOM 6371 C CA . TYR A 1 817 ? 43.558 -37.417 17.575 1.00 81.94 817 TYR A CA 1
ATOM 6372 C C . TYR A 1 817 ? 44.580 -37.230 18.699 1.00 81.94 817 TYR A C 1
ATOM 6374 O O . TYR A 1 817 ? 44.468 -37.835 19.763 1.00 81.94 817 TYR A O 1
ATOM 6382 N N . ASP A 1 818 ? 45.516 -36.310 18.477 1.00 80.75 818 ASP A N 1
ATOM 6383 C CA . ASP A 1 818 ? 46.457 -35.789 19.465 1.00 80.75 818 ASP A CA 1
ATOM 6384 C C . ASP A 1 818 ? 46.088 -34.335 19.804 1.00 80.75 818 ASP A C 1
ATOM 6386 O O . ASP A 1 818 ? 46.120 -33.461 18.937 1.00 80.75 818 ASP A O 1
ATOM 6390 N N . ILE A 1 819 ? 45.738 -34.042 21.062 1.00 80.25 819 ILE A N 1
ATOM 6391 C CA . ILE A 1 819 ? 45.374 -32.689 21.530 1.00 80.25 819 ILE A CA 1
ATOM 6392 C C . ILE A 1 819 ? 46.415 -32.204 22.543 1.00 80.25 819 ILE A C 1
ATOM 6394 O O . ILE A 1 819 ? 46.639 -32.859 23.559 1.00 80.25 819 ILE A O 1
ATOM 6398 N N . ALA A 1 820 ? 47.000 -31.021 22.329 1.00 76.31 820 ALA A N 1
ATOM 6399 C CA . ALA A 1 820 ? 47.942 -30.423 23.281 1.00 76.31 820 ALA A CA 1
ATOM 6400 C C . ALA A 1 820 ? 47.875 -28.882 23.330 1.00 76.31 820 ALA A C 1
ATOM 6402 O O . ALA A 1 820 ? 47.637 -28.217 22.331 1.00 76.31 820 ALA A O 1
ATOM 6403 N N . ALA A 1 821 ? 48.107 -28.297 24.509 1.00 84.00 821 ALA A N 1
ATOM 6404 C CA . ALA A 1 821 ? 48.241 -26.845 24.722 1.00 84.00 821 ALA A CA 1
ATOM 6405 C C . ALA A 1 821 ? 47.096 -25.938 24.195 1.00 84.00 821 ALA A C 1
ATOM 6407 O O . ALA A 1 821 ? 47.332 -24.769 23.905 1.00 84.00 821 ALA A O 1
ATOM 6408 N N . ASN A 1 822 ? 45.860 -26.437 24.080 1.00 80.69 822 ASN A N 1
ATOM 6409 C CA . ASN A 1 822 ? 44.703 -25.613 23.701 1.00 80.69 822 ASN A CA 1
ATOM 6410 C C . ASN A 1 822 ? 44.061 -24.948 24.935 1.00 80.69 822 ASN A C 1
ATOM 6412 O O . ASN A 1 822 ? 43.942 -25.572 25.990 1.00 80.69 822 ASN A O 1
ATOM 6416 N N . LEU A 1 823 ? 43.614 -23.700 24.788 1.00 78.56 823 LEU A N 1
ATOM 6417 C CA . LEU A 1 823 ? 42.903 -22.916 25.799 1.00 78.56 823 LEU A CA 1
ATOM 6418 C C . LEU A 1 823 ? 41.399 -22.902 25.491 1.00 78.56 823 LEU A C 1
ATOM 6420 O O . LEU A 1 823 ? 41.002 -22.553 24.382 1.00 78.56 823 LEU A O 1
ATOM 6424 N N . PHE A 1 824 ? 40.557 -23.219 26.475 1.00 80.12 824 PHE A N 1
ATOM 6425 C CA . PHE A 1 824 ? 39.096 -23.152 26.358 1.00 80.12 824 PHE A CA 1
ATOM 6426 C C . PHE A 1 824 ? 38.536 -22.186 27.407 1.00 80.12 824 PHE A C 1
ATOM 6428 O O . PHE A 1 824 ? 38.876 -22.278 28.585 1.00 80.12 824 PHE A O 1
ATOM 6435 N N . GLU A 1 825 ? 37.682 -21.259 26.982 1.00 75.06 825 GLU A N 1
ATOM 6436 C CA . GLU A 1 825 ? 37.167 -20.163 27.801 1.00 75.06 825 GLU A CA 1
ATOM 6437 C C . GLU A 1 825 ? 35.669 -19.955 27.520 1.00 75.06 825 GLU A C 1
ATOM 6439 O O . GLU A 1 825 ? 35.253 -19.828 26.370 1.00 75.06 825 GLU A O 1
ATOM 6444 N N . SER A 1 826 ? 34.837 -19.919 28.566 1.00 70.12 826 SER A N 1
ATOM 6445 C CA . SER A 1 826 ? 33.375 -19.732 28.463 1.00 70.12 826 SER A CA 1
ATOM 6446 C C . SER A 1 826 ? 32.648 -20.695 27.500 1.00 70.12 826 SER A C 1
ATOM 6448 O O . SER A 1 826 ? 31.667 -20.311 26.868 1.00 70.12 826 SER A O 1
ATOM 6450 N N . THR A 1 827 ? 33.107 -21.941 27.354 1.00 64.81 827 THR A N 1
ATOM 6451 C CA . THR A 1 827 ? 32.448 -22.943 26.495 1.00 64.81 827 THR A CA 1
ATOM 6452 C C . THR A 1 827 ? 31.256 -23.607 27.199 1.00 64.81 827 THR A C 1
ATOM 6454 O O . THR A 1 827 ? 31.300 -23.851 28.403 1.00 64.81 827 THR A O 1
ATOM 6457 N N . GLN A 1 828 ? 30.164 -23.896 26.474 1.00 55.88 828 GLN A N 1
ATOM 6458 C CA . GLN A 1 828 ? 28.914 -24.365 27.111 1.00 55.88 828 GLN A CA 1
ATOM 6459 C C . GLN A 1 828 ? 28.874 -25.869 27.440 1.00 55.88 828 GLN A C 1
ATOM 6461 O O . GLN A 1 828 ? 28.117 -26.269 28.322 1.00 55.88 828 GLN A O 1
ATOM 6466 N N . TYR A 1 829 ? 29.695 -26.697 26.784 1.00 49.97 829 TYR A N 1
ATOM 6467 C CA . TYR A 1 829 ? 29.736 -28.150 27.005 1.00 49.97 829 TYR A CA 1
ATOM 6468 C C . TYR A 1 829 ? 31.165 -28.672 27.227 1.00 49.97 829 TYR A C 1
ATOM 6470 O O . TYR A 1 829 ? 31.681 -29.471 26.450 1.00 49.97 829 TYR A O 1
ATOM 6478 N N . SER A 1 830 ? 31.817 -28.257 28.318 1.00 42.62 830 SER A N 1
ATOM 6479 C CA . SER A 1 830 ? 33.091 -28.843 28.768 1.00 42.62 830 SER A CA 1
ATOM 6480 C C . SER A 1 830 ? 32.873 -30.137 29.577 1.00 42.62 830 SER A C 1
ATOM 6482 O O . SER A 1 830 ? 33.206 -30.190 30.759 1.00 42.62 830 SER A O 1
ATOM 6484 N N . ASN A 1 831 ? 32.249 -31.160 28.979 1.00 33.78 831 ASN A N 1
ATOM 6485 C CA . ASN A 1 831 ? 31.938 -32.425 29.665 1.00 33.78 831 ASN A CA 1
ATOM 6486 C C . ASN A 1 831 ? 31.983 -33.661 28.740 1.00 33.78 831 ASN A C 1
ATOM 6488 O O . ASN A 1 831 ? 31.039 -34.440 28.694 1.00 33.78 831 ASN A O 1
ATOM 6492 N N . THR A 1 832 ? 33.109 -33.849 28.049 1.00 32.12 832 THR A N 1
ATOM 6493 C CA . THR A 1 832 ? 33.711 -35.166 27.742 1.00 32.12 832 THR A CA 1
ATOM 6494 C C . THR A 1 832 ? 35.155 -34.928 27.305 1.00 32.12 832 THR A C 1
ATOM 6496 O O . THR A 1 832 ? 35.377 -34.158 26.373 1.00 32.12 832 THR A O 1
ATOM 6499 N N . ILE A 1 833 ? 36.101 -35.566 28.000 1.00 33.81 833 ILE A N 1
ATOM 6500 C CA . ILE A 1 833 ? 37.482 -35.801 27.544 1.00 33.81 833 ILE A CA 1
ATOM 6501 C C . ILE A 1 833 ? 37.497 -37.183 26.887 1.00 33.81 833 ILE A C 1
ATOM 6503 O O . ILE A 1 833 ? 36.821 -38.067 27.466 1.00 33.81 833 ILE A O 1
#